Protein 8YG6 (pdb70)

B-factor: mean 137.53, std 31.75, range [101.6, 315.55]

Solvent-accessible surface area: 72181 Å² total; per-residue (Å²): 21,49,23,38,13,101,34,82,15,57,28,61,32,98,84,41,116,22,30,83,8,69,28,49,25,81,116,86,8,57,0,9,7,6,46,17,52,170,67,49,10,2,6,2,0,14,17,7,18,10,27,6,62,7,55,17,20,25,90,144,38,135,78,54,176,66,77,96,61,102,103,66,46,92,7,36,81,130,57,0,53,84,6,36,133,96,105,45,0,21,2,6,91,52,12,95,60,105,122,14,88,136,25,93,26,3,136,195,48,92,107,0,124,58,69,90,22,70,6,24,39,14,36,105,76,106,50,46,81,38,132,55,65,65,7,6,11,7,2,5,55,0,6,16,9,74,21,44,9,33,19,70,2,71,22,90,74,135,90,83,111,26,111,31,63,36,8,26,58,122,17,76,76,65,158,39,101,65,73,45,39,23,48,44,17,9,6,2,0,1,10,74,112,150,32,78,83,68,80,115,82,61,118,5,19,13,20,20,9,53,77,61,81,98,69,79,145,31,103,50,89,38,16,0,36,34,104,56,44,19,71,63,5,37,149,50,62,37,77,50,152,91,22,79,0,8,23,17,83,110,104,48,192,24,168,185,52,20,68,63,9,135,68,151,95,193,14,80,99,102,47,67,83,69,8,43,32,2,10,10,29,6,2,29,68,15,5,57,25,38,16,44,14,10,46,8,10,7,27,0,4,27,19,6,4,58,61,7,2,76,15,2,3,72,2,6,44,6,9,2,28,9,7,6,60,1,12,2,66,18,20,143,46,34,4,10,7,65,21,29,26,89,74,25,1,32,6,52,5,7,15,92,43,23,97,73,99,16,13,24,14,74,68,2,19,19,56,36,14,22,75,15,54,20,92,69,113,94,97,67,93,118,74,86,144,121,110,109,17,14,21,76,28,77,20,26,32,15,24,6,49,126,35,116,65,107,58,148,85,51,104,76,124,15,32,2,6,15,8,12,3,89,16,15,58,52,9,20,57,6,5,93,53,43,148,74,29,69,35,40,28,36,49,102,50,85,63,69,66,41,107,27,62,44,47,44,21,61,81,26,68,115,114,53,163,21,48,22,38,13,100,33,80,16,58,27,61,30,97,85,41,116,22,30,84,9,68,30,48,25,79,113,88,9,58,0,9,7,6,48,18,50,168,67,50,10,2,5,2,0,13,16,7,17,10,27,5,64,7,55,16,20,25,89,145,38,137,78,54,176,68,76,96,61,100,104,68,44,91,6,36,84,131,55,0,53,84,6,35,133,96,105,45,0,20,3,6,90,53,11,94,63,104,121,15,87,138,26,92,26,2,136,194,49,91,111,0,124,58,70,89,22,70,5,24,39,14,37,103,78,106,50,48,83,38,134,55,64,65,6,7,10,6,2,4,54,0,5,17,11,74,21,41,9,34,18,69,2,69,22,90,73,136,92,82,111,25,111,31,63,36,8,26,58,123,17,76,76,68,159,38,98,67,71,46,37,23,48,44,17,8,6,2,0,3,10,74,112,149,32,76,83,70,80,112,83,61,118,5,20,12,20,20,9,54,76,61,82,98,69,78,144,30,104,48,89,38,15,0,36,35,102,56,45,19,72,61,5,36,150,48,62,37,76,51,152,90,22,80,0,9,23,17,81,109,104,49,190,25,166,186,53,20,70,62,9,135,69,152,95,192,13,79,98,100,46,67,83,71,7,42,33,2,10,9,31,6,2,29,69,15,5,60,25,39,16,45,14,11,44,7,10,7,28,0,4,28,19,6,4,58,59,9,2,76,15,2,3,72,2,7,44,6,8,2,28,8,7,5,58,1,11,2,66,17,18,144,45,35,3,10,7,63,21,29,26,88,72,24,1,31,5,52,5,7,15,91,44,23,96,71,98,15,12,24,14,74,67,2,20,19,58,36,13,19,75,16,53,20,93,69,111,94,98,68,92,119,74,86,147,121,109,109,16,15,21,77,28,76,20,26,32,16,22,6,48,127,35,120,65,107,59,146,84,54,104,75,124,16,33,3,7,15,7,12,3,90,17,16,57,52,9,19,58,6,6,96,53,44,145,73,29,69,35,41,29,39,48,102,50,87,65,69,69,43,108,26,62,43,48,44,20,62,80,25,69,115,113,53,162,22,49,23,37,13,100,33,83,15,59,25,62,32,96,85,41,115,23,30,84,8,68,29,50,24,79,115,87,9,55,0,8,6,5,48,19,50,170,66,50,10,2,5,2,0,12,17,8,17,10,27,6,62,7,54,18,19,26,89,145,37,137,79,53,176,66,79,97,61,103,104,69,45,91,7,36,82,131,58,0,52,87,7,35,134,96,104,44,0,21,3,6,92,53,11,96,61,104,122,16,87,136,24,90,28,2,137,191,47,91,109,0,125,59,70,90,21,72,6,24,40,14,36,103,76,107,50,46,82,39,132,55,66,64,7,7,10,7,2,3,54,0,5,17,10,75,20,42,10,32,17,68,2,69,22,91,74,134,90,83,113,26,107,32,64,37,8,25,59,123,17,76,76,65,158,39,99,64,70,44,38,23,48,43,18,9,6,1,0,2,10,75,112,149,33,78,82,69,80,112,82,61,118,5,19,14,20,21,10,52,76,62,82,96,68,79,142,29,104,49,90,37,16,0,36,35,102,56,46,20,72,62,5,37,148,49,61,36,76,50,150,90,22,80,0,8,25,18,80,109,104,47,190,24,168,185,54,19,70,64,9,136,70,150,96,191,12,81,100,103,47,67,81,71,7,42,34,2,9,9,30,6,2,30,69,16,5,59,24,38,17,46,14,10,44,8,10,7,27,1,4,29,19,6,4,58,59,8,2,76,14,3,3,73,2,7,45,6,9,2,30,8,7,5,59,0,11,1,64,18,20,144,47,35,4,11,7,62,22,30,26,88,73,24,2,32,6,52,4,7,16,91,44,24,97,73,98,16,13,25,14,75,68,2,18,20,56,35,14,20,74,15,53,20,91,69,112,94,98,67,91,117,76,85,143,124,110,108,17,14,21,78,28,75,20,25,34,14,22,6,48,126,35,118,66,106,58,148,86,53,103,75,121,16,32,3,6,15,7,12,3,90,17,16,60,51,9,19,58,6,6,95,53,44,143,73,28,69,36,40,28,35,49,103,50,87,64,69,70,41,107,26,62,46,46,44,19,60,82,25,67,115,115,52,163

Sequence (1395 aa):
HCNAQMKTGPYKIKNLDITPPKETLQKDVEITIVETDYNENVIIGYKGYYQAYAYNGGSLDPNTRVEETMKTLNVGKEDLLMWSIRQQCEVGEELIDRWGSDSDDCFRDNEGRGQWVKGKELVKRQNNNHFAHHTCNKSWRCGISTSKMYSRLECQDDTDECQVYILDAEGNPINVTVDTVLHRDGVSMILKQKSTFTTRQIKAACLLIKDDKNNPESVTREHCLIDNDIYDLSKNTWNCKFNRCIKRKVEHRVKKRPPTWRHNVRAKYTEGDTATKGDLMHIQEELMYENDLLKMNIELMHAHINKLNNMLHDLIVSVAKVDERLIGNLMNNSVSSTFLSDDTFLLMPCTNPPAHTSNCYNNSIYKEGRWVANTDSSQCIDFSNYKELAIDDDVEFWIPTIGNTTYHDSWKDASGWSFIAQQKSNLITTMENTKFGGVGTSLSDITSMAEGELAAKLTSFMFGHHCNAQMKTGPYKIKNLDITPPKETLQKDVEITIVETDYNENVIIGYKGYYQAYAYNGGSLDPNTRVEETMKTLNVGKEDLLMWSIRQQCEVGEELIDRWGSDSDDCFRDNEGRGQWVKGKELVKRQNNNHFAHHTCNKSWRCGISTSKMYSRLECQDDTDECQVYILDAEGNPINVTVDTVLHRDGVSMILKQKSTFTTRQIKAACLLIKDDKNNPESVTREHCLIDNDIYDLSKNTWNCKFNRCIKRKVEHRVKKRPPTWRHNVRAKYTEGDTATKGDLMHIQEELMYENDLLKMNIELMHAHINKLNNMLHDLIVSVAKVDERLIGNLMNNSVSSTFLSDDTFLLMPCTNPPAHTSNCYNNSIYKEGRWVANTDSSQCIDFSNYKELAIDDDVEFWIPTIGNTTYHDSWKDASGWSFIAQQKSNLITTMENTKFGGVGTSLSDITSMAEGELAAKLTSFMFGHHCNAQMKTGPYKIKNLDITPPKETLQKDVEITIVETDYNENVIIGYKGYYQAYAYNGGSLDPNTRVEETMKTLNVGKEDLLMWSIRQQCEVGEELIDRWGSDSDDCFRDNEGRGQWVKGKELVKRQNNNHFAHHTCNKSWRCGISTSKMYSRLECQDDTDECQVYILDAEGNPINVTVDTVLHRDGVSMILKQKSTFTTRQIKAACLLIKDDKNNPESVTREHCLIDNDIYDLSKNTWNCKFNRCIKRKVEHRVKKRPPTWRHNVRAKYTEGDTATKGDLMHIQEELMYENDLLKMNIELMHAHINKLNNMLHDLIVSVAKVDERLIGNLMNNSVSSTFLSDDTFLLMPCTNPPAHTSNCYNNSIYKEGRWVANTDSSQCIDFSNYKELAIDDDVEFWIPTIGNTTYHDSWKDASGWSFIAQQKSNLITTMENTKFGGVGTSLSDITSMAEGELAAKLTSFMFGH

Nearest PDB structures (foldseek):
  8yg6-assembly1_A  TM=1.002E+00  e=1.425E-83  Autographa californica nucleopolyhedrovirus
  3duz-assembly1_A  TM=4.116E-01  e=2.169E-55  Autographa californica nucleopolyhedrovirus
  5xeb-assembly1_A  TM=3.892E-01  e=4.398E-26  Dhori virus (strain Indian/1313/61)
  5xea-assembly1_B  TM=3.896E-01  e=1.505E-22  Thogoto virus (isolate SiAr 126)
  5xea-assembly1_C  TM=3.947E-01  e=2.838E-22  Thogoto virus (isolate SiAr 126)

Secondary structure (DSSP, 8-state):
-----S----B-B-PPP-PPPSSPPP--EEEEEEEEPP---EEEE-EEEEEEEE---SSSSTT--EEEEEEEE---HHHHHHHHHHT---B---EEEEEETT--GGGT-SS--SB--S------------TTSEEEEEEE---EEE-PPPEEEEE-TTT--EEEEEB-SSS-B----SS-EEEETTEEEEE-S---EEEEEEEE-EEEEESSTTSSS--EEEEEESSSSEEE-SS-S-EE-SS-EEE--SS---PPPPPPP-TTS--SS-------HHHHHHHHHHHHHHHHHHHHHHHHHHHHHHHHHHHHHHHHHHHTTT-TTHHHHHTTS-EEEEESSSS-EEEEE---PPP-SSSB-SSEEEETTEEEE---SS----------B-TTS-----------------TT---TTHHHHHHHHHHHHHHHHS--SS---TTSS-THHHHHHHHHHHHHHHHH-/-----S----B-B-PPP-PPPSSPPP--EEEEEEEEPP---EEEE-EEEEEEEE---SSSSTT--EEEEEEEE---HHHHHHHHHHT---B---EEEEEETT--GGGT-SS--SB--S------------TTSEEEEEEE---EEE-PPPEEEEE-TTT--EEEEEB-SSS-B----SS-EEEETTEEEEE-S---EEEEEEEE-EEEEESSTTSSS--EEEEEESSSSEEE-SS-S-EE-SS-EEE--SS---PPPPPPP-TTS--SS-------HHHHHHHHHHHHHHHHHHHHHHHHHHHHHHHHHHHHHHHHHHHTTT-TTHHHHHTTS-EEEEESSSS-EEEEE---PPP-SSSB-SSEEEETTEEEE---SS----------B-TTS-----------------TT---TTHHHHHHHHHHHHHHHHS--SS---TTSS-THHHHHHHHHHHHHHHHH-/-----S----B-B-PPP-PPPSSPPP--EEEEEEEEPP---EEEE-EEEEEEEE---SSSSTT--EEEEEEEE---HHHHHHHHHHT---B---EEEEEETT--GGGT-SS--SB--S------------TTSEEEEEEE---EEE-PPPEEEEE-TTT--EEEEEB-SSS-B----SS-EEEETTEEEEE-S---EEEEEEEE-EEEEESSTTSSS--EEEEEESSSSEEE-SS-S-EE-SS-EEE--SS---PPPPPPP-TTS--SS-------HHHHHHHHHHHHHHHHHHHHHHHHHHHHHHHHHHHHHHHHHHHTTT-TTHHHHHTTS-EEEEESSSS-EEEEE---PPP-SSSB-SSEEEETTEEEE---SS----------B-TTS-----------------TT---TTHHHHHHHHHHHHHHHHS--SS---TTSS-THHHHHHHHHHHHHHHHH-

GO terms:
  GO:0039663 membrane fusion involved in viral entry into host cell (P, IDA)
  GO:0019031 viral envelope (C, IDA)
  GO:0020002 host cell plasma membrane (C, IDA)
  GO:0046718 symbiont entry into host cell (P, IDA)
  GO:0046761 viral budding from plasma membrane (P, IDA)
  GO:0055036 virion membrane (C, EXP)
  GO:0020002 host cell plasma membrane (C, EXP)
  GO:0042802 identical protein binding (F, IPI)

Radius of gyration: 39.06 Å; Cα contacts (8 Å, |Δi|>4): 2620; chains: 3; bounding box: 81×79×140 Å

Foldseek 3Di:
DDDDDDDDDDDDDDDDDADDAPDDDDFDFKKKKKFWDDDQQKKKWWKWKKKKKWACLDDPDPRTDIDIDIDTDADDLVQRVVCVVVLWHAFADWDDWDWAPPDPVVPPDDPGHDDIGNWDDWDDDDDHPPHNTITMGMTMGTDIDTGHFQKFKDAFFPPGDIDIFGADQVGDGDDDDAADWAFDQRMIMHGHDDIDMDMDMDTWDKDWDFPDDPDFPGDIFIWTDDPHDIDTQRDQTWDDTGTMIIGGDDVGDDDDDAGDDDPPDDRPDDDDDDDDPVVVVVVVVVVVVVVVSVVVSVVSVVVVVVVVVVVVVVVCLVPCAVPQCSVQVVVVHAWGWADPDSPDIDIGGDDDDDDDQKQDDPQWGQAQNDIDGHDPPDDMDGHDDDDDDDPPNRGDDDDRDHYDNDHDDDLVPDHPPRNCVVCVVVVVVVPVVDVDDDPDDPPPDDPCVVPPVVVVVVVVVVVVD/DDDDDDDDDDDDDDDDDADDAPDDDDFDFKKKKKFWDDDQQKKKWWKWKKKKKWACLDDPDPRTDIDIDIDTDADDLVQRVVCVVVLWHAFADWDDWDWAPPDPVVPPDDPGHDDIGNWDDWDDDDDHPPHNTITMGMTMGTDIDTGHFQKFKDAFFPPGDIDIFGADQVGDGDDDDAADWAFDQRMIMHGHDDIDMDMDMDTWDKDWDFPDDPDFPGDIFIWTDDPHDIDTQRDQTWDDTGTMIIGGDDVGDDDDDAGDDDPPDDRPDDDDDDDDPVVVVVVVVVVVVVVVSVVVSVVSVVVVVVVVVVVVVVVCLVPCAVPQCSVQVVVVHAWGWADPDSPDIDIGGDDDDDDDQKQDDPQWGQAQNDIDGHDPPDDMDGHDDDDDDDPPNRGDDDDRDHYDNDHDDDLVPDHPPRNCVVCVVVVVVVPVVDVDDDPDDPPPDDPCVVPPVVVVVVVVVVVVD/DDDDDDDDDDDDDDDDDADDAPDDDDFDFKKKKKFWDDDQQKKKWWKWKKKKKWACLDDPDPRTDIDIDIDTDADDLVQRVVCVVVLWHAFADWDDWDWAPPDPVVPPDDPGHDDIGNWDDWDDDDDHPPHNTITMGMTMGTDIDTGHFQKFKDAFFPPGDIDIFGADQVGDGDDDDAADWAFDQRMIMHGHDDIDMDMDMDTWDKDWDFPDDPDFPGDIFIWTDDPHDIDTQRDQTWDDTGTMIIGGDDVGDDDDDAGDDDPPDDRPDDDDDDDDPVVVVVVVVVVVVVVVSVVVSVVSVVVVVVVVVVVVVVVCLVPCAVPQCSVQVVVVHAWGWADPDSPDIDIGGDDDDDDDQKQDDPQWGQAQNDIDGHDPPDDMDGHDDDDDDDPPNRGDDDDRDHYDNDHDDDLVPDHPPRNCVVCVVVVVVVPVVDVDDDPDDPPPDDPCVVPPVVVVVVVVVVVVD

Organism: Autographa californica nuclear polyhedrosis virus (NCBI:txid46015)

InterPro domains:
  IPR004955 Baculovirus Gp64, envelope glycoprotein [PF03273] (22-510)

Structure (mmCIF, N/CA/C/O backbone):
data_8YG6
#
_entry.id   8YG6
#
loop_
_entity.id
_entity.type
_entity.pdbx_description
1 polymer 'Major envelope glycoprotein'
2 branched 2-acetamido-2-deoxy-beta-D-glucopyranose-(1-4)-2-acetamido-2-deoxy-beta-D-glucopyranose-(1-4)-2-acetamido-2-deoxy-beta-D-glucopyranose
3 non-polymer 2-acetamido-2-deoxy-beta-D-glucopyranose
#
loop_
_atom_site.group_PDB
_atom_site.id
_atom_site.type_symbol
_atom_site.label_atom_id
_atom_site.label_alt_id
_atom_site.label_comp_id
_atom_site.label_asym_id
_atom_site.label_entity_id
_atom_site.label_seq_id
_atom_site.pdbx_PDB_ins_code
_atom_site.Cartn_x
_atom_site.Cartn_y
_atom_site.Cartn_z
_atom_site.occupancy
_atom_site.B_iso_or_equiv
_atom_site.auth_seq_id
_atom_site.auth_comp_id
_atom_site.auth_asym_id
_atom_site.auth_atom_id
_atom_site.pdbx_PDB_model_num
ATOM 1 N N . HIS A 1 1 ? 156.871 187.147 164.809 1.00 146.59 23 HIS A N 1
ATOM 2 C CA . HIS A 1 1 ? 156.665 185.815 165.362 1.00 146.59 23 HIS A CA 1
ATOM 3 C C . HIS A 1 1 ? 155.526 185.096 164.650 1.00 146.59 23 HIS A C 1
ATOM 4 O O . HIS A 1 1 ? 154.419 185.624 164.544 1.00 146.59 23 HIS A O 1
ATOM 11 N N . CYS A 1 2 ? 155.799 183.901 164.142 1.00 143.92 24 CYS A N 1
ATOM 12 C CA . CYS A 1 2 ? 154.768 183.118 163.487 1.00 143.92 24 CYS A CA 1
ATOM 13 C C . CYS A 1 2 ? 154.028 182.299 164.540 1.00 143.92 24 CYS A C 1
ATOM 14 O O . CYS A 1 2 ? 154.173 182.514 165.747 1.00 143.92 24 CYS A O 1
ATOM 17 N N . ASN A 1 3 ? 153.217 181.350 164.083 1.00 129.67 25 ASN A N 1
ATOM 18 C CA . ASN A 1 3 ? 152.460 180.486 164.972 1.00 129.67 25 ASN A CA 1
ATOM 19 C C . ASN A 1 3 ? 152.588 179.041 164.507 1.00 129.67 25 ASN A C 1
ATOM 20 O O . ASN A 1 3 ? 152.803 178.763 163.325 1.00 129.67 25 ASN A O 1
ATOM 25 N N . ALA A 1 4 ? 152.460 178.125 165.461 1.00 133.05 26 ALA A N 1
ATOM 26 C CA . ALA A 1 4 ? 152.440 176.698 165.185 1.00 133.05 26 ALA A CA 1
ATOM 27 C C . ALA A 1 4 ? 151.065 176.155 165.543 1.00 133.05 26 ALA A C 1
ATOM 28 O O . ALA A 1 4 ? 150.441 176.590 166.514 1.00 133.05 26 ALA A O 1
ATOM 30 N N . GLN A 1 5 ? 150.595 175.194 164.753 1.00 124.46 27 GLN A N 1
ATOM 31 C CA . GLN A 1 5 ? 149.224 174.728 164.881 1.00 124.46 27 GLN A CA 1
ATOM 32 C C . GLN A 1 5 ? 149.179 173.207 164.836 1.00 124.46 27 GLN A C 1
ATOM 33 O O . GLN A 1 5 ? 150.207 172.527 164.797 1.00 124.46 27 GLN A O 1
ATOM 39 N N . MET A 1 6 ? 147.952 172.683 164.851 1.00 124.71 28 MET A N 1
ATOM 40 C CA . MET A 1 6 ? 147.705 171.249 164.857 1.00 124.71 28 MET A CA 1
ATOM 41 C C . MET A 1 6 ? 147.495 170.673 163.463 1.00 124.71 28 MET A C 1
ATOM 42 O O . MET A 1 6 ? 147.331 169.456 163.333 1.00 124.71 28 MET A O 1
ATOM 47 N N . LYS A 1 7 ? 147.499 171.508 162.427 1.00 115.26 29 LYS A N 1
ATOM 48 C CA . LYS A 1 7 ? 147.197 171.038 161.082 1.00 115.26 29 LYS A CA 1
ATOM 49 C C . LYS A 1 7 ? 148.464 170.548 160.391 1.00 115.26 29 LYS A C 1
ATOM 50 O O . LYS A 1 7 ? 149.471 171.261 160.337 1.00 115.26 29 LYS A O 1
ATOM 56 N N . THR A 1 8 ? 148.411 169.327 159.862 1.00 113.65 30 THR A N 1
ATOM 57 C CA . THR A 1 8 ? 149.563 168.691 159.234 1.00 113.65 30 THR A CA 1
ATOM 58 C C . THR A 1 8 ? 149.076 167.886 158.032 1.00 113.65 30 THR A C 1
ATOM 59 O O . THR A 1 8 ? 147.910 167.969 157.632 1.00 113.65 30 THR A O 1
ATOM 63 N N . GLY A 1 9 ? 149.983 167.105 157.447 1.00 111.45 31 GLY A N 1
ATOM 64 C CA . GLY A 1 9 ? 149.653 166.223 156.352 1.00 111.45 31 GLY A CA 1
ATOM 65 C C . GLY A 1 9 ? 150.876 165.505 155.812 1.00 111.45 31 GLY A C 1
ATOM 66 O O . GLY A 1 9 ? 151.927 166.110 155.588 1.00 111.45 31 GLY A O 1
ATOM 67 N N . PRO A 1 10 ? 150.762 164.195 155.595 1.00 109.47 32 PRO A N 1
ATOM 68 C CA . PRO A 1 10 ? 151.906 163.428 155.085 1.00 109.47 32 PRO A CA 1
ATOM 69 C C . PRO A 1 10 ? 152.218 163.781 153.640 1.00 109.47 32 PRO A C 1
ATOM 70 O O . PRO A 1 10 ? 151.322 164.066 152.842 1.00 109.47 32 PRO A O 1
ATOM 74 N N . TYR A 1 11 ? 153.506 163.744 153.303 1.00 105.87 33 TYR A N 1
ATOM 75 C CA . TYR A 1 11 ? 153.961 164.155 151.983 1.00 105.87 33 TYR A CA 1
ATOM 76 C C . TYR A 1 11 ? 155.276 163.468 151.649 1.00 105.87 33 TYR A C 1
ATOM 77 O O . TYR A 1 11 ? 155.955 162.9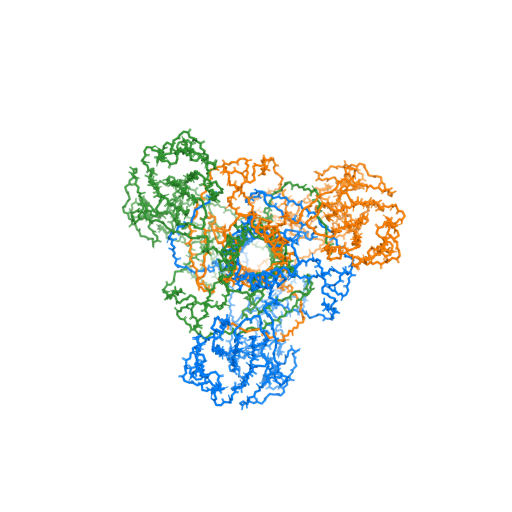18 152.519 1.00 105.87 33 TYR A O 1
ATOM 86 N N . LYS A 1 12 ? 155.625 163.509 150.364 1.00 112.32 34 LYS A N 1
ATOM 87 C CA . LYS A 1 12 ? 156.906 163.020 149.877 1.00 112.32 34 LYS A CA 1
ATOM 88 C C . LYS A 1 12 ? 157.350 163.904 148.722 1.00 112.32 34 LYS A C 1
ATOM 89 O O . LYS A 1 12 ? 156.521 164.455 147.992 1.00 112.32 34 LYS A O 1
ATOM 95 N N . ILE A 1 13 ? 158.662 164.032 148.558 1.00 113.36 35 ILE A N 1
ATOM 96 C CA . ILE A 1 13 ? 159.239 164.932 147.566 1.00 113.36 35 ILE A CA 1
ATOM 97 C C . ILE A 1 13 ? 159.376 164.199 146.240 1.00 113.36 35 ILE A C 1
ATOM 98 O O . ILE A 1 13 ? 159.887 163.073 146.190 1.00 113.36 35 ILE A O 1
ATOM 103 N N . LYS A 1 14 ? 158.921 164.837 145.166 1.00 121.32 36 LYS A N 1
ATOM 104 C CA . LYS A 1 14 ? 159.022 164.299 143.817 1.00 121.32 36 LYS A CA 1
ATOM 105 C C . LYS A 1 14 ? 160.013 165.129 143.009 1.00 121.32 36 LYS A C 1
ATOM 106 O O . LYS A 1 14 ? 160.009 166.361 143.084 1.00 121.32 36 LYS A O 1
ATOM 112 N N . ASN A 1 15 ? 160.861 164.445 142.244 1.00 125.45 37 ASN A N 1
ATOM 113 C CA . ASN A 1 15 ? 161.909 165.109 141.480 1.00 125.45 37 ASN A CA 1
ATOM 114 C C . ASN A 1 15 ? 161.310 165.974 140.379 1.00 125.45 37 ASN A C 1
ATOM 115 O O . ASN A 1 15 ? 160.248 165.656 139.835 1.00 125.45 37 ASN A O 1
ATOM 120 N N . LEU A 1 16 ? 161.994 167.071 140.056 1.00 126.07 38 LEU A N 1
ATOM 121 C CA . LEU A 1 16 ? 161.568 167.947 138.974 1.00 126.07 38 LEU A CA 1
ATOM 122 C C . LEU A 1 16 ? 161.687 167.234 137.633 1.00 126.07 38 LEU A C 1
ATOM 123 O O . LEU A 1 16 ? 162.586 166.414 137.426 1.00 126.07 38 LEU A O 1
ATOM 128 N N . ASP A 1 17 ? 160.774 167.555 136.721 1.00 133.05 39 ASP A N 1
ATOM 129 C CA . ASP A 1 17 ? 160.706 166.911 135.417 1.00 133.05 39 ASP A CA 1
ATOM 130 C C . ASP A 1 17 ? 161.609 167.635 134.427 1.00 133.05 39 ASP A C 1
ATOM 131 O O . ASP A 1 17 ? 161.562 168.864 134.317 1.00 133.05 39 ASP A O 1
ATOM 136 N N . ILE A 1 18 ? 162.427 166.868 133.710 1.00 125.74 40 ILE A N 1
ATOM 137 C CA . ILE A 1 18 ? 163.301 167.388 132.665 1.00 125.74 40 ILE A CA 1
ATOM 138 C C . ILE A 1 18 ? 162.838 166.787 131.346 1.00 125.74 40 ILE A C 1
ATOM 139 O O . ILE A 1 18 ? 162.916 165.568 131.146 1.00 125.74 40 ILE A O 1
ATOM 144 N N . THR A 1 19 ? 162.358 167.634 130.445 1.00 122.77 41 THR A N 1
ATOM 145 C CA . THR A 1 19 ? 161.864 167.153 129.160 1.00 122.77 41 THR A CA 1
ATOM 146 C C . THR A 1 19 ? 163.032 166.889 128.217 1.00 122.77 41 THR A C 1
ATOM 147 O O . THR A 1 19 ? 163.840 167.791 127.973 1.00 122.77 41 THR A O 1
ATOM 151 N N . PRO A 1 20 ? 163.158 165.676 127.674 1.00 121.07 42 PRO A N 1
ATOM 152 C CA . PRO A 1 20 ? 164.255 165.404 126.749 1.00 121.07 42 PRO A CA 1
ATOM 153 C C . PRO A 1 20 ? 164.062 166.158 125.448 1.00 121.07 42 PRO A C 1
ATOM 154 O O . PRO A 1 20 ? 162.925 166.479 125.062 1.00 121.07 42 PRO A O 1
ATOM 158 N N . PRO A 1 21 ? 165.145 166.473 124.739 1.00 121.12 43 PRO A N 1
ATOM 159 C CA . PRO A 1 21 ? 165.007 167.171 123.456 1.00 121.12 43 PRO A CA 1
ATOM 160 C C . PRO A 1 21 ? 164.314 166.304 122.417 1.00 121.12 43 PRO A C 1
ATOM 161 O O . PRO A 1 21 ? 164.424 165.074 122.420 1.00 121.12 43 PRO A O 1
ATOM 165 N N . LYS A 1 22 ? 163.593 166.966 121.518 1.00 123.41 44 LYS A N 1
ATOM 166 C CA . LYS A 1 22 ? 162.858 166.272 120.474 1.00 123.41 44 LYS A CA 1
ATOM 167 C C . LYS A 1 22 ? 163.791 165.854 119.340 1.00 123.41 44 LYS A C 1
ATOM 168 O O . LYS A 1 22 ? 164.901 166.372 119.189 1.00 123.41 44 LYS A O 1
ATOM 174 N N . GLU A 1 23 ? 163.318 164.896 118.541 1.00 128.36 45 GLU A N 1
ATOM 175 C CA . GLU A 1 23 ? 164.036 164.396 117.368 1.00 128.36 45 GLU A CA 1
ATOM 176 C C . GLU A 1 23 ? 165.400 163.820 117.759 1.00 128.36 45 GLU A C 1
ATOM 177 O O . GLU A 1 23 ? 166.455 164.290 117.329 1.00 128.36 45 GLU A O 1
ATOM 183 N N . THR A 1 24 ? 165.355 162.786 118.591 1.00 122.37 46 THR A N 1
ATOM 184 C CA . THR A 1 24 ? 166.565 162.111 119.028 1.00 122.37 46 THR A CA 1
ATOM 185 C C . THR A 1 24 ? 167.149 161.279 117.887 1.00 122.37 46 THR A C 1
ATOM 186 O O . THR A 1 24 ? 166.447 160.870 116.958 1.00 122.37 46 THR A O 1
ATOM 190 N N . LEU A 1 25 ? 168.457 161.040 117.957 1.00 115.70 47 LEU A N 1
ATOM 191 C CA . LEU A 1 25 ? 169.128 160.213 116.969 1.00 115.70 47 LEU A CA 1
ATOM 192 C C . LEU A 1 25 ? 168.609 158.777 117.024 1.00 115.70 47 LEU A C 1
ATOM 193 O O . LEU A 1 25 ? 167.969 158.349 117.988 1.00 115.70 47 LEU A O 1
ATOM 198 N N . GLN A 1 26 ? 168.901 158.027 115.966 1.00 122.29 48 GLN A N 1
ATOM 199 C CA . GLN A 1 26 ? 168.470 156.643 115.843 1.00 122.29 48 GLN A CA 1
ATOM 200 C C . GLN A 1 26 ? 169.561 155.708 116.343 1.00 122.29 48 GLN A C 1
ATOM 201 O O . GLN A 1 26 ? 170.727 155.830 115.954 1.00 122.29 48 GLN A O 1
ATOM 207 N N . LYS A 1 27 ? 169.177 154.775 117.208 1.00 119.24 49 LYS A N 1
ATOM 208 C CA . LYS A 1 27 ? 170.101 153.817 117.803 1.00 119.24 49 LYS A CA 1
ATOM 209 C C . LYS A 1 27 ? 170.052 152.520 117.006 1.00 119.24 49 LYS A C 1
ATOM 210 O O . LYS A 1 27 ? 169.025 151.833 116.995 1.00 119.24 49 LYS A O 1
ATOM 216 N N . ASP A 1 28 ? 171.162 152.187 116.344 1.00 122.11 50 ASP A N 1
ATOM 217 C CA . ASP A 1 28 ? 171.199 151.009 115.486 1.00 122.11 50 ASP A CA 1
ATOM 218 C C . ASP A 1 28 ? 172.494 150.212 115.607 1.00 122.11 50 ASP A C 1
ATOM 219 O O . ASP A 1 28 ? 172.770 149.381 114.733 1.00 122.11 50 ASP A O 1
ATOM 224 N N . VAL A 1 29 ? 173.293 150.431 116.648 1.00 117.64 51 VAL A N 1
ATOM 225 C CA . VAL A 1 29 ? 174.558 149.731 116.838 1.00 117.64 51 VAL A CA 1
ATOM 226 C C . VAL A 1 29 ? 174.473 148.928 118.128 1.00 117.64 51 VAL A C 1
ATOM 227 O O . VAL A 1 29 ? 174.097 149.465 119.175 1.00 117.64 51 VAL A O 1
ATOM 231 N N . GLU A 1 30 ? 174.826 147.648 118.049 1.00 124.28 52 GLU A N 1
ATOM 232 C CA . GLU A 1 30 ? 174.741 146.758 119.199 1.00 124.28 52 GLU A CA 1
ATOM 233 C C . GLU A 1 30 ? 176.020 146.832 120.024 1.00 124.28 52 GLU A C 1
ATOM 234 O O . GLU A 1 30 ? 177.128 146.811 119.476 1.00 124.28 52 GLU A O 1
ATOM 240 N N . ILE A 1 31 ? 175.865 146.920 121.344 1.00 115.72 53 ILE A N 1
ATOM 241 C CA . ILE A 1 31 ? 176.983 147.004 122.274 1.00 115.72 53 ILE A CA 1
ATOM 242 C C . ILE A 1 31 ? 176.813 145.928 123.338 1.00 115.72 53 ILE A C 1
ATOM 243 O O . ILE A 1 31 ? 175.712 145.725 123.857 1.00 115.72 53 ILE A O 1
ATOM 248 N N . THR A 1 32 ? 177.906 145.239 123.657 1.00 117.30 54 THR A N 1
ATOM 249 C CA . THR A 1 32 ? 177.909 144.195 124.674 1.00 117.30 54 THR A CA 1
ATOM 250 C C . THR A 1 32 ? 178.289 144.799 126.020 1.00 117.30 54 THR A C 1
ATOM 251 O O . THR A 1 32 ? 179.303 145.495 126.129 1.00 117.30 54 THR A O 1
ATOM 255 N N . ILE A 1 33 ? 177.473 144.533 127.038 1.00 115.64 55 ILE A N 1
ATOM 256 C CA . ILE A 1 33 ? 177.673 145.077 128.376 1.00 115.64 55 ILE A CA 1
ATOM 257 C C . ILE A 1 33 ? 177.656 143.930 129.376 1.00 115.64 55 ILE A C 1
ATOM 258 O O . ILE A 1 33 ? 176.744 143.097 129.354 1.00 115.64 55 ILE A O 1
ATOM 263 N N . VAL A 1 34 ? 178.662 143.889 130.247 1.00 112.93 56 VAL A N 1
ATOM 264 C CA . VAL A 1 34 ? 178.773 142.879 131.291 1.00 112.93 56 VAL A CA 1
ATOM 265 C C . VAL A 1 34 ? 178.940 143.582 132.630 1.00 112.93 56 VAL A C 1
ATOM 266 O O . VAL A 1 34 ? 179.772 144.486 132.766 1.00 112.93 56 VAL A O 1
ATOM 270 N N . GLU A 1 35 ? 178.153 143.165 133.619 1.00 114.95 57 GLU A N 1
ATOM 271 C CA . GLU A 1 35 ? 178.232 143.749 134.951 1.00 114.95 57 GLU A CA 1
ATOM 272 C C . GLU A 1 35 ? 177.817 142.704 135.975 1.00 114.95 57 GLU A C 1
ATOM 273 O O . GLU A 1 35 ? 177.113 141.741 135.658 1.00 114.95 57 GLU A O 1
ATOM 279 N N . THR A 1 36 ? 178.259 142.912 137.211 1.00 114.01 58 THR A N 1
ATOM 280 C CA . THR A 1 36 ? 177.973 141.992 138.302 1.00 114.01 58 THR A CA 1
ATOM 281 C C . THR A 1 36 ? 176.546 142.172 138.804 1.00 114.01 58 THR A C 1
ATOM 282 O O . THR A 1 36 ? 175.996 143.276 138.798 1.00 114.01 58 THR A O 1
ATOM 286 N N . ASP A 1 37 ? 175.951 141.067 139.242 1.00 118.89 59 ASP A N 1
ATOM 287 C CA . ASP A 1 37 ? 174.594 141.096 139.762 1.00 118.89 59 ASP A CA 1
ATOM 288 C C . ASP A 1 37 ? 174.548 141.774 141.127 1.00 118.89 59 ASP A C 1
ATOM 289 O O . ASP A 1 37 ? 175.513 141.748 141.894 1.00 118.89 59 ASP A O 1
ATOM 294 N N . TYR A 1 38 ? 173.405 142.388 141.422 1.00 124.74 60 TYR A N 1
ATOM 295 C CA . TYR A 1 38 ? 173.192 143.042 142.707 1.00 124.74 60 TYR A CA 1
ATOM 296 C C . TYR A 1 38 ? 172.758 142.002 143.735 1.00 124.74 60 TYR A C 1
ATOM 297 O O . TYR A 1 38 ? 171.720 141.353 143.566 1.00 124.74 60 TYR A O 1
ATOM 306 N N . ASN A 1 39 ? 173.542 141.848 144.798 1.00 121.88 61 ASN A N 1
ATOM 307 C CA . ASN A 1 39 ? 173.248 140.847 145.822 1.00 121.88 61 ASN A CA 1
ATOM 308 C C . ASN A 1 39 ? 173.978 141.225 147.099 1.00 121.88 61 ASN A C 1
ATOM 309 O O . ASN A 1 39 ? 175.204 141.378 147.088 1.00 121.88 61 ASN A O 1
ATOM 314 N N . GLU A 1 40 ? 173.230 141.377 148.192 1.00 119.67 62 GLU A N 1
ATOM 315 C CA . GLU A 1 40 ? 173.809 141.734 149.482 1.00 119.67 62 GLU A CA 1
ATOM 316 C C . GLU A 1 40 ? 174.757 140.650 149.982 1.00 119.67 62 GLU A C 1
ATOM 317 O O . GLU A 1 40 ? 175.951 140.899 150.162 1.00 119.67 62 GLU A O 1
ATOM 323 N N . ASN A 1 41 ? 174.206 139.460 150.234 1.00 117.58 63 ASN A N 1
ATOM 324 C CA . ASN A 1 41 ? 174.889 138.243 150.675 1.00 117.58 63 ASN A CA 1
ATOM 325 C C . ASN A 1 41 ? 176.023 138.481 151.671 1.00 117.58 63 ASN A C 1
ATOM 326 O O . ASN A 1 41 ? 177.054 137.802 151.623 1.00 117.58 63 ASN A O 1
ATOM 331 N N . VAL A 1 42 ? 175.829 139.420 152.595 1.00 112.69 64 VAL A N 1
ATOM 332 C CA . VAL A 1 42 ? 176.713 139.623 153.739 1.00 112.69 64 VAL A CA 1
ATOM 333 C C . VAL A 1 42 ? 175.836 139.853 154.961 1.00 112.69 64 VAL A C 1
ATOM 334 O O . VAL A 1 42 ? 174.876 140.628 154.900 1.00 112.69 64 VAL A O 1
ATOM 338 N N . ILE A 1 43 ? 176.160 139.184 156.065 1.00 109.37 65 ILE A N 1
ATOM 339 C CA . ILE A 1 43 ? 175.345 139.209 157.274 1.00 109.37 65 ILE A CA 1
ATOM 340 C C . ILE A 1 43 ? 176.142 139.871 158.389 1.00 109.37 65 ILE A C 1
ATOM 341 O O . ILE A 1 43 ? 177.325 139.568 158.576 1.00 109.37 65 ILE A O 1
ATOM 346 N N . ILE A 1 44 ? 175.493 140.777 159.121 1.00 114.23 66 ILE A N 1
ATOM 347 C CA . ILE A 1 44 ? 176.108 141.497 160.230 1.00 114.23 66 ILE A CA 1
ATOM 348 C C . ILE A 1 44 ? 175.204 141.387 161.449 1.00 114.23 66 ILE A C 1
ATOM 349 O O . ILE A 1 44 ? 173.987 141.583 161.349 1.00 114.23 66 ILE A O 1
ATOM 354 N N . GLY A 1 45 ? 175.796 141.072 162.598 1.00 121.92 67 GLY A N 1
ATOM 355 C CA . GLY A 1 45 ? 175.038 140.978 163.832 1.00 121.92 67 GLY A CA 1
ATOM 356 C C . GLY A 1 45 ? 175.900 141.298 165.035 1.00 121.92 67 GLY A C 1
ATOM 357 O O . GLY A 1 45 ? 177.128 141.166 165.002 1.00 121.92 67 GLY A O 1
ATOM 358 N N . TYR A 1 46 ? 175.233 141.722 166.108 1.00 126.65 68 TYR A N 1
ATOM 359 C CA . TYR A 1 46 ? 175.912 142.051 167.354 1.00 126.65 68 TYR A CA 1
ATOM 360 C C . TYR A 1 46 ? 174.919 141.945 168.502 1.00 126.65 68 TYR A C 1
ATOM 361 O O . TYR A 1 46 ? 173.703 141.956 168.300 1.00 126.65 68 TYR A O 1
ATOM 370 N N . LYS A 1 47 ? 175.462 141.850 169.715 1.00 131.87 69 LYS A N 1
ATOM 371 C CA . LYS A 1 47 ? 174.652 141.675 170.913 1.00 131.87 69 LYS A CA 1
ATOM 372 C C . LYS A 1 47 ? 175.476 142.071 172.129 1.00 131.87 69 LYS A C 1
ATOM 373 O O . LYS A 1 47 ? 176.674 141.786 172.188 1.00 131.87 69 LYS A O 1
ATOM 379 N N . GLY A 1 48 ? 174.830 142.727 173.087 1.00 133.21 70 GLY A N 1
ATOM 380 C CA . GLY A 1 48 ? 175.500 143.125 174.312 1.00 133.21 70 GLY A CA 1
ATOM 381 C C . GLY A 1 48 ? 174.486 143.410 175.396 1.00 133.21 70 GLY A C 1
ATOM 382 O O . GLY A 1 48 ? 173.273 143.340 175.177 1.00 133.21 70 GLY A O 1
ATOM 383 N N . TYR A 1 49 ? 174.999 143.734 176.581 1.00 134.93 71 TYR A N 1
ATOM 384 C CA . TYR A 1 49 ? 174.142 144.042 177.716 1.00 134.93 71 TYR A CA 1
ATOM 385 C C . TYR A 1 49 ? 174.878 144.982 178.661 1.00 134.93 71 TYR A C 1
ATOM 386 O O . TYR A 1 49 ? 176.099 145.138 178.594 1.00 134.93 71 TYR A O 1
ATOM 395 N N . TYR A 1 50 ? 174.109 145.609 179.549 1.00 138.83 72 TYR A N 1
ATOM 396 C CA . TYR A 1 50 ? 174.639 146.527 180.546 1.00 138.83 72 TYR A CA 1
ATOM 397 C C . TYR A 1 50 ? 174.082 146.142 181.908 1.00 138.83 72 TYR A C 1
ATOM 398 O O . TYR A 1 50 ? 172.883 145.881 182.043 1.00 138.83 72 TYR A O 1
ATOM 407 N N . GLN A 1 51 ? 174.954 146.113 182.913 1.00 148.98 73 GLN A N 1
ATOM 408 C CA . GLN A 1 51 ? 174.577 145.689 184.253 1.00 148.98 73 GLN A CA 1
ATOM 409 C C . GLN A 1 51 ? 175.105 146.686 185.272 1.00 148.98 73 GLN A C 1
ATOM 410 O O . GLN A 1 51 ? 176.204 147.227 185.125 1.00 148.98 73 GLN A O 1
ATOM 416 N N . ALA A 1 52 ? 174.306 146.927 186.311 1.00 160.45 74 ALA A N 1
ATOM 417 C CA . ALA A 1 52 ? 174.691 147.799 187.410 1.00 160.45 74 ALA A CA 1
ATOM 418 C C . ALA A 1 52 ? 174.301 147.149 188.728 1.00 160.45 74 ALA A C 1
ATOM 419 O O . ALA A 1 52 ? 173.185 146.644 188.871 1.00 160.45 74 ALA A O 1
ATOM 421 N N . TYR A 1 53 ? 175.227 147.161 189.685 1.00 170.95 75 TYR A N 1
ATOM 422 C CA . TYR A 1 53 ? 175.002 146.603 191.011 1.00 170.95 75 TYR A CA 1
ATOM 423 C C . TYR A 1 53 ? 175.310 147.676 192.045 1.00 170.95 75 TYR A C 1
ATOM 424 O O . TYR A 1 53 ? 176.352 148.334 191.964 1.00 170.95 75 TYR A O 1
ATOM 433 N N . ALA A 1 54 ? 174.409 147.852 193.011 1.00 178.99 76 ALA A N 1
ATOM 434 C CA . ALA A 1 54 ? 174.525 148.941 193.968 1.00 178.99 76 ALA A CA 1
ATOM 435 C C . ALA A 1 54 ? 174.094 148.478 195.352 1.00 178.99 76 ALA A C 1
ATOM 436 O O . ALA A 1 54 ? 173.296 147.549 195.509 1.00 178.99 76 ALA A O 1
ATOM 438 N N . TYR A 1 55 ? 174.659 149.111 196.382 1.00 187.98 77 TYR A N 1
ATOM 439 C CA . TYR A 1 55 ? 174.247 148.782 197.772 1.00 187.98 77 TYR A CA 1
ATOM 440 C C . TYR A 1 55 ? 174.655 149.923 198.704 1.00 187.98 77 TYR A C 1
ATOM 441 O O . TYR A 1 55 ? 175.743 149.851 199.299 1.00 187.98 77 TYR A O 1
ATOM 450 N N . ASN A 1 56 ? 173.802 150.938 198.819 1.00 189.23 78 ASN A N 1
ATOM 451 C CA . ASN A 1 56 ? 174.084 152.060 199.750 1.00 189.23 78 ASN A CA 1
ATOM 452 C C . ASN A 1 56 ? 174.351 151.484 201.139 1.00 189.23 78 ASN A C 1
ATOM 453 O O . ASN A 1 56 ? 175.235 152.010 201.836 1.00 189.23 78 ASN A O 1
ATOM 458 N N . GLY A 1 57 ? 173.614 150.438 201.521 1.00 191.96 79 GLY A N 1
ATOM 459 C CA . GLY A 1 57 ? 173.769 149.928 202.893 1.00 191.96 79 GLY A CA 1
ATOM 460 C C . GLY A 1 57 ? 173.861 151.101 203.848 1.00 191.96 79 GLY A C 1
ATOM 461 O O . GLY A 1 57 ? 174.807 151.132 204.658 1.00 191.96 79 GLY A O 1
ATOM 462 N N . GLY A 1 58 ? 172.926 152.050 203.735 1.00 195.89 80 GLY A N 1
ATOM 463 C CA . GLY A 1 58 ? 172.942 153.250 204.593 1.00 195.89 80 GLY A CA 1
ATOM 464 C C . GLY A 1 58 ? 173.698 154.385 203.932 1.00 195.89 80 GLY A C 1
ATOM 465 O O . GLY A 1 58 ? 173.944 154.298 202.715 1.00 195.89 80 GLY A O 1
ATOM 466 N N . SER A 1 59 ? 174.049 155.418 204.701 1.00 194.87 81 SER A N 1
ATOM 467 C CA . SER A 1 59 ? 174.828 156.562 204.160 1.00 194.87 81 SER A CA 1
ATOM 468 C C . SER A 1 59 ? 176.065 156.772 205.035 1.00 194.87 81 SER A C 1
ATOM 469 O O . SER A 1 59 ? 176.322 155.910 205.894 1.00 194.87 81 SER A O 1
ATOM 472 N N . LEU A 1 60 ? 176.794 157.871 204.823 1.00 200.01 82 LEU A N 1
ATOM 473 C CA . LEU A 1 60 ? 177.965 158.174 205.686 1.00 200.01 82 LEU A CA 1
ATOM 474 C C . LEU A 1 60 ? 178.723 156.869 205.941 1.00 200.01 82 LEU A C 1
ATOM 475 O O . LEU A 1 60 ? 179.203 156.686 207.075 1.00 200.01 82 LEU A O 1
ATOM 480 N N . ASP A 1 61 ? 178.800 155.984 204.943 1.00 207.41 83 ASP A N 1
ATOM 481 C CA . ASP A 1 61 ? 179.421 154.653 205.176 1.00 207.41 83 ASP A CA 1
ATOM 482 C C . ASP A 1 61 ? 180.243 154.227 203.960 1.00 207.41 83 ASP A C 1
ATOM 483 O O . ASP A 1 61 ? 180.006 154.772 202.870 1.00 207.41 83 ASP A O 1
ATOM 488 N N . PRO A 1 62 ? 181.210 153.295 204.100 1.00 212.24 84 PRO A N 1
ATOM 489 C CA . PRO A 1 62 ? 181.940 152.776 202.947 1.00 212.24 84 PRO A CA 1
ATOM 490 C C . PRO A 1 62 ? 181.115 151.641 202.327 1.00 212.24 84 PRO A C 1
ATOM 491 O O . PRO A 1 62 ? 181.420 151.233 201.222 1.00 212.24 84 PRO A O 1
ATOM 495 N N . ASN A 1 63 ? 180.090 151.172 203.048 1.00 213.44 85 ASN A N 1
ATOM 496 C CA . ASN A 1 63 ? 179.226 150.069 202.549 1.00 213.44 85 ASN A CA 1
ATOM 497 C C . ASN A 1 63 ? 178.319 150.531 201.404 1.00 213.44 85 ASN A C 1
ATOM 498 O O . ASN A 1 63 ? 177.450 149.746 200.995 1.00 213.44 85 ASN A O 1
ATOM 503 N N . THR A 1 64 ? 178.500 151.766 200.929 1.00 204.51 86 THR A N 1
ATOM 504 C CA . THR A 1 64 ? 177.717 152.266 199.766 1.00 204.51 86 THR A CA 1
ATOM 505 C C . THR A 1 64 ? 178.520 152.381 198.468 1.00 204.51 86 THR A C 1
ATOM 506 O O . THR A 1 64 ? 179.652 152.903 198.527 1.00 204.51 86 THR A O 1
ATOM 510 N N . ARG A 1 65 ? 177.961 151.908 197.350 1.00 195.95 87 ARG A N 1
ATOM 511 C CA . ARG A 1 65 ? 178.655 152.051 196.044 1.00 195.95 87 ARG A CA 1
ATOM 512 C C . ARG A 1 65 ? 177.735 151.583 194.915 1.00 195.95 87 ARG A C 1
ATOM 513 O O . ARG A 1 65 ? 176.830 150.772 195.190 1.00 195.95 87 ARG A O 1
ATOM 521 N N . VAL A 1 66 ? 177.961 152.082 193.698 1.00 184.11 88 VAL A N 1
ATOM 522 C CA . VAL A 1 66 ? 177.160 151.634 192.519 1.00 184.11 88 VAL A CA 1
ATOM 523 C C . VAL A 1 66 ? 178.141 151.300 191.394 1.00 184.11 88 VAL A C 1
ATOM 524 O O . VAL A 1 66 ? 178.564 152.225 190.677 1.00 184.11 88 VAL A O 1
ATOM 528 N N . GLU A 1 67 ? 178.513 150.028 191.269 1.00 175.59 89 GLU A N 1
ATOM 529 C CA . GLU A 1 67 ? 179.466 149.608 190.252 1.00 175.59 89 GLU A CA 1
ATOM 530 C C . GLU A 1 67 ? 178.704 149.039 189.066 1.00 175.59 89 GLU A C 1
ATOM 531 O O . GLU A 1 67 ? 177.710 148.327 189.246 1.00 175.59 89 GLU A O 1
ATOM 537 N N . GLU A 1 68 ? 179.161 149.361 187.857 1.00 165.13 90 GLU A N 1
ATOM 538 C CA . GLU A 1 68 ? 178.500 148.932 186.635 1.00 165.13 90 GLU A CA 1
ATOM 539 C C . GLU A 1 68 ? 179.520 148.351 185.668 1.00 165.13 90 GLU A C 1
ATOM 540 O O . GLU A 1 68 ? 180.679 148.775 185.629 1.00 165.13 90 GLU A O 1
ATOM 546 N N . THR A 1 69 ? 179.079 147.361 184.894 1.00 154.68 91 THR A N 1
ATOM 547 C CA . THR A 1 69 ? 179.910 146.715 183.891 1.00 154.68 91 THR A CA 1
ATOM 548 C C . THR A 1 69 ? 179.152 146.636 182.573 1.00 154.68 91 THR A C 1
ATOM 549 O O . THR A 1 69 ? 177.932 146.448 182.549 1.00 154.68 91 THR A O 1
ATOM 553 N N . MET A 1 70 ? 179.890 146.783 181.477 1.00 147.48 92 MET A N 1
ATOM 554 C CA . MET A 1 70 ? 179.349 146.644 180.131 1.00 147.48 92 MET A CA 1
ATOM 555 C C . MET A 1 70 ? 180.112 145.548 179.406 1.00 147.48 92 MET A C 1
ATOM 556 O O . MET A 1 70 ? 181.347 145.557 179.387 1.00 147.48 92 MET A O 1
ATOM 561 N N . LYS A 1 71 ? 179.381 144.609 178.812 1.00 138.82 93 LYS A N 1
ATOM 562 C CA . LYS A 1 71 ? 179.978 143.449 178.170 1.00 138.82 93 LYS A CA 1
ATOM 563 C C . LYS A 1 71 ? 179.462 143.313 176.747 1.00 138.82 93 LYS A C 1
ATOM 564 O O . LYS A 1 71 ? 178.342 143.723 176.431 1.00 138.82 93 LYS A O 1
ATOM 570 N N . THR A 1 72 ? 180.296 142.730 175.890 1.00 134.56 94 THR A N 1
ATOM 571 C CA . THR A 1 72 ? 179.944 142.445 174.508 1.00 134.56 94 THR A CA 1
ATOM 572 C C . THR A 1 72 ? 180.154 140.961 174.245 1.00 134.56 94 THR A C 1
ATOM 573 O O . THR A 1 72 ? 181.166 140.387 174.657 1.00 134.56 94 THR A O 1
ATOM 577 N N . LEU A 1 73 ? 179.199 140.344 173.555 1.00 133.76 95 LEU A N 1
ATOM 578 C CA . LEU A 1 73 ? 179.198 138.907 173.332 1.00 133.76 95 LEU A CA 1
ATOM 579 C C . LEU A 1 73 ? 179.270 138.598 171.843 1.00 133.76 95 LEU A C 1
ATOM 580 O O . LEU A 1 73 ? 178.774 139.359 171.007 1.00 133.76 95 LEU A O 1
ATOM 585 N N . ASN A 1 74 ? 179.898 137.471 171.523 1.00 129.63 96 ASN A N 1
ATOM 586 C CA . ASN A 1 74 ? 179.967 136.993 170.152 1.00 129.63 96 ASN A CA 1
ATOM 587 C C . ASN A 1 74 ? 178.684 136.252 169.783 1.00 129.63 96 ASN A C 1
ATOM 588 O O . ASN A 1 74 ? 177.890 135.854 170.641 1.00 129.63 96 ASN A O 1
ATOM 593 N N . VAL A 1 75 ? 178.485 136.066 168.481 1.00 126.65 97 VAL A N 1
ATOM 594 C CA . VAL A 1 75 ? 177.312 135.383 167.949 1.00 126.65 97 VAL A CA 1
ATOM 595 C C . VAL A 1 75 ? 177.773 134.176 167.146 1.00 126.65 97 VAL A C 1
ATOM 596 O O . VAL A 1 75 ? 178.678 134.282 166.310 1.00 126.65 97 VAL A O 1
ATOM 600 N N . GLY A 1 76 ? 177.150 133.025 167.401 1.00 130.40 98 GLY A N 1
ATOM 601 C CA . GLY A 1 76 ? 177.517 131.805 166.716 1.00 130.40 98 GLY A CA 1
ATOM 602 C C . GLY A 1 76 ? 176.979 131.733 165.299 1.00 130.40 98 GLY A C 1
ATOM 603 O O . GLY A 1 76 ? 176.198 132.572 164.849 1.00 130.40 98 GLY A O 1
ATOM 604 N N . LYS A 1 77 ? 177.420 130.695 164.584 1.00 125.65 99 LYS A N 1
ATOM 605 C CA . LYS A 1 77 ? 176.994 130.508 163.200 1.00 125.65 99 LYS A CA 1
ATOM 606 C C . LYS A 1 77 ? 175.506 130.196 163.118 1.00 125.65 99 LYS A C 1
ATOM 607 O O . LYS A 1 77 ? 174.766 130.838 162.361 1.00 125.65 99 LYS A O 1
ATOM 613 N N . GLU A 1 78 ? 175.049 129.211 163.894 1.00 135.35 100 GLU A N 1
ATOM 614 C CA . GLU A 1 78 ? 173.644 128.825 163.850 1.00 135.35 100 GLU A CA 1
ATOM 615 C C . GLU A 1 78 ? 172.748 129.967 164.305 1.00 135.35 100 GLU A C 1
ATOM 616 O O . GLU A 1 78 ? 171.703 130.224 163.699 1.00 135.35 100 GLU A O 1
ATOM 622 N N . ASP A 1 79 ? 173.145 130.667 165.370 1.00 137.73 101 ASP A N 1
ATOM 623 C CA . ASP A 1 79 ? 172.348 131.786 165.857 1.00 137.73 101 ASP A CA 1
ATOM 624 C C . ASP A 1 79 ? 172.238 132.885 164.810 1.00 137.73 101 ASP A C 1
ATOM 625 O O . ASP A 1 79 ? 171.151 133.421 164.575 1.00 137.73 101 ASP A O 1
ATOM 630 N N . LEU A 1 80 ? 173.352 133.228 164.160 1.00 129.23 102 LEU A N 1
ATOM 631 C CA . LEU A 1 80 ? 173.318 134.305 163.174 1.00 129.23 102 LEU A CA 1
ATOM 632 C C . LEU A 1 80 ? 172.509 133.906 161.945 1.00 129.23 102 LEU A C 1
ATOM 633 O O . LEU A 1 80 ? 171.747 134.718 161.408 1.00 129.23 102 LEU A O 1
ATOM 638 N N . LEU A 1 81 ? 172.655 132.660 161.485 1.00 126.74 103 LEU A N 1
ATOM 639 C CA . LEU A 1 81 ? 171.857 132.204 160.351 1.00 126.74 103 LEU A CA 1
ATOM 640 C C . LEU A 1 81 ? 170.370 132.183 160.692 1.00 126.74 103 LEU A C 1
ATOM 641 O O . LEU A 1 81 ? 169.531 132.567 159.866 1.00 126.74 103 LEU A O 1
ATOM 646 N N . MET A 1 82 ? 170.023 131.738 161.903 1.00 133.66 104 MET A N 1
ATOM 647 C CA . MET A 1 82 ? 168.622 131.706 162.300 1.00 133.66 104 MET A CA 1
ATOM 648 C C . MET A 1 82 ? 168.059 133.117 162.411 1.00 133.66 104 MET A C 1
ATOM 649 O O . MET A 1 82 ? 166.909 133.369 162.035 1.00 133.66 104 MET A O 1
ATOM 654 N N . TRP A 1 83 ? 168.863 134.053 162.927 1.00 131.81 105 TRP A N 1
ATOM 655 C CA . TRP A 1 83 ? 168.458 135.455 162.952 1.00 131.81 105 TRP A CA 1
ATOM 656 C C . TRP A 1 83 ? 168.214 135.979 161.546 1.00 131.81 105 TRP A C 1
ATOM 657 O O . TRP A 1 83 ? 167.206 136.646 161.292 1.00 131.81 105 TRP A O 1
ATOM 668 N N . SER A 1 84 ? 169.127 135.686 160.620 1.00 129.12 106 SER A N 1
ATOM 669 C CA . SER A 1 84 ? 168.967 136.150 159.245 1.00 129.12 106 SER A CA 1
ATOM 670 C C . SER A 1 84 ? 167.698 135.586 158.625 1.00 129.12 106 SER A C 1
ATOM 671 O O . SER A 1 84 ? 166.992 136.286 157.889 1.00 129.12 106 SER A O 1
ATOM 674 N N . ILE A 1 85 ? 167.395 134.318 158.906 1.00 131.89 107 ILE A N 1
ATOM 675 C CA . ILE A 1 85 ? 166.166 133.722 158.396 1.00 131.89 107 ILE A CA 1
ATOM 676 C C . ILE A 1 85 ? 164.943 134.413 158.993 1.00 131.89 107 ILE A C 1
ATOM 677 O O . ILE A 1 85 ? 163.993 134.750 158.276 1.00 131.89 107 ILE A O 1
ATOM 682 N N . ARG A 1 86 ? 164.946 134.643 160.308 1.00 138.62 108 ARG A N 1
ATOM 683 C CA . ARG A 1 86 ? 163.787 135.236 160.969 1.00 138.62 108 ARG A CA 1
ATOM 684 C C . ARG A 1 86 ? 163.818 136.758 161.013 1.00 138.62 108 ARG A C 1
ATOM 685 O O . ARG A 1 86 ? 162.782 137.374 161.290 1.00 138.62 108 ARG A O 1
ATOM 693 N N . GLN A 1 87 ? 164.970 137.379 160.752 1.00 139.07 109 GLN A N 1
ATOM 694 C CA . GLN A 1 87 ? 165.124 138.834 160.835 1.00 139.07 109 GLN A CA 1
ATOM 695 C C . GLN A 1 87 ? 164.738 139.349 162.225 1.00 139.07 109 GLN A C 1
ATOM 696 O O . GLN A 1 87 ? 163.992 140.320 162.377 1.00 139.07 109 GLN A O 1
ATOM 702 N N . GLN A 1 88 ? 165.279 138.684 163.243 1.00 139.72 110 GLN A N 1
ATOM 703 C CA . GLN A 1 88 ? 164.978 139.016 164.628 1.00 139.72 110 GLN A CA 1
ATOM 704 C C . GLN A 1 88 ? 166.155 138.614 165.506 1.00 139.72 110 GLN A C 1
ATOM 705 O O . GLN A 1 88 ? 167.016 137.831 165.100 1.00 139.72 110 GLN A O 1
ATOM 711 N N . CYS A 1 89 ? 166.178 139.165 166.717 1.00 142.80 111 CYS A N 1
ATOM 712 C CA . CYS A 1 89 ? 167.143 138.778 167.732 1.00 142.80 111 CYS A CA 1
ATOM 713 C C . CYS A 1 89 ? 166.538 137.728 168.650 1.00 142.80 111 CYS A C 1
ATOM 714 O O . CYS A 1 89 ? 165.333 137.478 168.641 1.00 142.80 111 CYS A O 1
ATOM 717 N N . GLU A 1 90 ? 167.405 137.122 169.455 1.00 146.94 112 GLU A N 1
ATOM 718 C CA . GLU A 1 90 ? 167.012 136.227 170.542 1.00 146.94 112 GLU A CA 1
ATOM 719 C C . GLU A 1 90 ? 167.729 136.722 171.791 1.00 146.94 112 GLU A C 1
ATOM 720 O O . GLU A 1 90 ? 168.911 136.431 171.997 1.00 146.94 112 GLU A O 1
ATOM 726 N N . VAL A 1 91 ? 167.010 137.467 172.628 1.00 144.67 113 VAL A N 1
ATOM 727 C CA . VAL A 1 91 ? 167.620 138.284 173.664 1.00 144.67 113 VAL A CA 1
ATOM 728 C C . VAL A 1 91 ? 166.942 137.973 174.996 1.00 144.67 113 VAL A C 1
ATOM 729 O O . VAL A 1 91 ? 165.850 137.406 175.048 1.00 144.67 113 VAL A O 1
ATOM 733 N N . GLY A 1 92 ? 167.616 138.351 176.080 1.00 143.83 114 GLY A N 1
ATOM 734 C CA . GLY A 1 92 ? 167.182 138.038 177.426 1.00 143.83 114 GLY A CA 1
ATOM 735 C C . GLY A 1 92 ? 166.114 138.971 177.961 1.00 143.83 114 GLY A C 1
ATOM 736 O O . GLY A 1 92 ? 165.410 139.656 177.216 1.00 143.83 114 GLY A O 1
ATOM 737 N N . GLU A 1 93 ? 165.999 138.986 179.287 1.00 143.54 115 GLU A N 1
ATOM 738 C CA . GLU A 1 93 ? 164.924 139.669 179.992 1.00 143.54 115 GLU A CA 1
ATOM 739 C C . GLU A 1 93 ? 165.400 141.013 180.534 1.00 143.54 115 GLU A C 1
ATOM 740 O O . GLU A 1 93 ? 166.577 141.197 180.849 1.00 143.54 115 GLU A O 1
ATOM 746 N N . GLU A 1 94 ? 164.462 141.953 180.635 1.00 143.47 116 GLU A N 1
ATOM 747 C CA . GLU A 1 94 ? 164.719 143.292 181.146 1.00 143.47 116 GLU A CA 1
ATOM 748 C C . GLU A 1 94 ? 164.376 143.351 182.630 1.00 143.47 116 GLU A C 1
ATOM 749 O O . GLU A 1 94 ? 163.292 142.920 183.037 1.00 143.47 116 GLU A O 1
ATOM 755 N N . LEU A 1 95 ? 165.297 143.883 183.429 1.00 144.96 117 LEU A N 1
ATOM 756 C CA . LEU A 1 95 ? 165.104 144.044 184.865 1.00 144.96 117 LEU A CA 1
ATOM 757 C C . LEU A 1 95 ? 165.133 145.523 185.212 1.00 144.96 117 LEU A C 1
ATOM 758 O O . LEU A 1 95 ? 166.115 146.214 184.915 1.00 144.96 117 LEU A O 1
ATOM 763 N N . ILE A 1 96 ? 164.064 146.007 185.842 1.00 151.40 118 ILE A N 1
ATOM 764 C CA . ILE A 1 96 ? 163.933 147.411 186.217 1.00 151.40 118 ILE A CA 1
ATOM 765 C C . ILE A 1 96 ? 163.571 147.481 187.694 1.00 151.40 118 ILE A C 1
ATOM 766 O O . ILE A 1 96 ? 162.491 147.028 188.094 1.00 151.40 118 ILE A O 1
ATOM 771 N N . ASP A 1 97 ? 164.465 148.057 188.502 1.00 167.42 119 ASP A N 1
ATOM 772 C CA . ASP A 1 97 ? 164.212 148.373 189.908 1.00 167.42 119 ASP A CA 1
ATOM 773 C C . ASP A 1 97 ? 163.752 147.130 190.679 1.00 167.42 119 ASP A C 1
ATOM 774 O O . ASP A 1 97 ? 162.633 147.045 191.189 1.00 167.42 119 ASP A O 1
ATOM 779 N N . ARG A 1 98 ? 164.654 146.156 190.741 1.00 169.51 120 ARG A N 1
ATOM 780 C CA . ARG A 1 98 ? 164.409 144.913 191.460 1.00 169.51 120 ARG A CA 1
ATOM 781 C C . ARG A 1 98 ? 164.991 145.016 192.864 1.00 169.51 120 ARG A C 1
ATOM 782 O O . ARG A 1 98 ? 166.207 145.159 193.029 1.00 169.51 120 ARG A O 1
ATOM 790 N N . TRP A 1 99 ? 164.116 144.956 193.866 1.00 180.70 121 TRP A N 1
ATOM 791 C CA . TRP A 1 99 ? 164.554 144.925 195.254 1.00 180.70 121 TRP A CA 1
ATOM 792 C C . TRP A 1 99 ? 165.457 143.725 195.493 1.00 180.70 121 TRP A C 1
ATOM 793 O O . TRP A 1 99 ? 165.110 142.592 195.150 1.00 180.70 121 TRP A O 1
ATOM 804 N N . GLY A 1 100 ? 166.623 143.967 196.087 1.00 185.69 122 GLY A N 1
ATOM 805 C CA . GLY A 1 100 ? 167.447 142.831 196.439 1.00 185.69 122 GLY A CA 1
ATOM 806 C C . GLY A 1 100 ? 167.246 142.376 197.868 1.00 185.69 122 GLY A C 1
ATOM 807 O O . GLY A 1 100 ? 167.936 142.832 198.783 1.00 185.69 122 GLY A O 1
ATOM 808 N N . SER A 1 101 ? 166.319 141.462 198.058 1.00 192.42 123 SER A N 1
ATOM 809 C CA . SER A 1 101 ? 166.155 140.660 199.264 1.00 192.42 123 SER A CA 1
ATOM 810 C C . SER A 1 101 ? 166.002 139.186 198.935 1.00 192.42 123 SER A C 1
ATOM 811 O O . SER A 1 101 ? 166.531 138.337 199.656 1.00 192.42 123 SER A O 1
ATOM 814 N N . ASP A 1 102 ? 165.288 138.869 197.853 1.00 196.15 124 ASP A N 1
ATOM 815 C CA . ASP A 1 102 ? 165.212 137.520 197.310 1.00 196.15 124 ASP A CA 1
ATOM 816 C C . ASP A 1 102 ? 165.244 137.548 195.785 1.00 196.15 124 ASP A C 1
ATOM 817 O O . ASP A 1 102 ? 164.945 136.532 195.147 1.00 196.15 124 ASP A O 1
ATOM 822 N N . SER A 1 103 ? 165.599 138.689 195.191 1.00 186.30 125 SER A N 1
ATOM 823 C CA . SER A 1 103 ? 165.562 138.878 193.738 1.00 186.30 125 SER A CA 1
ATOM 824 C C . SER A 1 103 ? 166.948 139.336 193.288 1.00 186.30 125 SER A C 1
ATOM 825 O O . SER A 1 103 ? 167.250 140.532 193.282 1.00 186.30 125 SER A O 1
ATOM 828 N N . ASP A 1 104 ? 167.785 138.371 192.914 1.00 187.06 126 ASP A N 1
ATOM 829 C CA . ASP A 1 104 ? 169.096 138.659 192.347 1.00 187.06 126 ASP A CA 1
ATOM 830 C C . ASP A 1 104 ? 169.173 138.078 190.941 1.00 187.06 126 ASP A C 1
ATOM 831 O O . ASP A 1 104 ? 170.153 137.416 190.584 1.00 187.06 126 ASP A O 1
ATOM 836 N N . ASP A 1 105 ? 168.132 138.324 190.142 1.00 181.96 127 ASP A N 1
ATOM 837 C CA . ASP A 1 105 ? 168.031 137.758 188.804 1.00 181.96 127 ASP A CA 1
ATOM 838 C C . ASP A 1 105 ? 169.135 138.235 187.870 1.00 181.96 127 ASP A C 1
ATOM 839 O O . ASP A 1 105 ? 169.354 137.606 186.829 1.00 181.96 127 ASP A O 1
ATOM 844 N N . CYS A 1 106 ? 169.833 139.319 188.210 1.00 177.11 128 CYS A N 1
ATOM 845 C CA . CYS A 1 106 ? 170.933 139.830 187.402 1.00 177.11 128 CYS A CA 1
ATOM 846 C C . CYS A 1 106 ? 172.216 139.026 187.580 1.00 177.11 128 CYS A C 1
ATOM 847 O O . CYS A 1 106 ? 173.284 139.460 187.129 1.00 177.11 128 CYS A O 1
ATOM 850 N N . PHE A 1 107 ? 172.140 137.864 188.231 1.00 177.42 129 PHE A N 1
ATOM 851 C CA . PHE A 1 107 ? 173.297 137.002 188.421 1.00 177.42 129 PHE A CA 1
ATOM 852 C C . PHE A 1 107 ? 173.117 135.598 187.863 1.00 177.42 129 PHE A C 1
ATOM 853 O O . PHE A 1 107 ? 174.062 134.804 187.939 1.00 177.42 129 PHE A O 1
ATOM 861 N N . ARG A 1 108 ? 171.952 135.264 187.310 1.00 178.63 130 ARG A N 1
ATOM 862 C CA . ARG A 1 108 ? 171.683 133.909 186.846 1.00 178.63 130 ARG A CA 1
ATOM 863 C C . ARG A 1 108 ? 171.614 133.784 185.331 1.00 178.63 130 ARG A C 1
ATOM 864 O O . ARG A 1 108 ? 171.706 132.664 184.816 1.00 178.63 130 ARG A O 1
ATOM 872 N N . ASP A 1 109 ? 171.453 134.889 184.608 1.00 163.39 131 ASP A N 1
ATOM 873 C CA . ASP A 1 109 ? 171.360 134.869 183.154 1.00 163.39 131 ASP A CA 1
ATOM 874 C C . ASP A 1 109 ? 172.530 135.642 182.562 1.00 163.39 131 ASP A C 1
ATOM 875 O O . ASP A 1 109 ? 172.762 136.800 182.926 1.00 163.39 131 ASP A O 1
ATOM 880 N N . ASN A 1 110 ? 173.261 135.000 181.650 1.00 155.44 132 ASN A N 1
ATOM 881 C CA . ASN A 1 110 ? 174.380 135.634 180.971 1.00 155.44 132 ASN A CA 1
ATOM 882 C C . ASN A 1 110 ? 174.389 135.417 179.465 1.00 155.44 132 ASN A C 1
ATOM 883 O O . ASN A 1 110 ? 175.215 136.031 178.781 1.00 155.44 132 ASN A O 1
ATOM 888 N N . GLU A 1 111 ? 173.510 134.570 178.930 1.00 154.32 133 GLU A N 1
ATOM 889 C CA . GLU A 1 111 ? 173.450 134.368 177.486 1.00 154.32 133 GLU A CA 1
ATOM 890 C C . GLU A 1 111 ? 172.400 135.269 176.847 1.00 154.32 133 GLU A C 1
ATOM 891 O O . GLU A 1 111 ? 172.681 135.965 175.866 1.00 154.32 133 GLU A O 1
ATOM 897 N N . GLY A 1 112 ? 171.189 135.264 177.392 1.00 148.76 134 GLY A N 1
ATOM 898 C CA . GLY A 1 112 ? 170.099 136.048 176.843 1.00 148.76 134 GLY A CA 1
ATOM 899 C C . GLY A 1 112 ? 169.147 135.195 176.033 1.00 148.76 134 GLY A C 1
ATOM 900 O O . GLY A 1 112 ? 169.418 134.891 174.868 1.00 148.76 134 GLY A O 1
ATOM 901 N N . ARG A 1 113 ? 168.028 134.803 176.637 1.00 148.85 135 ARG A N 1
ATOM 902 C CA . ARG A 1 113 ? 167.077 133.902 176.003 1.00 148.85 135 ARG A CA 1
ATOM 903 C C . ARG A 1 113 ? 165.659 134.314 176.370 1.00 148.85 135 ARG A C 1
ATOM 904 O O . ARG A 1 113 ? 165.426 134.928 177.415 1.00 148.85 135 ARG A O 1
ATOM 912 N N . GLY A 1 114 ? 164.710 133.969 175.497 1.00 146.79 136 GLY A N 1
ATOM 913 C CA . GLY A 1 114 ? 163.289 134.091 175.778 1.00 146.79 136 GLY A CA 1
ATOM 914 C C . GLY A 1 114 ? 162.549 135.046 174.860 1.00 146.79 136 GLY A C 1
ATOM 915 O O . GLY A 1 114 ? 161.418 134.757 174.460 1.00 146.79 136 GLY A O 1
ATOM 916 N N . GLN A 1 115 ? 163.162 136.176 174.521 1.00 147.33 137 GLN A N 1
ATOM 917 C CA . GLN A 1 115 ? 162.481 137.252 173.812 1.00 147.33 137 GLN A CA 1
ATOM 918 C C . GLN A 1 115 ? 163.042 137.408 172.406 1.00 147.33 137 GLN A C 1
ATOM 919 O O . GLN A 1 115 ? 164.262 137.384 172.211 1.00 147.33 137 GLN A O 1
ATOM 925 N N . TRP A 1 116 ? 162.145 137.567 171.435 1.00 141.80 138 TRP A N 1
ATOM 926 C CA . TRP A 1 116 ? 162.498 137.800 170.039 1.00 141.80 138 TRP A CA 1
ATOM 927 C C . TRP A 1 116 ? 162.027 139.196 169.658 1.00 141.80 138 TRP A C 1
ATOM 928 O O . TRP A 1 116 ? 160.843 139.515 169.805 1.00 141.80 138 TRP A O 1
ATOM 939 N N . VAL A 1 117 ? 162.950 140.027 169.169 1.00 137.28 139 VAL A N 1
ATOM 940 C CA . VAL A 1 117 ? 162.650 141.404 168.791 1.00 137.28 139 VAL A CA 1
ATOM 941 C C . VAL A 1 117 ? 163.311 141.714 167.453 1.00 137.28 139 VAL A C 1
ATOM 942 O O . VAL A 1 117 ? 164.239 141.032 167.018 1.00 137.28 139 VAL A O 1
ATOM 946 N N . LYS A 1 118 ? 162.819 142.769 166.807 1.00 132.05 140 LYS A N 1
ATOM 947 C CA . LYS A 1 118 ? 163.361 143.248 165.543 1.00 132.05 140 LYS A CA 1
ATOM 948 C C . LYS A 1 118 ? 164.463 144.282 165.720 1.00 132.05 140 LYS A C 1
ATOM 949 O O . LYS A 1 118 ? 164.988 144.786 164.720 1.00 132.05 140 LYS A O 1
ATOM 955 N N . GLY A 1 119 ? 164.826 144.611 166.956 1.00 134.36 141 GLY A N 1
ATOM 956 C CA . GLY A 1 119 ? 165.826 145.629 167.210 1.00 134.36 141 GLY A CA 1
ATOM 957 C C . GLY A 1 119 ? 165.564 146.377 168.499 1.00 134.36 141 GLY A C 1
ATOM 958 O O . GLY A 1 119 ? 164.449 146.851 168.736 1.00 134.36 141 GLY A O 1
ATOM 959 N N . LYS A 1 120 ? 166.591 146.500 169.336 1.00 128.11 142 LYS A N 1
ATOM 960 C CA . LYS A 1 120 ? 166.447 147.063 170.670 1.00 128.11 142 LYS A CA 1
ATOM 961 C C . LYS A 1 120 ? 167.718 147.804 171.055 1.00 128.11 142 LYS A C 1
ATOM 962 O O . LYS A 1 120 ? 168.822 147.306 170.818 1.00 128.11 142 LYS A O 1
ATOM 968 N N . GLU A 1 121 ? 167.556 148.981 171.649 1.00 134.32 143 GLU A N 1
ATOM 969 C CA . GLU A 1 121 ? 168.679 149.742 172.173 1.00 134.32 143 GLU A CA 1
ATOM 970 C C . GLU A 1 121 ? 168.599 149.801 173.693 1.00 134.32 143 GLU A C 1
ATOM 971 O O . GLU A 1 121 ? 167.529 150.007 174.271 1.00 134.32 143 GLU A O 1
ATOM 977 N N . LEU A 1 122 ? 169.745 149.612 174.339 1.00 130.34 144 LEU A N 1
ATOM 978 C CA . LEU A 1 122 ? 169.816 149.558 175.792 1.00 130.34 144 LEU A CA 1
ATOM 979 C C . LEU A 1 122 ? 169.753 150.960 176.381 1.00 130.34 144 LEU A C 1
ATOM 980 O O . LEU A 1 122 ? 170.301 151.910 175.815 1.00 130.34 144 LEU A O 1
ATOM 985 N N . VAL A 1 123 ? 169.075 151.080 177.518 1.00 125.60 145 VAL A N 1
ATOM 986 C CA . VAL A 1 123 ? 169.020 152.313 178.293 1.00 125.60 145 VAL A CA 1
ATOM 987 C C . VAL A 1 123 ? 169.566 152.016 179.683 1.00 125.60 145 VAL A C 1
ATOM 988 O O . VAL A 1 123 ? 169.226 150.990 180.287 1.00 125.60 145 VAL A O 1
ATOM 992 N N . LYS A 1 124 ? 170.435 152.891 180.174 1.00 126.24 146 LYS A N 1
ATOM 993 C CA . LYS A 1 124 ? 171.112 152.698 181.448 1.00 126.24 146 LYS A CA 1
ATOM 994 C C . LYS A 1 124 ? 170.520 153.635 182.491 1.00 126.24 146 LYS A C 1
ATOM 995 O O . LYS A 1 124 ? 170.381 154.838 182.245 1.00 126.24 146 LYS A O 1
ATOM 1001 N N . ARG A 1 125 ? 170.168 153.077 183.646 1.00 134.06 147 ARG A N 1
ATOM 1002 C CA . ARG A 1 125 ? 169.601 153.854 184.737 1.00 134.06 147 ARG A CA 1
ATOM 1003 C C . ARG A 1 125 ? 170.098 153.283 186.056 1.00 134.06 147 ARG A C 1
ATOM 1004 O O . ARG A 1 125 ? 170.256 152.068 186.204 1.00 134.06 147 ARG A O 1
ATOM 1012 N N . GLN A 1 126 ? 170.360 154.174 187.009 1.00 146.10 148 GLN A N 1
ATOM 1013 C CA . GLN A 1 126 ? 170.835 153.788 188.329 1.00 146.10 148 GLN A CA 1
ATOM 1014 C C . GLN A 1 126 ? 169.961 154.429 189.395 1.00 146.10 148 GLN A C 1
ATOM 1015 O O . GLN A 1 126 ? 169.684 155.631 189.342 1.00 146.10 148 GLN A O 1
ATOM 1021 N N . ASN A 1 127 ? 169.531 153.621 190.363 1.00 159.21 149 ASN A N 1
ATOM 1022 C CA . ASN A 1 127 ? 168.749 154.106 191.501 1.00 159.21 149 ASN A CA 1
ATOM 1023 C C . ASN A 1 127 ? 169.018 153.167 192.676 1.00 159.21 149 ASN A C 1
ATOM 1024 O O . ASN A 1 127 ? 168.749 151.964 192.603 1.00 159.21 149 ASN A O 1
ATOM 1029 N N . ASN A 1 128 ? 169.601 153.715 193.740 1.00 172.87 150 ASN A N 1
ATOM 1030 C CA . ASN A 1 128 ? 169.936 152.926 194.918 1.00 172.87 150 ASN A CA 1
ATOM 1031 C C . ASN A 1 128 ? 169.435 153.593 196.193 1.00 172.87 150 ASN A C 1
ATOM 1032 O O . ASN A 1 128 ? 170.181 153.713 197.168 1.00 172.87 150 ASN A O 1
ATOM 1037 N N . ASN A 1 129 ? 168.178 154.033 196.200 1.00 175.89 151 ASN A N 1
ATOM 1038 C CA . ASN A 1 129 ? 167.639 154.737 197.356 1.00 175.89 151 ASN A CA 1
ATOM 1039 C C . ASN A 1 129 ? 167.196 153.808 198.480 1.00 175.89 151 ASN A C 1
ATOM 1040 O O . ASN A 1 129 ? 166.815 154.297 199.550 1.00 175.89 151 ASN A O 1
ATOM 1045 N N . HIS A 1 130 ? 167.233 152.494 198.270 1.00 178.53 152 HIS A N 1
ATOM 1046 C CA . HIS A 1 130 ? 166.834 151.544 199.304 1.00 178.53 152 HIS A CA 1
ATOM 1047 C C . HIS A 1 130 ? 168.062 151.114 200.099 1.00 178.53 152 HIS A C 1
ATOM 1048 O O . HIS A 1 130 ? 168.862 150.301 199.624 1.00 178.53 152 HIS A O 1
ATOM 1055 N N . PHE A 1 131 ? 168.204 151.649 201.314 1.00 185.68 153 PHE A N 1
ATOM 1056 C CA . PHE A 1 131 ? 169.434 151.452 202.076 1.00 185.68 153 PHE A CA 1
ATOM 1057 C C . PHE A 1 131 ? 169.533 150.048 202.663 1.00 185.68 153 PHE A C 1
ATOM 1058 O O . PHE A 1 131 ? 170.625 149.474 202.716 1.00 185.68 153 PHE A O 1
ATOM 1066 N N . ALA A 1 132 ? 168.412 149.478 203.105 1.00 185.11 154 ALA A N 1
ATOM 1067 C CA . ALA A 1 132 ? 168.455 148.232 203.859 1.00 185.11 154 ALA A CA 1
ATOM 1068 C C . ALA A 1 132 ? 168.782 147.015 203.002 1.00 185.11 154 ALA A C 1
ATOM 1069 O O . ALA A 1 132 ? 169.096 145.957 203.558 1.00 185.11 154 ALA A O 1
ATOM 1071 N N . HIS A 1 133 ? 168.722 147.131 201.678 1.00 182.53 155 HIS A N 1
ATOM 1072 C CA . HIS A 1 133 ? 168.864 145.982 200.796 1.00 182.53 155 HIS A CA 1
ATOM 1073 C C . HIS A 1 133 ? 169.678 146.361 199.563 1.00 182.53 155 HIS A C 1
ATOM 1074 O O . HIS A 1 133 ? 170.162 147.489 199.427 1.00 182.53 155 HIS A O 1
ATOM 1081 N N . HIS A 1 134 ? 169.828 145.392 198.661 1.00 183.96 156 HIS A N 1
ATOM 1082 C CA . HIS A 1 134 ? 170.543 145.567 197.406 1.00 183.96 156 HIS A CA 1
ATOM 1083 C C . HIS A 1 134 ? 169.585 145.967 196.287 1.00 183.96 156 HIS A C 1
ATOM 1084 O O . HIS A 1 134 ? 168.362 145.957 196.440 1.00 183.96 156 HIS A O 1
ATOM 1091 N N . THR A 1 135 ? 170.166 146.322 195.143 1.00 175.92 157 THR A N 1
ATOM 1092 C CA . THR A 1 135 ? 169.396 146.619 193.943 1.00 175.92 157 THR A CA 1
ATOM 1093 C C . THR A 1 135 ? 170.303 146.445 192.733 1.00 175.92 157 THR A C 1
ATOM 1094 O O . THR A 1 135 ? 171.520 146.624 192.825 1.00 175.92 157 THR A O 1
ATOM 1098 N N . CYS A 1 136 ? 169.699 146.085 191.602 1.00 169.41 158 CYS A N 1
ATOM 1099 C CA . CYS A 1 136 ? 170.465 145.907 190.377 1.00 169.41 158 CYS A CA 1
ATOM 1100 C C . CYS A 1 136 ? 169.549 146.068 189.174 1.00 169.41 158 CYS A C 1
ATOM 1101 O O . CYS A 1 136 ? 168.353 145.771 189.242 1.00 169.41 158 CYS A O 1
ATOM 1104 N N . ASN A 1 137 ? 170.131 146.532 188.070 1.00 153.18 159 ASN A N 1
ATOM 1105 C CA . ASN A 1 137 ? 169.419 146.755 186.822 1.00 153.18 159 ASN A CA 1
ATOM 1106 C C . ASN A 1 137 ? 170.166 146.073 185.687 1.00 153.18 159 ASN A C 1
ATOM 1107 O O . ASN A 1 137 ? 171.368 145.808 185.779 1.00 153.18 159 ASN A O 1
ATOM 1112 N N . LYS A 1 138 ? 169.442 145.786 184.605 1.00 140.17 160 LYS A N 1
ATOM 1113 C CA . LYS A 1 138 ? 170.033 145.132 183.447 1.00 140.17 160 LYS A CA 1
ATOM 1114 C C . LYS A 1 138 ? 169.306 145.566 182.184 1.00 140.17 160 LYS A C 1
ATOM 1115 O O . LYS A 1 138 ? 168.088 145.758 182.193 1.00 140.17 160 LYS A O 1
ATOM 1121 N N . SER A 1 139 ? 170.066 145.719 181.102 1.00 133.49 161 SER A N 1
ATOM 1122 C CA . SER A 1 139 ? 169.525 146.068 179.795 1.00 133.49 161 SER A CA 1
ATOM 1123 C C . SER A 1 139 ? 170.191 145.191 178.745 1.00 133.49 161 SER A C 1
ATOM 1124 O O . SER A 1 139 ? 171.108 144.424 179.044 1.00 133.49 161 SER A O 1
ATOM 1127 N N . TRP A 1 140 ? 169.711 145.293 177.506 1.00 131.26 162 TRP A N 1
ATOM 1128 C CA . TRP A 1 140 ? 170.147 144.384 176.457 1.00 131.26 162 TRP A CA 1
ATOM 1129 C C . TRP A 1 140 ? 170.221 145.112 175.121 1.00 131.26 162 TRP A C 1
ATOM 1130 O O . TRP A 1 140 ? 169.749 146.244 174.977 1.00 131.26 162 TRP A O 1
ATOM 1141 N N . ARG A 1 141 ? 170.816 144.437 174.132 1.00 132.44 163 ARG A N 1
ATOM 1142 C CA . ARG A 1 141 ? 171.109 145.026 172.830 1.00 132.44 163 ARG A CA 1
ATOM 1143 C C . ARG A 1 141 ? 170.698 144.064 171.721 1.00 132.44 163 ARG A C 1
ATOM 1144 O O . ARG A 1 141 ? 170.708 142.843 171.910 1.00 132.44 163 ARG A O 1
ATOM 1152 N N . CYS A 1 142 ? 170.329 144.629 170.569 1.00 139.02 164 CYS A N 1
ATOM 1153 C CA . CYS A 1 142 ? 169.963 143.874 169.378 1.00 139.02 164 CYS A CA 1
ATOM 1154 C C . CYS A 1 142 ? 170.577 144.501 168.133 1.00 139.02 164 CYS A C 1
ATOM 1155 O O . CYS A 1 142 ? 170.947 145.678 168.119 1.00 139.02 164 CYS A O 1
ATOM 1158 N N . GLY A 1 143 ? 170.698 143.685 167.086 1.00 130.09 165 GLY A N 1
ATOM 1159 C CA . GLY A 1 143 ? 171.195 144.159 165.810 1.00 130.09 165 GLY A CA 1
ATOM 1160 C C . GLY A 1 143 ? 171.276 143.086 164.745 1.00 130.09 165 GLY A C 1
ATOM 1161 O O . GLY A 1 143 ? 171.793 141.992 164.987 1.00 130.09 165 GLY A O 1
ATOM 1162 N N . ILE A 1 144 ? 170.780 143.401 163.552 1.00 125.08 166 ILE A N 1
ATOM 1163 C CA . ILE A 1 144 ? 170.850 142.494 162.412 1.00 125.08 166 ILE A CA 1
ATOM 1164 C C . ILE A 1 144 ? 170.631 143.311 161.146 1.00 125.08 166 ILE A C 1
ATOM 1165 O O . ILE A 1 144 ? 169.719 144.140 161.078 1.00 125.08 166 ILE A O 1
ATOM 1170 N N . SER A 1 145 ? 171.478 143.079 160.148 1.00 122.74 167 SER A N 1
ATOM 1171 C CA . SER A 1 145 ? 171.404 143.820 158.893 1.00 122.74 167 SER A CA 1
ATOM 1172 C C . SER A 1 145 ? 172.233 143.096 157.841 1.00 122.74 167 SER A C 1
ATOM 1173 O O . SER A 1 145 ? 172.937 142.124 158.134 1.00 122.74 167 SER A O 1
ATOM 1176 N N . THR A 1 146 ? 172.142 143.591 156.606 1.00 120.13 168 THR A N 1
ATOM 1177 C CA . THR A 1 146 ? 172.888 143.061 155.474 1.00 120.13 168 THR A CA 1
ATOM 1178 C C . THR A 1 146 ? 173.505 144.205 154.682 1.00 120.13 168 THR A C 1
ATOM 1179 O O . THR A 1 146 ? 173.030 145.343 154.728 1.00 120.13 168 THR A O 1
ATOM 1183 N N . SER A 1 147 ? 174.568 143.889 153.948 1.00 119.94 169 SER A N 1
ATOM 1184 C CA . SER A 1 147 ? 175.267 144.878 153.140 1.00 119.94 169 SER A CA 1
ATOM 1185 C C . SER A 1 147 ? 175.897 144.186 151.941 1.00 119.94 169 SER A C 1
ATOM 1186 O O . SER A 1 147 ? 176.077 142.967 151.928 1.00 119.94 169 SER A O 1
ATOM 1189 N N . LYS A 1 148 ? 176.224 144.981 150.926 1.00 116.59 170 LYS A N 1
ATOM 1190 C CA . LYS A 1 148 ? 176.861 144.458 149.727 1.00 116.59 170 LYS A CA 1
ATOM 1191 C C . LYS A 1 148 ? 178.378 144.425 149.900 1.00 116.59 170 LYS A C 1
ATOM 1192 O O . LYS A 1 148 ? 178.957 145.177 150.687 1.00 116.59 170 LYS A O 1
ATOM 1198 N N . MET A 1 149 ? 179.022 143.535 149.149 1.00 118.18 171 MET A N 1
ATOM 1199 C CA . MET A 1 149 ? 180.463 143.333 149.226 1.00 118.18 171 MET A CA 1
ATOM 1200 C C . MET A 1 149 ? 181.189 144.216 148.219 1.00 118.18 171 MET A C 1
ATOM 1201 O O . MET A 1 149 ? 180.750 144.354 147.073 1.00 118.18 171 MET A O 1
ATOM 1206 N N . TYR A 1 150 ? 182.299 144.806 148.658 1.00 115.50 172 TYR A N 1
ATOM 1207 C CA . TYR A 1 150 ? 183.172 145.567 147.773 1.00 115.50 172 TYR A CA 1
ATOM 1208 C C . TYR A 1 150 ? 183.807 144.621 146.761 1.00 115.50 172 TYR A C 1
ATOM 1209 O O . TYR A 1 150 ? 184.488 143.663 147.141 1.00 115.50 172 TYR A O 1
ATOM 1218 N N . SER A 1 151 ? 183.586 144.881 145.474 1.00 115.67 173 SER A N 1
ATOM 1219 C CA . SER A 1 151 ? 184.007 143.954 144.432 1.00 115.67 173 SER A CA 1
ATOM 1220 C C . SER A 1 151 ? 184.513 144.735 143.226 1.00 115.67 173 SER A C 1
ATOM 1221 O O . SER A 1 151 ? 184.426 145.964 143.169 1.00 115.67 173 SER A O 1
ATOM 1224 N N . ARG A 1 152 ? 185.045 143.998 142.253 1.00 118.31 174 ARG A N 1
ATOM 1225 C CA . ARG A 1 152 ? 185.555 144.569 141.015 1.00 118.31 174 ARG A CA 1
ATOM 1226 C C . ARG A 1 152 ? 185.482 143.503 139.932 1.00 118.31 174 ARG A C 1
ATOM 1227 O O . ARG A 1 152 ? 185.617 142.308 140.206 1.00 118.31 174 ARG A O 1
ATOM 1235 N N . LEU A 1 153 ? 185.267 143.950 138.696 1.00 119.91 175 LEU A N 1
ATOM 1236 C CA . LEU A 1 153 ? 185.092 143.056 137.560 1.00 119.91 175 LEU A CA 1
ATOM 1237 C C . LEU A 1 153 ? 186.134 143.358 136.495 1.00 119.91 175 LEU A C 1
ATOM 1238 O O . LEU A 1 153 ? 186.357 144.520 136.144 1.00 119.91 175 LEU A O 1
ATOM 1243 N N . GLU A 1 154 ? 186.769 142.304 135.984 1.00 135.65 176 GLU A N 1
ATOM 1244 C CA . GLU A 1 154 ? 187.763 142.426 134.927 1.00 135.65 176 GLU A CA 1
ATOM 1245 C C . GLU A 1 154 ? 187.576 141.296 133.926 1.00 135.65 176 GLU A C 1
ATOM 1246 O O . GLU A 1 154 ? 187.145 140.196 134.282 1.00 135.65 176 GLU A O 1
ATOM 1252 N N . CYS A 1 155 ? 187.907 141.576 132.666 1.00 144.72 177 CYS A N 1
ATOM 1253 C CA . CYS A 1 155 ? 187.762 140.607 131.591 1.00 144.72 177 CYS A CA 1
ATOM 1254 C C . CYS A 1 155 ? 188.990 140.658 130.692 1.00 144.72 177 CYS A C 1
ATOM 1255 O O . CYS A 1 155 ? 189.648 141.695 130.573 1.00 144.72 177 CYS A O 1
ATOM 1258 N N . GLN A 1 156 ? 189.292 139.528 130.061 1.00 149.72 178 GLN A N 1
ATOM 1259 C CA . GLN A 1 156 ? 190.406 139.419 129.132 1.00 149.72 178 GLN A CA 1
ATOM 1260 C C . GLN A 1 156 ? 189.911 139.425 127.690 1.00 149.72 178 GLN A C 1
ATOM 1261 O O . GLN A 1 156 ? 188.747 139.138 127.403 1.00 149.72 178 GLN A O 1
ATOM 1267 N N . ASP A 1 157 ? 190.824 139.757 126.778 1.00 148.67 179 ASP A N 1
ATOM 1268 C CA . ASP A 1 157 ? 190.494 139.931 125.368 1.00 148.67 179 ASP A CA 1
ATOM 1269 C C . ASP A 1 157 ? 190.628 138.636 124.573 1.00 148.67 179 ASP A C 1
ATOM 1270 O O . ASP A 1 157 ? 189.750 138.304 123.771 1.00 148.67 179 ASP A O 1
ATOM 1275 N N . ASP A 1 158 ? 191.716 137.894 124.783 1.00 155.79 180 ASP A N 1
ATOM 1276 C CA . ASP A 1 158 ? 192.023 136.732 123.958 1.00 155.79 180 ASP A CA 1
ATOM 1277 C C . ASP A 1 158 ? 191.111 135.538 124.220 1.00 155.79 180 ASP A C 1
ATOM 1278 O O . ASP A 1 158 ? 191.099 134.607 123.408 1.00 155.79 180 ASP A O 1
ATOM 1283 N N . THR A 1 159 ? 190.355 135.539 125.318 1.00 155.01 181 THR A N 1
ATOM 1284 C CA . THR A 1 159 ? 189.523 134.398 125.684 1.00 155.01 181 THR A CA 1
ATOM 1285 C C . THR A 1 159 ? 188.082 134.774 126.018 1.00 155.01 181 THR A C 1
ATOM 1286 O O . THR A 1 159 ? 187.195 133.922 125.870 1.00 155.01 181 THR A O 1
ATOM 1290 N N . ASP A 1 160 ? 187.812 136.023 126.406 1.00 153.00 182 ASP A N 1
ATOM 1291 C CA . ASP A 1 160 ? 186.463 136.492 126.735 1.00 153.00 182 ASP A CA 1
ATOM 1292 C C . ASP A 1 160 ? 185.891 135.746 127.940 1.00 153.00 182 ASP A C 1
ATOM 1293 O O . ASP A 1 160 ? 184.748 135.285 127.935 1.00 153.00 182 ASP A O 1
ATOM 1298 N N . GLU A 1 161 ? 186.707 135.627 128.983 1.00 152.89 183 GLU A N 1
ATOM 1299 C CA . GLU A 1 161 ? 186.276 135.125 130.281 1.00 152.89 183 GLU A CA 1
ATOM 1300 C C . GLU A 1 161 ? 186.388 136.240 131.310 1.00 152.89 183 GLU A C 1
ATOM 1301 O O . GLU A 1 161 ? 187.374 136.982 131.330 1.00 152.89 183 GLU A O 1
ATOM 1307 N N . CYS A 1 162 ? 185.375 136.358 132.162 1.00 139.74 184 CYS A N 1
ATOM 1308 C CA . CYS A 1 162 ? 185.318 137.416 133.160 1.00 139.74 184 CYS A CA 1
ATOM 1309 C C . CYS A 1 162 ? 185.309 136.813 134.557 1.00 139.74 184 CYS A C 1
ATOM 1310 O O . CYS A 1 162 ? 184.779 135.720 134.777 1.00 139.74 184 CYS A O 1
ATOM 1313 N N . GLN A 1 163 ? 185.905 137.538 135.501 1.00 125.75 185 GLN A N 1
ATOM 1314 C CA . GLN A 1 163 ? 186.008 137.077 136.877 1.00 125.75 185 GLN A CA 1
ATOM 1315 C C . GLN A 1 163 ? 185.739 138.246 137.812 1.00 125.75 185 GLN A C 1
ATOM 1316 O O . GLN A 1 163 ? 185.930 139.408 137.445 1.00 125.75 185 GLN A O 1
ATOM 1322 N N . VAL A 1 164 ? 185.298 137.927 139.026 1.00 115.76 186 VAL A N 1
ATOM 1323 C CA . VAL A 1 164 ? 184.957 138.921 140.036 1.00 115.76 186 VAL A CA 1
ATOM 1324 C C . VAL A 1 164 ? 185.941 138.791 141.190 1.00 115.76 186 VAL A C 1
ATOM 1325 O O . VAL A 1 164 ? 186.188 137.683 141.680 1.00 115.76 186 VAL A O 1
ATOM 1329 N N . TYR A 1 165 ? 186.494 139.919 141.622 1.00 119.94 187 TYR A N 1
ATOM 1330 C CA . TYR A 1 165 ? 187.469 139.960 142.700 1.00 119.94 187 TYR A CA 1
ATOM 1331 C C . TYR A 1 165 ? 186.862 140.618 143.933 1.00 119.94 187 TYR A C 1
ATOM 1332 O O . TYR A 1 165 ? 186.059 141.548 143.829 1.00 119.94 187 TYR A O 1
ATOM 1341 N N . ILE A 1 166 ? 187.254 140.123 145.103 1.00 120.08 188 ILE A N 1
ATOM 1342 C CA . ILE A 1 166 ? 186.830 140.685 146.381 1.00 120.08 188 ILE A CA 1
ATOM 1343 C C . ILE A 1 166 ? 187.938 141.594 146.889 1.00 120.08 188 ILE A C 1
ATOM 1344 O O . ILE A 1 166 ? 189.092 141.167 147.017 1.00 120.08 188 ILE A O 1
ATOM 1349 N N . LEU A 1 167 ? 187.592 142.842 147.185 1.00 121.85 189 LEU A N 1
ATOM 1350 C CA . LEU A 1 167 ? 188.566 143.862 147.537 1.00 121.85 189 LEU A CA 1
ATOM 1351 C C . LEU A 1 167 ? 188.492 144.200 149.020 1.00 121.85 189 LEU A C 1
ATOM 1352 O O . LEU A 1 167 ? 187.433 144.103 149.648 1.00 121.85 189 LEU A O 1
ATOM 1357 N N . ASP A 1 168 ? 189.633 144.601 149.570 1.00 131.80 190 ASP A N 1
ATOM 1358 C CA . ASP A 1 168 ? 189.727 145.047 150.951 1.00 131.80 190 ASP A CA 1
ATOM 1359 C C . ASP A 1 168 ? 189.518 146.561 151.007 1.00 131.80 190 ASP A C 1
ATOM 1360 O O . ASP A 1 168 ? 189.059 147.182 150.045 1.00 131.80 190 ASP A O 1
ATOM 1365 N N . ALA A 1 169 ? 189.846 147.169 152.150 1.00 130.67 191 ALA A N 1
ATOM 1366 C CA . ALA A 1 169 ? 189.651 148.607 152.311 1.00 130.67 191 ALA A CA 1
ATOM 1367 C C . ALA A 1 169 ? 190.497 149.403 151.323 1.00 130.67 191 ALA A C 1
ATOM 1368 O O . ALA A 1 169 ? 190.023 150.390 150.749 1.00 130.67 191 ALA A O 1
ATOM 1370 N N . GLU A 1 170 ? 191.748 148.993 151.112 1.00 138.97 192 GLU A N 1
ATOM 1371 C CA . GLU A 1 170 ? 192.625 149.696 150.184 1.00 138.97 192 GLU A CA 1
ATOM 1372 C C . GLU A 1 170 ? 192.355 149.344 148.727 1.00 138.97 192 GLU A C 1
ATOM 1373 O O . GLU A 1 170 ? 192.871 150.032 147.839 1.00 138.97 192 GLU A O 1
ATOM 1379 N N . GLY A 1 171 ? 191.573 148.303 148.459 1.00 135.15 193 GLY A N 1
ATOM 1380 C CA . GLY A 1 171 ? 191.254 147.934 147.095 1.00 135.15 193 GLY A CA 1
ATOM 1381 C C . GLY A 1 171 ? 192.199 146.907 146.507 1.00 135.15 193 GLY A C 1
ATOM 1382 O O . GLY A 1 171 ? 192.689 147.074 145.387 1.00 135.15 193 GLY A O 1
ATOM 1383 N N . ASN A 1 172 ? 192.468 145.839 147.257 1.00 133.35 194 ASN A N 1
ATOM 1384 C CA . ASN A 1 172 ? 193.343 144.776 146.797 1.00 133.35 194 ASN A CA 1
ATOM 1385 C C . ASN A 1 172 ? 192.643 143.428 146.907 1.00 133.35 194 ASN A C 1
ATOM 1386 O O . ASN A 1 172 ? 191.949 143.170 147.897 1.00 133.35 194 ASN A O 1
ATOM 1391 N N . PRO A 1 173 ? 192.797 142.554 145.914 1.00 134.23 195 PRO A N 1
ATOM 1392 C CA . PRO A 1 173 ? 192.166 141.232 145.990 1.00 134.23 195 PRO A CA 1
ATOM 1393 C C . PRO A 1 173 ? 192.709 140.417 147.153 1.00 134.23 195 PRO A C 1
ATOM 1394 O O . PRO A 1 173 ? 193.893 140.481 147.492 1.00 134.23 195 PRO A O 1
ATOM 1398 N N . ILE A 1 174 ? 191.817 139.632 147.764 1.00 132.70 196 ILE A N 1
ATOM 1399 C CA . ILE A 1 174 ? 192.150 138.823 148.931 1.00 132.70 196 ILE A CA 1
ATOM 1400 C C . ILE A 1 174 ? 191.325 137.545 148.894 1.00 132.70 196 ILE A C 1
ATOM 1401 O O . ILE A 1 174 ? 190.215 137.512 148.359 1.00 132.70 196 ILE A O 1
ATOM 1406 N N . ASN A 1 175 ? 191.880 136.481 149.470 1.00 146.86 197 ASN A N 1
ATOM 1407 C CA . ASN A 1 175 ? 191.129 135.250 149.662 1.00 146.86 197 ASN A CA 1
ATOM 1408 C C . ASN A 1 175 ? 190.130 135.413 150.800 1.00 146.86 197 ASN A C 1
ATOM 1409 O O . ASN A 1 175 ? 190.473 135.896 151.882 1.00 146.86 197 ASN A O 1
ATOM 1414 N N . VAL A 1 176 ? 188.887 135.010 150.549 1.00 135.36 198 VAL A N 1
ATOM 1415 C CA . VAL A 1 176 ? 187.847 134.993 151.573 1.00 135.36 198 VAL A CA 1
ATOM 1416 C C . VAL A 1 176 ? 187.165 133.634 151.536 1.00 135.36 198 VAL A C 1
ATOM 1417 O O . VAL A 1 176 ? 186.762 133.167 150.465 1.00 135.36 198 VAL A O 1
ATOM 1421 N N . THR A 1 177 ? 187.034 133.002 152.698 1.00 135.88 199 THR A N 1
ATOM 1422 C CA . THR A 1 177 ? 186.386 131.701 152.804 1.00 135.88 199 THR A CA 1
ATOM 1423 C C . THR A 1 177 ? 184.880 131.889 152.930 1.00 135.88 199 THR A C 1
ATOM 1424 O O . THR A 1 177 ? 184.411 132.688 153.747 1.00 135.88 199 THR A O 1
ATOM 1428 N N . VAL A 1 178 ? 184.128 131.151 152.122 1.00 133.52 200 VAL A N 1
ATOM 1429 C CA . VAL A 1 178 ? 182.678 131.281 152.088 1.00 133.52 200 VAL A CA 1
ATOM 1430 C C . VAL A 1 178 ? 182.060 130.448 153.203 1.00 133.52 200 VAL A C 1
ATOM 1431 O O . VAL A 1 178 ? 182.546 129.361 153.541 1.00 133.52 200 VAL A O 1
ATOM 1435 N N . ASP A 1 179 ? 180.980 130.970 153.787 1.00 131.79 201 ASP A N 1
ATOM 1436 C CA . ASP A 1 179 ? 180.194 130.273 154.804 1.00 131.79 201 ASP A CA 1
ATOM 1437 C C . ASP A 1 179 ? 181.036 129.962 156.045 1.00 131.79 201 ASP A C 1
ATOM 1438 O O . ASP A 1 179 ? 181.244 128.809 156.423 1.00 131.79 201 ASP A O 1
ATOM 1443 N N . THR A 1 180 ? 181.521 131.029 156.675 1.00 127.75 202 THR A N 1
ATOM 1444 C CA . THR A 1 180 ? 182.277 130.918 157.916 1.00 127.75 202 THR A CA 1
ATOM 1445 C C . THR A 1 180 ? 182.030 132.174 158.739 1.00 127.75 202 THR A C 1
ATOM 1446 O O . THR A 1 180 ? 181.521 133.179 158.236 1.00 127.75 202 THR A O 1
ATOM 1450 N N . VAL A 1 181 ? 182.397 132.103 160.016 1.00 122.68 203 VAL A N 1
ATOM 1451 C CA . VAL A 1 181 ? 182.122 133.160 160.983 1.00 122.68 203 VAL A CA 1
ATOM 1452 C C . VAL A 1 181 ? 183.420 133.885 161.302 1.00 122.68 203 VAL A C 1
ATOM 1453 O O . VAL A 1 181 ? 184.447 133.248 161.567 1.00 122.68 203 VAL A O 1
ATOM 1457 N N . LEU A 1 182 ? 183.372 135.216 161.280 1.00 121.94 204 LEU A N 1
ATOM 1458 C CA . LEU A 1 182 ? 184.517 136.048 161.606 1.00 121.94 204 LEU A CA 1
ATOM 1459 C C . LEU A 1 182 ? 184.101 137.098 162.627 1.00 121.94 204 LEU A C 1
ATOM 1460 O O . LEU A 1 182 ? 183.044 137.721 162.502 1.00 121.94 204 LEU A O 1
ATOM 1465 N N . HIS A 1 183 ? 184.945 137.290 163.639 1.00 123.79 205 HIS A N 1
ATOM 1466 C CA . HIS A 1 183 ? 184.685 138.248 164.704 1.00 123.79 205 HIS A CA 1
ATOM 1467 C C . HIS A 1 183 ? 185.769 139.315 164.714 1.00 123.79 205 HIS A C 1
ATOM 1468 O O . HIS A 1 183 ? 186.961 139.003 164.643 1.00 123.79 205 HIS A O 1
ATOM 1475 N N . ARG A 1 184 ? 185.345 140.573 164.811 1.00 126.69 206 ARG A N 1
ATOM 1476 C CA . ARG A 1 184 ? 186.265 141.696 164.906 1.00 126.69 206 ARG A CA 1
ATOM 1477 C C . ARG A 1 184 ? 185.502 142.918 165.391 1.00 126.69 206 ARG A C 1
ATOM 1478 O O . ARG A 1 184 ? 184.374 143.160 164.955 1.00 126.69 206 ARG A O 1
ATOM 1486 N N . ASP A 1 185 ? 186.116 143.665 166.309 1.00 133.33 207 ASP A N 1
ATOM 1487 C CA . ASP A 1 185 ? 185.565 144.930 166.801 1.00 133.33 207 ASP A CA 1
ATOM 1488 C C . ASP A 1 185 ? 184.156 144.761 167.366 1.00 133.33 207 ASP A C 1
ATOM 1489 O O . ASP A 1 185 ? 183.320 145.661 167.268 1.00 133.33 207 ASP A O 1
ATOM 1494 N N . GLY A 1 186 ? 183.883 143.602 167.959 1.00 127.14 208 GLY A N 1
ATOM 1495 C CA . GLY A 1 186 ? 182.616 143.374 168.621 1.00 127.14 208 GLY A CA 1
ATOM 1496 C C . GLY A 1 186 ? 181.446 143.052 167.720 1.00 127.14 208 GLY A C 1
ATOM 1497 O O . GLY A 1 186 ? 180.299 143.150 168.170 1.00 127.14 208 GLY A O 1
ATOM 1498 N N . VAL A 1 187 ? 181.687 142.678 166.464 1.00 122.55 209 VAL A N 1
ATOM 1499 C CA . VAL A 1 187 ? 180.623 142.276 165.555 1.00 122.55 209 VAL A CA 1
ATOM 1500 C C . VAL A 1 187 ? 181.006 140.956 164.902 1.00 122.55 209 VAL A C 1
ATOM 1501 O O . VAL A 1 187 ? 182.173 140.562 164.875 1.00 122.55 209 VAL A O 1
ATOM 1505 N N . SER A 1 188 ? 179.996 140.269 164.376 1.00 121.43 210 SER A N 1
ATOM 1506 C CA . SER A 1 188 ? 180.172 138.993 163.699 1.00 121.43 210 SER A CA 1
ATOM 1507 C C . SER A 1 188 ? 179.639 139.094 162.278 1.00 121.43 210 SER A C 1
ATOM 1508 O O . SER A 1 188 ? 178.564 139.656 162.048 1.00 121.43 210 SER A O 1
ATOM 1511 N N . MET A 1 189 ? 180.394 138.548 161.328 1.00 117.22 211 MET A N 1
ATOM 1512 C CA . MET A 1 189 ? 180.055 138.641 159.916 1.00 117.22 211 MET A CA 1
ATOM 1513 C C . MET A 1 189 ? 180.214 137.285 159.245 1.00 117.22 211 MET A C 1
ATOM 1514 O O . MET A 1 189 ? 181.093 136.495 159.598 1.00 117.22 211 MET A O 1
ATOM 1519 N N . ILE A 1 190 ? 179.345 137.025 158.270 1.00 112.38 212 ILE A N 1
ATOM 1520 C CA . ILE A 1 190 ? 179.351 135.783 157.502 1.00 112.38 212 ILE A CA 1
ATOM 1521 C C . ILE A 1 190 ? 179.173 136.130 156.031 1.00 112.38 212 ILE A C 1
ATOM 1522 O O . ILE A 1 190 ? 178.317 136.950 155.683 1.00 112.38 212 ILE A O 1
ATOM 1527 N N . LEU A 1 191 ? 179.976 135.512 155.171 1.00 117.18 213 LEU A N 1
ATOM 1528 C CA . LEU A 1 191 ? 179.861 135.676 153.729 1.00 117.18 213 LEU A CA 1
ATOM 1529 C C . LEU A 1 191 ? 179.365 134.386 153.093 1.00 117.18 213 LEU A C 1
ATOM 1530 O O . LEU A 1 191 ? 179.825 133.292 153.438 1.00 117.18 213 LEU A O 1
ATOM 1535 N N . LYS A 1 192 ? 178.422 134.522 152.164 1.00 123.19 214 LYS A N 1
ATOM 1536 C CA . LYS A 1 192 ? 177.842 133.390 151.459 1.00 123.19 214 LYS A CA 1
ATOM 1537 C C . LYS A 1 192 ? 177.462 133.827 150.052 1.00 123.19 214 LYS A C 1
ATOM 1538 O O . LYS A 1 192 ? 177.382 135.021 149.755 1.00 123.19 214 LYS A O 1
ATOM 1544 N N . GLN A 1 193 ? 177.237 132.839 149.183 1.00 130.73 215 GLN A N 1
ATOM 1545 C CA . GLN A 1 193 ? 176.692 133.063 147.843 1.00 130.73 215 GLN A CA 1
ATOM 1546 C C . GLN A 1 193 ? 177.578 134.022 147.041 1.00 130.73 215 GLN A C 1
ATOM 1547 O O . GLN A 1 193 ? 177.215 135.163 146.751 1.00 130.73 215 GLN A O 1
ATOM 1553 N N . LYS A 1 194 ? 178.778 133.525 146.726 1.00 128.47 216 LYS A N 1
ATOM 1554 C CA . LYS A 1 194 ? 179.756 134.291 145.962 1.00 128.47 216 LYS A CA 1
ATOM 1555 C C . LYS A 1 194 ? 179.117 134.933 144.735 1.00 128.47 216 LYS A C 1
ATOM 1556 O O . LYS A 1 194 ? 178.182 134.393 144.135 1.00 128.47 216 LYS A O 1
ATOM 1562 N N . SER A 1 195 ? 179.642 136.096 144.359 1.00 125.61 217 SER A N 1
ATOM 1563 C CA . SER A 1 195 ? 178.985 136.965 143.395 1.00 125.61 217 SER A CA 1
ATOM 1564 C C . SER A 1 195 ? 178.995 136.362 141.992 1.00 125.61 217 SER A C 1
ATOM 1565 O O . SER A 1 195 ? 179.829 135.520 141.647 1.00 125.61 217 SER A O 1
ATOM 1568 N N . THR A 1 196 ? 178.040 136.814 141.180 1.00 118.84 218 THR A N 1
ATOM 1569 C CA . THR A 1 196 ? 177.906 136.393 139.793 1.00 118.84 218 THR A CA 1
ATOM 1570 C C . THR A 1 196 ? 177.612 137.616 138.937 1.00 118.84 218 THR A C 1
ATOM 1571 O O . THR A 1 196 ? 177.333 138.705 139.446 1.00 118.84 218 THR A O 1
ATOM 1575 N N . PHE A 1 197 ? 177.673 137.430 137.621 1.00 115.55 219 PHE A N 1
ATOM 1576 C CA . PHE A 1 197 ? 177.468 138.510 136.666 1.00 115.55 219 PHE A CA 1
ATOM 1577 C C . PHE A 1 197 ? 176.496 138.058 135.582 1.00 115.55 219 PHE A C 1
ATOM 1578 O O . PHE A 1 197 ? 175.939 136.957 135.631 1.00 115.55 219 PHE A O 1
ATOM 1586 N N . THR A 1 198 ? 176.296 138.923 134.590 1.00 114.94 220 THR A N 1
ATOM 1587 C CA . THR A 1 198 ? 175.374 138.652 133.497 1.00 114.94 220 THR A CA 1
ATOM 1588 C C . THR A 1 198 ? 175.817 139.442 132.273 1.00 114.94 220 THR A C 1
ATOM 1589 O O . THR A 1 198 ? 176.616 140.377 132.366 1.00 114.94 220 THR A O 1
ATOM 1593 N N . THR A 1 199 ? 175.283 139.055 131.117 1.00 115.93 221 THR A N 1
ATOM 1594 C CA . THR A 1 199 ? 175.632 139.669 129.845 1.00 115.93 221 THR A CA 1
ATOM 1595 C C . THR A 1 199 ? 174.357 140.032 129.094 1.00 115.93 221 THR A C 1
ATOM 1596 O O . THR A 1 199 ? 173.355 139.315 129.159 1.00 115.93 221 THR A O 1
ATOM 1600 N N . ARG A 1 200 ? 174.403 141.154 128.379 1.00 118.97 222 ARG A N 1
ATOM 1601 C CA . ARG A 1 200 ? 173.247 141.630 127.632 1.00 118.97 222 ARG A CA 1
ATOM 1602 C C . ARG A 1 200 ? 173.731 142.508 126.486 1.00 118.97 222 ARG A C 1
ATOM 1603 O O . ARG A 1 200 ? 174.883 142.948 126.455 1.00 118.97 222 ARG A O 1
ATOM 1611 N N . GLN A 1 201 ? 172.828 142.759 125.540 1.00 121.37 223 GLN A N 1
ATOM 1612 C CA . GLN A 1 201 ? 173.102 143.590 124.377 1.00 121.37 223 GLN A CA 1
ATOM 1613 C C . GLN A 1 201 ? 172.247 144.847 124.438 1.00 121.37 223 GLN A C 1
ATOM 1614 O O . GLN A 1 201 ? 171.074 144.793 124.817 1.00 121.37 223 GLN A O 1
ATOM 1620 N N . ILE A 1 202 ? 172.840 145.979 124.064 1.00 121.12 224 ILE A N 1
ATOM 1621 C CA . ILE A 1 202 ? 172.172 147.274 124.126 1.00 121.12 224 ILE A CA 1
ATOM 1622 C C . ILE A 1 202 ? 172.416 148.019 122.821 1.00 121.12 224 ILE A C 1
ATOM 1623 O O . ILE A 1 202 ? 173.547 148.076 122.328 1.00 121.12 224 ILE A O 1
ATOM 1628 N N . LYS A 1 203 ? 171.350 148.588 122.263 1.00 121.04 225 LYS A N 1
ATOM 1629 C CA . LYS A 1 203 ? 171.466 149.420 121.074 1.00 121.04 225 LYS A CA 1
ATOM 1630 C C . LYS A 1 203 ? 171.945 150.816 121.448 1.00 121.04 225 LYS A C 1
ATOM 1631 O O . LYS A 1 203 ? 171.581 151.353 122.498 1.00 121.04 225 LYS A O 1
ATOM 1637 N N . ALA A 1 204 ? 172.765 151.405 120.580 1.00 115.24 226 ALA A N 1
ATOM 1638 C CA . ALA A 1 204 ? 173.330 152.723 120.822 1.00 115.24 226 ALA A CA 1
ATOM 1639 C C . ALA A 1 204 ? 173.563 153.425 119.492 1.00 115.24 226 ALA A C 1
ATOM 1640 O O . ALA A 1 204 ? 173.556 152.806 118.425 1.00 115.24 226 ALA A O 1
ATOM 1642 N N . ALA A 1 205 ? 173.766 154.737 119.567 1.00 109.75 227 ALA A N 1
ATOM 1643 C CA . ALA A 1 205 ? 174.022 155.572 118.402 1.00 109.75 227 ALA A CA 1
ATOM 1644 C C . ALA A 1 205 ? 175.499 155.936 118.358 1.00 109.75 227 ALA A C 1
ATOM 1645 O O . ALA A 1 205 ? 176.070 156.353 119.372 1.00 109.75 227 ALA A O 1
ATOM 1647 N N . CYS A 1 206 ? 176.115 155.776 117.189 1.00 112.39 228 CYS A N 1
ATOM 1648 C CA . CYS A 1 206 ? 177.541 156.013 117.031 1.00 112.39 228 CYS A CA 1
ATOM 1649 C C . CYS A 1 206 ? 177.788 156.857 115.791 1.00 112.39 228 CYS A C 1
ATOM 1650 O O . CYS A 1 206 ? 176.999 156.855 114.843 1.00 112.39 228 CYS A O 1
ATOM 1653 N N . LEU A 1 207 ? 178.903 157.585 115.810 1.00 106.19 229 LEU A N 1
ATOM 1654 C CA . LEU A 1 207 ? 179.305 158.433 114.697 1.00 106.19 229 LEU A CA 1
ATOM 1655 C C . LEU A 1 207 ? 180.821 158.373 114.561 1.00 106.19 229 LEU A C 1
ATOM 1656 O O . LEU A 1 207 ? 181.509 157.695 115.330 1.00 106.19 229 LEU A O 1
ATOM 1661 N N . LEU A 1 208 ? 181.340 159.091 113.569 1.00 105.88 230 LEU A N 1
ATOM 1662 C CA . LEU A 1 208 ? 182.770 159.180 113.315 1.00 105.88 230 LEU A CA 1
ATOM 1663 C C . LEU A 1 208 ? 183.245 160.598 113.598 1.00 105.88 230 LEU A C 1
ATOM 1664 O O . LEU A 1 208 ? 182.645 161.570 113.131 1.00 105.88 230 LEU A O 1
ATOM 1669 N N . ILE A 1 209 ? 184.328 160.712 114.364 1.00 112.41 231 ILE A N 1
ATOM 1670 C CA . ILE A 1 209 ? 184.864 161.996 114.794 1.00 112.41 231 ILE A CA 1
ATOM 1671 C C . ILE A 1 209 ? 186.232 162.087 114.132 1.00 112.41 231 ILE A C 1
ATOM 1672 O O . ILE A 1 209 ? 186.914 161.073 113.953 1.00 112.41 231 ILE A O 1
ATOM 1677 N N . LYS A 1 210 ? 186.627 163.307 113.773 1.00 124.89 232 LYS A N 1
ATOM 1678 C CA . LYS A 1 210 ? 187.917 163.551 113.147 1.00 124.89 232 LYS A CA 1
ATOM 1679 C C . LYS A 1 210 ? 188.901 163.785 114.286 1.00 124.89 232 LYS A C 1
ATOM 1680 O O . LYS A 1 210 ? 188.578 164.450 115.275 1.00 124.89 232 LYS A O 1
ATOM 1686 N N . ASP A 1 211 ? 190.105 163.230 114.140 1.00 133.82 233 ASP A N 1
ATOM 1687 C CA . ASP A 1 211 ? 191.149 163.457 115.134 1.00 133.82 233 ASP A CA 1
ATOM 1688 C C . ASP A 1 211 ? 191.658 164.892 115.074 1.00 133.82 233 ASP A C 1
ATOM 1689 O O . ASP A 1 211 ? 191.881 165.527 116.112 1.00 133.82 233 ASP A O 1
ATOM 1694 N N . ASP A 1 212 ? 191.847 165.417 113.868 1.00 142.37 234 ASP A N 1
ATOM 1695 C CA . ASP A 1 212 ? 192.332 166.778 113.652 1.00 142.37 234 ASP A CA 1
ATOM 1696 C C . ASP A 1 212 ? 191.164 167.577 113.080 1.00 142.37 234 ASP A C 1
ATOM 1697 O O . ASP A 1 212 ? 190.701 167.309 111.968 1.00 142.37 234 ASP A O 1
ATOM 1702 N N . LYS A 1 213 ? 190.694 168.565 113.845 1.00 132.10 235 LYS A N 1
ATOM 1703 C CA . LYS A 1 213 ? 189.464 169.260 113.477 1.00 132.10 235 LYS A CA 1
ATOM 1704 C C . LYS A 1 213 ? 189.672 170.243 112.330 1.00 132.10 235 LYS A C 1
ATOM 1705 O O . LYS A 1 213 ? 188.790 170.385 111.475 1.00 132.10 235 LYS A O 1
ATOM 1711 N N . ASN A 1 214 ? 190.817 170.924 112.281 1.00 140.50 236 ASN A N 1
ATOM 1712 C CA . ASN A 1 214 ? 191.064 171.929 111.256 1.00 140.50 236 ASN A CA 1
ATOM 1713 C C . ASN A 1 214 ? 191.923 171.407 110.108 1.00 140.50 236 ASN A C 1
ATOM 1714 O O . ASN A 1 214 ? 192.706 172.173 109.534 1.00 140.50 236 ASN A O 1
ATOM 1719 N N . ASN A 1 215 ? 191.796 170.128 109.762 1.00 141.87 237 ASN A N 1
ATOM 1720 C CA . ASN A 1 215 ? 192.519 169.566 108.629 1.00 141.87 237 ASN A CA 1
ATOM 1721 C C . ASN A 1 215 ? 191.638 168.562 107.893 1.00 141.87 237 ASN A C 1
ATOM 1722 O O . ASN A 1 215 ? 191.326 167.495 108.436 1.00 141.87 237 ASN A O 1
ATOM 1727 N N . PRO A 1 216 ? 191.220 168.866 106.669 1.00 141.95 238 PRO A N 1
ATOM 1728 C CA . PRO A 1 216 ? 190.431 167.899 105.898 1.00 141.95 238 PRO A CA 1
ATOM 1729 C C . PRO A 1 216 ? 191.262 166.681 105.528 1.00 141.95 238 PRO A C 1
ATOM 1730 O O . PRO A 1 216 ? 192.496 166.705 105.539 1.00 141.95 238 PRO A O 1
ATOM 1734 N N . GLU A 1 217 ? 190.555 165.598 105.200 1.00 146.04 239 GLU A N 1
ATOM 1735 C CA . GLU A 1 217 ? 191.174 164.316 104.858 1.00 146.04 239 GLU A CA 1
ATOM 1736 C C . GLU A 1 217 ? 192.061 163.817 105.997 1.00 146.04 239 GLU A C 1
ATOM 1737 O O . GLU A 1 217 ? 193.219 163.440 105.801 1.00 146.04 239 GLU A O 1
ATOM 1743 N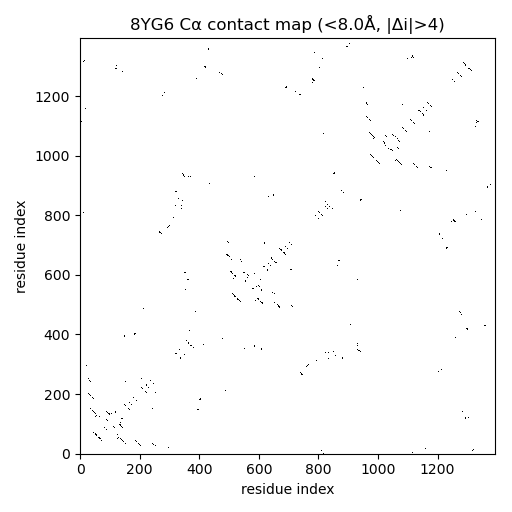 N . SER A 1 218 ? 191.505 163.821 107.204 1.00 141.11 240 SER A N 1
ATOM 1744 C CA . SER A 1 218 ? 192.194 163.380 108.405 1.00 141.11 240 SER A CA 1
ATOM 1745 C C . SER A 1 218 ? 191.645 162.027 108.854 1.00 141.11 240 SER A C 1
ATOM 1746 O O . SER A 1 218 ? 190.731 161.463 108.246 1.00 141.11 240 SER A O 1
ATOM 1749 N N . VAL A 1 219 ? 192.217 161.510 109.933 1.00 135.73 241 VAL A N 1
ATOM 1750 C CA . VAL A 1 219 ? 191.847 160.206 110.473 1.00 135.73 241 VAL A CA 1
ATOM 1751 C C . VAL A 1 219 ? 190.644 160.369 111.390 1.00 135.73 241 VAL A C 1
ATOM 1752 O O . VAL A 1 219 ? 190.575 161.310 112.190 1.00 135.73 241 VAL A O 1
ATOM 1756 N N . THR A 1 220 ? 189.690 159.448 111.277 1.00 123.70 242 THR A N 1
ATOM 1757 C CA . THR A 1 220 ? 188.478 159.461 112.081 1.00 123.70 242 THR A CA 1
ATOM 1758 C C . THR A 1 220 ? 188.336 158.143 112.830 1.00 123.70 242 THR A C 1
ATOM 1759 O O . THR A 1 220 ? 188.811 157.099 112.376 1.00 123.70 242 THR A O 1
ATOM 1763 N N . ARG A 1 221 ? 187.677 158.204 113.985 1.00 115.25 243 ARG A N 1
ATOM 1764 C CA . ARG A 1 221 ? 187.442 157.027 114.808 1.00 115.25 243 ARG A CA 1
ATOM 1765 C C . ARG A 1 221 ? 186.027 157.078 115.364 1.00 115.25 243 ARG A C 1
ATOM 1766 O O . ARG A 1 221 ? 185.427 158.148 115.509 1.00 115.25 243 ARG A O 1
ATOM 1774 N N . GLU A 1 222 ? 185.496 155.901 115.680 1.00 113.06 244 GLU A N 1
ATOM 1775 C CA . GLU A 1 222 ? 184.126 155.762 116.147 1.00 113.06 244 GLU A CA 1
ATOM 1776 C C . GLU A 1 222 ? 183.918 156.149 117.605 1.00 113.06 244 GLU A C 1
ATOM 1777 O O . GLU A 1 222 ? 184.706 155.794 118.484 1.00 113.06 244 GLU A O 1
ATOM 1783 N N . HIS A 1 223 ? 182.836 156.886 117.851 1.00 108.57 245 HIS A N 1
ATOM 1784 C CA . HIS A 1 223 ? 182.436 157.280 119.193 1.00 108.57 245 HIS A CA 1
ATOM 1785 C C . HIS A 1 223 ? 180.955 157.031 119.430 1.00 108.57 245 HIS A C 1
ATOM 1786 O O . HIS A 1 223 ? 180.131 157.266 118.541 1.00 108.57 245 HIS A O 1
ATOM 1793 N N . CYS A 1 224 ? 180.620 156.557 120.628 1.00 110.54 246 CYS A N 1
ATOM 1794 C CA . CYS A 1 224 ? 179.244 156.234 120.974 1.00 110.54 246 CYS A CA 1
ATOM 1795 C C . CYS A 1 224 ? 178.906 156.813 122.339 1.00 110.54 246 CYS A C 1
ATOM 1796 O O . CYS A 1 224 ? 179.773 156.952 123.206 1.00 110.54 246 CYS A O 1
ATOM 1799 N N . LEU A 1 225 ? 177.633 157.151 122.518 1.00 109.52 247 LEU A N 1
ATOM 1800 C CA . LEU A 1 225 ? 177.119 157.686 123.772 1.00 109.52 247 LEU A CA 1
ATOM 1801 C C . LEU A 1 225 ? 176.337 156.590 124.487 1.00 109.52 247 LEU A C 1
ATOM 1802 O O . LEU A 1 225 ? 175.409 156.012 123.912 1.00 109.52 247 LEU A O 1
ATOM 1807 N N . ILE A 1 226 ? 176.704 156.306 125.738 1.00 108.89 248 ILE A N 1
ATOM 1808 C CA . ILE A 1 226 ? 176.069 155.207 126.455 1.00 108.89 248 ILE A CA 1
ATOM 1809 C C . ILE A 1 226 ? 175.093 155.732 127.501 1.00 108.89 248 ILE A C 1
ATOM 1810 O O . ILE A 1 226 ? 173.880 155.527 127.384 1.00 108.89 248 ILE A O 1
ATOM 1815 N N . ASP A 1 227 ? 175.604 156.411 128.529 1.00 117.96 249 ASP A N 1
ATOM 1816 C CA . ASP A 1 227 ? 174.742 157.016 129.541 1.00 117.96 249 ASP A CA 1
ATOM 1817 C C . ASP A 1 227 ? 174.945 158.521 129.648 1.00 117.96 249 ASP A C 1
ATOM 1818 O O . ASP A 1 227 ? 173.985 159.281 129.486 1.00 117.96 249 ASP A O 1
ATOM 1823 N N . ASN A 1 228 ? 176.170 158.973 129.921 1.00 118.57 250 ASN A N 1
ATOM 1824 C CA . ASN A 1 228 ? 176.464 160.399 129.979 1.00 118.57 250 ASN A CA 1
ATOM 1825 C C . ASN A 1 228 ? 177.857 160.720 129.453 1.00 118.57 250 ASN A C 1
ATOM 1826 O O . ASN A 1 228 ? 178.313 161.859 129.610 1.00 118.57 250 ASN A O 1
ATOM 1831 N N . ASP A 1 229 ? 178.547 159.755 128.851 1.00 110.56 251 ASP A N 1
ATOM 1832 C CA . ASP A 1 229 ? 179.916 159.948 128.403 1.00 110.56 251 ASP A CA 1
ATOM 1833 C C . ASP A 1 229 ? 180.052 159.367 127.004 1.00 110.56 251 ASP A C 1
ATOM 1834 O O . ASP A 1 229 ? 179.324 158.450 126.614 1.00 110.56 251 ASP A O 1
ATOM 1839 N N . ILE A 1 230 ? 181.001 159.913 126.252 1.00 104.11 252 ILE A N 1
ATOM 1840 C CA . ILE A 1 230 ? 181.276 159.487 124.886 1.00 104.11 252 ILE A CA 1
ATOM 1841 C C . ILE A 1 230 ? 182.525 158.619 124.917 1.00 104.11 252 ILE A C 1
ATOM 1842 O O . ILE A 1 230 ? 183.607 159.088 125.287 1.00 104.11 252 ILE A O 1
ATOM 1847 N N . TYR A 1 231 ? 182.373 157.355 124.533 1.00 105.22 253 TYR A N 1
ATOM 1848 C CA . TYR A 1 231 ? 183.454 156.382 124.603 1.00 105.22 253 TYR A CA 1
ATOM 1849 C C . TYR A 1 231 ? 184.045 156.143 123.222 1.00 105.22 253 TYR A C 1
ATOM 1850 O O . TYR A 1 231 ? 183.321 156.080 122.225 1.00 105.22 253 TYR A O 1
ATOM 1859 N N . ASP A 1 232 ? 185.367 156.018 123.173 1.00 111.36 254 ASP A N 1
ATOM 1860 C CA . ASP A 1 232 ? 186.055 155.663 121.940 1.00 111.36 254 ASP A CA 1
ATOM 1861 C C . ASP A 1 232 ? 186.023 154.148 121.777 1.00 111.36 254 ASP A C 1
ATOM 1862 O O . ASP A 1 232 ? 186.664 153.421 122.544 1.00 111.36 254 ASP A O 1
ATOM 1867 N N . LEU A 1 233 ? 185.279 153.671 120.780 1.00 111.65 255 LEU A N 1
ATOM 1868 C CA . LEU A 1 233 ? 185.148 152.244 120.514 1.00 111.65 255 LEU A CA 1
ATOM 1869 C C . LEU A 1 233 ? 185.711 151.881 119.143 1.00 111.65 255 LEU A C 1
ATOM 1870 O O . LEU A 1 233 ? 185.180 151.005 118.457 1.00 111.65 255 LEU A O 1
ATOM 1875 N N . SER A 1 234 ? 186.784 152.558 118.732 1.00 113.14 256 SER A N 1
ATOM 1876 C CA . SER A 1 234 ? 187.399 152.256 117.444 1.00 113.14 256 SER A CA 1
ATOM 1877 C C . SER A 1 234 ? 188.042 150.875 117.450 1.00 113.14 256 SER A C 1
ATOM 1878 O O . SER A 1 234 ? 188.046 150.180 116.428 1.00 113.14 256 SER A O 1
ATOM 1881 N N . LYS A 1 235 ? 188.590 150.462 118.588 1.00 122.20 257 LYS A N 1
ATOM 1882 C CA . LYS A 1 235 ? 189.230 149.163 118.721 1.00 122.20 257 LYS A CA 1
ATOM 1883 C C . LYS A 1 235 ? 188.291 148.180 119.407 1.00 122.20 257 LYS A C 1
ATOM 1884 O O . LYS A 1 235 ? 187.495 148.550 120.274 1.00 122.20 257 LYS A O 1
ATOM 1890 N N . ASN A 1 236 ? 188.393 146.918 119.008 1.00 129.08 258 ASN A N 1
ATOM 1891 C CA . ASN A 1 236 ? 187.522 145.861 119.521 1.00 129.08 258 ASN A CA 1
ATOM 1892 C C . ASN A 1 236 ? 188.181 145.145 120.700 1.00 129.08 258 ASN A C 1
ATOM 1893 O O . ASN A 1 236 ? 188.472 143.950 120.661 1.00 129.08 258 ASN A O 1
ATOM 1898 N N . THR A 1 237 ? 188.421 145.908 121.763 1.00 128.96 259 THR A N 1
ATOM 1899 C CA . THR A 1 237 ? 189.027 145.395 122.981 1.00 128.96 259 THR A CA 1
ATOM 1900 C C . THR A 1 237 ? 188.185 145.788 124.188 1.00 128.96 259 THR A C 1
ATOM 1901 O O . THR A 1 237 ? 187.496 146.812 124.186 1.00 128.96 259 THR A O 1
ATOM 1905 N N . TRP A 1 238 ? 188.251 144.958 125.224 1.00 126.86 260 TRP A N 1
ATOM 1906 C CA . TRP A 1 238 ? 187.562 145.262 126.470 1.00 126.86 260 TRP A CA 1
ATOM 1907 C C . TRP A 1 238 ? 188.223 146.441 127.170 1.00 126.86 260 TRP A C 1
ATOM 1908 O O . TRP A 1 238 ? 189.453 146.543 127.230 1.00 126.86 260 TRP A O 1
ATOM 1919 N N . ASN A 1 239 ? 187.398 147.338 127.704 1.00 126.19 261 ASN A N 1
ATOM 1920 C CA . ASN A 1 239 ? 187.884 148.481 128.475 1.00 126.19 261 ASN A CA 1
ATOM 1921 C C . ASN A 1 239 ? 186.817 148.882 129.486 1.00 126.19 261 ASN A C 1
ATOM 1922 O O . ASN A 1 239 ? 185.687 149.204 129.114 1.00 126.19 261 ASN A O 1
ATOM 1927 N N . CYS A 1 240 ? 187.162 148.829 130.770 1.00 127.55 262 CYS A N 1
ATOM 1928 C CA . CYS A 1 240 ? 186.133 149.017 131.782 1.00 127.55 262 CYS A CA 1
ATOM 1929 C C . CYS A 1 240 ? 186.737 149.309 133.148 1.00 127.55 262 CYS A C 1
ATOM 1930 O O . CYS A 1 240 ? 187.919 149.061 133.400 1.00 127.55 262 CYS A O 1
ATOM 1933 N N . LYS A 1 241 ? 185.888 149.846 134.023 1.00 118.79 263 LYS A N 1
ATOM 1934 C CA . LYS A 1 241 ? 186.248 150.246 135.374 1.00 118.79 263 LYS A CA 1
ATOM 1935 C C . LYS A 1 241 ? 185.199 149.721 136.345 1.00 118.79 263 LYS A C 1
ATOM 1936 O O . LYS A 1 241 ? 184.057 149.445 135.964 1.00 118.79 263 LYS A O 1
ATOM 1942 N N . PHE A 1 242 ? 185.599 149.603 137.612 1.00 117.42 264 PHE A N 1
ATOM 1943 C CA . PHE A 1 242 ? 184.747 149.060 138.669 1.00 117.42 264 PHE A CA 1
ATOM 1944 C C . PHE A 1 242 ? 184.155 147.719 138.256 1.00 117.42 264 PHE A C 1
ATOM 1945 O O . PHE A 1 242 ? 184.899 146.778 137.960 1.00 117.42 264 PHE A O 1
ATOM 1953 N N . ASN A 1 243 ? 182.823 147.613 138.227 1.00 114.70 265 ASN A N 1
ATOM 1954 C CA . ASN A 1 243 ? 182.153 146.409 137.730 1.00 114.70 265 ASN A CA 1
ATOM 1955 C C . ASN A 1 243 ? 181.085 146.820 136.718 1.00 114.70 265 ASN A C 1
ATOM 1956 O O . ASN A 1 243 ? 179.892 146.869 137.028 1.00 114.70 265 ASN A O 1
ATOM 1961 N N . ARG A 1 244 ? 181.534 147.104 135.497 1.00 114.71 266 ARG A N 1
ATOM 1962 C CA . ARG A 1 244 ? 180.690 147.251 134.316 1.00 114.71 266 ARG A CA 1
ATOM 1963 C C . ARG A 1 244 ? 181.610 147.325 133.109 1.00 114.71 266 ARG A C 1
ATOM 1964 O O . ARG A 1 244 ? 182.480 148.200 133.066 1.00 114.71 266 ARG A O 1
ATOM 1972 N N . CYS A 1 245 ? 181.439 146.454 132.117 1.00 119.32 267 CYS A N 1
ATOM 1973 C CA . CYS A 1 245 ? 182.399 146.383 131.026 1.00 119.32 267 CYS A CA 1
ATOM 1974 C C . CYS A 1 245 ? 181.714 146.524 129.673 1.00 119.32 267 CYS A C 1
ATOM 1975 O O . CYS A 1 245 ? 180.588 146.060 129.471 1.00 119.32 267 CYS A O 1
ATOM 1978 N N . ILE A 1 246 ? 182.420 147.175 128.748 1.00 120.03 268 ILE A N 1
ATOM 1979 C CA . ILE A 1 246 ? 181.882 147.595 127.459 1.00 120.03 268 ILE A CA 1
ATOM 1980 C C . ILE A 1 246 ? 182.696 146.940 126.350 1.00 120.03 268 ILE A C 1
ATOM 1981 O O . ILE A 1 246 ? 183.925 146.861 126.435 1.00 120.03 268 ILE A O 1
ATOM 1986 N N . LYS A 1 247 ? 182.007 146.476 125.308 1.00 123.57 269 LYS A N 1
ATOM 1987 C CA . LYS A 1 247 ? 182.666 145.830 124.181 1.00 123.57 269 LYS A CA 1
ATOM 1988 C C . LYS A 1 247 ? 181.822 146.011 122.928 1.00 123.57 269 LYS A C 1
ATOM 1989 O O . LYS A 1 247 ? 180.591 145.950 122.988 1.00 123.57 269 LYS A O 1
ATOM 1995 N N . ARG A 1 248 ? 182.492 146.229 121.796 1.00 123.73 270 ARG A N 1
ATOM 1996 C CA . ARG A 1 248 ? 181.843 146.295 120.491 1.00 123.73 270 ARG A CA 1
ATOM 1997 C C . ARG A 1 248 ? 182.516 145.288 119.572 1.00 123.73 270 ARG A C 1
ATOM 1998 O O . ARG A 1 248 ? 183.740 145.319 119.403 1.00 123.73 270 ARG A O 1
ATOM 2006 N N . LYS A 1 249 ? 181.720 144.402 118.977 1.00 132.22 271 LYS A N 1
ATOM 2007 C CA . LYS A 1 249 ? 182.253 143.322 118.164 1.00 132.22 271 LYS A CA 1
ATOM 2008 C C . LYS A 1 249 ? 182.655 143.832 116.780 1.00 132.22 271 LYS A C 1
ATOM 2009 O O . LYS A 1 249 ? 182.276 144.926 116.352 1.00 132.22 271 LYS A O 1
ATOM 2015 N N . VAL A 1 250 ? 183.439 143.018 116.072 1.00 137.67 272 VAL A N 1
ATOM 2016 C CA . VAL A 1 250 ? 183.993 143.428 114.785 1.00 137.67 272 VAL A CA 1
ATOM 2017 C C . VAL A 1 250 ? 182.910 143.515 113.714 1.00 137.67 272 VAL A C 1
ATOM 2018 O O . VAL A 1 250 ? 182.949 144.401 112.854 1.00 137.67 272 VAL A O 1
ATOM 2022 N N . GLU A 1 251 ? 181.936 142.601 113.738 1.00 142.90 273 GLU A N 1
ATOM 2023 C CA . GLU A 1 251 ? 180.953 142.544 112.659 1.00 142.90 273 GLU A CA 1
ATOM 2024 C C . GLU A 1 251 ? 180.052 143.774 112.653 1.00 142.90 273 GLU A C 1
ATOM 2025 O O . GLU A 1 251 ? 179.630 144.233 111.585 1.00 142.90 273 GLU A O 1
ATOM 2031 N N . HIS A 1 252 ? 179.746 144.323 113.826 1.00 137.54 274 HIS A N 1
ATOM 2032 C CA . HIS A 1 252 ? 178.912 145.516 113.898 1.00 137.54 274 HIS A CA 1
ATOM 2033 C C . HIS A 1 252 ? 179.725 146.736 113.483 1.00 137.54 274 HIS A C 1
ATOM 2034 O O . HIS A 1 252 ? 180.687 147.110 114.161 1.00 137.54 274 HIS A O 1
ATOM 2041 N N . ARG A 1 253 ? 179.338 147.355 112.374 1.00 138.20 275 ARG A N 1
ATOM 2042 C CA . ARG A 1 253 ? 180.073 148.463 111.783 1.00 138.20 275 ARG A CA 1
ATOM 2043 C C . ARG A 1 253 ? 179.255 149.749 111.869 1.00 138.20 275 ARG A C 1
ATOM 2044 O O . ARG A 1 253 ? 178.111 149.762 112.330 1.00 138.20 275 ARG A O 1
ATOM 2052 N N . VAL A 1 254 ? 179.864 150.840 111.410 1.00 128.91 276 VAL A N 1
ATOM 2053 C CA . VAL A 1 254 ? 179.277 152.173 111.480 1.00 128.91 276 VAL A CA 1
ATOM 2054 C C . VAL A 1 254 ? 179.255 152.767 110.077 1.00 128.91 276 VAL A C 1
ATOM 2055 O O . VAL A 1 254 ? 180.174 152.538 109.283 1.00 128.91 276 VAL A O 1
ATOM 2059 N N . LYS A 1 255 ? 178.196 153.517 109.772 1.00 128.73 277 LYS A N 1
ATOM 2060 C CA . LYS A 1 255 ? 178.059 154.137 108.459 1.00 128.73 277 LYS A CA 1
ATOM 2061 C C . LYS A 1 255 ? 179.224 155.076 108.177 1.00 128.73 277 LYS A C 1
ATOM 2062 O O . LYS A 1 255 ? 179.704 155.786 109.065 1.00 128.73 277 LYS A O 1
ATOM 2068 N N . LYS A 1 256 ? 179.680 155.076 106.928 1.00 127.18 278 LYS A N 1
ATOM 2069 C CA . LYS A 1 256 ? 180.833 155.872 106.540 1.00 127.18 278 LYS A CA 1
ATOM 2070 C C . LYS A 1 256 ? 180.470 157.353 106.456 1.00 127.18 278 LYS A C 1
ATOM 2071 O O . LYS A 1 256 ? 179.312 157.733 106.266 1.00 127.18 278 LYS A O 1
ATOM 2077 N N . ARG A 1 257 ? 181.497 158.198 106.601 1.00 122.97 279 ARG A N 1
ATOM 2078 C CA . ARG A 1 257 ? 181.362 159.649 106.539 1.00 122.97 279 ARG A CA 1
ATOM 2079 C C . ARG A 1 257 ? 181.724 160.147 105.150 1.00 122.97 279 ARG A C 1
ATOM 2080 O O . ARG A 1 257 ? 182.843 159.892 104.680 1.00 122.97 279 ARG A O 1
ATOM 2088 N N . PRO A 1 258 ? 180.817 160.846 104.464 1.00 127.37 280 PRO A N 1
ATOM 2089 C CA . PRO A 1 258 ? 181.121 161.297 103.107 1.00 127.37 280 PRO A CA 1
ATOM 2090 C C . PRO A 1 258 ? 182.203 162.360 103.116 1.00 127.37 280 PRO A C 1
ATOM 2091 O O . PRO A 1 258 ? 182.304 163.157 104.065 1.00 127.37 280 PRO A O 1
ATOM 2095 N N . PRO A 1 259 ? 183.035 162.416 102.080 1.00 131.57 281 PRO A N 1
ATOM 2096 C CA . PRO A 1 259 ? 184.062 163.458 102.010 1.00 131.57 281 PRO A CA 1
ATOM 2097 C C . PRO A 1 259 ? 183.474 164.793 101.581 1.00 131.57 281 PRO A C 1
ATOM 2098 O O . PRO A 1 259 ? 182.341 164.887 101.103 1.00 131.57 281 PRO A O 1
ATOM 2102 N N . THR A 1 260 ? 184.274 165.842 101.764 1.00 136.83 282 THR A N 1
ATOM 2103 C CA . THR A 1 260 ? 183.857 167.183 101.379 1.00 136.83 282 THR A CA 1
ATOM 2104 C C . THR A 1 260 ? 183.736 167.297 99.863 1.00 136.83 282 THR A C 1
ATOM 2105 O O . THR A 1 260 ? 184.515 166.711 99.105 1.00 136.83 282 THR A O 1
ATOM 2109 N N . TRP A 1 261 ? 182.744 168.068 99.423 1.00 140.31 283 TRP A N 1
ATOM 2110 C CA . TRP A 1 261 ? 182.482 168.264 98.006 1.00 140.31 283 TRP A CA 1
ATOM 2111 C C . TRP A 1 261 ? 183.201 169.505 97.494 1.00 140.31 283 TRP A C 1
ATOM 2112 O O . TRP A 1 261 ? 183.093 170.586 98.078 1.00 140.31 283 TRP A O 1
ATOM 2123 N N . ARG A 1 262 ? 183.932 169.339 96.395 1.00 141.54 284 ARG A N 1
ATOM 2124 C CA . ARG A 1 262 ? 184.667 170.434 95.778 1.00 141.54 284 ARG A CA 1
ATOM 2125 C C . ARG A 1 262 ? 184.628 170.271 94.268 1.00 141.54 284 ARG A C 1
ATOM 2126 O O . ARG A 1 262 ? 184.364 169.184 93.746 1.00 141.54 284 ARG A O 1
ATOM 2134 N N . HIS A 1 263 ? 184.896 171.369 93.567 1.00 146.42 285 HIS A N 1
ATOM 2135 C CA . HIS A 1 263 ? 184.942 171.343 92.116 1.00 146.42 285 HIS A CA 1
ATOM 2136 C C . HIS A 1 263 ? 186.268 170.746 91.641 1.00 146.42 285 HIS A C 1
ATOM 2137 O O . HIS A 1 263 ? 187.214 170.570 92.414 1.00 146.42 285 HIS A O 1
ATOM 2144 N N . ASN A 1 264 ? 186.318 170.416 90.349 1.00 151.45 286 ASN A N 1
ATOM 2145 C CA . ASN A 1 264 ? 187.400 169.690 89.685 1.00 151.45 286 ASN A CA 1
ATOM 2146 C C . ASN A 1 264 ? 187.529 168.252 90.171 1.00 151.45 286 ASN A C 1
ATOM 2147 O O . ASN A 1 264 ? 188.437 167.542 89.719 1.00 151.45 286 ASN A O 1
ATOM 2152 N N . VAL A 1 265 ? 186.665 167.797 91.074 1.00 150.21 287 VAL A N 1
ATOM 2153 C CA . VAL A 1 265 ? 186.745 166.454 91.636 1.00 150.21 287 VAL A CA 1
ATOM 2154 C C . VAL A 1 265 ? 185.412 165.757 91.411 1.00 150.21 287 VAL A C 1
ATOM 2155 O O . VAL A 1 265 ? 184.347 166.347 91.626 1.00 150.21 287 VAL A O 1
ATOM 2159 N N . ARG A 1 266 ? 185.474 164.504 90.965 1.00 156.31 288 ARG A N 1
ATOM 2160 C CA . ARG A 1 266 ? 184.263 163.716 90.779 1.00 156.31 288 ARG A CA 1
ATOM 2161 C C . ARG A 1 266 ? 183.528 163.558 92.105 1.00 156.31 288 ARG A C 1
ATOM 2162 O O . ARG A 1 266 ? 184.131 163.310 93.151 1.00 156.31 288 ARG A O 1
ATOM 2170 N N . ALA A 1 267 ? 182.208 163.707 92.054 1.00 153.00 289 ALA A N 1
ATOM 2171 C CA . ALA A 1 267 ? 181.363 163.714 93.246 1.00 153.00 289 ALA A CA 1
ATOM 2172 C C . ALA A 1 267 ? 180.636 162.376 93.354 1.00 153.00 289 ALA A C 1
ATOM 2173 O O . ALA A 1 267 ? 179.491 162.248 92.915 1.00 153.00 289 ALA A O 1
ATOM 2175 N N . LYS A 1 268 ? 181.304 161.396 93.967 1.00 155.59 290 LYS A N 1
ATOM 2176 C CA . LYS A 1 268 ? 180.732 160.081 94.240 1.00 155.59 290 LYS A CA 1
ATOM 2177 C C . LYS A 1 268 ? 180.031 159.488 93.022 1.00 155.59 290 LYS A C 1
ATOM 2178 O O . LYS A 1 268 ? 180.606 159.435 91.931 1.00 155.59 290 LYS A O 1
ATOM 2184 N N . TYR A 1 269 ? 178.792 159.036 93.207 1.00 161.22 291 TYR A N 1
ATOM 2185 C CA . TYR A 1 269 ? 178.026 158.477 92.102 1.00 161.22 291 TYR A CA 1
ATOM 2186 C C . TYR A 1 269 ? 177.683 159.559 91.087 1.00 161.22 291 TYR A C 1
ATOM 2187 O O . TYR A 1 269 ? 177.467 160.723 91.439 1.00 161.22 291 TYR A O 1
ATOM 2196 N N . THR A 1 270 ? 177.629 159.168 89.817 1.00 163.02 292 THR A N 1
ATOM 2197 C CA . THR A 1 270 ? 177.382 160.083 88.712 1.00 163.02 292 THR A CA 1
ATOM 2198 C C . THR A 1 270 ? 175.930 159.965 88.275 1.00 163.02 292 THR A C 1
ATOM 2199 O O . THR A 1 270 ? 175.460 158.867 87.956 1.00 163.02 292 THR A O 1
ATOM 2203 N N . GLU A 1 271 ? 175.225 161.093 88.260 1.00 157.17 293 GLU A N 1
ATOM 2204 C CA . GLU A 1 271 ? 173.852 161.176 87.775 1.00 157.17 293 GLU A CA 1
ATOM 2205 C C . GLU A 1 271 ? 173.787 162.321 86.775 1.00 157.17 293 GLU A C 1
ATOM 2206 O O . GLU A 1 271 ? 173.683 163.489 87.169 1.00 157.17 293 GLU A O 1
ATOM 2212 N N . GLY A 1 272 ? 173.850 161.994 85.487 1.00 152.82 294 GLY A N 1
ATOM 2213 C CA . GLY A 1 272 ? 173.916 163.024 84.470 1.00 152.82 294 GLY A CA 1
ATOM 2214 C C . GLY A 1 272 ? 172.580 163.671 84.167 1.00 152.82 294 GLY A C 1
ATOM 2215 O O . GLY A 1 272 ? 171.741 163.090 83.473 1.00 152.82 294 GLY A O 1
ATOM 2216 N N . ASP A 1 273 ? 172.398 164.890 84.662 1.00 148.23 295 ASP A N 1
ATOM 2217 C CA . ASP A 1 273 ? 171.196 165.695 84.465 1.00 148.23 295 ASP A CA 1
ATOM 2218 C C . ASP A 1 273 ? 171.606 167.157 84.587 1.00 148.23 295 ASP A C 1
ATOM 2219 O O . ASP A 1 273 ? 172.792 167.481 84.700 1.00 148.23 295 ASP A O 1
ATOM 2224 N N . THR A 1 274 ? 170.613 168.040 84.563 1.00 140.43 296 THR A N 1
ATOM 2225 C CA . THR A 1 274 ? 170.828 169.470 84.736 1.00 140.43 296 THR A CA 1
ATOM 2226 C C . THR A 1 274 ? 170.008 169.958 85.920 1.00 140.43 296 THR A C 1
ATOM 2227 O O . THR A 1 274 ? 168.790 169.757 85.961 1.00 140.43 296 THR A O 1
ATOM 2231 N N . ALA A 1 275 ? 170.675 170.594 86.878 1.00 139.45 297 ALA A N 1
ATOM 2232 C CA . ALA A 1 275 ? 169.993 171.121 88.048 1.00 139.45 297 ALA A CA 1
ATOM 2233 C C . ALA A 1 275 ? 169.314 172.449 87.722 1.00 139.45 297 ALA A C 1
ATOM 2234 O O . ALA A 1 275 ? 169.664 173.141 86.763 1.00 139.45 297 ALA A O 1
ATOM 2236 N N . THR A 1 276 ? 168.325 172.796 88.540 1.00 142.67 298 THR A N 1
ATOM 2237 C CA . THR A 1 276 ? 167.567 174.028 88.386 1.00 142.67 298 THR A CA 1
ATOM 2238 C C . THR A 1 276 ? 167.512 174.759 89.721 1.00 142.67 298 THR A C 1
ATOM 2239 O O . THR A 1 276 ? 167.846 174.208 90.773 1.00 142.67 298 THR A O 1
ATOM 2243 N N . LYS A 1 277 ? 167.082 176.021 89.662 1.00 143.30 299 LYS A N 1
ATOM 2244 C CA . LYS A 1 277 ? 167.054 176.859 90.858 1.00 143.30 299 LYS A CA 1
ATOM 2245 C C . LYS A 1 277 ? 166.066 176.330 91.892 1.00 143.30 299 LYS A C 1
ATOM 2246 O O . LYS A 1 277 ? 166.279 176.488 93.102 1.00 143.30 299 LYS A O 1
ATOM 2252 N N . GLY A 1 278 ? 164.977 175.708 91.432 1.00 149.05 300 GLY A N 1
ATOM 2253 C CA . GLY A 1 278 ? 163.971 175.212 92.358 1.00 149.05 300 GLY A CA 1
ATOM 2254 C C . GLY A 1 278 ? 164.511 174.162 93.308 1.00 149.05 300 GLY A C 1
ATOM 2255 O O . GLY A 1 278 ? 164.193 174.166 94.499 1.00 149.05 300 GLY A O 1
ATOM 2256 N N . ASP A 1 279 ? 165.337 173.246 92.793 1.00 145.72 301 ASP A N 1
ATOM 2257 C CA . ASP A 1 279 ? 165.931 172.224 93.649 1.00 145.72 301 ASP A CA 1
ATOM 2258 C C . ASP A 1 279 ? 166.817 172.851 94.717 1.00 145.72 301 ASP A C 1
ATOM 2259 O O . ASP A 1 279 ? 166.771 172.453 95.890 1.00 145.72 301 ASP A O 1
ATOM 2264 N N . LEU A 1 280 ? 167.625 173.838 94.329 1.00 147.61 302 LEU A N 1
ATOM 2265 C CA . LEU A 1 280 ? 168.513 174.492 95.282 1.00 147.61 302 LEU A CA 1
ATOM 2266 C C . LEU A 1 280 ? 167.717 175.213 96.363 1.00 147.61 302 LEU A C 1
ATOM 2267 O O . LEU A 1 280 ? 168.054 175.143 97.552 1.00 147.61 302 LEU A O 1
ATOM 2272 N N . MET A 1 281 ? 166.647 175.907 95.968 1.00 149.09 303 MET A N 1
ATOM 2273 C CA . MET A 1 281 ? 165.813 176.589 96.955 1.00 149.09 303 MET A CA 1
ATOM 2274 C C . MET A 1 281 ? 165.111 175.600 97.880 1.00 149.09 303 MET A C 1
ATOM 2275 O O . MET A 1 281 ? 164.972 175.868 99.079 1.00 149.09 303 MET A O 1
ATOM 2280 N N . HIS A 1 282 ? 164.666 174.459 97.346 1.00 143.29 304 HIS A N 1
ATOM 2281 C CA . HIS A 1 282 ? 164.061 173.423 98.179 1.00 143.29 304 HIS A CA 1
ATOM 2282 C C . HIS A 1 282 ? 165.049 172.919 99.228 1.00 143.29 304 HIS A C 1
ATOM 2283 O O . HIS A 1 282 ? 164.712 172.798 100.416 1.00 143.29 304 HIS A O 1
ATOM 2290 N N . ILE A 1 283 ? 166.279 172.626 98.800 1.00 141.70 305 ILE A N 1
ATOM 2291 C CA . ILE A 1 283 ? 167.307 172.164 99.731 1.00 141.70 305 ILE A CA 1
ATOM 2292 C C . ILE A 1 283 ? 167.577 173.223 100.792 1.00 141.70 305 ILE A C 1
ATOM 2293 O O . ILE A 1 283 ? 167.688 172.917 101.990 1.00 141.70 305 ILE A O 1
ATOM 2298 N N . GLN A 1 284 ? 167.678 174.486 100.369 1.00 140.39 306 GLN A N 1
ATOM 2299 C CA . GLN A 1 284 ? 167.942 175.573 101.305 1.00 140.39 306 GLN A CA 1
ATOM 2300 C C . GLN A 1 284 ? 166.840 175.676 102.352 1.00 140.39 306 GLN A C 1
ATOM 2301 O O . GLN A 1 284 ? 167.115 175.818 103.549 1.00 140.39 306 GLN A O 1
ATOM 2307 N N . GLU A 1 285 ? 165.580 175.593 101.916 1.00 142.58 307 GLU A N 1
ATOM 2308 C CA . GLU A 1 285 ? 164.462 175.694 102.850 1.00 142.58 307 GLU A CA 1
ATOM 2309 C C . GLU A 1 285 ? 164.463 174.539 103.845 1.00 142.58 307 GLU A C 1
ATOM 2310 O O . GLU A 1 285 ? 164.245 174.743 105.050 1.00 142.58 307 GLU A O 1
ATOM 2316 N N . GLU A 1 286 ? 164.713 173.318 103.363 1.00 137.26 308 GLU A N 1
ATOM 2317 C CA . GLU A 1 286 ? 164.750 172.164 104.259 1.00 137.26 308 GLU A CA 1
ATOM 2318 C C . GLU A 1 286 ? 165.838 172.326 105.318 1.00 137.26 308 GLU A C 1
ATOM 2319 O O . GLU A 1 286 ? 165.611 172.080 106.513 1.00 137.26 308 GLU A O 1
ATOM 2325 N N . LEU A 1 287 ? 167.027 172.758 104.896 1.00 131.54 309 LEU A N 1
ATOM 2326 C CA . LEU A 1 287 ? 168.124 172.918 105.843 1.00 131.54 309 LEU A CA 1
ATOM 2327 C C . LEU A 1 287 ? 167.858 174.043 106.838 1.00 131.54 309 LEU A C 1
ATOM 2328 O O . LEU A 1 287 ? 168.212 173.922 108.020 1.00 131.54 309 LEU A O 1
ATOM 2333 N N . MET A 1 288 ? 167.225 175.131 106.391 1.00 134.29 310 MET A N 1
ATOM 2334 C CA . MET A 1 288 ? 166.847 176.192 107.321 1.00 134.29 310 MET A CA 1
ATOM 2335 C C . MET A 1 288 ? 165.860 175.682 108.366 1.00 134.29 310 MET A C 1
ATOM 2336 O O . MET A 1 288 ? 165.959 176.035 109.548 1.00 134.29 310 MET A O 1
ATOM 2341 N N . TYR A 1 289 ? 164.899 174.856 107.949 1.00 128.78 311 TYR A N 1
ATOM 2342 C CA . TYR A 1 289 ? 163.945 174.307 108.911 1.00 128.78 311 TYR A CA 1
ATOM 2343 C C . TYR A 1 289 ? 164.646 173.417 109.937 1.00 128.78 311 TYR A C 1
ATOM 2344 O O . TYR A 1 289 ? 164.332 173.459 111.138 1.00 128.78 311 TYR A O 1
ATOM 2353 N N . GLU A 1 290 ? 165.608 172.607 109.482 1.00 122.87 312 GLU A N 1
ATOM 2354 C CA . GLU A 1 290 ? 166.379 171.789 110.418 1.00 122.87 312 GLU A CA 1
ATOM 2355 C C . GLU A 1 290 ? 167.134 172.660 111.421 1.00 122.87 312 GLU A C 1
ATOM 2356 O O . GLU A 1 290 ? 167.171 172.361 112.627 1.00 122.87 312 GLU A O 1
ATOM 2362 N N . ASN A 1 291 ? 167.748 173.743 110.935 1.00 125.51 313 ASN A N 1
ATOM 2363 C CA . ASN A 1 291 ? 168.435 174.668 111.830 1.00 125.51 313 ASN A CA 1
ATOM 2364 C C . ASN A 1 291 ? 167.471 175.272 112.845 1.00 125.51 313 ASN A C 1
ATOM 2365 O O . ASN A 1 291 ? 167.832 175.483 114.009 1.00 125.51 313 ASN A O 1
ATOM 2370 N N . ASP A 1 292 ? 166.240 175.562 112.416 1.00 123.75 314 ASP A N 1
ATOM 2371 C CA . ASP A 1 292 ? 165.235 176.085 113.338 1.00 123.75 314 ASP A CA 1
ATOM 2372 C C . ASP A 1 292 ? 164.937 175.088 114.453 1.00 123.75 314 ASP A C 1
ATOM 2373 O O . ASP A 1 292 ? 164.820 175.468 115.629 1.00 123.75 314 ASP A O 1
ATOM 2378 N N . LEU A 1 293 ? 164.801 173.808 114.099 1.00 119.54 315 LEU A N 1
ATOM 2379 C CA . LEU A 1 293 ? 164.571 172.782 115.118 1.00 119.54 315 LEU A CA 1
ATOM 2380 C C . LEU A 1 293 ? 165.716 172.745 116.128 1.00 119.54 315 LEU A C 1
ATOM 2381 O O . LEU A 1 293 ? 165.496 172.692 117.352 1.00 119.54 315 LEU A O 1
ATOM 2386 N N . LEU A 1 294 ? 166.955 172.783 115.627 1.00 118.70 316 LEU A N 1
ATOM 2387 C CA . LEU A 1 294 ? 168.108 172.778 116.525 1.00 118.70 316 LEU A CA 1
ATOM 2388 C C . LEU A 1 294 ? 168.092 173.991 117.451 1.00 118.70 316 LEU A C 1
ATOM 2389 O O . LEU A 1 294 ? 168.362 173.876 118.657 1.00 118.70 316 LEU A O 1
ATOM 2394 N N . LYS A 1 295 ? 167.760 175.162 116.905 1.00 118.54 317 LYS A N 1
ATOM 2395 C CA . LYS A 1 295 ? 167.681 176.363 117.728 1.00 118.54 317 LYS A CA 1
ATOM 2396 C C . LYS A 1 295 ? 166.663 176.195 118.848 1.00 118.54 317 LYS A C 1
ATOM 2397 O O . LYS A 1 295 ? 166.946 176.525 120.007 1.00 118.54 317 LYS A O 1
ATOM 2403 N N . MET A 1 296 ? 165.483 175.653 118.524 1.00 117.84 318 MET A N 1
ATOM 2404 C CA . MET A 1 296 ? 164.454 175.457 119.543 1.00 117.84 318 MET A CA 1
ATOM 2405 C C . MET A 1 296 ? 164.958 174.559 120.667 1.00 117.84 318 MET A C 1
ATOM 2406 O O . MET A 1 296 ? 164.719 174.835 121.856 1.00 117.84 318 MET A O 1
ATOM 2411 N N . ASN A 1 297 ? 165.657 173.479 120.311 1.00 114.93 319 ASN A N 1
ATOM 2412 C CA . ASN A 1 297 ? 166.280 172.650 121.344 1.00 114.93 319 ASN A CA 1
ATOM 2413 C C . ASN A 1 297 ? 167.227 173.476 122.209 1.00 114.93 319 ASN A C 1
ATOM 2414 O O . ASN A 1 297 ? 167.304 173.281 123.435 1.00 114.93 319 ASN A O 1
ATOM 2419 N N . ILE A 1 298 ? 167.949 174.413 121.587 1.00 115.85 320 ILE A N 1
ATOM 2420 C CA . ILE A 1 298 ? 168.880 175.258 122.339 1.00 115.85 320 ILE A CA 1
ATOM 2421 C C . ILE A 1 298 ? 168.140 176.083 123.390 1.00 115.85 320 ILE A C 1
ATOM 2422 O O . ILE A 1 298 ? 168.556 176.147 124.557 1.00 115.85 320 ILE A O 1
ATOM 2427 N N . GLU A 1 299 ? 167.040 176.742 122.996 1.00 118.31 321 GLU A N 1
ATOM 2428 C CA . GLU A 1 299 ? 166.324 177.542 123.998 1.00 118.31 321 GLU A CA 1
ATOM 2429 C C . GLU A 1 299 ? 165.745 176.663 125.102 1.00 118.31 321 GLU A C 1
ATOM 2430 O O . GLU A 1 299 ? 165.684 177.082 126.266 1.00 118.31 321 GLU A O 1
ATOM 2436 N N . LEU A 1 300 ? 165.297 175.449 124.762 1.00 112.50 322 LEU A N 1
ATOM 2437 C CA . LEU A 1 300 ? 164.789 174.566 125.810 1.00 112.50 322 LEU A CA 1
ATOM 2438 C C . LEU A 1 300 ? 165.869 174.261 126.847 1.00 112.50 322 LEU A C 1
ATOM 2439 O O . LEU A 1 300 ? 165.626 174.347 128.066 1.00 112.50 322 LEU A O 1
ATOM 2444 N N . MET A 1 301 ? 167.077 173.933 126.379 1.00 115.25 323 MET A N 1
ATOM 2445 C CA . MET A 1 301 ? 168.173 173.663 127.308 1.00 115.25 323 MET A CA 1
ATOM 2446 C C . MET A 1 301 ? 168.498 174.893 128.152 1.00 115.25 323 MET A C 1
ATOM 2447 O O . MET A 1 301 ? 168.757 174.780 129.360 1.00 115.25 323 MET A O 1
ATOM 2452 N N . HIS A 1 302 ? 168.492 176.078 127.532 1.00 116.33 324 HIS A N 1
ATOM 2453 C CA . HIS A 1 302 ? 168.784 177.299 128.278 1.00 116.33 324 HIS A CA 1
ATOM 2454 C C . HIS A 1 302 ? 167.762 177.534 129.385 1.00 116.33 324 HIS A C 1
ATOM 2455 O O . HIS A 1 302 ? 168.123 177.932 130.502 1.00 116.33 324 HIS A O 1
ATOM 2462 N N . ALA A 1 303 ? 166.480 177.303 129.090 1.00 114.35 325 ALA A N 1
ATOM 2463 C CA . ALA A 1 303 ? 165.447 177.479 130.108 1.00 114.35 325 ALA A CA 1
ATOM 2464 C C . ALA A 1 303 ? 165.648 176.514 131.271 1.00 114.35 325 ALA A C 1
ATOM 2465 O O . ALA A 1 303 ? 165.501 176.897 132.443 1.00 114.35 325 ALA A O 1
ATOM 2467 N N . HIS A 1 304 ? 165.988 175.257 130.968 1.00 115.18 326 HIS A N 1
ATOM 2468 C CA . HIS A 1 304 ? 166.259 174.302 132.041 1.00 115.18 326 HIS A CA 1
ATOM 2469 C C . HIS A 1 304 ? 167.410 174.776 132.924 1.00 115.18 326 HIS A C 1
ATOM 2470 O O . HIS A 1 304 ? 167.335 174.714 134.164 1.00 115.18 326 HIS A O 1
ATOM 2477 N N . ILE A 1 305 ? 168.487 175.261 132.299 1.00 111.58 327 ILE A N 1
ATOM 2478 C CA . ILE A 1 305 ? 169.642 175.726 133.065 1.00 111.58 327 ILE A CA 1
ATOM 2479 C C . ILE A 1 305 ? 169.256 176.898 133.962 1.00 111.58 327 ILE A C 1
ATOM 2480 O O . ILE A 1 305 ? 169.672 176.973 135.126 1.00 111.58 327 ILE A O 1
ATOM 2485 N N . ASN A 1 306 ? 168.463 177.835 133.433 1.00 116.00 328 ASN A N 1
ATOM 2486 C CA . ASN A 1 306 ? 168.048 178.986 134.232 1.00 116.00 328 ASN A CA 1
ATOM 2487 C C . ASN A 1 306 ? 167.223 178.557 135.442 1.00 116.00 328 ASN A C 1
ATOM 2488 O O . ASN A 1 306 ? 167.407 179.080 136.552 1.00 116.00 328 ASN A O 1
ATOM 2493 N N . LYS A 1 307 ? 166.299 177.611 135.244 1.00 113.97 329 LYS A N 1
ATOM 2494 C CA . LYS A 1 307 ? 165.497 177.127 136.365 1.00 113.97 329 LYS A CA 1
ATOM 2495 C C . LYS A 1 307 ? 166.379 176.505 137.442 1.00 113.97 329 LYS A C 1
ATOM 2496 O O . LYS A 1 307 ? 166.204 176.766 138.643 1.00 113.97 329 LYS A O 1
ATOM 2502 N N . LEU A 1 308 ? 167.347 175.681 137.026 1.00 111.34 330 LEU A N 1
ATOM 2503 C CA . LEU A 1 308 ? 168.247 175.068 138.001 1.00 111.34 330 LEU A CA 1
ATOM 2504 C C . LEU A 1 308 ? 169.054 176.121 138.753 1.00 111.34 330 LEU A C 1
ATOM 2505 O O . LEU A 1 308 ? 169.272 175.999 139.966 1.00 111.34 330 LEU A O 1
ATOM 2510 N N . ASN A 1 309 ? 169.513 177.159 138.048 1.00 111.78 331 ASN A N 1
ATOM 2511 C CA . ASN A 1 309 ? 170.287 178.214 138.697 1.00 111.78 331 ASN A CA 1
ATOM 2512 C C . ASN A 1 309 ? 169.461 178.924 139.764 1.00 111.78 331 ASN A C 1
ATOM 2513 O O . ASN A 1 309 ? 169.942 179.177 140.880 1.00 111.78 331 ASN A O 1
ATOM 2518 N N . ASN A 1 310 ? 168.210 179.260 139.434 1.00 110.65 332 ASN A N 1
ATOM 2519 C CA . ASN A 1 310 ? 167.349 179.920 140.413 1.00 110.65 332 ASN A CA 1
ATOM 2520 C C . ASN A 1 310 ? 167.122 179.035 141.633 1.00 110.65 332 ASN A C 1
ATOM 2521 O O . ASN A 1 310 ? 167.179 179.509 142.778 1.00 110.65 332 ASN A O 1
ATOM 2526 N N . MET A 1 311 ? 166.870 177.741 141.408 1.00 115.61 333 MET A N 1
ATOM 2527 C CA . MET A 1 311 ? 166.653 176.838 142.533 1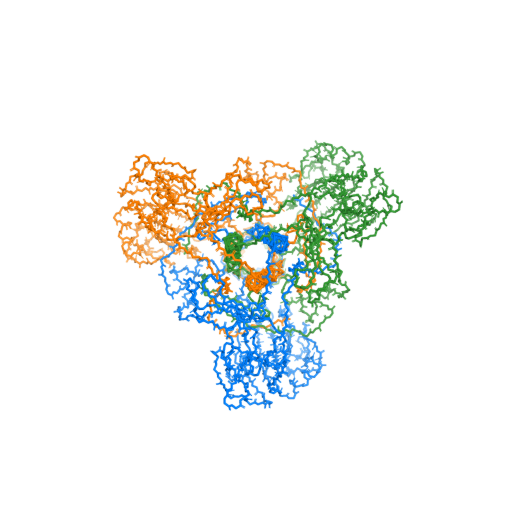.00 115.61 333 MET A CA 1
ATOM 2528 C C . MET A 1 311 ? 167.890 176.750 143.420 1.00 115.61 333 MET A C 1
ATOM 2529 O O . MET A 1 311 ? 167.780 176.756 144.653 1.00 115.61 333 MET A O 1
ATOM 2534 N N . LEU A 1 312 ? 169.078 176.675 142.813 1.00 109.52 334 LEU A N 1
ATOM 2535 C CA . LEU A 1 312 ? 170.303 176.580 143.603 1.00 109.52 334 LEU A CA 1
ATOM 2536 C C . LEU A 1 312 ? 170.534 177.840 144.430 1.00 109.52 334 LEU A C 1
ATOM 2537 O O . LEU A 1 312 ? 170.948 177.757 145.594 1.00 109.52 334 LEU A O 1
ATOM 2542 N N . HIS A 1 313 ? 170.296 179.018 143.845 1.00 110.24 335 HIS A N 1
ATOM 2543 C CA . HIS A 1 313 ? 170.462 180.247 144.619 1.00 110.24 335 HIS A CA 1
ATOM 2544 C C . HIS A 1 313 ? 169.479 180.319 145.780 1.00 110.24 335 HIS A C 1
ATOM 2545 O O . HIS A 1 313 ? 169.852 180.727 146.889 1.00 110.24 335 HIS A O 1
ATOM 2552 N N . ASP A 1 314 ? 168.221 179.929 145.554 1.00 111.98 336 ASP A N 1
ATOM 2553 C CA . ASP A 1 314 ? 167.273 179.901 146.665 1.00 111.98 336 ASP A CA 1
ATOM 2554 C C . ASP A 1 314 ? 167.740 178.944 147.757 1.00 111.98 336 ASP A C 1
ATOM 2555 O O . ASP A 1 314 ? 167.660 179.262 148.953 1.00 111.98 336 ASP A O 1
ATOM 2560 N N . LEU A 1 315 ? 168.247 177.774 147.359 1.00 108.29 337 LEU A N 1
ATOM 2561 C CA . LEU A 1 315 ? 168.752 176.805 148.326 1.00 108.29 337 LEU A CA 1
ATOM 2562 C C . LEU A 1 315 ? 169.871 177.397 149.176 1.00 108.29 337 LEU A C 1
ATOM 2563 O O . LEU A 1 315 ? 169.847 177.297 150.408 1.00 108.29 337 LEU A O 1
ATOM 2568 N N . ILE A 1 316 ? 170.868 178.013 148.533 1.00 111.90 338 ILE A N 1
ATOM 2569 C CA . ILE A 1 316 ? 172.010 178.515 149.293 1.00 111.90 338 ILE A CA 1
ATOM 2570 C C . ILE A 1 316 ? 171.591 179.668 150.198 1.00 111.90 338 ILE A C 1
ATOM 2571 O O . ILE A 1 316 ? 172.053 179.773 151.343 1.00 111.90 338 ILE A O 1
ATOM 2576 N N . VAL A 1 317 ? 170.697 180.539 149.717 1.00 112.74 339 VAL A N 1
ATOM 2577 C CA . VAL A 1 317 ? 170.239 181.649 150.546 1.00 112.74 339 VAL A CA 1
ATOM 2578 C C . VAL A 1 317 ? 169.518 181.129 151.781 1.00 112.74 339 VAL A C 1
ATOM 2579 O O . VAL A 1 317 ? 169.727 181.624 152.896 1.00 112.74 339 VAL A O 1
ATOM 2583 N N . SER A 1 318 ? 168.661 180.118 151.610 1.00 113.51 340 SER A N 1
ATOM 2584 C CA . SER A 1 318 ? 167.948 179.571 152.760 1.00 113.51 340 SER A CA 1
ATOM 2585 C C . SER A 1 318 ? 168.894 178.875 153.732 1.00 113.51 340 SER A C 1
ATOM 2586 O O . SER A 1 318 ? 168.750 179.015 154.952 1.00 113.51 340 SER A O 1
ATOM 2589 N N . VAL A 1 319 ? 169.869 178.120 153.216 1.00 109.33 341 VAL A N 1
ATOM 2590 C CA . VAL A 1 319 ? 170.748 177.344 154.090 1.00 109.33 341 VAL A CA 1
ATOM 2591 C C . VAL A 1 319 ? 171.778 178.211 154.810 1.00 109.33 341 VAL A C 1
ATOM 2592 O O . VAL A 1 319 ? 172.240 177.833 155.895 1.00 109.33 341 VAL A O 1
ATOM 2596 N N . ALA A 1 320 ? 172.118 179.385 154.271 1.00 112.78 342 ALA A N 1
ATOM 2597 C CA . ALA A 1 320 ? 173.200 180.177 154.850 1.00 112.78 342 ALA A CA 1
ATOM 2598 C C . ALA A 1 320 ? 172.923 180.630 156.281 1.00 112.78 342 ALA A C 1
ATOM 2599 O O . ALA A 1 320 ? 173.858 181.048 156.973 1.00 112.78 342 ALA A O 1
ATOM 2601 N N . LYS A 1 321 ? 171.670 180.569 156.741 1.00 112.64 343 LYS A N 1
ATOM 2602 C CA . LYS A 1 321 ? 171.359 181.027 158.095 1.00 112.64 343 LYS A CA 1
ATOM 2603 C C . LYS A 1 321 ? 172.051 180.177 159.154 1.00 112.64 343 LYS A C 1
ATOM 2604 O O . LYS A 1 321 ? 172.583 180.708 160.135 1.00 112.64 343 LYS A O 1
ATOM 2610 N N . VAL A 1 322 ? 172.052 178.855 158.979 1.00 113.51 344 VAL A N 1
ATOM 2611 C CA . VAL A 1 322 ? 172.624 177.974 159.993 1.00 113.51 344 VAL A CA 1
ATOM 2612 C C . VAL A 1 322 ? 174.145 177.986 159.925 1.00 113.51 344 VAL A C 1
ATOM 2613 O O . VAL A 1 322 ? 174.827 178.160 160.942 1.00 113.51 344 VAL A O 1
ATOM 2617 N N . ASP A 1 323 ? 174.703 177.801 158.731 1.00 115.79 345 ASP A N 1
ATOM 2618 C CA . ASP A 1 323 ? 176.152 177.778 158.537 1.00 115.79 345 ASP A CA 1
ATOM 2619 C C . ASP A 1 323 ? 176.597 179.183 158.148 1.00 115.79 345 ASP A C 1
ATOM 2620 O O . ASP A 1 323 ? 176.313 179.655 157.045 1.00 115.79 345 ASP A O 1
ATOM 2625 N N . GLU A 1 324 ? 177.306 179.852 159.058 1.00 115.53 346 GLU A N 1
ATOM 2626 C CA . GLU A 1 324 ? 177.710 181.234 158.831 1.00 115.53 346 GLU A CA 1
ATOM 2627 C C . GLU A 1 324 ? 178.970 181.353 157.984 1.00 115.53 346 GLU A C 1
ATOM 2628 O O . GLU A 1 324 ? 179.347 182.474 157.626 1.00 115.53 346 GLU A O 1
ATOM 2634 N N . ARG A 1 325 ? 179.623 180.241 157.654 1.00 109.87 347 ARG A N 1
ATOM 2635 C CA . ARG A 1 325 ? 180.839 180.258 156.852 1.00 109.87 347 ARG A CA 1
ATOM 2636 C C . ARG A 1 325 ? 180.586 179.862 155.404 1.00 109.87 347 ARG A C 1
ATOM 2637 O O . ARG A 1 325 ? 181.542 179.733 154.631 1.00 109.87 347 ARG A O 1
ATOM 2645 N N . LEU A 1 326 ? 179.324 179.670 155.017 1.00 104.61 348 LEU A N 1
ATOM 2646 C CA . LEU A 1 326 ? 179.018 179.218 153.664 1.00 104.61 348 LEU A CA 1
ATOM 2647 C C . LEU A 1 326 ? 179.295 180.309 152.636 1.00 104.61 348 LEU A C 1
ATOM 2648 O O . LEU A 1 326 ? 179.867 180.042 151.572 1.00 104.61 348 LEU A O 1
ATOM 2653 N N . ILE A 1 327 ? 178.885 181.544 152.933 1.00 101.60 349 ILE A N 1
ATOM 2654 C CA . ILE A 1 327 ? 179.065 182.639 151.983 1.00 101.60 349 ILE A CA 1
ATOM 2655 C C . ILE A 1 327 ? 180.546 182.895 151.737 1.00 101.60 349 ILE A C 1
ATOM 2656 O O . ILE A 1 327 ? 180.976 183.087 150.593 1.00 101.60 349 ILE A O 1
ATOM 2661 N N . GLY A 1 328 ? 181.348 182.900 152.802 1.00 108.26 350 GLY A N 1
ATOM 2662 C CA . GLY A 1 328 ? 182.779 183.084 152.633 1.00 108.26 350 GLY A CA 1
ATOM 2663 C C . GLY A 1 328 ? 183.425 181.961 151.844 1.00 108.26 350 GLY A C 1
ATOM 2664 O O . GLY A 1 328 ? 184.298 182.201 151.006 1.00 108.26 350 GLY A O 1
ATOM 2665 N N . ASN A 1 329 ? 183.005 180.720 152.102 1.00 106.31 351 ASN A N 1
ATOM 2666 C CA . ASN A 1 329 ? 183.562 179.586 151.372 1.00 106.31 351 ASN A CA 1
ATOM 2667 C C . ASN A 1 329 ? 183.218 179.657 149.890 1.00 106.31 351 ASN A C 1
ATOM 2668 O O . ASN A 1 329 ? 184.060 179.364 149.036 1.00 106.31 351 ASN A O 1
ATOM 2673 N N . LEU A 1 330 ? 181.980 180.041 149.565 1.00 106.38 352 LEU A N 1
ATOM 2674 C CA . LEU A 1 330 ? 181.590 180.154 148.166 1.00 106.38 352 LEU A CA 1
ATOM 2675 C C . LEU A 1 330 ? 182.299 181.299 147.456 1.00 106.38 352 LEU A C 1
ATOM 2676 O O . LEU A 1 330 ? 182.412 181.273 146.225 1.00 106.38 352 LEU A O 1
ATOM 2681 N N . MET A 1 331 ? 182.780 182.294 148.197 1.00 109.26 353 MET A N 1
ATOM 2682 C CA . MET A 1 331 ? 183.496 183.427 147.629 1.00 109.26 353 MET A CA 1
ATOM 2683 C C . MET A 1 331 ? 185.004 183.225 147.616 1.00 109.26 353 MET A C 1
ATOM 2684 O O . MET A 1 331 ? 185.732 184.132 147.198 1.00 109.26 353 MET A O 1
ATOM 2689 N N . ASN A 1 332 ? 185.485 182.063 148.059 1.00 110.96 354 ASN A N 1
ATOM 2690 C CA . ASN A 1 332 ? 186.913 181.798 148.238 1.00 110.96 354 ASN A CA 1
ATOM 2691 C C . ASN A 1 332 ? 187.564 182.848 149.134 1.00 110.96 354 ASN A C 1
ATOM 2692 O O . ASN A 1 332 ? 188.704 183.262 148.907 1.00 110.96 354 ASN A O 1
ATOM 2697 N N . ASN A 1 333 ? 186.835 183.290 150.156 1.00 111.97 355 ASN A N 1
ATOM 2698 C CA . ASN A 1 333 ? 187.317 184.263 151.124 1.00 111.97 355 ASN A CA 1
ATOM 2699 C C . ASN A 1 333 ? 187.175 183.672 152.522 1.00 111.97 355 ASN A C 1
ATOM 2700 O O . ASN A 1 333 ? 186.766 182.521 152.694 1.00 111.97 355 ASN A O 1
ATOM 2705 N N . SER A 1 334 ? 187.515 184.471 153.533 1.00 109.08 356 SER A N 1
ATOM 2706 C CA . SER A 1 334 ? 187.452 184.046 154.931 1.00 109.08 356 SER A CA 1
ATOM 2707 C C . SER A 1 334 ? 186.682 185.101 155.717 1.00 109.08 356 SER A C 1
ATOM 2708 O O . SER A 1 334 ? 187.278 186.000 156.315 1.00 109.08 356 SER A O 1
ATOM 2711 N N . VAL A 1 335 ? 185.353 184.987 155.717 1.00 105.95 357 VAL A N 1
ATOM 2712 C CA . VAL A 1 335 ? 184.476 185.891 156.451 1.00 105.95 357 VAL A CA 1
ATOM 2713 C C . VAL A 1 335 ? 183.374 185.075 157.113 1.00 105.95 357 VAL A C 1
ATOM 2714 O O . VAL A 1 335 ? 183.124 183.920 156.763 1.00 105.95 357 VAL A O 1
ATOM 2718 N N . SER A 1 336 ? 182.710 185.700 158.082 1.00 107.46 358 SER A N 1
ATOM 2719 C CA . SER A 1 336 ? 181.544 185.126 158.734 1.00 107.46 358 SER A CA 1
ATOM 2720 C C . SER A 1 336 ? 180.399 186.126 158.654 1.00 107.46 358 SER A C 1
ATOM 2721 O O . SER A 1 336 ? 180.610 187.341 158.628 1.00 107.46 358 SER A O 1
ATOM 2724 N N . SER A 1 337 ? 179.177 185.603 158.618 1.00 108.80 359 SER A N 1
ATOM 2725 C CA . SER A 1 337 ? 178.003 186.417 158.349 1.00 108.80 359 SER A CA 1
ATOM 2726 C C . SER A 1 337 ? 176.973 186.268 159.459 1.00 108.80 359 SER A C 1
ATOM 2727 O O . SER A 1 337 ? 176.795 185.187 160.027 1.00 108.80 359 SER A O 1
ATOM 2730 N N . THR A 1 338 ? 176.297 187.375 159.757 1.00 108.79 360 THR A N 1
ATOM 2731 C CA . THR A 1 338 ? 175.150 187.394 160.650 1.00 108.79 360 THR A CA 1
ATOM 2732 C C . THR A 1 338 ? 174.007 188.117 159.952 1.00 108.79 360 THR A C 1
ATOM 2733 O O . THR A 1 338 ? 174.223 189.065 159.194 1.00 108.79 360 THR A O 1
ATOM 2737 N N . PHE A 1 339 ? 172.786 187.657 160.207 1.00 109.26 361 PHE A N 1
ATOM 2738 C CA . PHE A 1 339 ? 171.611 188.100 159.469 1.00 109.26 361 PHE A CA 1
ATOM 2739 C C . PHE A 1 339 ? 170.787 189.062 160.310 1.00 109.26 361 PHE A C 1
ATOM 2740 O O . PHE A 1 339 ? 170.471 188.770 161.469 1.00 109.26 361 PHE A O 1
ATOM 2748 N N . LEU A 1 340 ? 170.441 190.207 159.722 1.00 110.61 362 LEU A N 1
ATOM 2749 C CA . LEU A 1 340 ? 169.512 191.142 160.343 1.00 110.61 362 LEU A CA 1
ATOM 2750 C C . LEU A 1 340 ? 168.066 190.822 160.005 1.00 110.61 362 LEU A C 1
ATOM 2751 O O . LEU A 1 340 ? 167.165 191.144 160.788 1.00 110.61 362 LEU A O 1
ATOM 2756 N N . SER A 1 341 ? 167.829 190.199 158.857 1.00 118.64 363 SER A N 1
ATOM 2757 C CA . SER A 1 341 ? 166.497 189.788 158.429 1.00 118.64 363 SER A CA 1
ATOM 2758 C C . SER A 1 341 ? 166.663 188.584 157.511 1.00 118.64 363 SER A C 1
ATOM 2759 O O . SER A 1 341 ? 167.739 187.981 157.440 1.00 118.64 363 SER A O 1
ATOM 2762 N N . ASP A 1 342 ? 165.591 188.228 156.803 1.00 126.40 364 ASP A N 1
ATOM 2763 C CA . ASP A 1 342 ? 165.657 187.103 155.880 1.00 126.40 364 ASP A CA 1
ATOM 2764 C C . ASP A 1 342 ? 166.342 187.446 154.563 1.00 126.40 364 ASP A C 1
ATOM 2765 O O . ASP A 1 342 ? 166.575 186.542 153.754 1.00 126.40 364 ASP A O 1
ATOM 2770 N N . ASP A 1 343 ? 166.669 188.717 154.328 1.00 122.55 365 ASP A N 1
ATOM 2771 C CA . ASP A 1 343 ? 167.267 189.126 153.064 1.00 122.55 365 ASP A CA 1
ATOM 2772 C C . ASP A 1 343 ? 168.636 189.766 153.264 1.00 122.55 365 ASP A C 1
ATOM 2773 O O . ASP A 1 343 ? 169.566 189.499 152.498 1.00 122.55 365 ASP A O 1
ATOM 2778 N N . THR A 1 344 ? 168.768 190.607 154.285 1.00 114.80 366 THR A N 1
ATOM 2779 C CA . THR A 1 344 ? 169.984 191.368 154.523 1.00 114.80 366 THR A CA 1
ATOM 2780 C C . THR A 1 344 ? 170.835 190.694 155.591 1.00 114.80 366 THR A C 1
ATOM 2781 O O . THR A 1 344 ? 170.325 189.973 156.454 1.00 114.80 366 THR A O 1
ATOM 2785 N N . PHE A 1 345 ? 172.142 190.938 155.527 1.00 106.91 367 PHE A N 1
ATOM 2786 C CA . PHE A 1 345 ? 173.079 190.339 156.467 1.00 106.91 367 PHE A CA 1
ATOM 2787 C C . PHE A 1 345 ? 174.321 191.215 156.556 1.00 106.91 367 PHE A C 1
ATOM 2788 O O . PHE A 1 345 ? 174.486 192.176 155.801 1.00 106.91 367 PHE A O 1
ATOM 2796 N N . LEU A 1 346 ? 175.196 190.864 157.494 1.00 104.80 368 LEU A N 1
ATOM 2797 C CA . LEU A 1 346 ? 176.459 191.549 157.715 1.00 104.80 368 LEU A CA 1
ATOM 2798 C C . LEU A 1 346 ? 177.608 190.584 157.456 1.00 104.80 368 LEU A C 1
ATOM 2799 O O . LEU A 1 346 ? 177.413 189.378 157.293 1.00 104.80 368 LEU A O 1
ATOM 2804 N N . LEU A 1 347 ? 178.823 191.128 157.413 1.00 106.83 369 LEU A N 1
ATOM 2805 C CA . LEU A 1 347 ? 180.023 190.336 157.188 1.00 106.83 369 LEU A CA 1
ATOM 2806 C C . LEU A 1 347 ? 181.079 190.687 158.226 1.00 106.83 369 LEU A C 1
ATOM 2807 O O . LEU A 1 347 ? 181.145 191.819 158.713 1.00 106.83 369 LEU A O 1
ATOM 2812 N N . MET A 1 348 ? 181.911 189.701 158.560 1.00 112.76 370 MET A N 1
ATOM 2813 C CA . MET A 1 348 ? 182.955 189.871 159.562 1.00 112.76 370 MET A CA 1
ATOM 2814 C C . MET A 1 348 ? 184.137 188.966 159.237 1.00 112.76 370 MET A C 1
ATOM 2815 O O . MET A 1 348 ? 183.966 187.750 159.083 1.00 112.76 370 MET A O 1
ATOM 2820 N N . PRO A 1 349 ? 185.346 189.513 159.129 1.00 108.79 371 PRO A N 1
ATOM 2821 C CA . PRO A 1 349 ? 186.486 188.723 158.660 1.00 108.79 371 PRO A CA 1
ATOM 2822 C C . PRO A 1 349 ? 187.281 188.057 159.772 1.00 108.79 371 PRO A C 1
ATOM 2823 O O . PRO A 1 349 ? 187.374 188.543 160.900 1.00 108.79 371 PRO A O 1
ATOM 2827 N N . CYS A 1 350 ? 187.862 186.910 159.421 1.00 116.96 372 CYS A N 1
ATOM 2828 C CA . CYS A 1 350 ? 188.846 186.222 160.241 1.00 116.96 372 CYS A CA 1
ATOM 2829 C C . CYS A 1 350 ? 190.220 186.252 159.577 1.00 116.96 372 CYS A C 1
ATOM 2830 O O . CYS A 1 350 ? 190.420 186.839 158.511 1.00 116.96 372 CYS A O 1
ATOM 2833 N N . THR A 1 351 ? 191.179 185.602 160.230 1.00 115.72 373 THR A N 1
ATOM 2834 C CA . THR A 1 351 ? 192.529 185.441 159.717 1.00 115.72 373 THR A CA 1
ATOM 2835 C C . THR A 1 351 ? 192.762 183.980 159.337 1.00 115.72 373 THR A C 1
ATOM 2836 O O . THR A 1 351 ? 191.913 183.111 159.541 1.00 115.72 373 THR A O 1
ATOM 2840 N N . ASN A 1 352 ? 193.937 183.711 158.775 1.00 116.70 374 ASN A N 1
ATOM 2841 C CA . ASN A 1 352 ? 194.315 182.365 158.362 1.00 116.70 374 ASN A CA 1
ATOM 2842 C C . ASN A 1 352 ? 195.620 181.971 159.041 1.00 116.70 374 ASN A C 1
ATOM 2843 O O . ASN A 1 352 ? 196.646 182.642 158.834 1.00 116.70 374 ASN A O 1
ATOM 2848 N N . PRO A 1 353 ? 195.639 180.915 159.847 1.00 117.88 375 PRO A N 1
ATOM 2849 C CA . PRO A 1 353 ? 196.881 180.498 160.504 1.00 117.88 375 PRO A CA 1
ATOM 2850 C C . PRO A 1 353 ? 197.879 179.964 159.494 1.00 117.88 375 PRO A C 1
ATOM 2851 O O . PRO A 1 353 ? 197.498 179.564 158.383 1.00 117.88 375 PRO A O 1
ATOM 2855 N N . PRO A 1 354 ? 199.166 179.948 159.837 1.00 122.73 376 PRO A N 1
ATOM 2856 C CA . PRO A 1 354 ? 200.166 179.399 158.915 1.00 122.73 376 PRO A CA 1
ATOM 2857 C C . PRO A 1 354 ? 199.955 177.909 158.689 1.00 122.73 376 PRO A C 1
ATOM 2858 O O . PRO A 1 354 ? 199.328 177.217 159.494 1.00 122.73 376 PRO A O 1
ATOM 2862 N N . ALA A 1 355 ? 200.481 177.424 157.565 1.00 124.69 377 ALA A N 1
ATOM 2863 C CA . ALA A 1 355 ? 200.320 176.023 157.203 1.00 124.69 377 ALA A CA 1
ATOM 2864 C C . ALA A 1 355 ? 200.946 175.116 158.256 1.00 124.69 377 ALA A C 1
ATOM 2865 O O . ALA A 1 355 ? 201.991 175.433 158.832 1.00 124.69 377 ALA A O 1
ATOM 2867 N N . HIS A 1 356 ? 200.297 173.982 158.505 1.00 130.81 378 HIS A N 1
ATOM 2868 C CA . HIS A 1 356 ? 200.741 173.052 159.531 1.00 130.81 378 HIS A CA 1
ATOM 2869 C C . HIS A 1 356 ? 200.389 171.636 159.102 1.00 130.81 378 HIS A C 1
ATOM 2870 O O . HIS A 1 356 ? 199.549 171.422 158.224 1.00 130.81 378 HIS A O 1
ATOM 2877 N N . THR A 1 357 ? 201.046 170.666 159.735 1.00 133.49 379 THR A N 1
ATOM 2878 C CA . THR A 1 357 ? 200.856 169.257 159.422 1.00 133.49 379 THR A CA 1
ATOM 2879 C C . THR A 1 357 ? 199.986 168.536 160.444 1.00 133.49 379 THR A C 1
ATOM 2880 O O . THR A 1 357 ? 199.923 167.303 160.427 1.00 133.49 379 THR A O 1
ATOM 2884 N N . SER A 1 358 ? 199.319 169.268 161.331 1.00 131.44 380 SER A N 1
ATOM 2885 C CA . SER A 1 358 ? 198.446 168.662 162.327 1.00 131.44 380 SER A CA 1
ATOM 2886 C C . SER A 1 358 ? 197.242 169.575 162.528 1.00 131.44 380 SER A C 1
ATOM 2887 O O . SER A 1 358 ? 197.020 170.518 161.764 1.00 131.44 380 SER A O 1
ATOM 2890 N N . ASN A 1 359 ? 196.457 169.288 163.566 1.00 127.44 381 ASN A N 1
ATOM 2891 C CA . ASN A 1 359 ? 195.259 170.053 163.886 1.00 127.44 381 ASN A CA 1
ATOM 2892 C C . ASN A 1 359 ? 195.320 170.644 165.292 1.00 127.44 381 ASN A C 1
ATOM 2893 O O . ASN A 1 359 ? 194.290 170.797 165.953 1.00 127.44 381 ASN A O 1
ATOM 2898 N N . CYS A 1 360 ? 196.519 170.981 165.761 1.00 132.74 382 CYS A N 1
ATOM 2899 C CA . CYS A 1 360 ? 196.703 171.500 167.107 1.00 132.74 382 CYS A CA 1
ATOM 2900 C C . CYS A 1 360 ? 197.611 172.719 167.063 1.00 132.74 382 CYS A C 1
ATOM 2901 O O . CYS A 1 360 ? 198.690 172.675 166.464 1.00 132.74 382 CYS A O 1
ATOM 2904 N N . TYR A 1 361 ? 197.173 173.805 167.700 1.00 125.59 383 TYR A N 1
ATOM 2905 C CA . TYR A 1 361 ? 197.946 175.046 167.787 1.00 125.59 383 TYR A CA 1
ATOM 2906 C C . TYR A 1 361 ? 197.997 175.501 169.242 1.00 125.59 383 TYR A C 1
ATOM 2907 O O . TYR A 1 361 ? 197.231 176.386 169.627 1.00 125.59 383 TYR A O 1
ATOM 2916 N N . ASN A 1 362 ? 198.915 174.929 170.022 1.00 121.16 384 ASN A N 1
ATOM 2917 C CA . ASN A 1 362 ? 199.244 175.413 171.365 1.00 121.16 384 ASN A CA 1
ATOM 2918 C C . ASN A 1 362 ? 197.985 175.733 172.175 1.00 121.16 384 ASN A C 1
ATOM 2919 O O . ASN A 1 362 ? 197.654 176.893 172.423 1.00 121.16 384 ASN A O 1
ATOM 2924 N N . ASN A 1 363 ? 197.265 174.668 172.538 1.00 123.02 385 ASN A N 1
ATOM 2925 C CA . ASN A 1 363 ? 196.004 174.725 173.276 1.00 123.02 385 ASN A CA 1
ATOM 2926 C C . ASN A 1 363 ? 194.859 175.195 172.386 1.00 123.02 385 ASN A C 1
ATOM 2927 O O . ASN A 1 363 ? 193.914 175.831 172.862 1.00 123.02 385 ASN A O 1
ATOM 2932 N N . SER A 1 364 ? 194.939 174.886 171.093 1.00 121.27 386 SER A N 1
ATOM 2933 C CA . SER A 1 364 ? 193.837 175.101 170.166 1.00 121.27 386 SER A CA 1
ATOM 2934 C C . SER A 1 364 ? 193.661 173.847 169.327 1.00 121.27 386 SER A C 1
ATOM 2935 O O . SER A 1 364 ? 194.644 173.227 168.912 1.00 121.27 386 SER A O 1
ATOM 2938 N N . ILE A 1 365 ? 192.406 173.475 169.078 1.00 119.62 387 ILE A N 1
ATOM 2939 C CA . ILE A 1 365 ? 192.087 172.258 168.344 1.00 119.62 387 ILE A CA 1
ATOM 2940 C C . ILE A 1 365 ? 191.041 172.579 167.287 1.00 119.62 387 ILE A C 1
ATOM 2941 O O . ILE A 1 365 ? 190.282 173.544 167.409 1.00 119.62 387 ILE A O 1
ATOM 2946 N N . TYR A 1 366 ? 191.017 171.767 166.233 1.00 113.99 388 TYR A N 1
ATOM 2947 C CA . TYR A 1 366 ? 190.063 171.908 165.140 1.00 113.99 388 TYR A CA 1
ATOM 2948 C C . TYR A 1 366 ? 189.026 170.799 165.260 1.00 113.99 388 TYR A C 1
ATOM 2949 O O . TYR A 1 366 ? 189.344 169.621 165.073 1.00 113.99 388 TYR A O 1
ATOM 2958 N N . LYS A 1 367 ? 187.786 171.174 165.569 1.00 119.82 389 LYS A N 1
ATOM 2959 C CA . LYS A 1 367 ? 186.701 170.213 165.692 1.00 119.82 389 LYS A CA 1
ATOM 2960 C C . LYS A 1 367 ? 185.416 170.825 165.154 1.00 119.82 389 LYS A C 1
ATOM 2961 O O . LYS A 1 367 ? 185.186 172.032 165.275 1.00 119.82 389 LYS A O 1
ATOM 2967 N N . GLU A 1 368 ? 184.586 169.974 164.548 1.00 124.41 390 GLU A N 1
ATOM 2968 C CA . GLU A 1 368 ? 183.295 170.372 163.984 1.00 124.41 390 GLU A CA 1
ATOM 2969 C C . GLU A 1 368 ? 183.441 171.498 162.963 1.00 124.41 390 GLU A C 1
ATOM 2970 O O . GLU A 1 368 ? 182.548 172.335 162.816 1.00 124.41 390 GLU A O 1
ATOM 2976 N N . GLY A 1 369 ? 184.566 171.527 162.255 1.00 121.01 391 GLY A N 1
ATOM 2977 C CA . GLY A 1 369 ? 184.802 172.550 161.259 1.00 121.01 391 GLY A CA 1
ATOM 2978 C C . GLY A 1 369 ? 185.205 173.900 161.805 1.00 121.01 391 GLY A C 1
ATOM 2979 O O . GLY A 1 369 ? 185.274 174.864 161.035 1.00 121.01 391 GLY A O 1
ATOM 2980 N N . ARG A 1 370 ? 185.475 174.005 163.106 1.00 115.71 392 ARG A N 1
ATOM 2981 C CA . ARG A 1 370 ? 185.832 175.268 163.730 1.00 115.71 392 ARG A CA 1
ATOM 2982 C C . ARG A 1 370 ? 187.071 175.089 164.596 1.00 115.71 392 ARG A C 1
ATOM 2983 O O . ARG A 1 370 ? 187.374 173.988 165.061 1.00 115.71 392 ARG A O 1
ATOM 2991 N N . TRP A 1 371 ? 187.782 176.194 164.807 1.00 117.31 393 TRP A N 1
ATOM 2992 C CA . TRP A 1 371 ? 188.931 176.230 165.701 1.00 117.31 393 TRP A CA 1
ATOM 2993 C C . TRP A 1 371 ? 188.477 176.733 167.066 1.00 117.31 393 TRP A C 1
ATOM 2994 O O . TRP A 1 371 ? 187.929 177.836 167.173 1.00 117.31 393 TRP A O 1
ATOM 3005 N N . VAL A 1 372 ? 188.706 175.932 168.106 1.00 116.92 394 VAL A N 1
ATOM 3006 C CA . VAL A 1 372 ? 188.303 176.278 169.460 1.00 116.92 394 VAL A CA 1
ATOM 3007 C C . VAL A 1 372 ? 189.475 176.043 170.402 1.00 116.92 394 VAL A C 1
ATOM 3008 O O . VAL A 1 372 ? 190.432 175.335 170.081 1.00 116.92 394 VAL A O 1
ATOM 3012 N N . ALA A 1 373 ? 189.388 176.657 171.580 1.00 116.08 395 ALA A N 1
ATOM 3013 C CA . ALA A 1 373 ? 190.398 176.455 172.606 1.00 116.08 395 ALA A CA 1
ATOM 3014 C C . ALA A 1 373 ? 190.378 175.011 173.093 1.00 116.08 395 ALA A C 1
ATOM 3015 O O . ALA A 1 373 ? 189.331 174.361 173.140 1.00 116.08 395 ALA A O 1
ATOM 3017 N N . ASN A 1 374 ? 191.556 174.509 173.455 1.00 127.10 396 ASN A N 1
ATOM 3018 C CA . ASN A 1 374 ? 191.688 173.117 173.853 1.00 127.10 396 ASN A CA 1
ATOM 3019 C C . ASN A 1 374 ? 192.547 173.020 175.103 1.00 127.10 396 ASN A C 1
ATOM 3020 O O . ASN A 1 374 ? 193.521 173.761 175.257 1.00 127.10 396 ASN A O 1
ATOM 3025 N N . THR A 1 375 ? 192.174 172.101 175.993 1.00 136.42 397 THR A N 1
ATOM 3026 C CA . THR A 1 375 ? 192.960 171.788 177.175 1.00 136.42 397 THR A CA 1
ATOM 3027 C C . THR A 1 375 ? 193.443 170.347 177.218 1.00 136.42 397 THR A C 1
ATOM 3028 O O . THR A 1 375 ? 194.347 170.043 178.004 1.00 136.42 397 THR A O 1
ATOM 3032 N N . ASP A 1 376 ? 192.870 169.457 176.408 1.00 145.95 398 ASP A N 1
ATOM 3033 C CA . ASP A 1 376 ? 193.322 168.073 176.340 1.00 145.95 398 ASP A CA 1
ATOM 3034 C C . ASP A 1 376 ? 194.738 168.016 175.783 1.00 145.95 398 ASP A C 1
ATOM 3035 O O . ASP A 1 376 ? 194.980 168.423 174.643 1.00 145.95 398 ASP A O 1
ATOM 3040 N N . SER A 1 377 ? 195.679 167.518 176.588 1.00 153.69 399 SER A N 1
ATOM 3041 C CA . SER A 1 377 ? 197.080 167.515 176.177 1.00 153.69 399 SER A CA 1
ATOM 3042 C C . SER A 1 377 ? 197.303 166.635 174.954 1.00 153.69 399 SER A C 1
ATOM 3043 O O . SER A 1 377 ? 198.000 167.033 174.013 1.00 153.69 399 SER A O 1
ATOM 3046 N N . SER A 1 378 ? 196.721 165.438 174.942 1.00 153.23 400 SER A N 1
ATOM 3047 C CA . SER A 1 378 ? 196.952 164.472 173.872 1.00 153.23 400 SER A CA 1
ATOM 3048 C C . SER A 1 378 ? 195.644 164.219 173.128 1.00 153.23 400 SER A C 1
ATOM 3049 O O . SER A 1 378 ? 194.929 163.251 173.390 1.00 153.23 400 SER A O 1
ATOM 3052 N N . GLN A 1 379 ? 195.337 165.107 172.182 1.00 148.11 401 GLN A N 1
ATOM 3053 C CA . GLN A 1 379 ? 194.348 164.846 171.133 1.00 148.11 401 GLN A CA 1
ATOM 3054 C C . GLN A 1 379 ? 194.862 165.557 169.883 1.00 148.11 401 GLN A C 1
ATOM 3055 O O . GLN A 1 379 ? 194.518 166.715 169.629 1.00 148.11 401 GLN A O 1
ATOM 3061 N N . CYS A 1 380 ? 195.663 164.847 169.094 1.00 146.16 402 CYS A N 1
ATOM 3062 C CA . CYS A 1 380 ? 196.288 165.417 167.909 1.00 146.16 402 CYS A CA 1
ATOM 3063 C C . CYS A 1 380 ? 196.556 164.293 166.923 1.00 146.16 402 CYS A C 1
ATOM 3064 O O . CYS A 1 380 ? 196.924 163.185 167.321 1.00 146.16 402 CYS A O 1
ATOM 3067 N N . ILE A 1 381 ? 196.372 164.585 165.639 1.00 136.76 403 ILE A N 1
ATOM 3068 C CA . ILE A 1 381 ? 196.602 163.625 164.566 1.00 136.76 403 ILE A CA 1
ATOM 3069 C C . ILE A 1 381 ? 197.590 164.235 163.584 1.00 136.76 403 ILE A C 1
ATOM 3070 O O . ILE A 1 381 ? 197.422 165.384 163.161 1.00 136.76 403 ILE A O 1
ATOM 3075 N N . ASP A 1 382 ? 198.616 163.469 163.227 1.00 134.91 404 ASP A N 1
ATOM 3076 C CA . ASP A 1 382 ? 199.588 163.916 162.240 1.00 134.91 404 ASP A CA 1
ATOM 3077 C C . ASP A 1 382 ? 199.084 163.587 160.841 1.00 134.91 404 ASP A C 1
ATOM 3078 O O . ASP A 1 382 ? 198.732 162.439 160.551 1.00 134.91 404 ASP A O 1
ATOM 3083 N N . PHE A 1 383 ? 199.045 164.598 159.978 1.00 131.17 405 PHE A N 1
ATOM 3084 C CA . PHE A 1 383 ? 198.499 164.433 158.640 1.00 131.17 405 PHE A CA 1
ATOM 3085 C C . PHE A 1 383 ? 199.389 163.532 157.796 1.00 131.17 405 PHE A C 1
ATOM 3086 O O . PHE A 1 383 ? 200.620 163.639 157.828 1.00 131.17 405 PHE A O 1
ATOM 3094 N N . SER A 1 384 ? 198.759 162.642 157.042 1.00 131.31 406 SER A N 1
ATOM 3095 C CA . SER A 1 384 ? 199.434 161.730 156.131 1.00 131.31 406 SER A CA 1
ATOM 3096 C C . SER A 1 384 ? 198.896 161.937 154.718 1.00 131.31 406 SER A C 1
ATOM 3097 O O . SER A 1 384 ? 198.119 162.858 154.454 1.00 131.31 406 SER A O 1
ATOM 3100 N N . ASN A 1 385 ? 199.323 161.068 153.806 1.00 127.61 407 ASN A N 1
ATOM 3101 C CA . ASN A 1 385 ? 198.840 161.128 152.436 1.00 127.61 407 ASN A CA 1
ATOM 3102 C C . ASN A 1 385 ? 197.346 160.823 152.383 1.00 127.61 407 ASN A C 1
ATOM 3103 O O . ASN A 1 385 ? 196.832 159.987 153.129 1.00 127.61 407 ASN A O 1
ATOM 3108 N N . TYR A 1 386 ? 196.651 161.516 151.487 1.00 126.99 408 TYR A N 1
ATOM 3109 C CA . TYR A 1 386 ? 195.204 161.422 151.379 1.00 126.99 408 TYR A CA 1
ATOM 3110 C C . TYR A 1 386 ? 194.811 160.831 150.034 1.00 126.99 408 TYR A C 1
ATOM 3111 O O . TYR A 1 386 ? 195.469 161.065 149.016 1.00 126.99 408 TYR A O 1
ATOM 3120 N N . LYS A 1 387 ? 193.730 160.058 150.042 1.00 126.95 409 LYS A N 1
ATOM 3121 C CA . LYS A 1 387 ? 193.129 159.594 148.805 1.00 126.95 409 LYS A CA 1
ATOM 3122 C C . LYS A 1 387 ? 192.012 160.543 148.379 1.00 126.95 409 LYS A C 1
ATOM 3123 O O . LYS A 1 387 ? 191.531 161.371 149.155 1.00 126.95 409 LYS A O 1
ATOM 3129 N N . GLU A 1 388 ? 191.598 160.415 147.121 1.00 128.74 410 GLU A N 1
ATOM 3130 C CA . GLU A 1 388 ? 190.525 161.241 146.592 1.00 128.74 410 GLU A CA 1
ATOM 3131 C C . GLU A 1 388 ? 189.499 160.343 145.921 1.00 128.74 410 GLU A C 1
ATOM 3132 O O . GLU A 1 388 ? 189.857 159.394 145.220 1.00 128.74 410 GLU A O 1
ATOM 3138 N N . LEU A 1 389 ? 188.224 160.638 146.155 1.00 121.19 411 LEU A N 1
ATOM 3139 C CA . LEU A 1 389 ? 187.142 159.833 145.612 1.00 121.19 411 LEU A CA 1
ATOM 3140 C C . LEU A 1 389 ? 186.026 160.743 145.128 1.00 121.19 411 LEU A C 1
ATOM 3141 O O . LEU A 1 389 ? 185.868 161.869 145.606 1.00 121.19 411 LEU A O 1
ATOM 3146 N N . ALA A 1 390 ? 185.256 160.243 144.171 1.00 123.93 412 ALA A N 1
ATOM 3147 C CA . ALA A 1 390 ? 184.074 160.929 143.677 1.00 123.93 412 ALA A CA 1
ATOM 3148 C C . ALA A 1 390 ? 182.822 160.346 144.320 1.00 123.93 412 ALA A C 1
ATOM 3149 O O . ALA A 1 390 ? 182.868 159.354 145.050 1.00 123.93 412 ALA A O 1
ATOM 3151 N N . ILE A 1 391 ? 181.687 160.987 144.040 1.00 121.03 413 ILE A N 1
ATOM 3152 C CA . ILE A 1 391 ? 180.422 160.542 144.613 1.00 121.03 413 ILE A CA 1
ATOM 3153 C C . ILE A 1 391 ? 180.011 159.188 144.046 1.00 121.03 413 ILE A C 1
ATOM 3154 O O . ILE A 1 391 ? 179.360 158.390 144.731 1.00 121.03 413 ILE A O 1
ATOM 3159 N N . ASP A 1 392 ? 180.396 158.892 142.807 1.00 128.10 414 ASP A N 1
ATOM 3160 C CA . ASP A 1 392 ? 179.940 157.703 142.095 1.00 128.10 414 ASP A CA 1
ATOM 3161 C C . ASP A 1 392 ? 181.052 156.671 141.927 1.00 128.10 414 ASP A C 1
ATOM 3162 O O . ASP A 1 392 ? 181.196 156.063 140.865 1.00 128.10 414 ASP A O 1
ATOM 3167 N N . ASP A 1 393 ? 181.853 156.460 142.968 1.00 130.58 415 ASP A N 1
ATOM 3168 C CA . ASP A 1 393 ? 182.995 155.558 142.881 1.00 130.58 415 ASP A CA 1
ATOM 3169 C C . ASP A 1 393 ? 182.678 154.123 143.290 1.00 130.58 415 ASP A C 1
ATOM 3170 O O . ASP A 1 393 ? 183.541 153.253 143.128 1.00 130.58 415 ASP A O 1
ATOM 3175 N N . ASP A 1 394 ? 181.480 153.853 143.813 1.00 128.40 416 ASP A N 1
ATOM 3176 C CA . ASP A 1 394 ? 181.023 152.494 144.116 1.00 128.40 416 ASP A CA 1
ATOM 3177 C C . ASP A 1 394 ? 181.985 151.794 145.084 1.00 128.40 416 ASP A C 1
ATOM 3178 O O . ASP A 1 394 ? 182.645 150.805 144.758 1.00 128.40 416 ASP A O 1
ATOM 3183 N N . VAL A 1 395 ? 182.047 152.344 146.294 1.00 123.48 417 VAL A N 1
ATOM 3184 C CA . VAL A 1 395 ? 182.913 151.826 147.345 1.00 123.48 417 VAL A CA 1
ATOM 3185 C C . VAL A 1 395 ? 182.055 151.372 148.517 1.00 123.48 417 VAL A C 1
ATOM 3186 O O . VAL A 1 395 ? 181.083 152.035 148.896 1.00 123.48 417 VAL A O 1
ATOM 3190 N N . GLU A 1 396 ? 182.421 150.230 149.093 1.00 125.60 418 GLU A N 1
ATOM 3191 C CA . GLU A 1 396 ? 181.739 149.669 150.249 1.00 125.60 418 GLU A CA 1
ATOM 3192 C C . GLU A 1 396 ? 182.643 149.759 151.472 1.00 125.60 418 GLU A C 1
ATOM 3193 O O . GLU A 1 396 ? 183.830 150.081 151.374 1.00 125.60 418 GLU A O 1
ATOM 3199 N N . PHE A 1 397 ? 182.068 149.469 152.643 1.00 117.68 419 PHE A N 1
ATOM 3200 C CA . PHE A 1 397 ? 182.754 149.725 153.904 1.00 117.68 419 PHE A CA 1
ATOM 3201 C C . PHE A 1 397 ? 182.607 148.603 154.926 1.00 117.68 419 PHE A C 1
ATOM 3202 O O . PHE A 1 397 ? 182.925 148.812 156.102 1.00 117.68 419 PHE A O 1
ATOM 3210 N N . TRP A 1 398 ? 182.139 147.425 154.522 1.00 115.43 420 TRP A N 1
ATOM 3211 C CA . TRP A 1 398 ? 182.066 146.265 155.404 1.00 115.43 420 TRP A CA 1
ATOM 3212 C C . TRP A 1 398 ? 182.975 145.178 154.850 1.00 115.43 420 TRP A C 1
ATOM 3213 O O . TRP A 1 398 ? 182.812 144.757 153.701 1.00 115.43 420 TRP A O 1
ATOM 3224 N N . ILE A 1 399 ? 183.926 144.725 155.669 1.00 113.29 421 ILE A N 1
ATOM 3225 C CA . ILE A 1 399 ? 184.938 143.768 155.245 1.00 113.29 421 ILE A CA 1
ATOM 3226 C C . ILE A 1 399 ? 185.043 142.661 156.286 1.00 113.29 421 ILE A C 1
ATOM 3227 O O . ILE A 1 399 ? 185.389 142.932 157.440 1.00 113.29 421 ILE A O 1
ATOM 3232 N N . PRO A 1 400 ? 184.765 141.405 155.936 1.00 116.84 422 PRO A N 1
ATOM 3233 C CA . PRO A 1 400 ? 184.843 140.318 156.923 1.00 116.84 422 PRO A CA 1
ATOM 3234 C C . PRO A 1 400 ? 186.256 139.801 157.142 1.00 116.84 422 PRO A C 1
ATOM 3235 O O . PRO A 1 400 ? 186.673 138.838 156.491 1.00 116.84 422 PRO A O 1
ATOM 3239 N N . THR A 1 401 ? 187.011 140.438 158.030 1.00 123.57 423 THR A N 1
ATOM 3240 C CA . THR A 1 401 ? 188.357 139.999 158.379 1.00 123.57 423 THR A CA 1
ATOM 3241 C C . THR A 1 401 ? 188.425 139.651 159.865 1.00 123.57 423 THR A C 1
ATOM 3242 O O . THR A 1 401 ? 187.422 139.678 160.584 1.00 123.57 423 THR A O 1
ATOM 3246 N N . ILE A 1 402 ? 189.629 139.323 160.317 1.00 131.07 424 ILE A N 1
ATOM 3247 C CA . ILE A 1 402 ? 189.874 138.964 161.700 1.00 131.07 424 ILE A CA 1
ATOM 3248 C C . ILE A 1 402 ? 190.594 140.118 162.388 1.00 131.07 424 ILE A C 1
ATOM 3249 O O . ILE A 1 402 ? 191.326 140.884 161.765 1.00 131.07 424 ILE A O 1
ATOM 3254 N N . GLY A 1 403 ? 190.384 140.251 163.693 1.00 145.77 425 GLY A N 1
ATOM 3255 C CA . GLY A 1 403 ? 191.022 141.313 164.443 1.00 145.77 425 GLY A CA 1
ATOM 3256 C C . GLY A 1 403 ? 190.591 141.276 165.896 1.00 145.77 425 GLY A C 1
ATOM 3257 O O . GLY A 1 403 ? 189.937 140.332 166.340 1.00 145.77 425 GLY A O 1
ATOM 3258 N N . ASN A 1 404 ? 190.976 142.322 166.624 1.00 161.93 426 ASN A N 1
ATOM 3259 C CA . ASN A 1 404 ? 190.680 142.404 168.047 1.00 161.93 426 ASN A CA 1
ATOM 3260 C C . ASN A 1 404 ? 189.175 142.442 168.283 1.00 161.93 426 ASN A C 1
ATOM 3261 O O . ASN A 1 404 ? 188.437 143.146 167.589 1.00 161.93 426 ASN A O 1
ATOM 3266 N N . THR A 1 405 ? 188.724 141.672 169.275 1.00 151.50 427 THR A N 1
ATOM 3267 C CA . THR A 1 405 ? 187.311 141.600 169.613 1.00 151.50 427 THR A CA 1
ATOM 3268 C C . THR A 1 405 ? 186.879 142.619 170.657 1.00 151.50 427 THR A C 1
ATOM 3269 O O . THR A 1 405 ? 185.678 142.737 170.916 1.00 151.50 427 THR A O 1
ATOM 3273 N N . THR A 1 406 ? 187.814 143.348 171.254 1.00 150.54 428 THR A N 1
ATOM 3274 C CA . THR A 1 406 ? 187.457 144.361 172.235 1.00 150.54 428 THR A CA 1
ATOM 3275 C C . THR A 1 406 ? 186.959 145.624 171.544 1.00 150.54 428 THR A C 1
ATOM 3276 O O . THR A 1 406 ? 187.495 146.055 170.519 1.00 150.54 428 THR A O 1
ATOM 3280 N N . TYR A 1 407 ? 185.918 146.221 172.118 1.00 137.50 429 TYR A N 1
ATOM 3281 C CA . TYR A 1 407 ? 185.328 147.439 171.584 1.00 137.50 429 TYR A CA 1
ATOM 3282 C C . TYR A 1 407 ? 185.064 148.413 172.721 1.00 137.50 429 TYR A C 1
ATOM 3283 O O . TYR A 1 407 ? 184.736 148.003 173.837 1.00 137.50 429 TYR A O 1
ATOM 3292 N N . HIS A 1 408 ? 185.204 149.703 172.428 1.00 137.00 430 HIS A N 1
ATOM 3293 C CA . HIS A 1 408 ? 184.960 150.742 173.417 1.00 137.00 430 HIS A CA 1
ATOM 3294 C C . HIS A 1 408 ? 184.661 152.049 172.698 1.00 137.00 430 HIS A C 1
ATOM 3295 O O . HIS A 1 408 ? 185.291 152.367 171.687 1.00 137.00 430 HIS A O 1
ATOM 3302 N N . ASP A 1 409 ? 183.701 152.800 173.231 1.00 136.98 431 ASP A N 1
ATOM 3303 C CA . ASP A 1 409 ? 183.333 154.096 172.682 1.00 136.98 431 ASP A CA 1
ATOM 3304 C C . ASP A 1 409 ? 182.725 154.941 173.794 1.00 136.98 431 ASP A C 1
ATOM 3305 O O . ASP A 1 409 ? 182.448 154.453 174.893 1.00 136.98 431 ASP A O 1
ATOM 3310 N N . SER A 1 410 ? 182.518 156.221 173.499 1.00 125.35 432 SER A N 1
ATOM 3311 C CA . SER A 1 410 ? 181.951 157.143 174.470 1.00 125.35 432 SER A CA 1
ATOM 3312 C C . SER A 1 410 ? 180.920 158.025 173.782 1.00 125.35 432 SER A C 1
ATOM 3313 O O . SER A 1 410 ? 181.035 158.326 172.591 1.00 125.35 432 SER A O 1
ATOM 3316 N N . TRP A 1 411 ? 179.910 158.436 174.548 1.00 117.31 433 TRP A N 1
ATOM 3317 C CA . TRP A 1 411 ? 178.876 159.322 174.033 1.00 117.31 433 TRP A CA 1
ATOM 3318 C C . TRP A 1 411 ? 179.368 160.746 173.821 1.00 117.31 433 TRP A C 1
ATOM 3319 O O . TRP A 1 411 ? 178.669 161.536 173.179 1.00 117.31 433 TRP A O 1
ATOM 3330 N N . LYS A 1 412 ? 180.544 161.092 174.345 1.00 119.77 434 LYS A N 1
ATOM 3331 C CA . LYS A 1 412 ? 181.080 162.437 174.183 1.00 119.77 434 LYS A CA 1
ATOM 3332 C C . LYS A 1 412 ? 181.660 162.677 172.797 1.00 119.77 434 LYS A C 1
ATOM 3333 O O . LYS A 1 412 ? 181.782 163.835 172.384 1.00 119.77 434 LYS A O 1
ATOM 3339 N N . ASP A 1 413 ? 182.019 161.621 172.075 1.00 126.73 435 ASP A N 1
ATOM 3340 C CA . ASP A 1 413 ? 182.617 161.748 170.747 1.00 126.73 435 ASP A CA 1
ATOM 3341 C C . ASP A 1 413 ? 181.555 161.602 169.660 1.00 126.73 435 ASP A C 1
ATOM 3342 O O . ASP A 1 413 ? 181.543 160.651 168.878 1.00 126.73 435 ASP A O 1
ATOM 3347 N N . ALA A 1 414 ? 180.650 162.575 169.619 1.00 122.91 436 ALA A N 1
ATOM 3348 C CA . ALA A 1 414 ? 179.568 162.611 168.645 1.00 122.91 436 ALA A CA 1
ATOM 3349 C C . ALA A 1 414 ? 179.829 163.724 167.641 1.00 122.91 436 ALA A C 1
ATOM 3350 O O . ALA A 1 414 ? 180.302 164.803 168.013 1.00 122.91 436 ALA A O 1
ATOM 3352 N N . SER A 1 415 ? 179.521 163.459 166.375 1.00 123.50 437 SER A N 1
ATOM 3353 C CA . SER A 1 415 ? 179.761 164.420 165.306 1.00 123.50 437 SER A CA 1
ATOM 3354 C C . SER A 1 415 ? 178.654 165.475 165.298 1.00 123.50 437 SER A C 1
ATOM 3355 O O . SER A 1 415 ? 177.815 165.541 166.200 1.00 123.50 437 SER A O 1
ATOM 3358 N N . GLY A 1 416 ? 178.649 166.319 164.269 1.00 121.52 438 GLY A N 1
ATOM 3359 C CA . GLY A 1 416 ? 177.687 167.398 164.160 1.00 121.52 438 GLY A CA 1
ATOM 3360 C C . GLY A 1 416 ? 176.242 166.950 164.090 1.00 121.52 438 GLY A C 1
ATOM 3361 O O . GLY A 1 416 ? 175.895 166.058 163.310 1.00 121.52 438 GLY A O 1
ATOM 3362 N N . TRP A 1 417 ? 175.402 167.550 164.937 1.00 116.83 439 TRP A N 1
ATOM 3363 C CA . TRP A 1 417 ? 173.957 167.338 164.966 1.00 116.83 439 TRP A CA 1
ATOM 3364 C C . TRP A 1 417 ? 173.588 165.929 165.422 1.00 116.83 439 TRP A C 1
ATOM 3365 O O . TRP A 1 417 ? 172.404 165.611 165.572 1.00 116.83 439 TRP A O 1
ATOM 3376 N N . SER A 1 418 ? 174.588 165.078 165.650 1.00 116.32 440 SER A N 1
ATOM 3377 C CA . SER A 1 418 ? 174.326 163.811 166.321 1.00 116.32 440 SER A CA 1
ATOM 3378 C C . SER A 1 418 ? 174.358 163.989 167.832 1.00 116.32 440 SER A C 1
ATOM 3379 O O . SER A 1 418 ? 173.539 163.404 168.550 1.00 116.32 440 SER A O 1
ATOM 3382 N N . PHE A 1 419 ? 175.290 164.811 168.320 1.00 117.70 441 PHE A N 1
ATOM 3383 C CA . PHE A 1 419 ? 175.324 165.140 169.740 1.00 117.70 441 PHE A CA 1
ATOM 3384 C C . PHE A 1 419 ? 174.037 165.824 170.177 1.00 117.70 441 PHE A C 1
ATOM 3385 O O . PHE A 1 419 ? 173.450 165.463 171.203 1.00 117.70 441 PHE A O 1
ATOM 3393 N N . ILE A 1 420 ? 173.577 166.810 169.405 1.00 116.57 442 ILE A N 1
ATOM 3394 C CA . ILE A 1 420 ? 172.357 167.529 169.759 1.00 116.57 442 ILE A CA 1
ATOM 3395 C C . ILE A 1 420 ? 171.163 166.585 169.751 1.00 116.57 442 ILE A C 1
ATOM 3396 O O . ILE A 1 420 ? 170.345 166.582 170.677 1.00 116.57 442 ILE A O 1
ATOM 3401 N N . ALA A 1 421 ? 171.054 165.755 168.711 1.00 113.81 443 ALA A N 1
ATOM 3402 C CA . ALA A 1 421 ? 169.923 164.838 168.615 1.00 113.81 443 ALA A CA 1
ATOM 3403 C C . ALA A 1 421 ? 169.923 163.836 169.762 1.00 113.81 443 ALA A C 1
ATOM 3404 O O . ALA A 1 421 ? 168.864 163.513 170.312 1.00 113.81 443 ALA A O 1
ATOM 3406 N N . GLN A 1 422 ? 171.100 163.335 170.142 1.00 110.98 444 GLN A N 1
ATOM 3407 C CA . GLN A 1 422 ? 171.157 162.318 171.186 1.00 110.98 444 GLN A CA 1
ATOM 3408 C C . GLN A 1 422 ? 170.944 162.915 172.572 1.00 110.98 444 GLN A C 1
ATOM 3409 O O . GLN A 1 422 ? 170.364 162.262 173.448 1.00 110.98 444 GLN A O 1
ATOM 3415 N N . GLN A 1 423 ? 171.398 164.149 172.799 1.00 119.57 445 GLN A N 1
ATOM 3416 C CA . GLN A 1 423 ? 171.345 164.753 174.123 1.00 119.57 445 GLN A CA 1
ATOM 3417 C C . GLN A 1 423 ? 170.245 165.801 174.262 1.00 119.57 445 GLN A C 1
ATOM 3418 O O . GLN A 1 423 ? 170.241 166.546 175.245 1.00 119.57 445 GLN A O 1
ATOM 3424 N N . LYS A 1 424 ? 169.325 165.884 173.298 1.00 122.81 446 LYS A N 1
ATOM 3425 C CA . LYS A 1 424 ? 168.218 166.831 173.417 1.00 122.81 446 LYS A CA 1
ATOM 3426 C C . LYS A 1 424 ? 167.386 166.572 174.668 1.00 122.81 446 LYS A C 1
ATOM 3427 O O . LYS A 1 424 ? 167.061 167.505 175.413 1.00 122.81 446 LYS A O 1
ATOM 3433 N N . SER A 1 425 ? 167.028 165.310 174.917 1.00 123.03 447 SER A N 1
ATOM 3434 C CA . SER A 1 425 ? 166.198 164.993 176.075 1.00 123.03 447 SER A CA 1
ATOM 3435 C C . SER A 1 425 ? 166.924 165.298 177.380 1.00 123.03 447 SER A C 1
ATOM 3436 O O . SER A 1 425 ? 166.333 165.852 178.315 1.00 123.03 447 SER A O 1
ATOM 3439 N N . ASN A 1 426 ? 168.207 164.940 177.463 1.00 129.34 448 ASN A N 1
ATOM 3440 C CA . ASN A 1 426 ? 168.969 165.210 178.677 1.00 129.34 448 ASN A CA 1
ATOM 3441 C C . ASN A 1 426 ? 169.141 166.707 178.902 1.00 129.34 448 ASN A C 1
ATOM 3442 O O . ASN A 1 426 ? 169.076 167.180 180.041 1.00 129.34 448 ASN A O 1
ATOM 3447 N N . LEU A 1 427 ? 169.361 167.468 177.827 1.00 127.75 449 LEU A N 1
ATOM 3448 C CA . LEU A 1 427 ? 169.448 168.917 177.953 1.00 127.75 449 LEU A CA 1
ATOM 3449 C C . LEU A 1 427 ? 168.131 169.505 178.437 1.00 127.75 449 LEU A C 1
ATOM 3450 O O . LEU A 1 427 ? 168.121 170.399 179.293 1.00 127.75 449 LEU A O 1
ATOM 3455 N N . ILE A 1 428 ? 167.010 169.016 177.904 1.00 125.17 450 ILE A N 1
ATOM 3456 C CA . ILE A 1 428 ? 165.700 169.492 178.347 1.00 125.17 450 ILE A CA 1
ATOM 3457 C C . ILE A 1 428 ? 165.504 169.192 179.828 1.00 125.17 450 ILE A C 1
ATOM 3458 O O . ILE A 1 428 ? 165.028 170.038 180.594 1.00 125.17 450 ILE A O 1
ATOM 3463 N N . THR A 1 429 ? 165.868 167.979 180.249 1.00 130.56 451 THR A N 1
ATOM 3464 C CA . THR A 1 429 ? 165.722 167.606 181.654 1.00 130.56 451 THR A CA 1
ATOM 3465 C C . THR A 1 429 ? 166.586 168.482 182.551 1.00 130.56 451 THR A C 1
ATOM 3466 O O . THR A 1 429 ? 166.132 168.944 183.605 1.00 130.56 451 THR A O 1
ATOM 3470 N N . THR A 1 430 ? 167.835 168.729 182.148 1.00 136.19 452 THR A N 1
ATOM 3471 C CA . THR A 1 430 ? 168.718 169.572 182.948 1.00 136.19 452 THR A CA 1
ATOM 3472 C C . THR A 1 430 ? 168.187 170.996 183.044 1.00 136.19 452 THR A C 1
ATOM 3473 O O . THR A 1 430 ? 168.210 171.604 184.121 1.00 136.19 452 THR A O 1
ATOM 3477 N N . MET A 1 431 ? 167.708 171.546 181.927 1.00 136.15 453 MET A N 1
ATOM 3478 C CA . MET A 1 431 ? 167.191 172.910 181.933 1.00 136.15 453 MET A CA 1
ATOM 3479 C C . MET A 1 431 ? 165.935 173.030 182.785 1.00 136.15 453 MET A C 1
ATOM 3480 O O . MET A 1 431 ? 165.780 173.999 183.537 1.00 136.15 453 MET A O 1
ATOM 3485 N N . GLU A 1 432 ? 165.022 172.063 182.680 1.00 140.21 454 GLU A N 1
ATOM 3486 C CA . GLU A 1 432 ? 163.762 172.157 183.412 1.00 140.21 454 GLU A CA 1
ATOM 3487 C C . GLU A 1 432 ? 163.964 171.909 184.902 1.00 140.21 454 GLU A C 1
ATOM 3488 O O . GLU A 1 432 ? 163.430 172.645 185.740 1.00 140.21 454 GLU A O 1
ATOM 3494 N N . ASN A 1 433 ? 164.727 170.869 185.251 1.00 143.93 455 ASN A N 1
ATOM 3495 C CA . ASN A 1 433 ? 164.908 170.524 186.658 1.00 143.93 455 ASN A CA 1
ATOM 3496 C C . ASN A 1 433 ? 165.608 171.643 187.417 1.00 143.93 455 ASN A C 1
ATOM 3497 O O . ASN A 1 433 ? 165.224 171.972 188.546 1.00 143.93 455 ASN A O 1
ATOM 3502 N N . THR A 1 434 ? 166.633 172.237 186.817 1.00 146.90 456 THR A N 1
ATOM 3503 C CA . THR A 1 434 ? 167.341 173.356 187.433 1.00 146.90 456 THR A CA 1
ATOM 3504 C C . THR A 1 434 ? 166.644 174.650 187.036 1.00 146.90 456 THR A C 1
ATOM 3505 O O . THR A 1 434 ? 166.776 175.124 185.906 1.00 146.90 456 THR A O 1
ATOM 3509 N N . LYS A 1 435 ? 165.897 175.233 187.973 1.00 157.45 457 LYS A N 1
ATOM 3510 C CA . LYS A 1 435 ? 165.212 176.502 187.743 1.00 157.45 457 LYS A CA 1
ATOM 3511 C C . LYS A 1 435 ? 166.232 177.643 187.750 1.00 157.45 457 LYS A C 1
ATOM 3512 O O . LYS A 1 435 ? 166.487 178.292 188.764 1.00 157.45 457 LYS A O 1
ATOM 3518 N N . PHE A 1 436 ? 166.835 177.854 186.580 1.00 156.33 458 PHE A N 1
ATOM 3519 C CA . PHE A 1 436 ? 167.883 178.853 186.425 1.00 156.33 458 PHE A CA 1
ATOM 3520 C C . PHE A 1 436 ? 167.408 180.220 186.904 1.00 156.33 458 PHE A C 1
ATOM 3521 O O . PHE A 1 436 ? 166.320 180.687 186.556 1.00 156.33 458 PHE A O 1
ATOM 3529 N N . GLY A 1 437 ? 168.240 180.854 187.724 1.00 162.55 459 GLY A N 1
ATOM 3530 C CA . GLY A 1 437 ? 167.880 182.128 188.317 1.00 162.55 459 GLY A CA 1
ATOM 3531 C C . GLY A 1 437 ? 168.800 182.446 189.479 1.00 162.55 459 GLY A C 1
ATOM 3532 O O . GLY A 1 437 ? 169.835 181.802 189.662 1.00 162.55 459 GLY A O 1
ATOM 3533 N N . GLY A 1 438 ? 168.403 183.447 190.260 1.00 171.98 460 GLY A N 1
ATOM 3534 C CA . GLY A 1 438 ? 169.207 183.881 191.387 1.00 171.98 460 GLY A CA 1
ATOM 3535 C C . GLY A 1 438 ? 168.847 183.217 192.701 1.00 171.98 460 GLY A C 1
ATOM 3536 O O . GLY A 1 438 ? 168.678 183.895 193.718 1.00 171.98 460 GLY A O 1
ATOM 3537 N N . VAL A 1 439 ? 168.726 181.887 192.696 1.00 174.87 461 VAL A N 1
ATOM 3538 C CA . VAL A 1 439 ? 168.397 181.124 193.889 1.00 174.87 461 VAL A CA 1
ATOM 3539 C C . VAL A 1 439 ? 169.498 180.139 194.263 1.00 174.87 461 VAL A C 1
ATOM 3540 O O . VAL A 1 439 ? 169.807 179.970 195.448 1.00 174.87 461 VAL A O 1
ATOM 3544 N N . GLY A 1 440 ? 170.095 179.471 193.279 1.00 170.01 462 GLY A N 1
ATOM 3545 C CA . GLY A 1 440 ? 171.176 178.541 193.566 1.00 170.01 462 GLY A CA 1
ATOM 3546 C C . GLY A 1 440 ? 172.388 179.271 194.117 1.00 170.01 462 GLY A C 1
ATOM 3547 O O . GLY A 1 440 ? 172.954 180.152 193.460 1.00 170.01 462 GLY A O 1
ATOM 3548 N N . THR A 1 441 ? 172.797 178.901 195.334 1.00 168.06 463 THR A N 1
ATOM 3549 C CA . THR A 1 441 ? 173.889 179.599 196.003 1.00 168.06 463 THR A CA 1
ATOM 3550 C C . THR A 1 441 ? 174.846 178.649 196.717 1.00 168.06 463 THR A C 1
ATOM 3551 O O . THR A 1 441 ? 175.758 179.113 197.413 1.00 168.06 463 THR A O 1
ATOM 3555 N N . SER A 1 442 ? 174.668 177.336 196.566 1.00 158.20 464 SER A N 1
ATOM 3556 C CA . SER A 1 442 ? 175.576 176.373 197.181 1.00 158.20 464 SER A CA 1
ATOM 3557 C C . SER A 1 442 ? 176.893 176.240 196.429 1.00 158.20 464 SER A C 1
ATOM 3558 O O . SER A 1 442 ? 177.696 175.366 196.772 1.00 158.20 464 SER A O 1
ATOM 3561 N N . LEU A 1 443 ? 177.127 177.078 195.421 1.00 159.15 465 LEU A N 1
ATOM 3562 C CA . LEU A 1 443 ? 178.339 177.034 194.618 1.00 159.15 465 LEU A CA 1
ATOM 3563 C C . LEU A 1 443 ? 179.420 177.995 195.095 1.00 159.15 465 LEU A C 1
ATOM 3564 O O . LEU A 1 443 ? 180.511 178.005 194.517 1.00 159.15 465 LEU A O 1
ATOM 3569 N N . SER A 1 444 ? 179.148 178.794 196.123 1.00 159.85 466 SER A N 1
ATOM 3570 C CA . SER A 1 444 ? 180.096 179.790 196.606 1.00 159.85 466 SER A CA 1
ATOM 3571 C C . SER A 1 444 ? 181.108 179.223 197.592 1.00 159.85 466 SER A C 1
ATOM 3572 O O . SER A 1 444 ? 181.933 179.981 198.113 1.00 159.85 466 SER A O 1
ATOM 3575 N N . ASP A 1 445 ? 181.070 177.919 197.860 1.00 168.60 467 ASP A N 1
ATOM 3576 C CA . ASP A 1 445 ? 182.012 177.309 198.791 1.00 168.60 467 ASP A CA 1
ATOM 3577 C C . ASP A 1 445 ? 182.642 176.058 198.193 1.00 168.60 467 ASP A C 1
ATOM 3578 O O . ASP A 1 445 ? 182.479 175.783 197.000 1.00 168.60 467 ASP A O 1
ATOM 3583 N N . ILE A 1 446 ? 183.364 175.297 199.012 1.00 180.75 468 ILE A N 1
ATOM 3584 C CA . ILE A 1 446 ? 184.099 174.129 198.542 1.00 180.75 468 ILE A CA 1
ATOM 3585 C C . ILE A 1 446 ? 183.391 172.893 199.088 1.00 180.75 468 ILE A C 1
ATOM 3586 O O . ILE A 1 446 ? 182.468 173.009 199.901 1.00 180.75 468 ILE A O 1
ATOM 3591 N N . THR A 1 447 ? 183.807 171.703 198.644 1.00 188.01 469 THR A N 1
ATOM 3592 C CA . THR A 1 447 ? 183.130 170.460 198.999 1.00 188.01 469 THR A CA 1
ATOM 3593 C C . THR A 1 447 ? 183.186 170.140 200.488 1.00 188.01 469 THR A C 1
ATOM 3594 O O . THR A 1 447 ? 182.625 169.119 200.901 1.00 188.01 469 THR A O 1
ATOM 3598 N N . SER A 1 448 ? 183.846 170.971 201.299 1.00 194.58 470 SER A N 1
ATOM 3599 C CA . SER A 1 448 ? 183.920 170.709 202.733 1.00 194.58 470 SER A CA 1
ATOM 3600 C C . SER A 1 448 ? 182.537 170.740 203.374 1.00 194.58 470 SER A C 1
ATOM 3601 O O . SER A 1 448 ? 182.192 169.866 204.177 1.00 194.58 470 SER A O 1
ATOM 3604 N N . MET A 1 449 ? 181.717 171.723 202.992 1.00 192.77 471 MET A N 1
ATOM 3605 C CA . MET A 1 449 ? 180.439 171.952 203.661 1.00 192.77 471 MET A CA 1
ATOM 3606 C C . MET A 1 449 ? 179.494 170.765 203.544 1.00 192.77 471 MET A C 1
ATOM 3607 O O . MET A 1 449 ? 178.529 170.681 204.311 1.00 192.77 471 MET A O 1
ATOM 3612 N N . ALA A 1 450 ? 179.740 169.850 202.604 1.00 200.62 472 ALA A N 1
ATOM 3613 C CA . ALA A 1 450 ? 178.902 168.660 202.497 1.00 200.62 472 ALA A CA 1
ATOM 3614 C C . ALA A 1 450 ? 178.971 167.822 203.765 1.00 200.62 472 ALA A C 1
ATOM 3615 O O . ALA A 1 450 ? 177.943 167.336 204.254 1.00 200.62 472 ALA A O 1
ATOM 3617 N N . GLU A 1 451 ? 180.169 167.643 204.317 1.00 213.64 473 GLU A N 1
ATOM 3618 C CA . GLU A 1 451 ? 180.350 166.798 205.487 1.00 213.64 473 GLU A CA 1
ATOM 3619 C C . GLU A 1 451 ? 180.643 167.570 206.768 1.00 213.64 473 GLU A C 1
ATOM 3620 O O . GLU A 1 451 ? 180.188 167.147 207.835 1.00 213.64 473 GLU A O 1
ATOM 3626 N N . GLY A 1 452 ? 181.377 168.679 206.692 1.00 216.17 474 GLY A N 1
ATOM 3627 C CA . GLY A 1 452 ? 181.827 169.377 207.879 1.00 216.17 474 GLY A CA 1
ATOM 3628 C C . GLY A 1 452 ? 180.719 169.842 208.799 1.00 216.17 474 GLY A C 1
ATOM 3629 O O . GLY A 1 452 ? 180.600 169.363 209.932 1.00 216.17 474 GLY A O 1
ATOM 3630 N N . GLU A 1 453 ? 179.902 170.780 208.315 1.00 210.92 475 GLU A N 1
ATOM 3631 C CA . GLU A 1 453 ? 178.834 171.327 209.143 1.00 210.92 475 GLU A CA 1
ATOM 3632 C C . GLU A 1 453 ? 177.796 170.267 209.488 1.00 210.92 475 GLU A C 1
ATOM 3633 O O . GLU A 1 453 ? 177.216 170.295 210.577 1.00 210.92 475 GLU A O 1
ATOM 3639 N N . LEU A 1 454 ? 177.560 169.314 208.584 1.00 225.11 476 LEU A N 1
ATOM 3640 C CA . LEU A 1 454 ? 176.600 168.252 208.861 1.00 225.11 476 LEU A CA 1
ATOM 3641 C C . LEU A 1 454 ? 177.043 167.403 210.049 1.00 225.11 476 LEU A C 1
ATOM 3642 O O . LEU A 1 454 ? 176.282 167.190 211.002 1.00 225.11 476 LEU A O 1
ATOM 3647 N N . ALA A 1 455 ? 178.288 166.919 210.014 1.00 240.21 477 ALA A N 1
ATOM 3648 C CA . ALA A 1 455 ? 178.804 166.125 211.123 1.00 240.21 477 ALA A CA 1
ATOM 3649 C C . ALA A 1 455 ? 178.911 166.944 212.401 1.00 240.21 477 ALA A C 1
ATOM 3650 O O . ALA A 1 455 ? 178.643 166.423 213.491 1.00 240.21 477 ALA A O 1
ATOM 3652 N N . ALA A 1 456 ? 179.311 168.213 212.294 1.00 245.74 478 ALA A N 1
ATOM 3653 C CA . ALA A 1 456 ? 179.421 169.047 213.485 1.00 245.74 478 ALA A CA 1
ATOM 3654 C C . ALA A 1 456 ? 178.059 169.263 214.131 1.00 245.74 478 ALA A C 1
ATOM 3655 O O . ALA A 1 456 ? 177.928 169.211 215.358 1.00 245.74 478 ALA A O 1
ATOM 3657 N N . LYS A 1 457 ? 177.026 169.500 213.317 1.00 246.13 479 LYS A N 1
ATOM 3658 C CA . LYS A 1 457 ? 175.670 169.599 213.845 1.00 246.13 479 LYS A CA 1
ATOM 3659 C C . LYS A 1 457 ? 175.217 168.291 214.476 1.00 246.13 479 LYS A C 1
ATOM 3660 O O . LYS A 1 457 ? 174.572 168.304 215.532 1.00 246.13 479 LYS A O 1
ATOM 3666 N N . LEU A 1 458 ? 175.538 167.158 213.846 1.00 268.06 480 LEU A N 1
ATOM 3667 C CA . LEU A 1 458 ? 175.177 165.867 214.422 1.00 268.06 480 LEU A CA 1
ATOM 3668 C C . LEU A 1 458 ? 175.791 165.700 215.807 1.00 268.06 480 LEU A C 1
ATOM 3669 O O . LEU A 1 458 ? 175.096 165.359 216.772 1.00 268.06 480 LEU A O 1
ATOM 3674 N N . THR A 1 459 ? 177.095 165.961 215.924 1.00 281.50 481 THR A N 1
ATOM 3675 C CA . THR A 1 459 ? 177.765 165.845 217.216 1.00 281.50 481 THR A CA 1
ATOM 3676 C C . THR A 1 459 ? 177.205 166.831 218.236 1.00 281.50 481 THR A C 1
ATOM 3677 O O . THR A 1 459 ? 177.003 166.466 219.402 1.00 281.50 481 THR A O 1
ATOM 3681 N N . SER A 1 460 ? 176.957 168.077 217.819 1.00 284.59 482 SER A N 1
ATOM 3682 C CA . SER A 1 460 ? 176.405 169.078 218.726 1.00 284.59 482 SER A CA 1
ATOM 3683 C C . SER A 1 460 ? 175.066 168.626 219.284 1.00 284.59 482 SER A C 1
ATOM 3684 O O . SER A 1 460 ? 174.825 168.702 220.493 1.00 284.59 482 SER A O 1
ATOM 3687 N N . PHE A 1 461 ? 174.185 168.130 218.413 1.00 290.66 483 PHE A N 1
ATOM 3688 C CA . PHE A 1 461 ? 172.903 167.615 218.871 1.00 290.66 483 PHE A CA 1
ATOM 3689 C C . PHE A 1 461 ? 173.079 166.424 219.804 1.00 290.66 483 PHE A C 1
ATOM 3690 O O . PHE A 1 461 ? 172.369 166.319 220.812 1.00 290.66 483 PHE A O 1
ATOM 3698 N N . MET A 1 462 ? 174.019 165.525 219.495 1.00 299.65 484 MET A N 1
ATOM 3699 C CA . MET A 1 462 ? 174.199 164.340 220.330 1.00 299.65 484 MET A CA 1
ATOM 3700 C C . MET A 1 462 ? 174.657 164.703 221.738 1.00 299.65 484 MET A C 1
ATOM 3701 O O . MET A 1 462 ? 174.147 164.150 222.720 1.00 299.65 484 MET A O 1
ATOM 3706 N N . PHE A 1 463 ? 175.615 165.627 221.876 1.00 304.85 485 PHE A N 1
ATOM 3707 C CA . PHE A 1 463 ? 175.991 165.915 223.260 1.00 304.85 485 PHE A CA 1
ATOM 3708 C C . PHE A 1 463 ? 175.138 167.013 223.890 1.00 304.85 485 PHE A C 1
ATOM 3709 O O . PHE A 1 463 ? 175.279 167.263 225.091 1.00 304.85 485 PHE A O 1
ATOM 3717 N N . GLY A 1 464 ? 174.260 167.666 223.124 1.00 307.33 486 GLY A N 1
ATOM 3718 C CA . GLY A 1 464 ? 173.331 168.601 223.735 1.00 307.33 486 GLY A CA 1
ATOM 3719 C C . GLY A 1 464 ? 172.040 167.940 224.177 1.00 307.33 486 GLY A C 1
ATOM 3720 O O . GLY A 1 464 ? 171.310 168.480 225.012 1.00 307.33 486 GLY A O 1
ATOM 3721 N N . HIS A 1 465 ? 171.740 166.766 223.629 1.00 315.55 487 HIS A N 1
ATOM 3722 C CA . HIS A 1 465 ? 170.523 166.049 223.994 1.00 315.55 487 HIS A CA 1
ATOM 3723 C C . HIS A 1 465 ? 170.598 165.559 225.436 1.00 315.55 487 HIS A C 1
ATOM 3724 O O . HIS A 1 465 ? 169.661 165.741 226.213 1.00 315.55 487 HIS A O 1
ATOM 3731 N N . HIS B 1 1 ? 168.312 151.859 164.805 1.00 146.59 23 HIS B N 1
ATOM 3732 C CA . HIS B 1 1 ? 169.568 152.346 165.359 1.00 146.59 23 HIS B CA 1
ATOM 3733 C C . HIS B 1 1 ? 170.761 151.718 164.647 1.00 146.59 23 HIS B C 1
ATOM 3734 O O . HIS B 1 1 ? 170.856 150.495 164.541 1.00 146.59 23 HIS B O 1
ATOM 3741 N N . CYS B 1 2 ? 171.660 152.552 164.139 1.00 143.92 24 CYS B N 1
ATOM 3742 C CA . CYS B 1 2 ? 172.853 152.050 163.485 1.00 143.92 24 CYS B CA 1
ATOM 3743 C C . CYS B 1 2 ? 173.932 151.818 164.538 1.00 143.92 24 CYS B C 1
ATOM 3744 O O . CYS B 1 2 ? 173.673 151.836 165.745 1.00 143.92 24 CYS B O 1
ATOM 3747 N N . ASN B 1 3 ? 175.159 151.589 164.081 1.00 129.67 25 ASN B N 1
ATOM 3748 C CA . ASN B 1 3 ? 176.286 151.365 164.971 1.00 129.67 25 ASN B CA 1
ATOM 3749 C C . ASN B 1 3 ? 177.474 152.198 164.506 1.00 129.67 25 ASN B C 1
ATOM 3750 O O . ASN B 1 3 ? 177.607 152.523 163.324 1.00 129.67 25 ASN B O 1
ATOM 3755 N N . ALA B 1 4 ? 178.331 152.545 165.460 1.00 133.05 26 ALA B N 1
ATOM 3756 C CA . ALA B 1 4 ? 179.577 153.240 165.185 1.00 133.05 26 ALA B CA 1
ATOM 3757 C C . ALA B 1 4 ? 180.734 152.320 165.543 1.00 133.05 26 ALA B C 1
ATOM 3758 O O . ALA B 1 4 ? 180.669 151.562 166.514 1.00 133.05 26 ALA B O 1
ATOM 3760 N N . GLN B 1 5 ? 181.802 152.393 164.753 1.00 124.46 27 GLN B N 1
ATOM 3761 C CA . GLN B 1 5 ? 182.890 151.439 164.882 1.00 124.46 27 GLN B CA 1
ATOM 3762 C C . GLN B 1 5 ? 184.230 152.159 164.837 1.00 124.46 27 GLN B C 1
ATOM 3763 O O . GLN B 1 5 ? 184.306 153.390 164.798 1.00 124.46 27 GLN B O 1
ATOM 3769 N N . MET B 1 6 ? 185.297 151.358 164.852 1.00 124.71 28 MET B N 1
ATOM 3770 C CA . MET B 1 6 ? 186.663 151.861 164.859 1.00 124.71 28 MET B CA 1
ATOM 3771 C C . MET B 1 6 ? 187.267 151.967 163.465 1.00 124.71 28 MET B C 1
ATOM 3772 O O . MET B 1 6 ? 188.403 152.433 163.335 1.00 124.71 28 MET B O 1
ATOM 3777 N N . LYS B 1 7 ? 186.542 151.553 162.429 1.00 115.26 29 LYS B N 1
ATOM 3778 C CA . LYS B 1 7 ? 187.101 151.526 161.084 1.00 115.26 29 LYS B CA 1
ATOM 3779 C C . LYS B 1 7 ? 186.892 152.869 160.393 1.00 115.26 29 LYS B C 1
ATOM 3780 O O . LYS B 1 7 ? 185.772 153.385 160.339 1.00 115.26 29 LYS B O 1
ATOM 3786 N N . THR B 1 8 ? 187.977 153.433 159.864 1.00 113.65 30 THR B N 1
ATOM 3787 C CA . THR B 1 8 ? 187.952 154.749 159.236 1.00 113.65 30 THR B CA 1
ATOM 3788 C C . THR B 1 8 ? 188.893 154.729 158.035 1.00 113.65 30 THR B C 1
ATOM 3789 O O . THR B 1 8 ? 189.404 153.678 157.635 1.00 113.65 30 THR B O 1
ATOM 3793 N N . GLY B 1 9 ? 189.117 155.905 157.450 1.00 111.45 31 GLY B N 1
ATOM 3794 C CA . GLY B 1 9 ? 190.046 156.060 156.355 1.00 111.45 31 GLY B CA 1
ATOM 3795 C C . GLY B 1 9 ? 190.057 157.478 155.815 1.00 111.45 31 GLY B C 1
ATOM 3796 O O . GLY B 1 9 ? 189.008 158.086 155.591 1.00 111.45 31 GLY B O 1
ATOM 3797 N N . PRO B 1 10 ? 191.249 158.034 155.599 1.00 109.47 32 PRO B N 1
ATOM 3798 C CA . PRO B 1 10 ? 191.342 159.408 155.089 1.00 109.47 32 PRO B CA 1
ATOM 3799 C C . PRO B 1 10 ? 190.881 159.502 153.644 1.00 109.47 32 PRO B C 1
ATOM 3800 O O . PRO B 1 10 ? 191.082 158.584 152.846 1.00 109.47 32 PRO B O 1
ATOM 3804 N N . TYR B 1 11 ? 190.270 160.636 153.307 1.00 105.87 33 TYR B N 1
ATOM 3805 C CA . TYR B 1 11 ? 189.687 160.825 151.987 1.00 105.87 33 TYR B CA 1
ATOM 3806 C C . TYR B 1 11 ? 189.625 162.308 151.653 1.00 105.87 33 TYR B C 1
ATOM 3807 O O . TYR B 1 11 ? 189.762 163.171 152.523 1.00 105.87 33 TYR B O 1
ATOM 3816 N N . LYS B 1 12 ? 189.416 162.590 150.368 1.00 112.32 34 LYS B N 1
ATOM 3817 C CA . LYS B 1 12 ? 189.199 163.944 149.881 1.00 112.32 34 LYS B CA 1
ATOM 3818 C C . LYS B 1 12 ? 188.212 163.887 148.725 1.00 112.32 34 LYS B C 1
ATOM 3819 O O . LYS B 1 12 ? 188.149 162.894 147.995 1.00 112.32 34 LYS B O 1
ATOM 3825 N N . ILE B 1 13 ? 187.446 164.960 148.561 1.00 113.36 35 ILE B N 1
ATOM 3826 C CA . ILE B 1 13 ? 186.378 165.010 147.569 1.00 113.36 35 ILE B CA 1
ATOM 3827 C C . ILE B 1 13 ? 186.945 165.495 146.243 1.00 113.36 35 ILE B C 1
ATOM 3828 O O . ILE B 1 13 ? 187.665 166.500 146.194 1.00 113.36 35 ILE B O 1
ATOM 3833 N N . LYS B 1 14 ? 186.620 164.782 145.169 1.00 121.32 36 LYS B N 1
ATOM 3834 C CA . LYS B 1 14 ? 187.036 165.138 143.820 1.00 121.32 36 LYS B CA 1
ATOM 3835 C C . LYS B 1 14 ? 185.822 165.582 143.012 1.00 121.32 36 LYS B C 1
ATOM 3836 O O . LYS B 1 14 ? 184.757 164.963 143.086 1.00 121.32 36 LYS B O 1
ATOM 3842 N N . ASN B 1 15 ? 185.991 166.659 142.247 1.00 125.45 37 ASN B N 1
ATOM 3843 C CA . ASN B 1 15 ? 184.893 167.235 141.483 1.00 125.45 37 ASN B CA 1
ATOM 3844 C C . ASN B 1 15 ? 184.443 166.284 140.382 1.00 125.45 37 ASN B C 1
ATOM 3845 O O . ASN B 1 15 ? 185.249 165.523 139.838 1.00 125.45 37 ASN B O 1
ATOM 3850 N N . LEU B 1 16 ? 183.151 166.329 140.058 1.00 126.07 38 LEU B N 1
ATOM 3851 C CA . LEU B 1 16 ? 182.605 165.522 138.976 1.00 126.07 38 LEU B CA 1
ATOM 3852 C C . LEU B 1 16 ? 183.164 165.981 137.635 1.00 126.07 38 LEU B C 1
ATOM 3853 O O . LEU B 1 16 ? 183.425 167.170 137.428 1.00 126.07 38 LEU B O 1
ATOM 3858 N N . ASP B 1 17 ? 183.342 165.030 136.723 1.00 133.05 39 ASP B N 1
ATOM 3859 C CA . ASP B 1 17 ? 183.935 165.293 135.419 1.00 133.05 39 ASP B CA 1
ATOM 3860 C C . ASP B 1 17 ? 182.857 165.714 134.429 1.00 133.05 39 ASP B C 1
ATOM 3861 O O . ASP B 1 17 ? 181.816 165.059 134.319 1.00 133.05 39 ASP B O 1
ATOM 3866 N N . ILE B 1 18 ? 183.113 166.806 133.712 1.00 125.74 40 ILE B N 1
ATOM 3867 C CA . ILE B 1 18 ? 182.226 167.303 132.667 1.00 125.74 40 ILE B CA 1
ATOM 3868 C C . ILE B 1 18 ? 182.978 167.202 131.348 1.00 125.74 40 ILE B C 1
ATOM 3869 O O . ILE B 1 18 ? 183.995 167.879 131.149 1.00 125.74 40 ILE B O 1
ATOM 3874 N N . THR B 1 19 ? 182.485 166.364 130.447 1.00 122.77 41 THR B N 1
ATOM 3875 C CA . THR B 1 19 ? 183.148 166.176 129.162 1.00 122.77 41 THR B CA 1
ATOM 3876 C C . THR B 1 19 ? 182.794 167.320 128.219 1.00 122.77 41 THR B C 1
ATOM 3877 O O . THR B 1 19 ? 181.609 167.569 127.975 1.00 122.77 41 THR B O 1
ATOM 3881 N N . PRO B 1 20 ? 183.782 168.035 127.676 1.00 121.07 42 PRO B N 1
ATOM 3882 C CA . PRO B 1 20 ? 183.470 169.121 126.752 1.00 121.07 42 PRO B CA 1
ATOM 3883 C C . PRO B 1 20 ? 182.913 168.578 125.450 1.00 121.07 42 PRO B C 1
ATOM 3884 O O . PRO B 1 20 ? 183.203 167.432 125.064 1.00 121.07 42 PRO B O 1
ATOM 3888 N N . PRO B 1 21 ? 182.100 169.359 124.741 1.00 121.12 43 PRO B N 1
ATOM 3889 C CA . PRO B 1 21 ? 181.564 168.890 123.458 1.00 121.12 43 PRO B CA 1
ATOM 3890 C C . PRO B 1 21 ? 182.662 168.723 122.419 1.00 121.12 43 PRO B C 1
ATOM 3891 O O . PRO B 1 21 ? 183.672 169.433 122.423 1.00 121.12 43 PRO B O 1
ATOM 3895 N N . LYS B 1 22 ? 182.449 167.768 121.520 1.00 123.41 44 LYS B N 1
ATOM 3896 C CA . LYS B 1 22 ? 183.418 167.478 120.476 1.00 123.41 44 LYS B CA 1
ATOM 3897 C C . LYS B 1 22 ? 183.314 168.495 119.342 1.00 123.41 44 LYS B C 1
ATOM 3898 O O . LYS B 1 22 ? 182.311 169.198 119.191 1.00 123.41 44 LYS B O 1
ATOM 3904 N N . GLU B 1 23 ? 184.380 168.564 118.544 1.00 128.36 45 GLU B N 1
ATOM 3905 C CA . GLU B 1 23 ? 184.455 169.436 117.371 1.00 128.36 45 GLU B CA 1
ATOM 3906 C C . GLU B 1 23 ? 184.273 170.906 117.762 1.00 128.36 45 GLU B C 1
ATOM 3907 O O . GLU B 1 23 ? 183.338 171.585 117.332 1.00 128.36 45 GLU B O 1
ATOM 3913 N N . THR B 1 24 ? 185.191 171.383 118.594 1.00 122.37 46 THR B N 1
ATOM 3914 C CA . THR B 1 24 ? 185.171 172.768 119.031 1.00 122.37 46 THR B CA 1
ATOM 3915 C C . THR B 1 24 ? 185.600 173.690 117.891 1.00 122.37 46 THR B C 1
ATOM 3916 O O . THR B 1 24 ? 186.305 173.286 116.962 1.00 122.37 46 THR B O 1
ATOM 3920 N N . LEU B 1 25 ? 185.154 174.943 117.961 1.00 115.70 47 LEU B N 1
ATOM 3921 C CA . LEU B 1 25 ? 185.535 175.937 116.973 1.00 115.70 47 LEU B CA 1
ATOM 3922 C C . LEU B 1 25 ? 187.038 176.205 117.028 1.00 115.70 47 LEU B C 1
ATOM 3923 O O . LEU B 1 25 ? 187.728 175.864 117.992 1.00 115.70 47 LEU B O 1
ATOM 3928 N N . GLN B 1 26 ? 187.542 176.833 115.971 1.00 122.29 48 GLN B N 1
ATOM 3929 C CA . GLN B 1 26 ? 188.957 177.151 115.848 1.00 122.29 48 GLN B CA 1
ATOM 3930 C C . GLN B 1 26 ? 189.221 178.563 116.348 1.00 122.29 48 GLN B C 1
ATOM 3931 O O . GLN B 1 26 ? 188.533 179.512 115.959 1.00 122.29 48 GLN B O 1
ATOM 3937 N N . LYS B 1 27 ? 190.221 178.696 117.214 1.00 119.24 49 LYS B N 1
ATOM 3938 C CA . LYS B 1 27 ? 190.589 179.975 117.809 1.00 119.24 49 LYS B CA 1
ATOM 3939 C C . LYS B 1 27 ? 191.738 180.581 117.012 1.00 119.24 49 LYS B C 1
ATOM 3940 O O . LYS B 1 27 ? 192.846 180.034 117.001 1.00 119.24 49 LYS B O 1
ATOM 3946 N N . ASP B 1 28 ? 191.472 181.709 116.350 1.00 122.11 50 ASP B N 1
ATOM 3947 C CA . ASP B 1 28 ? 192.474 182.329 115.493 1.00 122.11 50 ASP B CA 1
ATOM 3948 C C . ASP B 1 28 ? 192.517 183.849 115.614 1.00 122.11 50 ASP B C 1
ATOM 3949 O O . ASP B 1 28 ? 193.100 184.504 114.740 1.00 122.11 50 ASP B O 1
ATOM 3954 N N . VAL B 1 29 ? 191.928 184.432 116.655 1.00 117.64 51 VAL B N 1
ATOM 3955 C CA . VAL B 1 29 ? 191.903 185.877 116.845 1.00 117.64 51 VAL B CA 1
ATOM 3956 C C . VAL B 1 29 ? 192.640 186.205 118.135 1.00 117.64 51 VAL B C 1
ATOM 3957 O O . VAL B 1 29 ? 192.363 185.611 119.182 1.00 117.64 51 VAL B O 1
ATOM 3961 N N . GLU B 1 30 ? 193.573 187.150 118.056 1.00 124.28 52 GLU B N 1
ATOM 3962 C CA . GLU B 1 30 ? 194.386 187.521 119.207 1.00 124.28 52 GLU B CA 1
ATOM 3963 C C . GLU B 1 30 ? 193.683 188.592 120.032 1.00 124.28 52 GLU B C 1
ATOM 3964 O O . GLU B 1 30 ? 193.147 189.562 119.484 1.00 124.28 52 GLU B O 1
ATOM 3970 N N . ILE B 1 31 ? 193.683 188.414 121.352 1.00 115.72 53 ILE B N 1
ATOM 3971 C CA . ILE B 1 31 ? 193.052 189.340 122.281 1.00 115.72 53 ILE B CA 1
ATOM 3972 C C . ILE B 1 31 ? 194.069 189.730 123.346 1.00 115.72 53 ILE B C 1
ATOM 3973 O O . ILE B 1 31 ? 194.794 188.878 123.865 1.00 115.72 53 ILE B O 1
ATOM 3978 N N . THR B 1 32 ? 194.119 191.021 123.665 1.00 117.30 54 THR B N 1
ATOM 3979 C CA . THR B 1 32 ? 195.022 191.545 124.682 1.00 117.30 54 THR B CA 1
ATOM 3980 C C . THR B 1 32 ? 194.308 191.572 126.028 1.00 117.30 54 THR B C 1
ATOM 3981 O O . THR B 1 32 ? 193.199 192.103 126.137 1.00 117.30 54 THR B O 1
ATOM 3985 N N . ILE B 1 33 ? 194.946 190.998 127.046 1.00 115.64 55 ILE B N 1
ATOM 3986 C CA . ILE B 1 33 ? 194.375 190.900 128.384 1.00 115.64 55 ILE B CA 1
ATOM 3987 C C . ILE B 1 33 ? 195.376 191.458 129.384 1.00 115.64 55 ILE B C 1
ATOM 3988 O O . ILE B 1 33 ? 196.554 191.084 129.363 1.00 115.64 55 ILE B O 1
ATOM 3993 N N . VAL B 1 34 ? 194.909 192.350 130.255 1.00 112.93 56 VAL B N 1
ATOM 3994 C CA . VAL B 1 34 ? 195.728 192.950 131.300 1.00 112.93 56 VAL B CA 1
ATOM 3995 C C . VAL B 1 34 ? 195.035 192.744 132.638 1.00 112.93 56 VAL B C 1
ATOM 3996 O O . VAL B 1 34 ? 193.837 193.013 132.774 1.00 112.93 56 VAL B O 1
ATOM 4000 N N . GLU B 1 35 ? 195.790 192.270 133.628 1.00 114.95 57 GLU B N 1
ATOM 4001 C CA . GLU B 1 35 ? 195.244 192.047 134.959 1.00 114.95 57 GLU B CA 1
ATOM 4002 C C . GLU B 1 35 ? 196.356 192.209 135.984 1.00 114.95 57 GLU B C 1
ATOM 4003 O O . GLU B 1 35 ? 197.542 192.080 135.667 1.00 114.95 57 GLU B O 1
ATOM 4009 N N . THR B 1 36 ? 195.955 192.488 137.220 1.00 114.01 58 THR B N 1
ATOM 4010 C CA . THR B 1 36 ? 196.894 192.700 138.311 1.00 114.01 58 THR B CA 1
ATOM 4011 C C . THR B 1 36 ? 197.451 191.374 138.813 1.00 114.01 58 THR B C 1
ATOM 4012 O O . THR B 1 36 ? 196.769 190.346 138.807 1.00 114.01 58 THR B O 1
ATOM 4016 N N . ASP B 1 37 ? 198.705 191.410 139.251 1.00 118.89 59 ASP B N 1
ATOM 4017 C CA . ASP B 1 37 ? 199.358 190.220 139.771 1.00 118.89 59 ASP B CA 1
ATOM 4018 C C . ASP B 1 37 ? 198.793 189.841 141.136 1.00 118.89 59 ASP B C 1
ATOM 4019 O O . ASP B 1 37 ? 198.333 190.690 141.903 1.00 118.89 59 ASP B O 1
ATOM 4024 N N . TYR B 1 38 ? 198.832 188.544 141.431 1.00 124.74 60 TYR B N 1
ATOM 4025 C CA . TYR B 1 38 ? 198.372 188.033 142.716 1.00 124.74 60 TYR B CA 1
ATOM 4026 C C . TYR B 1 38 ? 199.489 188.177 143.744 1.00 124.74 60 TYR B C 1
ATOM 4027 O O . TYR B 1 38 ? 200.570 187.602 143.576 1.00 124.74 60 TYR B O 1
ATOM 4036 N N . ASN B 1 39 ? 199.231 188.933 144.807 1.00 121.88 61 ASN B N 1
ATOM 4037 C CA . ASN B 1 39 ? 200.244 189.178 145.832 1.00 121.88 61 ASN B CA 1
ATOM 4038 C C . ASN B 1 39 ? 199.552 189.621 147.108 1.00 121.88 61 ASN B C 1
ATOM 4039 O O . ASN B 1 39 ? 198.807 190.607 147.097 1.00 121.88 61 ASN B O 1
ATOM 4044 N N . GLU B 1 40 ? 199.793 188.897 148.201 1.00 119.67 62 GLU B N 1
ATOM 4045 C CA . GLU B 1 40 ? 199.195 189.220 149.491 1.00 119.67 62 GLU B CA 1
ATOM 4046 C C . GLU B 1 40 ? 199.660 190.583 149.992 1.00 119.67 62 GLU B C 1
ATOM 4047 O O . GLU B 1 40 ? 198.848 191.493 150.171 1.00 119.67 62 GLU B O 1
ATOM 4053 N N . ASN B 1 41 ? 200.966 190.700 150.244 1.00 117.58 63 ASN B N 1
ATOM 4054 C CA . ASN B 1 41 ? 201.679 191.900 150.685 1.00 117.58 63 ASN B CA 1
ATOM 4055 C C . ASN B 1 41 ? 200.906 192.763 151.681 1.00 117.58 63 ASN B C 1
ATOM 4056 O O . ASN B 1 41 ? 200.979 193.996 151.633 1.00 117.58 63 ASN B O 1
ATOM 4061 N N . VAL B 1 42 ? 200.189 192.126 152.605 1.00 112.69 64 VAL B N 1
ATOM 4062 C CA . VAL B 1 42 ? 199.571 192.790 153.749 1.00 112.69 64 VAL B CA 1
ATOM 4063 C C . VAL B 1 42 ? 199.810 191.915 154.971 1.00 112.69 64 VAL B C 1
ATOM 4064 O O . VAL B 1 42 ? 199.618 190.697 154.910 1.00 112.69 64 VAL B O 1
ATOM 4068 N N . ILE B 1 43 ? 200.227 192.530 156.075 1.00 109.37 65 ILE B N 1
ATOM 4069 C CA . ILE B 1 43 ? 200.612 191.812 157.284 1.00 109.37 65 ILE B CA 1
ATOM 4070 C C . ILE B 1 43 ? 199.640 192.171 158.399 1.00 109.37 65 ILE B C 1
ATOM 4071 O O . ILE B 1 43 ? 199.312 193.347 158.586 1.00 109.37 65 ILE B O 1
ATOM 4076 N N . ILE B 1 44 ? 199.179 191.156 159.130 1.00 114.23 66 ILE B N 1
ATOM 4077 C CA . ILE B 1 44 ? 198.248 191.329 160.239 1.00 114.23 66 ILE B CA 1
ATOM 4078 C C . ILE B 1 44 ? 198.795 190.601 161.458 1.00 114.23 66 ILE B C 1
ATOM 4079 O O . ILE B 1 44 ? 199.233 189.449 161.358 1.00 114.23 66 ILE B O 1
ATOM 4084 N N . GLY B 1 45 ? 198.771 191.271 162.607 1.00 121.92 67 GLY B N 1
ATOM 4085 C CA . GLY B 1 45 ? 199.231 190.661 163.841 1.00 121.92 67 GLY B CA 1
ATOM 4086 C C . GLY B 1 45 ? 198.523 191.248 165.044 1.00 121.92 67 GLY B C 1
ATOM 4087 O O . GLY B 1 45 ? 198.024 192.378 165.011 1.00 121.92 67 GLY B O 1
ATOM 4088 N N . TYR B 1 46 ? 198.489 190.458 166.117 1.00 126.65 68 TYR B N 1
ATOM 4089 C CA . TYR B 1 46 ? 197.864 190.882 167.363 1.00 126.65 68 TYR B CA 1
ATOM 4090 C C . TYR B 1 46 ? 198.452 190.075 168.511 1.00 126.65 68 TYR B C 1
ATOM 4091 O O . TYR B 1 46 ? 199.050 189.016 168.309 1.00 126.65 68 TYR B O 1
ATOM 4100 N N . LYS B 1 47 ? 198.262 190.592 169.724 1.00 131.87 69 LYS B N 1
ATOM 4101 C CA . LYS B 1 47 ? 198.818 189.978 170.922 1.00 131.87 69 LYS B CA 1
ATOM 4102 C C . LYS B 1 47 ? 198.063 190.494 172.138 1.00 131.87 69 LYS B C 1
ATOM 4103 O O . LYS B 1 47 ? 197.711 191.674 172.197 1.00 131.87 69 LYS B O 1
ATOM 4109 N N . GLY B 1 48 ? 197.817 189.606 173.096 1.00 133.21 70 GLY B N 1
ATOM 4110 C CA . GLY B 1 48 ? 197.137 189.988 174.321 1.00 133.21 70 GLY B CA 1
ATOM 4111 C C . GLY B 1 48 ? 197.397 188.967 175.405 1.00 133.21 70 GLY B C 1
ATOM 4112 O O . GLY B 1 48 ? 198.063 187.951 175.186 1.00 133.21 70 GLY B O 1
ATOM 4113 N N . TYR B 1 49 ? 196.859 189.249 176.590 1.00 134.93 71 TYR B N 1
ATOM 4114 C CA . TYR B 1 49 ? 197.020 188.353 177.725 1.00 134.93 71 TYR B CA 1
ATOM 4115 C C . TYR B 1 49 ? 195.838 188.521 178.669 1.00 134.93 71 TYR B C 1
ATOM 4116 O O . TYR B 1 49 ? 195.093 189.501 178.602 1.00 134.93 71 TYR B O 1
ATOM 4125 N N . TYR B 1 50 ? 195.679 187.541 179.557 1.00 138.83 72 TYR B N 1
ATOM 4126 C CA . TYR B 1 50 ? 194.619 187.542 180.554 1.00 138.83 72 TYR B CA 1
ATOM 4127 C C . TYR B 1 50 ? 195.230 187.251 181.916 1.00 138.83 72 TYR B C 1
ATOM 4128 O O . TYR B 1 50 ? 196.055 186.343 182.051 1.00 138.83 72 TYR B O 1
ATOM 4137 N N . GLN B 1 51 ? 194.819 188.021 182.921 1.00 148.98 73 GLN B N 1
ATOM 4138 C CA . GLN B 1 51 ? 195.374 187.906 184.261 1.00 148.98 73 GLN B CA 1
ATOM 4139 C C . GLN B 1 51 ? 194.247 187.865 185.280 1.00 148.98 73 GLN B C 1
ATOM 4140 O O . GLN B 1 51 ? 193.229 188.547 185.132 1.00 148.98 73 GLN B O 1
ATOM 4146 N N . ALA B 1 52 ? 194.437 187.053 186.319 1.00 160.45 74 ALA B N 1
ATOM 4147 C CA . ALA B 1 52 ? 193.489 186.951 187.417 1.00 160.45 74 ALA B CA 1
ATOM 4148 C C . ALA B 1 52 ? 194.246 186.937 188.736 1.00 160.45 74 ALA B C 1
ATOM 4149 O O . ALA B 1 52 ? 195.241 186.223 188.879 1.00 160.45 74 ALA B O 1
ATOM 4151 N N . TYR B 1 53 ? 193.773 187.733 189.693 1.00 170.95 75 TYR B N 1
ATOM 4152 C CA . TYR B 1 53 ? 194.368 187.817 191.019 1.00 170.95 75 TYR B CA 1
ATOM 4153 C C . TYR B 1 53 ? 193.285 187.548 192.052 1.00 170.95 75 TYR B C 1
ATOM 4154 O O . TYR B 1 53 ? 192.194 188.122 191.971 1.00 170.95 75 TYR B O 1
ATOM 4163 N N . ALA B 1 54 ? 193.582 186.679 193.018 1.00 178.99 76 ALA B N 1
ATOM 4164 C CA . ALA B 1 54 ? 192.580 186.236 193.975 1.00 178.99 76 ALA B CA 1
ATOM 4165 C C . ALA B 1 54 ? 193.196 186.093 195.359 1.00 178.99 76 ALA B C 1
ATOM 4166 O O . ALA B 1 54 ? 194.400 185.866 195.517 1.00 178.99 76 ALA B O 1
ATOM 4168 N N . TYR B 1 55 ? 192.365 186.266 196.389 1.00 187.98 77 TYR B N 1
ATOM 4169 C CA . TYR B 1 55 ? 192.856 186.074 197.779 1.00 187.98 77 TYR B CA 1
ATOM 4170 C C . TYR B 1 55 ? 191.663 185.857 198.711 1.00 187.98 77 TYR B C 1
ATOM 4171 O O . TYR B 1 55 ? 191.182 186.836 199.306 1.00 187.98 77 TYR B O 1
ATOM 4180 N N . ASN B 1 56 ? 191.210 184.611 198.825 1.00 189.23 78 ASN B N 1
ATOM 4181 C CA . ASN B 1 56 ? 190.097 184.295 199.756 1.00 189.23 78 ASN B CA 1
ATOM 4182 C C . ASN B 1 56 ? 190.462 184.814 201.145 1.00 189.23 78 ASN B C 1
ATOM 4183 O O . ASN B 1 56 ? 189.565 185.317 201.842 1.00 189.23 78 ASN B O 1
ATOM 4188 N N . GLY B 1 57 ? 191.736 184.698 201.528 1.00 191.96 79 GLY B N 1
ATOM 4189 C CA . GLY B 1 57 ? 192.100 185.087 202.900 1.00 191.96 79 GLY B CA 1
ATOM 4190 C C . GLY B 1 57 ? 191.038 184.580 203.854 1.00 191.96 79 GLY B C 1
ATOM 4191 O O . GLY B 1 57 ? 190.538 185.384 204.664 1.00 191.96 79 GLY B O 1
ATOM 4192 N N . GLY B 1 58 ? 190.683 183.296 203.741 1.00 195.89 80 GLY B N 1
ATOM 4193 C CA . GLY B 1 58 ? 189.635 182.711 204.599 1.00 195.89 80 GLY B CA 1
ATOM 4194 C C . GLY B 1 58 ? 188.274 182.798 203.937 1.00 195.89 80 GLY B C 1
ATOM 4195 O O . GLY B 1 58 ? 188.227 183.055 202.720 1.00 195.89 80 GLY B O 1
ATOM 4196 N N . SER B 1 59 ? 187.204 182.586 204.706 1.00 194.87 81 SER B N 1
ATOM 4197 C CA . SER B 1 59 ? 185.824 182.690 204.165 1.00 194.87 81 SER B CA 1
ATOM 4198 C C . SER B 1 59 ? 185.024 183.656 205.039 1.00 194.87 81 SER B C 1
ATOM 4199 O O . SER B 1 59 ? 185.642 184.310 205.899 1.00 194.87 81 SER B O 1
ATOM 4202 N N . LEU B 1 60 ? 183.708 183.739 204.827 1.00 200.01 82 LEU B N 1
ATOM 4203 C CA . LEU B 1 60 ? 182.860 184.602 205.690 1.00 200.01 82 LEU B CA 1
ATOM 4204 C C . LEU B 1 60 ? 183.612 185.910 205.945 1.00 200.01 82 LEU B C 1
ATOM 4205 O O . LEU B 1 60 ? 183.530 186.417 207.079 1.00 200.01 82 LEU B O 1
ATOM 4210 N N . ASP B 1 61 ? 184.340 186.419 204.948 1.00 207.41 83 ASP B N 1
ATOM 4211 C CA . ASP B 1 61 ? 185.183 187.622 205.181 1.00 207.41 83 ASP B CA 1
ATOM 4212 C C . ASP B 1 61 ? 185.142 188.547 203.965 1.00 207.41 83 ASP B C 1
ATOM 4213 O O . ASP B 1 61 ? 184.788 188.070 202.875 1.00 207.41 83 ASP B O 1
ATOM 4218 N N . PRO B 1 62 ? 185.466 189.850 204.105 1.00 212.24 84 PRO B N 1
ATOM 4219 C CA . PRO B 1 62 ? 185.551 190.742 202.952 1.00 212.24 84 PRO B CA 1
ATOM 4220 C C . PRO B 1 62 ? 186.947 190.595 202.333 1.00 212.24 84 PRO B C 1
ATOM 4221 O O . PRO B 1 62 ? 187.148 191.063 201.228 1.00 212.24 84 PRO B O 1
ATOM 4225 N N . ASN B 1 63 ? 187.865 189.941 203.054 1.00 213.44 85 ASN B N 1
ATOM 4226 C CA . ASN B 1 63 ? 189.252 189.744 202.555 1.00 213.44 85 ASN B CA 1
ATOM 4227 C C . ASN B 1 63 ? 189.305 188.727 201.410 1.00 213.44 85 ASN B C 1
ATOM 4228 O O . ASN B 1 63 ? 190.420 188.367 201.002 1.00 213.44 85 ASN B O 1
ATOM 4233 N N . THR B 1 64 ? 188.145 188.267 200.935 1.00 204.51 86 THR B N 1
ATOM 4234 C CA . THR B 1 64 ? 188.104 187.339 199.772 1.00 204.51 86 THR B CA 1
ATOM 4235 C C . THR B 1 64 ? 187.603 187.977 198.474 1.00 204.51 86 THR B C 1
ATOM 4236 O O . THR B 1 64 ? 186.585 188.697 198.532 1.00 204.51 86 THR B O 1
ATOM 4240 N N . ARG B 1 65 ? 188.293 187.730 197.356 1.00 195.95 87 ARG B N 1
ATOM 4241 C CA . ARG B 1 65 ? 187.822 188.259 196.050 1.00 195.95 87 ARG B CA 1
ATOM 4242 C C . ARG B 1 65 ? 188.688 187.696 194.921 1.00 195.95 87 ARG B C 1
ATOM 4243 O O . ARG B 1 65 ? 189.842 187.317 195.196 1.00 195.95 87 ARG B O 1
ATOM 4251 N N . VAL B 1 66 ? 188.143 187.643 193.704 1.00 184.11 88 VAL B N 1
ATOM 4252 C CA . VAL B 1 66 ? 188.931 187.173 192.525 1.00 184.11 88 VAL B CA 1
ATOM 4253 C C . VAL B 1 66 ? 188.731 188.190 191.400 1.00 184.11 88 VAL B C 1
ATOM 4254 O O . VAL B 1 66 ? 187.719 188.094 190.683 1.00 184.11 88 VAL B O 1
ATOM 4258 N N . GLU B 1 67 ? 189.647 189.148 191.275 1.00 175.59 89 GLU B N 1
ATOM 4259 C CA . GLU B 1 67 ? 189.535 190.183 190.259 1.00 175.59 89 GLU B CA 1
ATOM 4260 C C . GLU B 1 67 ? 190.409 189.807 189.073 1.00 175.59 89 GLU B C 1
ATOM 4261 O O . GLU B 1 67 ? 191.522 189.302 189.253 1.00 175.59 89 GLU B O 1
ATOM 4267 N N . GLU B 1 68 ? 189.902 190.042 187.864 1.00 165.13 90 GLU B N 1
ATOM 4268 C CA . GLU B 1 68 ? 190.604 189.684 186.642 1.00 165.13 90 GLU B CA 1
ATOM 4269 C C . GLU B 1 68 ? 190.598 190.858 185.675 1.00 165.13 90 GLU B C 1
ATOM 4270 O O . GLU B 1 68 ? 189.652 191.650 185.636 1.00 165.13 90 GLU B O 1
ATOM 4276 N N . THR B 1 69 ? 191.677 190.971 184.901 1.00 154.68 91 THR B N 1
ATOM 4277 C CA . THR B 1 69 ? 191.821 192.014 183.898 1.00 154.68 91 THR B CA 1
ATOM 4278 C C . THR B 1 69 ? 192.269 191.397 182.580 1.00 154.68 91 THR B C 1
ATOM 4279 O O . THR B 1 69 ? 193.041 190.434 182.557 1.00 154.68 91 THR B O 1
ATOM 4283 N N . MET B 1 70 ? 191.773 191.963 181.484 1.00 147.48 92 MET B N 1
ATOM 4284 C CA . MET B 1 70 ? 192.164 191.563 180.138 1.00 147.48 92 MET B CA 1
ATOM 4285 C C . MET B 1 70 ? 192.733 192.772 179.414 1.00 147.48 92 MET B C 1
ATOM 4286 O O . MET B 1 70 ? 192.108 193.837 179.395 1.00 147.48 92 MET B O 1
ATOM 4291 N N . LYS B 1 71 ? 193.912 192.608 178.820 1.00 138.82 93 LYS B N 1
ATOM 4292 C CA . LYS B 1 71 ? 194.618 193.705 178.178 1.00 138.82 93 LYS B CA 1
ATOM 4293 C C . LYS B 1 71 ? 194.994 193.326 176.755 1.00 138.82 93 LYS B C 1
ATOM 4294 O O . LYS B 1 71 ? 195.199 192.151 176.439 1.00 138.82 93 LYS B O 1
ATOM 4300 N N . THR B 1 72 ? 195.083 194.340 175.899 1.00 134.56 94 THR B N 1
ATOM 4301 C CA . THR B 1 72 ? 195.506 194.177 174.517 1.00 134.56 94 THR B CA 1
ATOM 4302 C C . THR B 1 72 ? 196.687 195.100 174.254 1.00 134.56 94 THR B C 1
ATOM 4303 O O . THR B 1 72 ? 196.678 196.264 174.666 1.00 134.56 94 THR B O 1
ATOM 4307 N N . LEU B 1 73 ? 197.699 194.581 173.564 1.00 133.76 95 LEU B N 1
ATOM 4308 C CA . LEU B 1 73 ? 198.944 195.299 173.342 1.00 133.76 95 LEU B CA 1
ATOM 4309 C C . LEU B 1 73 ? 199.176 195.515 171.853 1.00 133.76 95 LEU B C 1
ATOM 4310 O O . LEU B 1 73 ? 198.765 194.706 171.017 1.00 133.76 95 LEU B O 1
ATOM 4315 N N . ASN B 1 74 ? 199.839 196.623 171.533 1.00 129.63 96 ASN B N 1
ATOM 4316 C CA . ASN B 1 74 ? 200.219 196.921 170.162 1.00 129.63 96 ASN B CA 1
ATOM 4317 C C . ASN B 1 74 ? 201.502 196.180 169.794 1.00 129.63 96 ASN B C 1
ATOM 4318 O O . ASN B 1 74 ? 202.243 195.691 170.652 1.00 129.63 96 ASN B O 1
ATOM 4323 N N . VAL B 1 75 ? 201.763 196.101 168.492 1.00 126.65 97 VAL B N 1
ATOM 4324 C CA . VAL B 1 75 ? 202.941 195.426 167.960 1.00 126.65 97 VAL B CA 1
ATOM 4325 C C . VAL B 1 75 ? 203.756 196.428 167.157 1.00 126.65 97 VAL B C 1
ATOM 4326 O O . VAL B 1 75 ? 203.212 197.159 166.321 1.00 126.65 97 VAL B O 1
ATOM 4330 N N . GLY B 1 76 ? 205.064 196.464 167.413 1.00 130.40 98 GLY B N 1
ATOM 4331 C CA . GLY B 1 76 ? 205.938 197.391 166.728 1.00 130.40 98 GLY B CA 1
ATOM 4332 C C . GLY B 1 76 ? 206.270 196.961 165.311 1.00 130.40 98 GLY B C 1
ATOM 4333 O O . GLY B 1 76 ? 205.933 195.865 164.861 1.00 130.40 98 GLY B O 1
ATOM 4334 N N . LYS B 1 77 ? 206.949 197.862 164.597 1.00 125.65 99 LYS B N 1
ATOM 4335 C CA . LYS B 1 77 ? 207.324 197.586 163.213 1.00 125.65 99 LYS B CA 1
ATOM 4336 C C . LYS B 1 77 ? 208.338 196.453 163.131 1.00 125.65 99 LYS B C 1
ATOM 4337 O O . LYS B 1 77 ? 208.151 195.491 162.374 1.00 125.65 99 LYS B O 1
ATOM 4343 N N . GLU B 1 78 ? 209.419 196.549 163.907 1.00 135.35 100 GLU B N 1
ATOM 4344 C CA . GLU B 1 78 ? 210.455 195.525 163.863 1.00 135.35 100 GLU B CA 1
ATOM 4345 C C . GLU B 1 78 ? 209.914 194.178 164.318 1.00 135.35 100 GLU B C 1
ATOM 4346 O O . GLU B 1 78 ? 210.213 193.145 163.712 1.00 135.35 100 GLU B O 1
ATOM 4352 N N . ASP B 1 79 ? 209.108 194.172 165.383 1.00 137.73 101 ASP B N 1
ATOM 4353 C CA . ASP B 1 79 ? 208.537 192.923 165.869 1.00 137.73 101 ASP B CA 1
ATOM 4354 C C . ASP B 1 79 ? 207.640 192.279 164.822 1.00 137.73 101 ASP B C 1
ATOM 4355 O O . ASP B 1 79 ? 207.719 191.069 164.587 1.00 137.73 101 ASP B O 1
ATOM 4360 N N . LEU B 1 80 ? 206.787 193.072 164.172 1.00 129.23 102 LEU B N 1
ATOM 4361 C CA . LEU B 1 80 ? 205.871 192.505 163.186 1.00 129.23 102 LEU B CA 1
ATOM 4362 C C . LEU B 1 80 ? 206.621 192.004 161.957 1.00 129.23 102 LEU B C 1
ATOM 4363 O O . LEU B 1 80 ? 206.299 190.938 161.420 1.00 129.23 102 LEU B O 1
ATOM 4368 N N . LEU B 1 81 ? 207.628 192.753 161.497 1.00 126.74 103 LEU B N 1
ATOM 4369 C CA . LEU B 1 81 ? 208.422 192.289 160.363 1.00 126.74 103 LEU B CA 1
ATOM 4370 C C . LEU B 1 81 ? 209.183 191.012 160.704 1.00 126.74 103 LEU B C 1
ATOM 4371 O O . LEU B 1 81 ? 209.270 190.093 159.878 1.00 126.74 103 LEU B O 1
ATOM 4376 N N . MET B 1 82 ? 209.741 190.933 161.916 1.00 133.66 104 MET B N 1
ATOM 4377 C CA . MET B 1 82 ? 210.469 189.735 162.313 1.00 133.66 104 MET B CA 1
ATOM 4378 C C . MET B 1 82 ? 209.528 188.543 162.423 1.00 133.66 104 MET B C 1
ATOM 4379 O O . MET B 1 82 ? 209.884 187.421 162.047 1.00 133.66 104 MET B O 1
ATOM 4384 N N . TRP B 1 83 ? 208.315 188.772 162.939 1.00 131.81 105 TRP B N 1
ATOM 4385 C CA . TRP B 1 83 ? 207.303 187.720 162.964 1.00 131.81 105 TRP B CA 1
ATOM 4386 C C . TRP B 1 83 ? 206.971 187.247 161.557 1.00 131.81 105 TRP B C 1
ATOM 4387 O O . TRP B 1 83 ? 206.897 186.041 161.303 1.00 131.81 105 TRP B O 1
ATOM 4398 N N . SER B 1 84 ? 206.769 188.185 160.631 1.00 129.12 106 SER B N 1
ATOM 4399 C CA . SER B 1 84 ? 206.448 187.815 159.256 1.00 129.12 106 SER B CA 1
ATOM 4400 C C . SER B 1 84 ? 207.571 186.997 158.637 1.00 129.12 106 SER B C 1
ATOM 4401 O O . SER B 1 84 ? 207.317 186.036 157.900 1.00 129.12 106 SER B O 1
ATOM 4404 N N . ILE B 1 85 ? 208.820 187.368 158.918 1.00 131.89 107 ILE B N 1
ATOM 4405 C CA . ILE B 1 85 ? 209.951 186.601 158.408 1.00 131.89 107 ILE B CA 1
ATOM 4406 C C . ILE B 1 85 ? 209.963 185.196 159.005 1.00 131.89 107 ILE B C 1
ATOM 4407 O O . ILE B 1 85 ? 210.146 184.205 158.288 1.00 131.89 107 ILE B O 1
ATOM 4412 N N . ARG B 1 86 ? 209.762 185.084 160.320 1.00 138.62 108 ARG B N 1
ATOM 4413 C CA . ARG B 1 86 ? 209.827 183.784 160.981 1.00 138.62 108 ARG B CA 1
ATOM 4414 C C . ARG B 1 86 ? 208.493 183.050 161.024 1.00 138.62 108 ARG B C 1
ATOM 4415 O O . ARG B 1 86 ? 208.477 181.845 161.301 1.00 138.62 108 ARG B O 1
ATOM 4423 N N . GLN B 1 87 ? 207.380 183.738 160.763 1.00 139.07 109 GLN B N 1
ATOM 4424 C CA . GLN B 1 87 ? 206.042 183.144 160.846 1.00 139.07 109 GLN B CA 1
ATOM 4425 C C . GLN B 1 87 ? 205.788 182.553 162.236 1.00 139.07 109 GLN B C 1
ATOM 4426 O O . GLN B 1 87 ? 205.320 181.421 162.387 1.00 139.07 109 GLN B O 1
ATOM 4432 N N . GLN B 1 88 ? 206.094 183.353 163.254 1.00 139.72 110 GLN B N 1
ATOM 4433 C CA . GLN B 1 88 ? 205.956 182.927 164.639 1.00 139.72 110 GLN B CA 1
ATOM 4434 C C . GLN B 1 88 ? 205.716 184.147 165.517 1.00 139.72 110 GLN B C 1
ATOM 4435 O O . GLN B 1 88 ? 205.965 185.284 165.111 1.00 139.72 110 GLN B O 1
ATOM 4441 N N . CYS B 1 89 ? 205.227 183.891 166.728 1.00 142.80 111 CYS B N 1
ATOM 4442 C CA . CYS B 1 89 ? 205.080 184.921 167.743 1.00 142.80 111 CYS B CA 1
ATOM 4443 C C . CYS B 1 89 ? 206.291 184.921 168.661 1.00 142.80 111 CYS B C 1
ATOM 4444 O O . CYS B 1 89 ? 207.110 184.002 168.652 1.00 142.80 111 CYS B O 1
ATOM 4447 N N . GLU B 1 90 ? 206.383 185.975 169.466 1.00 146.94 112 GLU B N 1
ATOM 4448 C CA . GLU B 1 90 ? 207.354 186.081 170.553 1.00 146.94 112 GLU B CA 1
ATOM 4449 C C . GLU B 1 90 ? 206.567 186.455 171.802 1.00 146.94 112 GLU B C 1
ATOM 4450 O O . GLU B 1 90 ? 206.229 187.624 172.008 1.00 146.94 112 GLU B O 1
ATOM 4456 N N . VAL B 1 91 ? 206.281 185.460 172.639 1.00 144.67 113 VAL B N 1
ATOM 4457 C CA . VAL B 1 91 ? 205.268 185.580 173.675 1.00 144.67 113 VAL B CA 1
ATOM 4458 C C . VAL B 1 91 ? 205.876 185.148 175.007 1.00 144.67 113 VAL B C 1
ATOM 4459 O O . VAL B 1 91 ? 206.912 184.485 175.059 1.00 144.67 113 VAL B O 1
ATOM 4463 N N . GLY B 1 92 ? 205.211 185.543 176.091 1.00 143.83 114 GLY B N 1
ATOM 4464 C CA . GLY B 1 92 ? 205.699 185.323 177.437 1.00 143.83 114 GLY B CA 1
ATOM 4465 C C . GLY B 1 92 ? 205.424 183.932 177.972 1.00 143.83 114 GLY B C 1
ATOM 4466 O O . GLY B 1 92 ? 205.182 182.980 177.226 1.00 143.83 114 GLY B O 1
ATOM 4467 N N . GLU B 1 93 ? 205.468 183.825 179.298 1.00 143.54 115 GLU B N 1
ATOM 4468 C CA . GLU B 1 93 ? 205.413 182.552 180.002 1.00 143.54 115 GLU B CA 1
ATOM 4469 C C . GLU B 1 93 ? 204.011 182.293 180.544 1.00 143.54 115 GLU B C 1
ATOM 4470 O O . GLU B 1 93 ? 203.263 183.221 180.859 1.00 143.54 115 GLU B O 1
ATOM 4476 N N . GLU B 1 94 ? 203.665 181.011 180.645 1.00 143.47 116 GLU B N 1
ATOM 4477 C CA . GLU B 1 94 ? 202.377 180.564 181.155 1.00 143.47 116 GLU B CA 1
ATOM 4478 C C . GLU B 1 94 ? 202.496 180.238 182.639 1.00 143.47 116 GLU B C 1
ATOM 4479 O O . GLU B 1 94 ? 203.411 179.514 183.047 1.00 143.47 116 GLU B O 1
ATOM 4485 N N . LEU B 1 95 ? 201.575 180.770 183.438 1.00 144.96 117 LEU B N 1
ATOM 4486 C CA . LEU B 1 95 ? 201.532 180.522 184.874 1.00 144.96 117 LEU B CA 1
ATOM 4487 C C . LEU B 1 95 ? 200.236 179.808 185.221 1.00 144.96 117 LEU B C 1
ATOM 4488 O O . LEU B 1 95 ? 199.147 180.314 184.923 1.00 144.96 117 LEU B O 1
ATOM 4493 N N . ILE B 1 96 ? 200.350 178.640 185.851 1.00 151.40 118 ILE B N 1
ATOM 4494 C CA . ILE B 1 96 ? 199.200 177.825 186.225 1.00 151.40 118 ILE B CA 1
ATOM 4495 C C . ILE B 1 96 ? 199.319 177.476 187.702 1.00 151.40 118 ILE B C 1
ATOM 4496 O O . ILE B 1 96 ? 200.251 176.767 188.102 1.00 151.40 118 ILE B O 1
ATOM 4501 N N . ASP B 1 97 ? 198.373 177.963 188.510 1.00 167.42 119 ASP B N 1
ATOM 4502 C CA . ASP B 1 97 ? 198.226 177.586 189.916 1.00 167.42 119 ASP B CA 1
ATOM 4503 C C . ASP B 1 97 ? 199.532 177.808 190.687 1.00 167.42 119 ASP B C 1
ATOM 4504 O O . ASP B 1 97 ? 200.165 176.881 191.197 1.00 167.42 119 ASP B O 1
ATOM 4509 N N . ARG B 1 98 ? 199.925 179.076 190.749 1.00 169.51 120 ARG B N 1
ATOM 4510 C CA . ARG B 1 98 ? 201.124 179.485 191.469 1.00 169.51 120 ARG B CA 1
ATOM 4511 C C . ARG B 1 98 ? 200.744 179.938 192.873 1.00 169.51 120 ARG B C 1
ATOM 4512 O O . ARG B 1 98 ? 200.012 180.919 193.038 1.00 169.51 120 ARG B O 1
ATOM 4520 N N . TRP B 1 99 ? 201.232 179.209 193.875 1.00 180.70 121 TRP B N 1
ATOM 4521 C CA . TRP B 1 99 ? 201.040 179.604 195.263 1.00 180.70 121 TRP B CA 1
ATOM 4522 C C . TRP B 1 99 ? 201.628 180.986 195.502 1.00 180.70 121 TRP B C 1
ATOM 4523 O O . TRP B 1 99 ? 202.783 181.251 195.160 1.00 180.70 121 TRP B O 1
ATOM 4534 N N . GLY B 1 100 ? 200.836 181.875 196.096 1.00 185.69 122 GLY B N 1
ATOM 4535 C CA . GLY B 1 100 ? 201.408 183.156 196.448 1.00 185.69 122 GLY B CA 1
ATOM 4536 C C . GLY B 1 100 ? 201.903 183.209 197.877 1.00 185.69 122 GLY B C 1
ATOM 4537 O O . GLY B 1 100 ? 201.163 183.579 198.792 1.00 185.69 122 GLY B O 1
ATOM 4538 N N . SER B 1 101 ? 203.157 182.863 198.068 1.00 192.42 123 SER B N 1
ATOM 4539 C CA . SER B 1 101 ? 203.934 183.121 199.274 1.00 192.42 123 SER B CA 1
ATOM 4540 C C . SER B 1 101 ? 205.287 183.725 198.946 1.00 192.42 123 SER B C 1
ATOM 4541 O O . SER B 1 101 ? 205.758 184.608 199.667 1.00 192.42 123 SER B O 1
ATOM 4544 N N . ASP B 1 102 ? 205.919 183.265 197.864 1.00 196.15 124 ASP B N 1
ATOM 4545 C CA . ASP B 1 102 ? 207.126 183.873 197.321 1.00 196.15 124 ASP B CA 1
ATOM 4546 C C . ASP B 1 102 ? 207.086 183.887 195.796 1.00 196.15 124 ASP B C 1
ATOM 4547 O O . ASP B 1 102 ? 208.115 184.136 195.158 1.00 196.15 124 ASP B O 1
ATOM 4552 N N . SER B 1 103 ? 205.920 183.625 195.202 1.00 186.30 125 SER B N 1
ATOM 4553 C CA . SER B 1 103 ? 205.775 183.498 193.749 1.00 186.30 125 SER B CA 1
ATOM 4554 C C . SER B 1 103 ? 204.686 184.470 193.298 1.00 186.30 125 SER B C 1
ATOM 4555 O O . SER B 1 103 ? 203.499 184.134 193.292 1.00 186.30 125 SER B O 1
ATOM 4558 N N . ASP B 1 104 ? 205.104 185.678 192.925 1.00 187.06 126 ASP B N 1
ATOM 4559 C CA . ASP B 1 104 ? 204.200 186.669 192.358 1.00 187.06 126 ASP B CA 1
ATOM 4560 C C . ASP B 1 104 ? 204.665 187.027 190.952 1.00 187.06 126 ASP B C 1
ATOM 4561 O O . ASP B 1 104 ? 204.749 188.206 190.595 1.00 187.06 126 ASP B O 1
ATOM 4566 N N . ASP B 1 105 ? 204.972 186.002 190.153 1.00 181.96 127 ASP B N 1
ATOM 4567 C CA . ASP B 1 105 ? 205.514 186.197 188.815 1.00 181.96 127 ASP B CA 1
ATOM 4568 C C . ASP B 1 105 ? 204.549 186.915 187.881 1.00 181.96 127 ASP B C 1
ATOM 4569 O O . ASP B 1 105 ? 204.985 187.420 186.840 1.00 181.96 127 ASP B O 1
ATOM 4574 N N . CYS B 1 106 ? 203.261 186.979 188.220 1.00 177.11 128 CYS B N 1
ATOM 4575 C CA . CYS B 1 106 ? 202.269 187.676 187.412 1.00 177.11 128 CYS B CA 1
ATOM 4576 C C . CYS B 1 106 ? 202.325 189.189 187.590 1.00 177.11 128 CYS B C 1
ATOM 4577 O O . CYS B 1 106 ? 201.415 189.898 187.139 1.00 177.11 128 CYS B O 1
ATOM 4580 N N . PHE B 1 107 ? 203.369 189.704 188.242 1.00 177.42 129 PHE B N 1
ATOM 4581 C CA . PHE B 1 107 ? 203.538 191.137 188.432 1.00 177.42 129 PHE B CA 1
ATOM 4582 C C . PHE B 1 107 ? 204.844 191.682 187.874 1.00 177.42 129 PHE B C 1
ATOM 4583 O O . PHE B 1 107 ? 205.060 192.898 187.950 1.00 177.42 129 PHE B O 1
ATOM 4591 N N . ARG B 1 108 ? 205.716 190.840 187.321 1.00 178.63 130 ARG B N 1
ATOM 4592 C CA . ARG B 1 108 ? 207.024 191.284 186.858 1.00 178.63 130 ARG B CA 1
ATOM 4593 C C . ARG B 1 108 ? 207.167 191.287 185.343 1.00 178.63 130 ARG B C 1
ATOM 4594 O O . ARG B 1 108 ? 208.092 191.926 184.828 1.00 178.63 130 ARG B O 1
ATOM 4602 N N . ASP B 1 109 ? 206.291 190.595 184.620 1.00 163.39 131 ASP B N 1
ATOM 4603 C CA . ASP B 1 109 ? 206.355 190.525 183.166 1.00 163.39 131 ASP B CA 1
ATOM 4604 C C . ASP B 1 109 ? 205.101 191.152 182.573 1.00 163.39 131 ASP B C 1
ATOM 4605 O O . ASP B 1 109 ? 203.982 190.775 182.937 1.00 163.39 131 ASP B O 1
ATOM 4610 N N . ASN B 1 110 ? 205.292 192.106 181.661 1.00 155.44 132 ASN B N 1
ATOM 4611 C CA . ASN B 1 110 ? 204.184 192.759 180.982 1.00 155.44 132 ASN B CA 1
ATOM 4612 C C . ASN B 1 110 ? 204.368 192.876 179.476 1.00 155.44 132 ASN B C 1
ATOM 4613 O O . ASN B 1 110 ? 203.424 193.284 178.792 1.00 155.44 132 ASN B O 1
ATOM 4618 N N . GLU B 1 111 ? 205.541 192.537 178.942 1.00 154.32 133 GLU B N 1
ATOM 4619 C CA . GLU B 1 111 ? 205.746 192.586 177.498 1.00 154.32 133 GLU B CA 1
ATOM 4620 C C . GLU B 1 111 ? 205.491 191.227 176.858 1.00 154.32 133 GLU B C 1
ATOM 4621 O O . GLU B 1 111 ? 204.748 191.123 175.877 1.00 154.32 133 GLU B O 1
ATOM 4627 N N . GLY B 1 112 ? 206.100 190.180 177.403 1.00 148.76 134 GLY B N 1
ATOM 4628 C CA . GLY B 1 112 ? 205.965 188.844 176.854 1.00 148.76 134 GLY B CA 1
ATOM 4629 C C . GLY B 1 112 ? 207.180 188.446 176.045 1.00 148.76 134 GLY B C 1
ATOM 4630 O O . GLY B 1 112 ? 207.308 188.833 174.880 1.00 148.76 134 GLY B O 1
ATOM 4631 N N . ARG B 1 113 ? 208.079 187.672 176.649 1.00 148.85 135 ARG B N 1
ATOM 4632 C CA . ARG B 1 113 ? 209.334 187.299 176.015 1.00 148.85 135 ARG B CA 1
ATOM 4633 C C . ARG B 1 113 ? 209.686 185.864 176.382 1.00 148.85 135 ARG B C 1
ATOM 4634 O O . ARG B 1 113 ? 209.270 185.356 177.427 1.00 148.85 135 ARG B O 1
ATOM 4642 N N . GLY B 1 114 ? 210.459 185.215 175.509 1.00 146.79 136 GLY B N 1
ATOM 4643 C CA . GLY B 1 114 ? 211.063 183.923 175.790 1.00 146.79 136 GLY B CA 1
ATOM 4644 C C . GLY B 1 114 ? 210.606 182.805 174.872 1.00 146.79 136 GLY B C 1
ATOM 4645 O O . GLY B 1 114 ? 211.421 181.969 174.472 1.00 146.79 136 GLY B O 1
ATOM 4646 N N . GLN B 1 115 ? 209.321 182.771 174.533 1.00 147.33 137 GLN B N 1
ATOM 4647 C CA . GLN B 1 115 ? 208.729 181.644 173.823 1.00 147.33 137 GLN B CA 1
ATOM 4648 C C . GLN B 1 115 ? 208.314 182.052 172.417 1.00 147.33 137 GLN B C 1
ATOM 4649 O O . GLN B 1 115 ? 207.725 183.121 172.222 1.00 147.33 137 GLN B O 1
ATOM 4655 N N . TRP B 1 116 ? 208.625 181.196 171.446 1.00 141.80 138 TRP B N 1
ATOM 4656 C CA . TRP B 1 116 ? 208.247 181.385 170.050 1.00 141.80 138 TRP B CA 1
ATOM 4657 C C . TRP B 1 116 ? 207.273 180.280 169.669 1.00 141.80 138 TRP B C 1
ATOM 4658 O O . TRP B 1 116 ? 207.588 179.095 169.816 1.00 141.80 138 TRP B O 1
ATOM 4669 N N . VAL B 1 117 ? 206.092 180.664 169.179 1.00 137.28 139 VAL B N 1
ATOM 4670 C CA . VAL B 1 117 ? 205.049 179.717 168.801 1.00 137.28 139 VAL B CA 1
ATOM 4671 C C . VAL B 1 117 ? 204.451 180.134 167.463 1.00 137.28 139 VAL B C 1
ATOM 4672 O O . VAL B 1 117 ? 204.578 181.279 167.028 1.00 137.28 139 VAL B O 1
ATOM 4676 N N . LYS B 1 118 ? 203.783 179.181 166.817 1.00 132.05 140 LYS B N 1
ATOM 4677 C CA . LYS B 1 118 ? 203.098 179.412 165.552 1.00 132.05 140 LYS B CA 1
ATOM 4678 C C . LYS B 1 118 ? 201.651 179.850 165.729 1.00 132.05 140 LYS B C 1
ATOM 4679 O O . LYS B 1 118 ? 200.953 180.053 164.729 1.00 132.05 140 LYS B O 1
ATOM 4685 N N . GLY B 1 119 ? 201.185 180.000 166.965 1.00 134.36 141 GLY B N 1
ATOM 4686 C CA . GLY B 1 119 ? 199.803 180.357 167.219 1.00 134.36 141 GLY B CA 1
ATOM 4687 C C . GLY B 1 119 ? 199.286 179.756 168.507 1.00 134.36 141 GLY B C 1
ATOM 4688 O O . GLY B 1 119 ? 199.432 178.554 168.744 1.00 134.36 141 GLY B O 1
ATOM 4689 N N . LYS B 1 120 ? 198.666 180.585 169.344 1.00 128.11 142 LYS B N 1
ATOM 4690 C CA . LYS B 1 120 ? 198.250 180.178 170.678 1.00 128.11 142 LYS B CA 1
ATOM 4691 C C . LYS B 1 120 ? 196.973 180.909 171.063 1.00 128.11 142 LYS B C 1
ATOM 4692 O O . LYS B 1 120 ? 196.853 182.114 170.826 1.00 128.11 142 LYS B O 1
ATOM 4698 N N . GLU B 1 121 ? 196.034 180.181 171.656 1.00 134.32 143 GLU B N 1
ATOM 4699 C CA . GLU B 1 121 ? 194.813 180.773 172.180 1.00 134.32 143 GLU B CA 1
ATOM 4700 C C . GLU B 1 121 ? 194.802 180.675 173.700 1.00 134.32 143 GLU B C 1
ATOM 4701 O O . GLU B 1 121 ? 195.158 179.645 174.278 1.00 134.32 143 GLU B O 1
ATOM 4707 N N . LEU B 1 122 ? 194.393 181.762 174.346 1.00 130.34 144 LEU B N 1
ATOM 4708 C CA . LEU B 1 122 ? 194.404 181.850 175.799 1.00 130.34 144 LEU B CA 1
ATOM 4709 C C . LEU B 1 122 ? 193.221 181.095 176.388 1.00 130.34 144 LEU B C 1
ATOM 4710 O O . LEU B 1 122 ? 192.124 181.095 175.821 1.00 130.34 144 LEU B O 1
ATOM 4715 N N . VAL B 1 123 ? 193.455 180.448 177.525 1.00 125.60 145 VAL B N 1
ATOM 4716 C CA . VAL B 1 123 ? 192.414 179.784 178.299 1.00 125.60 145 VAL B CA 1
ATOM 4717 C C . VAL B 1 123 ? 192.398 180.405 179.689 1.00 125.60 145 VAL B C 1
ATOM 4718 O O . VAL B 1 123 ? 193.457 180.623 180.294 1.00 125.60 145 VAL B O 1
ATOM 4722 N N . LYS B 1 124 ? 191.206 180.721 180.180 1.00 126.24 146 LYS B N 1
ATOM 4723 C CA . LYS B 1 124 ? 191.035 181.403 181.454 1.00 126.24 146 LYS B CA 1
ATOM 4724 C C . LYS B 1 124 ? 190.518 180.422 182.497 1.00 126.24 146 LYS B C 1
ATOM 4725 O O . LYS B 1 124 ? 189.546 179.701 182.250 1.00 126.24 146 LYS B O 1
ATOM 4731 N N . ARG B 1 125 ? 191.177 180.396 183.652 1.00 134.06 147 ARG B N 1
ATOM 4732 C CA . ARG B 1 125 ? 190.787 179.517 184.743 1.00 134.06 147 ARG B CA 1
ATOM 4733 C C . ARG B 1 125 ? 191.033 180.232 186.062 1.00 134.06 147 ARG B C 1
ATOM 4734 O O . ARG B 1 125 ? 192.006 180.976 186.210 1.00 134.06 147 ARG B O 1
ATOM 4742 N N . GLN B 1 126 ? 190.130 180.014 187.015 1.00 146.10 148 GLN B N 1
ATOM 4743 C CA . GLN B 1 126 ? 190.227 180.618 188.335 1.00 146.10 148 GLN B CA 1
ATOM 4744 C C . GLN B 1 126 ? 190.108 179.541 189.401 1.00 146.10 148 GLN B C 1
ATOM 4745 O O . GLN B 1 126 ? 189.205 178.700 189.347 1.00 146.10 148 GLN B O 1
ATOM 4751 N N . ASN B 1 127 ? 191.022 179.572 190.369 1.00 159.21 149 ASN B N 1
ATOM 4752 C CA . ASN B 1 127 ? 190.992 178.652 191.507 1.00 159.21 149 ASN B CA 1
ATOM 4753 C C . ASN B 1 127 ? 191.671 179.354 192.682 1.00 159.21 149 ASN B C 1
ATOM 4754 O O . ASN B 1 127 ? 192.848 179.722 192.609 1.00 159.21 149 ASN B O 1
ATOM 4759 N N . ASN B 1 128 ? 190.905 179.585 193.746 1.00 172.87 150 ASN B N 1
ATOM 4760 C CA . ASN B 1 128 ? 191.420 180.269 194.924 1.00 172.87 150 ASN B CA 1
ATOM 4761 C C . ASN B 1 128 ? 191.093 179.502 196.199 1.00 172.87 150 ASN B C 1
ATOM 4762 O O . ASN B 1 128 ? 190.616 180.088 197.174 1.00 172.87 150 ASN B O 1
ATOM 4767 N N . ASN B 1 129 ? 191.339 178.193 196.206 1.00 175.89 151 ASN B N 1
ATOM 4768 C CA . ASN B 1 129 ? 190.998 177.375 197.362 1.00 175.89 151 ASN B CA 1
ATOM 4769 C C . ASN B 1 129 ? 192.024 177.455 198.486 1.00 175.89 151 ASN B C 1
ATOM 4770 O O . ASN B 1 129 ? 191.791 176.880 199.556 1.00 175.89 151 ASN B O 1
ATOM 4775 N N . HIS B 1 130 ? 193.144 178.143 198.276 1.00 178.53 152 HIS B N 1
ATOM 4776 C CA . HIS B 1 130 ? 194.166 178.272 199.311 1.00 178.53 152 HIS B CA 1
ATOM 4777 C C . HIS B 1 130 ? 193.925 179.551 200.106 1.00 178.53 152 HIS B C 1
ATOM 4778 O O . HIS B 1 130 ? 194.230 180.650 199.631 1.00 178.53 152 HIS B O 1
ATOM 4785 N N . PHE B 1 131 ? 193.390 179.406 201.321 1.00 185.68 153 PHE B N 1
ATOM 4786 C CA . PHE B 1 131 ? 192.946 180.570 202.083 1.00 185.68 153 PHE B CA 1
ATOM 4787 C C . PHE B 1 131 ? 194.113 181.357 202.670 1.00 185.68 153 PHE B C 1
ATOM 4788 O O . PHE B 1 131 ? 194.064 182.590 202.723 1.00 185.68 153 PHE B O 1
ATOM 4796 N N . ALA B 1 132 ? 195.166 180.671 203.112 1.00 185.11 154 ALA B N 1
ATOM 4797 C CA . ALA B 1 132 ? 196.224 181.331 203.867 1.00 185.11 154 ALA B CA 1
ATOM 4798 C C . ALA B 1 132 ? 197.115 182.222 203.010 1.00 185.11 154 ALA B C 1
ATOM 4799 O O . ALA B 1 132 ? 197.875 183.022 203.566 1.00 185.11 154 ALA B O 1
ATOM 4801 N N . HIS B 1 133 ? 197.045 182.112 201.686 1.00 182.53 155 HIS B N 1
ATOM 4802 C CA . HIS B 1 133 ? 197.970 182.809 200.804 1.00 182.53 155 HIS B CA 1
ATOM 4803 C C . HIS B 1 133 ? 197.235 183.325 199.571 1.00 182.53 155 HIS B C 1
ATOM 4804 O O . HIS B 1 133 ? 196.016 183.181 199.435 1.00 182.53 155 HIS B O 1
ATOM 4811 N N . HIS B 1 134 ? 198.000 183.939 198.669 1.00 183.96 156 HIS B N 1
ATOM 4812 C CA . HIS B 1 134 ? 197.491 184.471 197.414 1.00 183.96 156 HIS B CA 1
ATOM 4813 C C . HIS B 1 134 ? 197.624 183.442 196.295 1.00 183.96 156 HIS B C 1
ATOM 4814 O O . HIS B 1 134 ? 198.243 182.387 196.448 1.00 183.96 156 HIS B O 1
ATOM 4821 N N . THR B 1 135 ? 197.026 183.768 195.151 1.00 175.92 157 THR B N 1
ATOM 4822 C CA . THR B 1 135 ? 197.154 182.953 193.951 1.00 175.92 157 THR B CA 1
ATOM 4823 C C . THR B 1 135 ? 196.852 183.825 192.741 1.00 175.92 157 THR B C 1
ATOM 4824 O O . THR B 1 135 ? 196.089 184.790 192.833 1.00 175.92 157 THR B O 1
ATOM 4828 N N . CYS B 1 136 ? 197.466 183.482 191.610 1.00 169.41 158 CYS B N 1
ATOM 4829 C CA . CYS B 1 136 ? 197.238 184.235 190.385 1.00 169.41 158 CYS B CA 1
ATOM 4830 C C . CYS B 1 136 ? 197.556 183.361 189.182 1.00 169.41 158 CYS B C 1
ATOM 4831 O O . CYS B 1 136 ? 198.411 182.473 189.250 1.00 169.41 158 CYS B O 1
ATOM 4834 N N . ASN B 1 137 ? 196.864 183.633 188.078 1.00 153.18 159 ASN B N 1
ATOM 4835 C CA . ASN B 1 137 ? 197.027 182.905 186.830 1.00 153.18 159 ASN B CA 1
ATOM 4836 C C . ASN B 1 137 ? 197.245 183.893 185.695 1.00 153.18 159 ASN B C 1
ATOM 4837 O O . ASN B 1 137 ? 196.874 185.067 185.787 1.00 153.18 159 ASN B O 1
ATOM 4842 N N . LYS B 1 138 ? 197.856 183.409 184.613 1.00 140.17 160 LYS B N 1
ATOM 4843 C CA . LYS B 1 138 ? 198.127 184.248 183.455 1.00 140.17 160 LYS B CA 1
ATOM 4844 C C . LYS B 1 138 ? 198.115 183.402 182.192 1.00 140.17 160 LYS B C 1
ATOM 4845 O O . LYS B 1 138 ? 198.557 182.251 182.201 1.00 140.17 160 LYS B O 1
ATOM 4851 N N . SER B 1 139 ? 197.603 183.984 181.110 1.00 133.49 161 SER B N 1
ATOM 4852 C CA . SER B 1 139 ? 197.571 183.341 179.803 1.00 133.49 161 SER B CA 1
ATOM 4853 C C . SER B 1 139 ? 197.999 184.356 178.753 1.00 133.49 161 SER B C 1
ATOM 4854 O O . SER B 1 139 ? 198.205 185.534 179.053 1.00 133.49 161 SER B O 1
ATOM 4857 N N . TRP B 1 140 ? 198.150 183.890 177.514 1.00 131.26 162 TRP B N 1
ATOM 4858 C CA . TRP B 1 140 ? 198.720 184.721 176.466 1.00 131.26 162 TRP B CA 1
ATOM 4859 C C . TRP B 1 140 ? 198.053 184.422 175.129 1.00 131.26 162 TRP B C 1
ATOM 4860 O O . TRP B 1 140 ? 197.308 183.448 174.985 1.00 131.26 162 TRP B O 1
ATOM 4871 N N . ARG B 1 141 ? 198.341 185.275 174.141 1.00 132.44 163 ARG B N 1
ATOM 4872 C CA . ARG B 1 141 ? 197.685 185.234 172.838 1.00 132.44 163 ARG B CA 1
ATOM 4873 C C . ARG B 1 141 ? 198.724 185.359 171.730 1.00 132.44 163 ARG B C 1
ATOM 4874 O O . ARG B 1 141 ? 199.776 185.978 171.919 1.00 132.44 163 ARG B O 1
ATOM 4882 N N . CYS B 1 142 ? 198.419 184.757 170.578 1.00 139.02 164 CYS B N 1
ATOM 4883 C CA . CYS B 1 142 ? 199.256 184.818 169.387 1.00 139.02 164 CYS B CA 1
ATOM 4884 C C . CYS B 1 142 ? 198.407 185.036 168.142 1.00 139.02 164 CYS B C 1
ATOM 4885 O O . CYS B 1 142 ? 197.202 184.769 168.127 1.00 139.02 164 CYS B O 1
ATOM 4888 N N . GLY B 1 143 ? 199.053 185.549 167.095 1.00 130.09 165 GLY B N 1
ATOM 4889 C CA . GLY B 1 143 ? 198.395 185.743 165.819 1.00 130.09 165 GLY B CA 1
ATOM 4890 C C . GLY B 1 143 ? 199.284 186.349 164.754 1.00 130.09 165 GLY B C 1
ATOM 4891 O O . GLY B 1 143 ? 199.974 187.343 164.996 1.00 130.09 165 GLY B O 1
ATOM 4892 N N . ILE B 1 144 ? 199.259 185.762 163.561 1.00 125.08 166 ILE B N 1
ATOM 4893 C CA . ILE B 1 144 ? 200.011 186.276 162.421 1.00 125.08 166 ILE B CA 1
ATOM 4894 C C . ILE B 1 144 ? 199.413 185.678 161.155 1.00 125.08 166 ILE B C 1
ATOM 4895 O O . ILE B 1 144 ? 199.150 184.474 161.087 1.00 125.08 166 ILE B O 1
ATOM 4900 N N . SER B 1 145 ? 199.191 186.528 160.157 1.00 122.74 167 SER B N 1
ATOM 4901 C CA . SER B 1 145 ? 198.586 186.094 158.902 1.00 122.74 167 SER B CA 1
ATOM 4902 C C . SER B 1 145 ? 198.800 187.174 157.850 1.00 122.74 167 SER B C 1
ATOM 4903 O O . SER B 1 145 ? 199.290 188.269 158.143 1.00 122.74 167 SER B O 1
ATOM 4906 N N . THR B 1 146 ? 198.417 186.848 156.615 1.00 120.13 168 THR B N 1
ATOM 4907 C CA . THR B 1 146 ? 198.503 187.759 155.483 1.00 120.13 168 THR B CA 1
ATOM 4908 C C . THR B 1 146 ? 197.204 187.722 154.691 1.00 120.13 168 THR B C 1
ATOM 4909 O O . THR B 1 146 ? 196.456 186.742 154.736 1.00 120.13 168 THR B O 1
ATOM 4913 N N . SER B 1 147 ? 196.947 188.801 153.957 1.00 119.94 169 SER B N 1
ATOM 4914 C CA . SER B 1 147 ? 195.742 188.912 153.148 1.00 119.94 169 SER B CA 1
ATOM 4915 C C . SER B 1 147 ? 196.027 189.804 151.949 1.00 119.94 169 SER B C 1
ATOM 4916 O O . SER B 1 147 ? 196.993 190.569 151.937 1.00 119.94 169 SER B O 1
ATOM 4919 N N . LYS B 1 148 ? 195.175 189.690 150.934 1.00 116.59 170 LYS B N 1
ATOM 4920 C CA . LYS B 1 148 ? 195.310 190.503 149.735 1.00 116.59 170 LYS B CA 1
ATOM 4921 C C . LYS B 1 148 ? 194.581 191.834 149.908 1.00 116.59 170 LYS B C 1
ATOM 4922 O O . LYS B 1 148 ? 193.640 191.960 150.695 1.00 116.59 170 LYS B O 1
ATOM 4928 N N . MET B 1 149 ? 195.030 192.837 149.157 1.00 118.18 171 MET B N 1
ATOM 4929 C CA . MET B 1 149 ? 194.485 194.186 149.234 1.00 118.18 171 MET B CA 1
ATOM 4930 C C . MET B 1 149 ? 193.358 194.374 148.227 1.00 118.18 171 MET B C 1
ATOM 4931 O O . MET B 1 149 ? 193.458 193.924 147.081 1.00 118.18 171 MET B O 1
ATOM 4936 N N . TYR B 1 150 ? 192.292 195.040 148.666 1.00 115.50 172 TYR B N 1
ATOM 4937 C CA . TYR B 1 150 ? 191.197 195.417 147.781 1.00 115.50 172 TYR B CA 1
ATOM 4938 C C . TYR B 1 150 ? 191.700 196.439 146.769 1.00 115.50 172 TYR B C 1
ATOM 4939 O O . TYR B 1 150 ? 192.189 197.508 147.149 1.00 115.50 172 TYR B O 1
ATOM 4948 N N . SER B 1 151 ? 191.585 196.118 145.482 1.00 115.67 173 SER B N 1
ATOM 4949 C CA . SER B 1 151 ? 192.178 196.946 144.440 1.00 115.67 173 SER B CA 1
ATOM 4950 C C . SER B 1 151 ? 191.249 196.994 143.234 1.00 115.67 173 SER B C 1
ATOM 4951 O O . SER B 1 151 ? 190.228 196.305 143.176 1.00 115.67 173 SER B O 1
ATOM 4954 N N . ARG B 1 152 ? 191.622 197.823 142.261 1.00 118.31 174 ARG B N 1
ATOM 4955 C CA . ARG B 1 152 ? 190.873 197.980 141.023 1.00 118.31 174 ARG B CA 1
ATOM 4956 C C . ARG B 1 152 ? 191.833 198.450 139.940 1.00 118.31 174 ARG B C 1
ATOM 4957 O O . ARG B 1 152 ? 192.801 199.163 140.214 1.00 118.31 174 ARG B O 1
ATOM 4965 N N . LEU B 1 153 ? 191.554 198.040 138.704 1.00 119.91 175 LEU B N 1
ATOM 4966 C CA . LEU B 1 153 ? 192.416 198.335 137.568 1.00 119.91 175 LEU B CA 1
ATOM 4967 C C . LEU B 1 153 ? 191.634 199.087 136.503 1.00 119.91 175 LEU B C 1
ATOM 4968 O O . LEU B 1 153 ? 190.516 198.700 136.152 1.00 119.91 175 LEU B O 1
ATOM 4973 N N . GLU B 1 154 ? 192.230 200.164 135.992 1.00 135.65 176 GLU B N 1
ATOM 4974 C CA . GLU B 1 154 ? 191.628 200.964 134.935 1.00 135.65 176 GLU B CA 1
ATOM 4975 C C . GLU B 1 154 ? 192.701 201.367 133.935 1.00 135.65 176 GLU B C 1
ATOM 4976 O O . GLU B 1 154 ? 193.869 201.543 134.291 1.00 135.65 176 GLU B O 1
ATOM 4982 N N . CYS B 1 155 ? 192.293 201.514 132.674 1.00 144.72 177 CYS B N 1
ATOM 4983 C CA . CYS B 1 155 ? 193.206 201.872 131.600 1.00 144.72 177 CYS B CA 1
ATOM 4984 C C . CYS B 1 155 ? 192.548 202.911 130.701 1.00 144.72 177 CYS B C 1
ATOM 4985 O O . CYS B 1 155 ? 191.321 202.963 130.581 1.00 144.72 177 CYS B O 1
ATOM 4988 N N . GLN B 1 156 ? 193.376 203.737 130.070 1.00 149.72 178 GLN B N 1
ATOM 4989 C CA . GLN B 1 156 ? 192.915 204.756 129.141 1.00 149.72 178 GLN B CA 1
ATOM 4990 C C . GLN B 1 156 ? 193.157 204.325 127.699 1.00 149.72 178 GLN B C 1
ATOM 4991 O O . GLN B 1 156 ? 193.987 203.460 127.412 1.00 149.72 178 GLN B O 1
ATOM 4997 N N . ASP B 1 157 ? 192.414 204.950 126.787 1.00 148.67 179 ASP B N 1
ATOM 4998 C CA . ASP B 1 157 ? 192.428 204.577 125.377 1.00 148.67 179 ASP B CA 1
ATOM 4999 C C . ASP B 1 157 ? 193.483 205.340 124.582 1.00 148.67 179 ASP B C 1
ATOM 5000 O O . ASP B 1 157 ? 194.210 204.746 123.780 1.00 148.67 179 ASP B O 1
ATOM 5005 N N . ASP B 1 158 ? 193.583 206.654 124.792 1.00 155.79 180 ASP B N 1
ATOM 5006 C CA . ASP B 1 158 ? 194.436 207.500 123.968 1.00 155.79 180 ASP B CA 1
ATOM 5007 C C . ASP B 1 158 ? 195.926 207.307 124.230 1.00 155.79 180 ASP B C 1
ATOM 5008 O O . ASP B 1 158 ? 196.739 207.761 123.418 1.00 155.79 180 ASP B O 1
ATOM 5013 N N . THR B 1 159 ? 196.302 206.651 125.328 1.00 155.01 181 THR B N 1
ATOM 5014 C CA . THR B 1 159 ? 197.706 206.500 125.695 1.00 155.01 181 THR B CA 1
ATOM 5015 C C . THR B 1 159 ? 198.100 205.064 126.029 1.00 155.01 181 THR B C 1
ATOM 5016 O O . THR B 1 159 ? 199.282 204.721 125.881 1.00 155.01 181 THR B O 1
ATOM 5020 N N . ASP B 1 160 ? 197.153 204.206 126.416 1.00 153.00 182 ASP B N 1
ATOM 5021 C CA . ASP B 1 160 ? 197.421 202.803 126.745 1.00 153.00 182 ASP B CA 1
ATOM 5022 C C . ASP B 1 160 ? 198.352 202.680 127.950 1.00 153.00 182 ASP B C 1
ATOM 5023 O O . ASP B 1 160 ? 199.323 201.920 127.946 1.00 153.00 182 ASP B O 1
ATOM 5028 N N . GLU B 1 161 ? 198.047 203.447 128.993 1.00 152.89 183 GLU B N 1
ATOM 5029 C CA . GLU B 1 161 ? 198.697 203.324 130.292 1.00 152.89 183 GLU B CA 1
ATOM 5030 C C . GLU B 1 161 ? 197.675 202.864 131.320 1.00 152.89 183 GLU B C 1
ATOM 5031 O O . GLU B 1 161 ? 196.540 203.347 131.340 1.00 152.89 183 GLU B O 1
ATOM 5037 N N . CYS B 1 162 ? 198.079 201.927 132.172 1.00 139.74 184 CYS B N 1
ATOM 5038 C CA . CYS B 1 162 ? 197.190 201.349 133.170 1.00 139.74 184 CYS B CA 1
ATOM 5039 C C . CYS B 1 162 ? 197.717 201.642 134.567 1.00 139.74 184 CYS B C 1
ATOM 5040 O O . CYS B 1 162 ? 198.928 201.729 134.788 1.00 139.74 184 CYS B O 1
ATOM 5043 N N . GLN B 1 163 ? 196.791 201.796 135.511 1.00 125.75 185 GLN B N 1
ATOM 5044 C CA . GLN B 1 163 ? 197.138 202.116 136.887 1.00 125.75 185 GLN B CA 1
ATOM 5045 C C . GLN B 1 163 ? 196.260 201.299 137.822 1.00 125.75 185 GLN B C 1
ATOM 5046 O O . GLN B 1 163 ? 195.158 200.884 137.454 1.00 125.75 185 GLN B O 1
ATOM 5052 N N . VAL B 1 164 ? 196.756 201.076 139.036 1.00 115.76 186 VAL B N 1
ATOM 5053 C CA . VAL B 1 164 ? 196.065 200.284 140.045 1.00 115.76 186 VAL B CA 1
ATOM 5054 C C . VAL B 1 164 ? 195.686 201.201 141.199 1.00 115.76 186 VAL B C 1
ATOM 5055 O O . VAL B 1 164 ? 196.522 201.969 141.690 1.00 115.76 186 VAL B O 1
ATOM 5059 N N . TYR B 1 165 ? 194.432 201.117 141.631 1.00 119.94 187 TYR B N 1
ATOM 5060 C CA . TYR B 1 165 ? 193.909 201.941 142.709 1.00 119.94 187 TYR B CA 1
ATOM 5061 C C . TYR B 1 165 ? 193.642 201.086 143.942 1.00 119.94 187 TYR B C 1
ATOM 5062 O O . TYR B 1 165 ? 193.238 199.926 143.838 1.00 119.94 187 TYR B O 1
ATOM 5071 N N . ILE B 1 166 ? 193.875 201.673 145.112 1.00 120.08 188 ILE B N 1
ATOM 5072 C CA . ILE B 1 166 ? 193.599 201.024 146.390 1.00 120.08 188 ILE B CA 1
ATOM 5073 C C . ILE B 1 166 ? 192.258 201.530 146.897 1.00 120.08 188 ILE B C 1
ATOM 5074 O O . ILE B 1 166 ? 192.051 202.743 147.026 1.00 120.08 188 ILE B O 1
ATOM 5079 N N . LEU B 1 167 ? 191.350 200.607 147.193 1.00 121.85 189 LEU B N 1
ATOM 5080 C CA . LEU B 1 167 ? 189.979 200.941 147.545 1.00 121.85 189 LEU B CA 1
ATOM 5081 C C . LEU B 1 167 ? 189.723 200.708 149.028 1.00 121.85 189 LEU B C 1
ATOM 5082 O O . LEU B 1 167 ? 190.336 199.839 149.656 1.00 121.85 189 LEU B O 1
ATOM 5087 N N . ASP B 1 168 ? 188.806 201.496 149.577 1.00 131.80 190 ASP B N 1
ATOM 5088 C CA . ASP B 1 168 ? 188.372 201.354 150.958 1.00 131.80 190 ASP B CA 1
ATOM 5089 C C . ASP B 1 168 ? 187.165 200.417 151.014 1.00 131.80 190 ASP B C 1
ATOM 5090 O O . ASP B 1 168 ? 186.856 199.709 150.052 1.00 131.80 190 ASP B O 1
ATOM 5095 N N . ALA B 1 169 ? 186.474 200.397 152.157 1.00 130.67 191 ALA B N 1
ATOM 5096 C CA . ALA B 1 169 ? 185.326 199.510 152.317 1.00 130.67 191 ALA B CA 1
ATOM 5097 C C . ALA B 1 169 ? 184.214 199.845 151.329 1.00 130.67 191 ALA B C 1
ATOM 5098 O O . ALA B 1 169 ? 183.596 198.942 150.755 1.00 130.67 191 ALA B O 1
ATOM 5100 N N . GLU B 1 170 ? 183.944 201.134 151.118 1.00 138.97 192 GLU B N 1
ATOM 5101 C CA . GLU B 1 170 ? 182.897 201.542 150.190 1.00 138.97 192 GLU B CA 1
ATOM 5102 C C . GLU B 1 170 ? 183.337 201.485 148.733 1.00 138.97 192 GLU B C 1
ATOM 5103 O O . GLU B 1 170 ? 182.484 201.588 147.845 1.00 138.97 192 GLU B O 1
ATOM 5109 N N . GLY B 1 171 ? 184.630 201.327 148.465 1.00 135.15 193 GLY B N 1
ATOM 5110 C CA . GLY B 1 171 ? 185.109 201.235 147.101 1.00 135.15 193 GLY B CA 1
ATOM 5111 C C . GLY B 1 171 ? 185.527 202.567 146.514 1.00 135.15 193 GLY B C 1
ATOM 5112 O O . GLY B 1 171 ? 185.138 202.908 145.393 1.00 135.15 193 GLY B O 1
ATOM 5113 N N . ASN B 1 172 ? 186.318 203.334 147.264 1.00 133.35 194 ASN B N 1
ATOM 5114 C CA . ASN B 1 172 ? 186.801 204.623 146.804 1.00 133.35 194 ASN B CA 1
ATOM 5115 C C . ASN B 1 172 ? 188.319 204.690 146.915 1.00 133.35 194 ASN B C 1
ATOM 5116 O O . ASN B 1 172 ? 188.889 204.217 147.905 1.00 133.35 194 ASN B O 1
ATOM 5121 N N . PRO B 1 173 ? 188.999 205.260 145.922 1.00 134.23 195 PRO B N 1
ATOM 5122 C CA . PRO B 1 173 ? 190.460 205.374 145.998 1.00 134.23 195 PRO B CA 1
ATOM 5123 C C . PRO B 1 173 ? 190.894 206.251 147.162 1.00 134.23 195 PRO B C 1
ATOM 5124 O O . PRO B 1 173 ? 190.247 207.245 147.500 1.00 134.23 195 PRO B O 1
ATOM 5128 N N . ILE B 1 174 ? 192.020 205.870 147.773 1.00 132.70 196 ILE B N 1
ATOM 5129 C CA . ILE B 1 174 ? 192.554 206.563 148.940 1.00 132.70 196 ILE B CA 1
ATOM 5130 C C . ILE B 1 174 ? 194.073 206.487 148.904 1.00 132.70 196 ILE B C 1
ATOM 5131 O O . ILE B 1 174 ? 194.656 205.542 148.369 1.00 132.70 196 ILE B O 1
ATOM 5136 N N . ASN B 1 175 ? 194.717 207.499 149.480 1.00 146.86 197 ASN B N 1
ATOM 5137 C CA . ASN B 1 175 ? 196.159 207.463 149.672 1.00 146.86 197 ASN B CA 1
ATOM 5138 C C . ASN B 1 175 ? 196.516 206.516 150.810 1.00 146.86 197 ASN B C 1
ATOM 5139 O O . ASN B 1 175 ? 195.926 206.572 151.892 1.00 146.86 197 ASN B O 1
ATOM 5144 N N . VAL B 1 176 ? 197.486 205.641 150.559 1.00 135.36 198 VAL B N 1
ATOM 5145 C CA . VAL B 1 176 ? 198.020 204.748 151.584 1.00 135.36 198 VAL B CA 1
ATOM 5146 C C . VAL B 1 176 ? 199.538 204.837 151.547 1.00 135.36 198 VAL B C 1
ATOM 5147 O O . VAL B 1 176 ? 200.145 204.721 150.476 1.00 135.36 198 VAL B O 1
ATOM 5151 N N . THR B 1 177 ? 200.151 205.039 152.709 1.00 135.88 199 THR B N 1
ATOM 5152 C CA . THR B 1 177 ? 201.602 205.127 152.816 1.00 135.88 199 THR B CA 1
ATOM 5153 C C . THR B 1 177 ? 202.191 203.729 152.942 1.00 135.88 199 THR B C 1
ATOM 5154 O O . THR B 1 177 ? 201.733 202.923 153.758 1.00 135.88 199 THR B O 1
ATOM 5158 N N . VAL B 1 178 ? 203.206 203.446 152.134 1.00 133.52 200 VAL B N 1
ATOM 5159 C CA . VAL B 1 178 ? 203.818 202.125 152.100 1.00 133.52 200 VAL B CA 1
ATOM 5160 C C . VAL B 1 178 ? 204.848 202.006 153.215 1.00 133.52 200 VAL B C 1
ATOM 5161 O O . VAL B 1 178 ? 205.547 202.970 153.554 1.00 133.52 200 VAL B O 1
ATOM 5165 N N . ASP B 1 179 ? 204.935 200.809 153.799 1.00 131.79 201 ASP B N 1
ATOM 5166 C CA . ASP B 1 179 ? 205.931 200.477 154.816 1.00 131.79 201 ASP B CA 1
ATOM 5167 C C . ASP B 1 179 ? 205.780 201.361 156.058 1.00 131.79 201 ASP B C 1
ATOM 5168 O O . ASP B 1 179 ? 206.675 202.117 156.436 1.00 131.79 201 ASP B O 1
ATOM 5173 N N . THR B 1 180 ? 204.613 201.248 156.687 1.00 127.75 202 THR B N 1
ATOM 5174 C CA . THR B 1 180 ? 204.331 201.958 157.928 1.00 127.75 202 THR B CA 1
ATOM 5175 C C . THR B 1 180 ? 203.366 201.117 158.751 1.00 127.75 202 THR B C 1
ATOM 5176 O O . THR B 1 180 ? 202.750 200.174 158.247 1.00 127.75 202 THR B O 1
ATOM 5180 N N . VAL B 1 181 ? 203.244 201.470 160.028 1.00 122.68 203 VAL B N 1
ATOM 5181 C CA . VAL B 1 181 ? 202.466 200.704 160.994 1.00 122.68 203 VAL B CA 1
ATOM 5182 C C . VAL B 1 181 ? 201.189 201.466 161.313 1.00 122.68 203 VAL B C 1
ATOM 5183 O O . VAL B 1 181 ? 201.228 202.674 161.578 1.00 122.68 203 VAL B O 1
ATOM 5187 N N . LEU B 1 182 ? 200.060 200.760 161.291 1.00 121.94 204 LEU B N 1
ATOM 5188 C CA . LEU B 1 182 ? 198.767 201.336 161.616 1.00 121.94 204 LEU B CA 1
ATOM 5189 C C . LEU B 1 182 ? 198.065 200.451 162.637 1.00 121.94 204 LEU B C 1
ATOM 5190 O O . LEU B 1 182 ? 198.053 199.224 162.512 1.00 121.94 204 LEU B O 1
ATOM 5195 N N . HIS B 1 183 ? 197.477 201.086 163.649 1.00 123.79 205 HIS B N 1
ATOM 5196 C CA . HIS B 1 183 ? 196.776 200.382 164.714 1.00 123.79 205 HIS B CA 1
ATOM 5197 C C . HIS B 1 183 ? 195.311 200.788 164.723 1.00 123.79 205 HIS B C 1
ATOM 5198 O O . HIS B 1 183 ? 194.985 201.976 164.652 1.00 123.79 205 HIS B O 1
ATOM 5205 N N . ARG B 1 184 ? 194.433 199.792 164.820 1.00 126.69 206 ARG B N 1
ATOM 5206 C CA . ARG B 1 184 ? 193.000 200.028 164.915 1.00 126.69 206 ARG B CA 1
ATOM 5207 C C . ARG B 1 184 ? 192.323 198.757 165.399 1.00 126.69 206 ARG B C 1
ATOM 5208 O O . ARG B 1 184 ? 192.677 197.659 164.963 1.00 126.69 206 ARG B O 1
ATOM 5216 N N . ASP B 1 185 ? 191.368 198.915 166.317 1.00 133.33 207 ASP B N 1
ATOM 5217 C CA . ASP B 1 185 ? 190.548 197.806 166.809 1.00 133.33 207 ASP B CA 1
ATOM 5218 C C . ASP B 1 185 ? 191.398 196.670 167.374 1.00 133.33 207 ASP B C 1
ATOM 5219 O O . ASP B 1 185 ? 191.036 195.496 167.275 1.00 133.33 207 ASP B O 1
ATOM 5224 N N . GLY B 1 186 ? 192.538 197.012 167.967 1.00 127.14 208 GLY B N 1
ATOM 5225 C CA . GLY B 1 186 ? 193.368 196.028 168.629 1.00 127.14 208 GLY B CA 1
ATOM 5226 C C . GLY B 1 186 ? 194.232 195.176 167.728 1.00 127.14 208 GLY B C 1
ATOM 5227 O O . GLY B 1 186 ? 194.720 194.133 168.178 1.00 127.14 208 GLY B O 1
ATOM 5228 N N . VAL B 1 187 ? 194.436 195.571 166.473 1.00 122.55 209 VAL B N 1
ATOM 5229 C CA . VAL B 1 187 ? 195.316 194.851 165.564 1.00 122.55 209 VAL B CA 1
ATOM 5230 C C . VAL B 1 187 ? 196.268 195.842 164.911 1.00 122.55 209 VAL B C 1
ATOM 5231 O O . VAL B 1 187 ? 196.027 197.050 164.884 1.00 122.55 209 VAL B O 1
ATOM 5235 N N . SER B 1 188 ? 197.368 195.310 164.385 1.00 121.43 210 SER B N 1
ATOM 5236 C CA . SER B 1 188 ? 198.386 196.100 163.709 1.00 121.43 210 SER B CA 1
ATOM 5237 C C . SER B 1 188 ? 198.565 195.588 162.288 1.00 121.43 210 SER B C 1
ATOM 5238 O O . SER B 1 188 ? 198.615 194.376 162.058 1.00 121.43 210 SER B O 1
ATOM 5241 N N . MET B 1 189 ? 198.661 196.515 161.338 1.00 117.22 211 MET B N 1
ATOM 5242 C CA . MET B 1 189 ? 198.750 196.175 159.926 1.00 117.22 211 MET B CA 1
ATOM 5243 C C . MET B 1 189 ? 199.846 196.990 159.255 1.00 117.22 211 MET B C 1
ATOM 5244 O O . MET B 1 189 ? 200.091 198.147 159.608 1.00 117.22 211 MET B O 1
ATOM 5249 N N . ILE B 1 190 ? 200.506 196.368 158.280 1.00 112.38 212 ILE B N 1
ATOM 5250 C CA . ILE B 1 190 ? 201.579 196.993 157.513 1.00 112.38 212 ILE B CA 1
ATOM 5251 C C . ILE B 1 190 ? 201.367 196.666 156.042 1.00 112.38 212 ILE B C 1
ATOM 5252 O O . ILE B 1 190 ? 201.085 195.515 155.694 1.00 112.38 212 ILE B O 1
ATOM 5257 N N . LEU B 1 191 ? 201.502 197.670 155.182 1.00 117.18 213 LEU B N 1
ATOM 5258 C CA . LEU B 1 191 ? 201.418 197.489 153.740 1.00 117.18 213 LEU B CA 1
ATOM 5259 C C . LEU B 1 191 ? 202.783 197.704 153.104 1.00 117.18 213 LEU B C 1
ATOM 5260 O O . LEU B 1 191 ? 203.501 198.649 153.450 1.00 117.18 213 LEU B O 1
ATOM 5265 N N . LYS B 1 192 ? 203.137 196.819 152.175 1.00 123.19 214 LYS B N 1
ATOM 5266 C CA . LYS B 1 192 ? 204.407 196.882 151.471 1.00 123.19 214 LYS B CA 1
ATOM 5267 C C . LYS B 1 192 ? 204.219 196.335 150.064 1.00 123.19 214 LYS B C 1
ATOM 5268 O O . LYS B 1 192 ? 203.225 195.669 149.766 1.00 123.19 214 LYS B O 1
ATOM 5274 N N . GLN B 1 193 ? 205.188 196.634 149.195 1.00 130.73 215 GLN B N 1
ATOM 5275 C CA . GLN B 1 193 ? 205.266 196.050 147.855 1.00 130.73 215 GLN B CA 1
ATOM 5276 C C . GLN B 1 193 ? 203.993 196.338 147.052 1.00 130.73 215 GLN B C 1
ATOM 5277 O O . GLN B 1 193 ? 203.186 195.454 146.762 1.00 130.73 215 GLN B O 1
ATOM 5283 N N . LYS B 1 194 ? 203.824 197.626 146.738 1.00 128.47 216 LYS B N 1
ATOM 5284 C CA . LYS B 1 194 ? 202.672 198.091 145.973 1.00 128.47 216 LYS B CA 1
ATOM 5285 C C . LYS B 1 194 ? 202.436 197.217 144.746 1.00 128.47 216 LYS B C 1
ATOM 5286 O O . LYS B 1 194 ? 203.371 196.677 144.146 1.00 128.47 216 LYS B O 1
ATOM 5292 N N . SER B 1 195 ? 201.166 197.090 144.370 1.00 125.61 217 SER B N 1
ATOM 5293 C CA . SER B 1 195 ? 200.742 196.087 143.405 1.00 125.61 217 SER B CA 1
ATOM 5294 C C . SER B 1 195 ? 201.260 196.397 142.003 1.00 125.61 217 SER B C 1
ATOM 5295 O O . SER B 1 195 ? 201.572 197.540 141.658 1.00 125.61 217 SER B O 1
ATOM 5298 N N . THR B 1 196 ? 201.345 195.344 141.191 1.00 118.84 218 THR B N 1
ATOM 5299 C CA . THR B 1 196 ? 201.777 195.439 139.804 1.00 118.84 218 THR B CA 1
ATOM 5300 C C . THR B 1 196 ? 200.865 194.573 138.947 1.00 118.84 218 THR B C 1
ATOM 5301 O O . THR B 1 196 ? 200.061 193.787 139.456 1.00 118.84 218 THR B O 1
ATOM 5305 N N . PHE B 1 197 ? 200.996 194.719 137.631 1.00 115.55 219 PHE B N 1
ATOM 5306 C CA . PHE B 1 197 ? 200.163 194.002 136.676 1.00 115.55 219 PHE B CA 1
ATOM 5307 C C . PHE B 1 197 ? 201.041 193.386 135.592 1.00 115.55 219 PHE B C 1
ATOM 5308 O O . PHE B 1 197 ? 202.273 193.453 135.642 1.00 115.55 219 PHE B O 1
ATOM 5316 N N . THR B 1 198 ? 200.392 192.781 134.600 1.00 114.94 220 THR B N 1
ATOM 5317 C CA . THR B 1 198 ? 201.087 192.117 133.507 1.00 114.94 220 THR B CA 1
ATOM 5318 C C . THR B 1 198 ? 200.182 192.107 132.283 1.00 114.94 220 THR B C 1
ATOM 5319 O O . THR B 1 198 ? 198.973 192.332 132.376 1.00 114.94 220 THR B O 1
ATOM 5323 N N . THR B 1 199 ? 200.784 191.837 131.127 1.00 115.93 221 THR B N 1
ATOM 5324 C CA . THR B 1 199 ? 200.079 191.833 129.855 1.00 115.93 221 THR B CA 1
ATOM 5325 C C . THR B 1 199 ? 200.401 190.547 129.104 1.00 115.93 221 THR B C 1
ATOM 5326 O O . THR B 1 199 ? 201.523 190.038 129.169 1.00 115.93 221 THR B O 1
ATOM 5330 N N . ARG B 1 200 ? 199.407 190.027 128.388 1.00 118.97 222 ARG B N 1
ATOM 5331 C CA . ARG B 1 200 ? 199.572 188.788 127.641 1.00 118.97 222 ARG B CA 1
ATOM 5332 C C . ARG B 1 200 ? 198.570 188.768 126.495 1.00 118.97 222 ARG B C 1
ATOM 5333 O O . ARG B 1 200 ? 197.613 189.547 126.464 1.00 118.97 222 ARG B O 1
ATOM 5341 N N . GLN B 1 201 ? 198.804 187.861 125.549 1.00 121.37 223 GLN B N 1
ATOM 5342 C CA . GLN B 1 201 ? 197.947 187.683 124.386 1.00 121.37 223 GLN B CA 1
ATOM 5343 C C . GLN B 1 201 ? 197.286 186.315 124.446 1.00 121.37 223 GLN B C 1
ATOM 5344 O O . GLN B 1 201 ? 197.918 185.325 124.826 1.00 121.37 223 GLN B O 1
ATOM 5350 N N . ILE B 1 202 ? 196.009 186.263 124.072 1.00 121.12 224 ILE B N 1
ATOM 5351 C CA . ILE B 1 202 ? 195.221 185.037 124.134 1.00 121.12 224 ILE B CA 1
ATOM 5352 C C . ILE B 1 202 ? 194.454 184.877 122.828 1.00 121.12 224 ILE B C 1
ATOM 5353 O O . ILE B 1 202 ? 193.840 185.828 122.335 1.00 121.12 224 ILE B O 1
ATOM 5358 N N . LYS B 1 203 ? 194.494 183.669 122.270 1.00 121.04 225 LYS B N 1
ATOM 5359 C CA . LYS B 1 203 ? 193.715 183.354 121.081 1.00 121.04 225 LYS B CA 1
ATOM 5360 C C . LYS B 1 203 ? 192.267 183.071 121.455 1.00 121.04 225 LYS B C 1
ATOM 5361 O O . LYS B 1 203 ? 191.983 182.488 122.504 1.00 121.04 225 LYS B O 1
ATOM 5367 N N . ALA B 1 204 ? 191.347 183.488 120.586 1.00 115.24 226 ALA B N 1
ATOM 5368 C CA . ALA B 1 204 ? 189.923 183.319 120.828 1.00 115.24 226 ALA B CA 1
ATOM 5369 C C . ALA B 1 204 ? 189.199 183.170 119.498 1.00 115.24 226 ALA B C 1
ATOM 5370 O O . ALA B 1 204 ? 189.739 183.473 118.431 1.00 115.24 226 ALA B O 1
ATOM 5372 N N . ALA B 1 205 ? 187.961 182.690 119.572 1.00 109.75 227 ALA B N 1
ATOM 5373 C CA . ALA B 1 205 ? 187.110 182.495 118.407 1.00 109.75 227 ALA B CA 1
ATOM 5374 C C . ALA B 1 205 ? 186.057 183.593 118.363 1.00 109.75 227 ALA B C 1
ATOM 5375 O O . ALA B 1 205 ? 185.410 183.879 119.377 1.00 109.75 227 ALA B O 1
ATOM 5377 N N . CYS B 1 206 ? 185.888 184.206 117.194 1.00 112.39 228 CYS B N 1
ATOM 5378 C CA . CYS B 1 206 ? 184.970 185.323 117.036 1.00 112.39 228 CYS B CA 1
ATOM 5379 C C . CYS B 1 206 ? 184.116 185.116 115.795 1.00 112.39 228 CYS B C 1
ATOM 5380 O O . CYS B 1 206 ? 184.512 184.433 114.847 1.00 112.39 228 CYS B O 1
ATOM 5383 N N . LEU B 1 207 ? 182.929 185.718 115.814 1.00 106.19 229 LEU B N 1
ATOM 5384 C CA . LEU B 1 207 ? 181.993 185.643 114.701 1.00 106.19 229 LEU B CA 1
ATOM 5385 C C . LEU B 1 207 ? 181.288 186.986 114.565 1.00 106.19 229 LEU B C 1
ATOM 5386 O O . LEU B 1 207 ? 181.532 187.920 115.334 1.00 106.19 229 LEU B O 1
ATOM 5391 N N . LEU B 1 208 ? 180.407 187.077 113.572 1.00 105.88 230 LEU B N 1
ATOM 5392 C CA . LEU B 1 208 ? 179.616 188.271 113.318 1.00 105.88 230 LEU B CA 1
ATOM 5393 C C . LEU B 1 208 ? 178.150 187.974 113.601 1.00 105.88 230 LEU B C 1
ATOM 5394 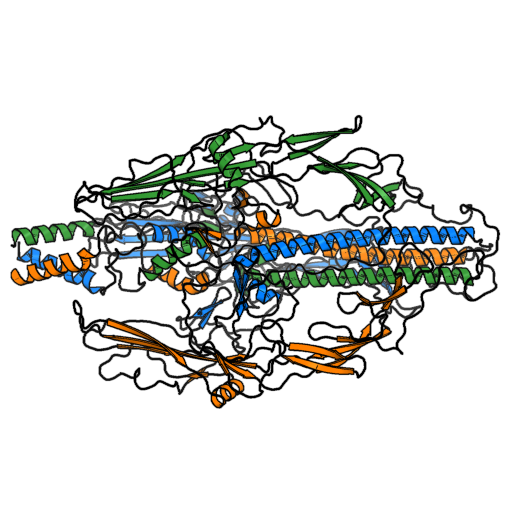O O . LEU B 1 208 ? 177.608 186.969 113.134 1.00 105.88 230 LEU B O 1
ATOM 5399 N N . ILE B 1 209 ? 177.510 188.855 114.367 1.00 112.41 231 ILE B N 1
ATOM 5400 C CA . ILE B 1 209 ? 176.130 188.678 114.796 1.00 112.41 231 ILE B CA 1
ATOM 5401 C C . ILE B 1 209 ? 175.368 189.818 114.134 1.00 112.41 231 ILE B C 1
ATOM 5402 O O . ILE B 1 209 ? 175.905 190.915 113.955 1.00 112.41 231 ILE B O 1
ATOM 5407 N N . LYS B 1 210 ? 174.114 189.551 113.775 1.00 124.89 232 LYS B N 1
ATOM 5408 C CA . LYS B 1 210 ? 173.258 190.546 113.149 1.00 124.89 232 LYS B CA 1
ATOM 5409 C C . LYS B 1 210 ? 172.563 191.282 114.288 1.00 124.89 232 LYS B C 1
ATOM 5410 O O . LYS B 1 210 ? 172.148 190.669 115.276 1.00 124.89 232 LYS B O 1
ATOM 5416 N N . ASP B 1 211 ? 172.443 192.602 114.142 1.00 133.82 233 ASP B N 1
ATOM 5417 C CA . ASP B 1 211 ? 171.724 193.393 115.135 1.00 133.82 233 ASP B CA 1
ATOM 5418 C C . ASP B 1 211 ? 170.227 193.117 115.075 1.00 133.82 233 ASP B C 1
ATOM 5419 O O . ASP B 1 211 ? 169.565 192.993 116.113 1.00 133.82 233 ASP B O 1
ATOM 5424 N N . ASP B 1 212 ? 169.678 193.018 113.869 1.00 142.37 234 ASP B N 1
ATOM 5425 C CA . ASP B 1 212 ? 168.257 192.759 113.652 1.00 142.37 234 ASP B CA 1
ATOM 5426 C C . ASP B 1 212 ? 168.148 191.348 113.080 1.00 142.37 234 ASP B C 1
ATOM 5427 O O . ASP B 1 212 ? 168.612 191.081 111.968 1.00 142.37 234 ASP B O 1
ATOM 5432 N N . LYS B 1 213 ? 167.527 190.447 113.845 1.00 132.10 235 LYS B N 1
ATOM 5433 C CA . LYS B 1 213 ? 167.540 189.034 113.477 1.00 132.10 235 LYS B CA 1
ATOM 5434 C C . LYS B 1 213 ? 166.584 188.723 112.329 1.00 132.10 235 LYS B C 1
ATOM 5435 O O . LYS B 1 213 ? 166.902 187.888 111.474 1.00 132.10 235 LYS B O 1
ATOM 5441 N N . ASN B 1 214 ? 165.422 189.375 112.280 1.00 140.50 236 ASN B N 1
ATOM 5442 C CA . ASN B 1 214 ? 164.429 189.087 111.255 1.00 140.50 236 ASN B CA 1
ATOM 5443 C C . ASN B 1 214 ? 164.452 190.092 110.107 1.00 140.50 236 ASN B C 1
ATOM 5444 O O . ASN B 1 214 ? 163.398 190.388 109.533 1.00 140.50 236 ASN B O 1
ATOM 5449 N N . ASN B 1 215 ? 165.624 190.621 109.761 1.00 141.87 237 ASN B N 1
ATOM 5450 C CA . ASN B 1 215 ? 165.750 191.528 108.629 1.00 141.87 237 ASN B CA 1
ATOM 5451 C C . ASN B 1 215 ? 167.060 191.267 107.893 1.00 141.87 237 ASN B C 1
ATOM 5452 O O . ASN B 1 215 ? 168.140 191.529 108.436 1.00 141.87 237 ASN B O 1
ATOM 5457 N N . PRO B 1 216 ? 167.006 190.753 106.669 1.00 141.95 238 PRO B N 1
ATOM 5458 C CA . PRO B 1 216 ? 168.238 190.553 105.898 1.00 141.95 238 PRO B CA 1
ATOM 5459 C C . PRO B 1 216 ? 168.878 191.881 105.528 1.00 141.95 238 PRO B C 1
ATOM 5460 O O . PRO B 1 216 ? 168.241 192.938 105.539 1.00 141.95 238 PRO B O 1
ATOM 5464 N N . GLU B 1 217 ? 170.169 191.810 105.201 1.00 146.04 239 GLU B N 1
ATOM 5465 C CA . GLU B 1 217 ? 170.971 192.986 104.859 1.00 146.04 239 GLU B CA 1
ATOM 5466 C C . GLU B 1 217 ? 170.959 194.004 105.998 1.00 146.04 239 GLU B C 1
ATOM 5467 O O . GLU B 1 217 ? 170.708 195.195 105.802 1.00 146.04 239 GLU B O 1
ATOM 5473 N N . SER B 1 218 ? 171.233 193.520 107.205 1.00 141.11 240 SER B N 1
ATOM 5474 C CA . SER B 1 218 ? 171.271 194.337 108.406 1.00 141.11 240 SER B CA 1
ATOM 5475 C C . SER B 1 218 ? 172.717 194.537 108.856 1.00 141.11 240 SER B C 1
ATOM 5476 O O . SER B 1 218 ? 173.662 194.027 108.248 1.00 141.11 240 SER B O 1
ATOM 5479 N N . VAL B 1 219 ? 172.879 195.291 109.935 1.00 135.73 241 VAL B N 1
ATOM 5480 C CA . VAL B 1 219 ? 174.193 195.622 110.475 1.00 135.73 241 VAL B CA 1
ATOM 5481 C C . VAL B 1 219 ? 174.653 194.498 111.392 1.00 135.73 241 VAL B C 1
ATOM 5482 O O . VAL B 1 219 ? 173.872 193.968 112.192 1.00 135.73 241 VAL B O 1
ATOM 5486 N N . THR B 1 220 ? 175.927 194.132 111.280 1.00 123.70 242 THR B N 1
ATOM 5487 C CA . THR B 1 220 ? 176.521 193.076 112.084 1.00 123.70 242 THR B CA 1
ATOM 5488 C C . THR B 1 220 ? 177.734 193.611 112.833 1.00 123.70 242 THR B C 1
ATOM 5489 O O . THR B 1 220 ? 178.401 194.544 112.380 1.00 123.70 242 THR B O 1
ATOM 5493 N N . ARG B 1 221 ? 178.010 193.009 113.988 1.00 115.25 243 ARG B N 1
ATOM 5494 C CA . ARG B 1 221 ? 179.146 193.394 114.812 1.00 115.25 243 ARG B CA 1
ATOM 5495 C C . ARG B 1 221 ? 179.809 192.142 115.368 1.00 115.25 243 ARG B C 1
ATOM 5496 O O . ARG B 1 221 ? 179.182 191.088 115.512 1.00 115.25 243 ARG B O 1
ATOM 5504 N N . GLU B 1 222 ? 181.094 192.270 115.684 1.00 113.06 244 GLU B N 1
ATOM 5505 C CA . GLU B 1 222 ? 181.898 191.153 116.151 1.00 113.06 244 GLU B CA 1
ATOM 5506 C C . GLU B 1 222 ? 181.667 190.779 117.609 1.00 113.06 244 GLU B C 1
ATOM 5507 O O . GLU B 1 222 ? 181.580 191.639 118.488 1.00 113.06 244 GLU B O 1
ATOM 5513 N N . HIS B 1 223 ? 181.569 189.474 117.855 1.00 108.57 245 HIS B N 1
ATOM 5514 C CA . HIS B 1 223 ? 181.427 188.930 119.197 1.00 108.57 245 HIS B CA 1
ATOM 5515 C C . HIS B 1 223 ? 182.382 187.772 119.434 1.00 108.57 245 HIS B C 1
ATOM 5516 O O . HIS B 1 223 ? 182.591 186.941 118.545 1.00 108.57 245 HIS B O 1
ATOM 5523 N N . CYS B 1 224 ? 182.960 187.718 120.632 1.00 110.54 246 CYS B N 1
ATOM 5524 C CA . CYS B 1 224 ? 183.927 186.688 120.978 1.00 110.54 246 CYS B CA 1
ATOM 5525 C C . CYS B 1 224 ? 183.594 186.105 122.343 1.00 110.54 246 CYS B C 1
ATOM 5526 O O . CYS B 1 224 ? 183.040 186.787 123.210 1.00 110.54 246 CYS B O 1
ATOM 5529 N N . LEU B 1 225 ? 183.937 184.834 122.522 1.00 109.52 247 LEU B N 1
ATOM 5530 C CA . LEU B 1 225 ? 183.730 184.121 123.776 1.00 109.52 247 LEU B CA 1
ATOM 5531 C C . LEU B 1 225 ? 185.070 183.991 124.492 1.00 109.52 247 LEU B C 1
ATOM 5532 O O . LEU B 1 225 ? 186.034 183.476 123.917 1.00 109.52 247 LEU B O 1
ATOM 5537 N N . ILE B 1 226 ? 185.132 184.451 125.743 1.00 108.89 248 ILE B N 1
ATOM 5538 C CA . ILE B 1 226 ? 186.401 184.450 126.460 1.00 108.89 248 ILE B CA 1
ATOM 5539 C C . ILE B 1 226 ? 186.434 183.342 127.506 1.00 108.89 248 ILE B C 1
ATOM 5540 O O . ILE B 1 226 ? 187.217 182.393 127.389 1.00 108.89 248 ILE B O 1
ATOM 5545 N N . ASP B 1 227 ? 185.590 183.445 128.534 1.00 117.96 249 ASP B N 1
ATOM 5546 C CA . ASP B 1 227 ? 185.496 182.396 129.545 1.00 117.96 249 ASP B CA 1
ATOM 5547 C C . ASP B 1 227 ? 184.091 181.820 129.652 1.00 117.96 249 ASP B C 1
ATOM 5548 O O . ASP B 1 227 ? 183.912 180.609 129.490 1.00 117.96 249 ASP B O 1
ATOM 5553 N N . ASN B 1 228 ? 183.087 182.655 129.925 1.00 118.57 250 ASN B N 1
ATOM 5554 C CA . ASN B 1 228 ? 181.705 182.198 129.982 1.00 118.57 250 ASN B CA 1
ATOM 5555 C C . ASN B 1 228 ? 180.731 183.244 129.456 1.00 118.57 250 ASN B C 1
ATOM 5556 O O . ASN B 1 228 ? 179.517 183.070 129.613 1.00 118.57 250 ASN B O 1
ATOM 5561 N N . ASP B 1 229 ? 181.223 184.324 128.854 1.00 110.56 251 ASP B N 1
ATOM 5562 C CA . ASP B 1 229 ? 180.372 185.414 128.406 1.00 110.56 251 ASP B CA 1
ATOM 5563 C C . ASP B 1 229 ? 180.807 185.822 127.007 1.00 110.56 251 ASP B C 1
ATOM 5564 O O . ASP B 1 229 ? 181.966 185.649 126.618 1.00 110.56 251 ASP B O 1
ATOM 5569 N N . ILE B 1 230 ? 179.861 186.371 126.255 1.00 104.11 252 ILE B N 1
ATOM 5570 C CA . ILE B 1 230 ? 180.093 186.822 124.889 1.00 104.11 252 ILE B CA 1
ATOM 5571 C C . ILE B 1 230 ? 180.221 188.338 124.921 1.00 104.11 252 ILE B C 1
ATOM 5572 O O . ILE B 1 230 ? 179.274 189.041 125.290 1.00 104.11 252 ILE B O 1
ATOM 5577 N N . TYR B 1 231 ? 181.392 188.838 124.537 1.00 105.22 253 TYR B N 1
ATOM 5578 C CA . TYR B 1 231 ? 181.694 190.260 124.607 1.00 105.22 253 TYR B CA 1
ATOM 5579 C C . TYR B 1 231 ? 181.607 190.892 123.226 1.00 105.22 253 TYR B C 1
ATOM 5580 O O . TYR B 1 231 ? 182.023 190.296 122.229 1.00 105.22 253 TYR B O 1
ATOM 5589 N N . ASP B 1 232 ? 181.055 192.099 123.177 1.00 111.36 254 ASP B N 1
ATOM 5590 C CA . ASP B 1 232 ? 181.019 192.873 121.944 1.00 111.36 254 ASP B CA 1
ATOM 5591 C C . ASP B 1 232 ? 182.347 193.602 121.782 1.00 111.36 254 ASP B C 1
ATOM 5592 O O . ASP B 1 232 ? 182.656 194.520 122.549 1.00 111.36 254 ASP B O 1
ATOM 5597 N N . LEU B 1 233 ? 183.132 193.196 120.785 1.00 111.65 255 LEU B N 1
ATOM 5598 C CA . LEU B 1 233 ? 184.434 193.795 120.519 1.00 111.65 255 LEU B CA 1
ATOM 5599 C C . LEU B 1 233 ? 184.468 194.465 119.148 1.00 111.65 255 LEU B C 1
ATOM 5600 O O . LEU B 1 233 ? 185.492 194.442 118.463 1.00 111.65 255 LEU B O 1
ATOM 5605 N N . SER B 1 234 ? 183.345 195.056 118.737 1.00 113.14 256 SER B N 1
ATOM 5606 C CA . SER B 1 234 ? 183.300 195.740 117.449 1.00 113.14 256 SER B CA 1
ATOM 5607 C C . SER B 1 234 ? 184.175 196.987 117.456 1.00 113.14 256 SER B C 1
ATOM 5608 O O . SER B 1 234 ? 184.775 197.337 116.434 1.00 113.14 256 SER B O 1
ATOM 5611 N N . LYS B 1 235 ? 184.259 197.668 118.594 1.00 122.20 257 LYS B N 1
ATOM 5612 C CA . LYS B 1 235 ? 185.064 198.871 118.727 1.00 122.20 257 LYS B CA 1
ATOM 5613 C C . LYS B 1 235 ? 186.385 198.549 119.413 1.00 122.20 257 LYS B C 1
ATOM 5614 O O . LYS B 1 235 ? 186.462 197.674 120.280 1.00 122.20 257 LYS B O 1
ATOM 5620 N N . ASN B 1 236 ? 187.427 199.267 119.015 1.00 129.08 258 ASN B N 1
ATOM 5621 C CA . ASN B 1 236 ? 188.778 199.041 119.528 1.00 129.08 258 ASN B CA 1
ATOM 5622 C C . ASN B 1 236 ? 189.068 199.969 120.707 1.00 129.08 258 ASN B C 1
ATOM 5623 O O . ASN B 1 236 ? 189.958 200.818 120.669 1.00 129.08 258 ASN B O 1
ATOM 5628 N N . THR B 1 237 ? 188.287 199.796 121.770 1.00 128.96 259 THR B N 1
ATOM 5629 C CA . THR B 1 237 ? 188.429 200.577 122.988 1.00 128.96 259 THR B CA 1
ATOM 5630 C C . THR B 1 237 ? 188.508 199.651 124.195 1.00 128.96 259 THR B C 1
ATOM 5631 O O . THR B 1 237 ? 187.966 198.543 124.193 1.00 128.96 259 THR B O 1
ATOM 5635 N N . TRP B 1 238 ? 189.194 200.123 125.231 1.00 126.86 260 TRP B N 1
ATOM 5636 C CA . TRP B 1 238 ? 189.275 199.374 126.477 1.00 126.86 260 TRP B CA 1
ATOM 5637 C C . TRP B 1 238 ? 187.923 199.358 127.177 1.00 126.86 260 TRP B C 1
ATOM 5638 O O . TRP B 1 238 ? 187.220 200.372 127.237 1.00 126.86 260 TRP B O 1
ATOM 5649 N N . ASN B 1 239 ? 187.558 198.195 127.711 1.00 126.19 261 ASN B N 1
ATOM 5650 C CA . ASN B 1 239 ? 186.325 198.045 128.481 1.00 126.19 261 ASN B CA 1
ATOM 5651 C C . ASN B 1 239 ? 186.510 196.920 129.492 1.00 126.19 261 ASN B C 1
ATOM 5652 O O . ASN B 1 239 ? 186.796 195.780 129.120 1.00 126.19 261 ASN B O 1
ATOM 5657 N N . CYS B 1 240 ? 186.383 197.245 130.776 1.00 127.55 262 CYS B N 1
ATOM 5658 C CA . CYS B 1 240 ? 186.734 196.260 131.788 1.00 127.55 262 CYS B CA 1
ATOM 5659 C C . CYS B 1 240 ? 186.179 196.637 133.154 1.00 127.55 262 CYS B C 1
ATOM 5660 O O . CYS B 1 240 ? 185.803 197.785 133.406 1.00 127.55 262 CYS B O 1
ATOM 5663 N N . LYS B 1 241 ? 186.138 195.633 134.029 1.00 118.79 263 LYS B N 1
ATOM 5664 C CA . LYS B 1 241 ? 185.611 195.745 135.380 1.00 118.79 263 LYS B CA 1
ATOM 5665 C C . LYS B 1 241 ? 186.589 195.098 136.351 1.00 118.79 263 LYS B C 1
ATOM 5666 O O . LYS B 1 241 ? 187.399 194.247 135.970 1.00 118.79 263 LYS B O 1
ATOM 5672 N N . PHE B 1 242 ? 186.491 195.504 137.618 1.00 117.42 264 PHE B N 1
ATOM 5673 C CA . PHE B 1 242 ? 187.387 195.037 138.675 1.00 117.42 264 PHE B CA 1
ATOM 5674 C C . PHE B 1 242 ? 188.845 195.194 138.263 1.00 117.42 264 PHE B C 1
ATOM 5675 O O . PHE B 1 242 ? 189.288 196.309 137.967 1.00 117.42 264 PHE B O 1
ATOM 5683 N N . ASN B 1 243 ? 189.602 194.093 138.234 1.00 114.70 265 ASN B N 1
ATOM 5684 C CA . ASN B 1 243 ? 190.980 194.114 137.737 1.00 114.70 265 ASN B CA 1
ATOM 5685 C C . ASN B 1 243 ? 191.158 192.984 136.725 1.00 114.70 265 ASN B C 1
ATOM 5686 O O . ASN B 1 243 ? 191.711 191.926 137.035 1.00 114.70 265 ASN B O 1
ATOM 5691 N N . ARG B 1 244 ? 190.688 193.231 135.504 1.00 114.71 266 ARG B N 1
ATOM 5692 C CA . ARG B 1 244 ? 190.982 192.427 134.323 1.00 114.71 266 ARG B CA 1
ATOM 5693 C C . ARG B 1 244 ? 190.459 193.187 133.116 1.00 114.71 266 ARG B C 1
ATOM 5694 O O . ARG B 1 244 ? 189.266 193.503 133.073 1.00 114.71 266 ARG B O 1
ATOM 5702 N N . CYS B 1 245 ? 191.299 193.474 132.124 1.00 119.32 267 CYS B N 1
ATOM 5703 C CA . CYS B 1 245 ? 190.881 194.341 131.033 1.00 119.32 267 CYS B CA 1
ATOM 5704 C C . CYS B 1 245 ? 191.102 193.677 129.680 1.00 119.32 267 CYS B C 1
ATOM 5705 O O . CYS B 1 245 ? 192.066 192.934 129.479 1.00 119.32 267 CYS B O 1
ATOM 5708 N N . ILE B 1 246 ? 190.186 193.964 128.755 1.00 120.03 268 ILE B N 1
ATOM 5709 C CA . ILE B 1 246 ? 190.091 193.288 127.466 1.00 120.03 268 ILE B CA 1
ATOM 5710 C C . ILE B 1 246 ? 190.252 194.320 126.357 1.00 120.03 268 ILE B C 1
ATOM 5711 O O . ILE B 1 246 ? 189.706 195.425 126.442 1.00 120.03 268 ILE B O 1
ATOM 5716 N N . LYS B 1 247 ? 190.998 193.956 125.315 1.00 123.57 269 LYS B N 1
ATOM 5717 C CA . LYS B 1 247 ? 191.229 194.849 124.188 1.00 123.57 269 LYS B CA 1
ATOM 5718 C C . LYS B 1 247 ? 191.494 194.028 122.935 1.00 123.57 269 LYS B C 1
ATOM 5719 O O . LYS B 1 247 ? 192.162 192.992 122.996 1.00 123.57 269 LYS B O 1
ATOM 5725 N N . ARG B 1 248 ? 190.971 194.499 121.803 1.00 123.73 270 ARG B N 1
ATOM 5726 C CA . ARG B 1 248 ? 191.239 193.904 120.498 1.00 123.73 270 ARG B CA 1
ATOM 5727 C C . ARG B 1 248 ? 191.775 194.991 119.580 1.00 123.73 270 ARG B C 1
ATOM 5728 O O . ARG B 1 248 ? 191.137 196.035 119.411 1.00 123.73 270 ARG B O 1
ATOM 5736 N N . LYS B 1 249 ? 192.940 194.744 118.985 1.00 132.22 271 LYS B N 1
ATOM 5737 C CA . LYS B 1 249 ? 193.610 195.745 118.172 1.00 132.22 271 LYS B CA 1
ATOM 5738 C C . LYS B 1 249 ? 192.968 195.839 116.788 1.00 132.22 271 LYS B C 1
ATOM 5739 O O . LYS B 1 249 ? 192.209 194.964 116.360 1.00 132.22 271 LYS B O 1
ATOM 5745 N N . VAL B 1 250 ? 193.281 196.925 116.080 1.00 137.67 272 VAL B N 1
ATOM 5746 C CA . VAL B 1 250 ? 192.650 197.200 114.793 1.00 137.67 272 VAL B CA 1
ATOM 5747 C C . VAL B 1 250 ? 193.116 196.218 113.722 1.00 137.67 272 VAL B C 1
ATOM 5748 O O . VAL B 1 250 ? 192.329 195.809 112.862 1.00 137.67 272 VAL B O 1
ATOM 5752 N N . GLU B 1 251 ? 194.394 195.831 113.747 1.00 142.90 273 GLU B N 1
ATOM 5753 C CA . GLU B 1 251 ? 194.935 195.008 112.668 1.00 142.90 273 GLU B CA 1
ATOM 5754 C C . GLU B 1 251 ? 194.320 193.613 112.661 1.00 142.90 273 GLU B C 1
ATOM 5755 O O . GLU B 1 251 ? 194.133 193.018 111.593 1.00 142.90 273 GLU B O 1
ATOM 5761 N N . HIS B 1 252 ? 193.996 193.074 113.834 1.00 137.54 274 HIS B N 1
ATOM 5762 C CA . HIS B 1 252 ? 193.380 191.755 113.906 1.00 137.54 274 HIS B CA 1
ATOM 5763 C C . HIS B 1 252 ? 191.917 191.850 113.490 1.00 137.54 274 HIS B C 1
ATOM 5764 O O . HIS B 1 252 ? 191.112 192.496 114.168 1.00 137.54 274 HIS B O 1
ATOM 5771 N N . ARG B 1 253 ? 191.574 191.206 112.381 1.00 138.20 275 ARG B N 1
ATOM 5772 C CA . ARG B 1 253 ? 190.247 191.289 111.790 1.00 138.20 275 ARG B CA 1
ATOM 5773 C C . ARG B 1 253 ? 189.542 189.938 111.875 1.00 138.20 275 ARG B C 1
ATOM 5774 O O . ARG B 1 253 ? 190.102 188.940 112.337 1.00 138.20 275 ARG B O 1
ATOM 5782 N N . VAL B 1 254 ? 188.293 189.920 111.416 1.00 128.91 276 VAL B N 1
ATOM 5783 C CA . VAL B 1 254 ? 187.431 188.746 111.486 1.00 128.91 276 VAL B CA 1
ATOM 5784 C C . VAL B 1 254 ? 186.928 188.430 110.083 1.00 128.91 276 VAL B C 1
ATOM 5785 O O . VAL B 1 254 ? 186.668 189.341 109.289 1.00 128.91 276 VAL B O 1
ATOM 5789 N N . LYS B 1 255 ? 186.808 187.138 109.777 1.00 128.73 277 LYS B N 1
ATOM 5790 C CA . LYS B 1 255 ? 186.339 186.710 108.464 1.00 128.73 277 LYS B CA 1
ATOM 5791 C C . LYS B 1 255 ? 184.944 187.250 108.182 1.00 128.73 277 LYS B C 1
ATOM 5792 O O . LYS B 1 255 ? 184.089 187.311 109.070 1.00 128.73 277 LYS B O 1
ATOM 5798 N N . LYS B 1 256 ? 184.717 187.645 106.933 1.00 127.18 278 LYS B N 1
ATOM 5799 C CA . LYS B 1 256 ? 183.451 188.246 106.544 1.00 127.18 278 LYS B CA 1
ATOM 5800 C C . LYS B 1 256 ? 182.350 187.192 106.460 1.00 127.18 278 LYS B C 1
ATOM 5801 O O . LYS B 1 256 ? 182.599 185.999 106.270 1.00 127.18 278 LYS B O 1
ATOM 5807 N N . ARG B 1 257 ? 181.104 187.660 106.605 1.00 122.97 279 ARG B N 1
ATOM 5808 C CA . ARG B 1 257 ? 179.915 186.818 106.542 1.00 122.97 279 ARG B CA 1
ATOM 5809 C C . ARG B 1 257 ? 179.303 186.883 105.153 1.00 122.97 279 ARG B C 1
ATOM 5810 O O . ARG B 1 257 ? 178.965 187.980 104.683 1.00 122.97 279 ARG B O 1
ATOM 5818 N N . PRO B 1 258 ? 179.151 185.748 104.467 1.00 127.37 280 PRO B N 1
ATOM 5819 C CA . PRO B 1 258 ? 178.609 185.786 103.110 1.00 127.37 280 PRO B CA 1
ATOM 5820 C C . PRO B 1 258 ? 177.147 186.192 103.118 1.00 127.37 280 PRO B C 1
ATOM 5821 O O . PRO B 1 258 ? 176.406 185.882 104.067 1.00 127.37 280 PRO B O 1
ATOM 5825 N N . PRO B 1 259 ? 176.683 186.885 102.082 1.00 131.57 281 PRO B N 1
ATOM 5826 C CA . PRO B 1 259 ? 175.268 187.254 102.012 1.00 131.57 281 PRO B CA 1
ATOM 5827 C C . PRO B 1 259 ? 174.405 186.078 101.583 1.00 131.57 281 PRO B C 1
ATOM 5828 O O . PRO B 1 259 ? 174.890 185.050 101.105 1.00 131.57 281 PRO B O 1
ATOM 5832 N N . THR B 1 260 ? 173.097 186.247 101.765 1.00 136.83 282 THR B N 1
ATOM 5833 C CA . THR B 1 260 ? 172.144 185.216 101.380 1.00 136.83 282 THR B CA 1
ATOM 5834 C C . THR B 1 260 ? 172.106 185.054 99.864 1.00 136.83 282 THR B C 1
ATOM 5835 O O . THR B 1 260 ? 172.224 186.022 99.106 1.00 136.83 282 THR B O 1
ATOM 5839 N N . TRP B 1 261 ? 171.933 183.810 99.424 1.00 140.31 283 TRP B N 1
ATOM 5840 C CA . TRP B 1 261 ? 171.895 183.485 98.007 1.00 140.31 283 TRP B CA 1
ATOM 5841 C C . TRP B 1 261 ? 170.461 183.488 97.494 1.00 140.31 283 TRP B C 1
ATOM 5842 O O . TRP B 1 261 ? 169.578 182.854 98.078 1.00 140.31 283 TRP B O 1
ATOM 5853 N N . ARG B 1 262 ? 170.240 184.204 96.395 1.00 141.54 284 ARG B N 1
ATOM 5854 C CA . ARG B 1 262 ? 168.924 184.294 95.778 1.00 141.54 284 ARG B CA 1
ATOM 5855 C C . ARG B 1 262 ? 169.085 184.342 94.268 1.00 141.54 284 ARG B C 1
ATOM 5856 O O . ARG B 1 262 ? 170.159 184.656 93.746 1.00 141.54 284 ARG B O 1
ATOM 5864 N N . HIS B 1 263 ? 168.001 184.025 93.566 1.00 146.42 285 HIS B N 1
ATOM 5865 C CA . HIS B 1 263 ? 168.001 184.078 92.115 1.00 146.42 285 HIS B CA 1
ATOM 5866 C C . HIS B 1 263 ? 167.855 185.525 91.641 1.00 146.42 285 HIS B C 1
ATOM 5867 O O . HIS B 1 263 ? 167.535 186.433 92.414 1.00 146.42 285 HIS B O 1
ATOM 5874 N N . ASN B 1 264 ? 168.117 185.734 90.349 1.00 151.45 286 ASN B N 1
ATOM 5875 C CA . ASN B 1 264 ? 168.205 187.034 89.685 1.00 151.45 286 ASN B CA 1
ATOM 5876 C C . ASN B 1 264 ? 169.386 187.864 90.171 1.00 151.45 286 ASN B C 1
ATOM 5877 O O . ASN B 1 264 ? 169.548 189.005 89.719 1.00 151.45 286 ASN B O 1
ATOM 5882 N N . VAL B 1 265 ? 170.212 187.343 91.074 1.00 150.21 287 VAL B N 1
ATOM 5883 C CA . VAL B 1 265 ? 171.335 188.083 91.637 1.00 150.21 287 VAL B CA 1
ATOM 5884 C C . VAL B 1 265 ? 172.605 187.276 91.412 1.00 150.21 287 VAL B C 1
ATOM 5885 O O . VAL B 1 265 ? 172.626 186.059 91.627 1.00 150.21 287 VAL B O 1
ATOM 5889 N N . ARG B 1 266 ? 173.660 187.956 90.967 1.00 156.31 288 ARG B N 1
ATOM 5890 C CA . ARG B 1 266 ? 174.947 187.301 90.781 1.00 156.31 288 ARG B CA 1
ATOM 5891 C C . ARG B 1 266 ? 175.451 186.743 92.107 1.00 156.31 288 ARG B C 1
ATOM 5892 O O . ARG B 1 266 ? 175.364 187.389 93.153 1.00 156.31 288 ARG B O 1
ATOM 5900 N N . ALA B 1 267 ? 175.981 185.525 92.056 1.00 153.00 289 ALA B N 1
ATOM 5901 C CA . ALA B 1 267 ? 176.397 184.789 93.248 1.00 153.00 289 ALA B CA 1
ATOM 5902 C C . ALA B 1 267 ? 177.919 184.828 93.356 1.00 153.00 289 ALA B C 1
ATOM 5903 O O . ALA B 1 267 ? 178.602 183.900 92.918 1.00 153.00 289 ALA B O 1
ATOM 5905 N N . LYS B 1 268 ? 178.434 185.896 93.970 1.00 155.59 290 LYS B N 1
ATOM 5906 C CA . LYS B 1 268 ? 179.859 186.057 94.243 1.00 155.59 290 LYS B CA 1
ATOM 5907 C C . LYS B 1 268 ? 180.723 185.747 93.025 1.00 155.59 290 LYS B C 1
ATOM 5908 O O . LYS B 1 268 ? 180.482 186.271 91.934 1.00 155.59 290 LYS B O 1
ATOM 5914 N N . TYR B 1 269 ? 181.734 184.899 93.211 1.00 161.22 291 TYR B N 1
ATOM 5915 C CA . TYR B 1 269 ? 182.601 184.515 92.106 1.00 161.22 291 TYR B CA 1
ATOM 5916 C C . TYR B 1 269 ? 181.835 183.677 91.091 1.00 161.22 291 TYR B C 1
ATOM 5917 O O . TYR B 1 269 ? 180.935 182.909 91.442 1.00 161.22 291 TYR B O 1
ATOM 5926 N N . THR B 1 270 ? 182.202 183.826 89.821 1.00 163.02 292 THR B N 1
ATOM 5927 C CA . THR B 1 270 ? 181.533 183.155 88.715 1.00 163.02 292 THR B CA 1
ATOM 5928 C C . THR B 1 270 ? 182.360 181.956 88.279 1.00 163.02 292 THR B C 1
ATOM 5929 O O . THR B 1 270 ? 183.546 182.098 87.960 1.00 163.02 292 THR B O 1
ATOM 5933 N N . GLU B 1 271 ? 181.735 180.782 88.263 1.00 157.17 293 GLU B N 1
ATOM 5934 C CA . GLU B 1 271 ? 182.350 179.551 87.778 1.00 157.17 293 GLU B CA 1
ATOM 5935 C C . GLU B 1 271 ? 181.390 178.923 86.778 1.00 157.17 293 GLU B C 1
ATOM 5936 O O . GLU B 1 271 ? 180.430 178.249 87.172 1.00 157.17 293 GLU B O 1
ATOM 5942 N N . GLY B 1 272 ? 181.643 179.141 85.490 1.00 152.82 294 GLY B N 1
ATOM 5943 C CA . GLY B 1 272 ? 180.718 178.684 84.473 1.00 152.82 294 GLY B CA 1
ATOM 5944 C C . GLY B 1 272 ? 180.825 177.203 84.170 1.00 152.82 294 GLY B C 1
ATOM 5945 O O . GLY B 1 272 ? 181.747 176.767 83.476 1.00 152.82 294 GLY B O 1
ATOM 5946 N N . ASP B 1 273 ? 179.860 176.437 84.664 1.00 148.23 295 ASP B N 1
ATOM 5947 C CA . ASP B 1 273 ? 179.763 174.993 84.467 1.00 148.23 295 ASP B CA 1
ATOM 5948 C C . ASP B 1 273 ? 178.291 174.618 84.589 1.00 148.23 295 ASP B C 1
ATOM 5949 O O . ASP B 1 273 ? 177.418 175.483 84.701 1.00 148.23 295 ASP B O 1
ATOM 5954 N N . THR B 1 274 ? 178.023 173.317 84.564 1.00 140.43 296 THR B N 1
ATOM 5955 C CA . THR B 1 274 ? 176.676 172.788 84.737 1.00 140.43 296 THR B CA 1
ATOM 5956 C C . THR B 1 274 ? 176.663 171.834 85.921 1.00 140.43 296 THR B C 1
ATOM 5957 O O . THR B 1 274 ? 177.445 170.879 85.962 1.00 140.43 296 THR B O 1
ATOM 5961 N N . ALA B 1 275 ? 175.778 172.094 86.879 1.00 139.45 297 ALA B N 1
ATOM 5962 C CA . ALA B 1 275 ? 175.662 171.240 88.048 1.00 139.45 297 ALA B CA 1
ATOM 5963 C C . ALA B 1 275 ? 174.851 169.988 87.722 1.00 139.45 297 ALA B C 1
ATOM 5964 O O . ALA B 1 275 ? 174.077 169.946 86.763 1.00 139.45 297 ALA B O 1
ATOM 5966 N N . THR B 1 276 ? 175.044 168.958 88.540 1.00 142.67 298 THR B N 1
ATOM 5967 C CA . THR B 1 276 ? 174.356 167.686 88.386 1.00 142.67 298 THR B CA 1
ATOM 5968 C C . THR B 1 276 ? 173.750 167.273 89.720 1.00 142.67 298 THR B C 1
ATOM 5969 O O . THR B 1 276 ? 174.060 167.838 90.773 1.00 142.67 298 THR B O 1
ATOM 5973 N N . LYS B 1 277 ? 172.871 166.270 89.661 1.00 143.30 299 LYS B N 1
ATOM 5974 C CA . LYS B 1 277 ? 172.159 165.827 90.857 1.00 143.30 299 LYS B CA 1
ATOM 5975 C C . LYS B 1 277 ? 173.111 165.235 91.891 1.00 143.30 299 LYS B C 1
ATOM 5976 O O . LYS B 1 277 ? 172.867 165.341 93.101 1.00 143.30 299 LYS B O 1
ATOM 5982 N N . GLY B 1 278 ? 174.194 164.603 91.431 1.00 149.05 300 GLY B N 1
ATOM 5983 C CA . GLY B 1 278 ? 175.126 163.979 92.357 1.00 149.05 300 GLY B CA 1
ATOM 5984 C C . GLY B 1 278 ? 175.765 164.971 93.308 1.00 149.05 300 GLY B C 1
ATOM 5985 O O . GLY B 1 278 ? 175.920 164.694 94.499 1.00 149.05 300 GLY B O 1
ATOM 5986 N N . ASP B 1 279 ? 176.146 166.144 92.793 1.00 145.72 301 ASP B N 1
ATOM 5987 C CA . ASP B 1 279 ? 176.734 167.170 93.649 1.00 145.72 301 ASP B CA 1
ATOM 5988 C C . ASP B 1 279 ? 175.748 167.624 94.717 1.00 145.72 301 ASP B C 1
ATOM 5989 O O . ASP B 1 279 ? 176.116 167.783 95.890 1.00 145.72 301 ASP B O 1
ATOM 5994 N N . LEU B 1 280 ? 174.490 167.831 94.329 1.00 147.61 302 LEU B N 1
ATOM 5995 C CA . LEU B 1 280 ? 173.479 168.273 95.281 1.00 147.61 302 LEU B CA 1
ATOM 5996 C C . LEU B 1 280 ? 173.252 167.223 96.362 1.00 147.61 302 LEU B C 1
ATOM 5997 O O . LEU B 1 280 ? 173.144 167.550 97.551 1.00 147.61 302 LEU B O 1
ATOM 6002 N N . MET B 1 281 ? 173.186 165.950 95.967 1.00 149.09 303 MET B N 1
ATOM 6003 C CA . MET B 1 281 ? 173.011 164.886 96.954 1.00 149.09 303 MET B CA 1
ATOM 6004 C C . MET B 1 281 ? 174.218 164.772 97.879 1.00 149.09 303 MET B C 1
ATOM 6005 O O . MET B 1 281 ? 174.055 164.518 99.078 1.00 149.09 303 MET B O 1
ATOM 6010 N N . HIS B 1 282 ? 175.429 164.957 97.346 1.00 143.29 304 HIS B N 1
ATOM 6011 C CA . HIS B 1 282 ? 176.629 164.950 98.179 1.00 143.29 304 HIS B CA 1
ATOM 6012 C C . HIS B 1 282 ? 176.571 166.058 99.228 1.00 143.29 304 HIS B C 1
ATOM 6013 O O . HIS B 1 282 ? 176.844 165.826 100.416 1.00 143.29 304 HIS B O 1
ATOM 6020 N N . ILE B 1 283 ? 176.211 167.270 98.800 1.00 141.70 305 ILE B N 1
ATOM 6021 C CA . ILE B 1 283 ? 176.097 168.391 99.731 1.00 141.70 305 ILE B CA 1
ATOM 6022 C C . ILE B 1 283 ? 175.045 168.096 100.792 1.00 141.70 305 ILE B C 1
ATOM 6023 O O . ILE B 1 283 ? 175.254 168.345 101.990 1.00 141.70 305 ILE B O 1
ATOM 6028 N N . GLN B 1 284 ? 173.900 167.552 100.368 1.00 140.39 306 GLN B N 1
ATOM 6029 C CA . GLN B 1 284 ? 172.826 167.238 101.304 1.00 140.39 306 GLN B CA 1
ATOM 6030 C C . GLN B 1 284 ? 173.287 166.232 102.351 1.00 140.39 306 GLN B C 1
ATOM 6031 O O . GLN B 1 284 ? 173.027 166.399 103.548 1.00 140.39 306 GLN B O 1
ATOM 6037 N N . GLU B 1 285 ? 173.989 165.182 101.915 1.00 142.58 307 GLU B N 1
ATOM 6038 C CA . GLU B 1 285 ? 174.460 164.163 102.849 1.00 142.58 307 GLU B CA 1
ATOM 6039 C C . GLU B 1 285 ? 175.459 164.740 103.845 1.00 142.58 307 GLU B C 1
ATOM 6040 O O . GLU B 1 285 ? 175.391 164.449 105.050 1.00 142.58 307 GLU B O 1
ATOM 6046 N N . GLU B 1 286 ? 176.392 165.567 103.363 1.00 137.26 308 GLU B N 1
ATOM 6047 C CA . GLU B 1 286 ? 177.373 166.175 104.259 1.00 137.26 308 GLU B CA 1
ATOM 6048 C C . GLU B 1 286 ? 176.689 167.037 105.318 1.00 137.26 308 GLU B C 1
ATOM 6049 O O . GLU B 1 286 ? 177.015 166.963 106.513 1.00 137.26 308 GLU B O 1
ATOM 6055 N N . LEU B 1 287 ? 175.721 167.851 104.896 1.00 131.54 309 LEU B N 1
ATOM 6056 C CA . LEU B 1 287 ? 175.034 168.721 105.843 1.00 131.54 309 LEU B CA 1
ATOM 6057 C C . LEU B 1 287 ? 174.192 167.929 106.838 1.00 131.54 309 LEU B C 1
ATOM 6058 O O . LEU B 1 287 ? 174.120 168.296 108.020 1.00 131.54 309 LEU B O 1
ATOM 6063 N N . MET B 1 288 ? 173.566 166.837 106.390 1.00 134.29 310 MET B N 1
ATOM 6064 C CA . MET B 1 288 ? 172.835 165.979 107.320 1.00 134.29 310 MET B CA 1
ATOM 6065 C C . MET B 1 288 ? 173.770 165.379 108.365 1.00 134.29 310 MET B C 1
ATOM 6066 O O . MET B 1 288 ? 173.414 165.288 109.547 1.00 134.29 310 MET B O 1
ATOM 6071 N N . TYR B 1 289 ? 174.966 164.959 107.949 1.00 128.78 311 TYR B N 1
ATOM 6072 C CA . TYR B 1 289 ? 175.918 164.407 108.911 1.00 128.78 311 TYR B CA 1
ATOM 6073 C C . TYR B 1 289 ? 176.338 165.459 109.937 1.00 128.78 311 TYR B C 1
ATOM 6074 O O . TYR B 1 289 ? 176.458 165.166 111.138 1.00 128.78 311 TYR B O 1
ATOM 6083 N N . GLU B 1 290 ? 176.559 166.697 109.482 1.00 122.87 312 GLU B N 1
ATOM 6084 C CA . GLU B 1 290 ? 176.882 167.773 110.418 1.00 122.87 312 GLU B CA 1
ATOM 6085 C C . GLU B 1 290 ? 175.750 167.992 111.421 1.00 122.87 312 GLU B C 1
ATOM 6086 O O . GLU B 1 290 ? 175.991 168.173 112.627 1.00 122.87 312 GLU B O 1
ATOM 6092 N N . ASN B 1 291 ? 174.506 167.983 110.935 1.00 125.51 313 ASN B N 1
ATOM 6093 C CA . ASN B 1 291 ? 173.361 168.116 111.829 1.00 125.51 313 ASN B CA 1
ATOM 6094 C C . ASN B 1 291 ? 173.319 166.979 112.844 1.00 125.51 313 ASN B C 1
ATOM 6095 O O . ASN B 1 291 ? 172.955 167.186 114.008 1.00 125.51 313 ASN B O 1
ATOM 6100 N N . ASP B 1 292 ? 173.683 165.768 112.415 1.00 123.75 314 ASP B N 1
ATOM 6101 C CA . ASP B 1 292 ? 173.732 164.636 113.337 1.00 123.75 314 ASP B CA 1
ATOM 6102 C C . ASP B 1 292 ? 174.744 164.876 114.452 1.00 123.75 314 ASP B C 1
ATOM 6103 O O . ASP B 1 292 ? 174.473 164.584 115.628 1.00 123.75 314 ASP B O 1
ATOM 6108 N N . LEU B 1 293 ? 175.921 165.397 114.099 1.00 119.54 315 LEU B N 1
ATOM 6109 C CA . LEU B 1 293 ? 176.924 165.710 115.118 1.00 119.54 315 LEU B CA 1
ATOM 6110 C C . LEU B 1 293 ? 176.384 166.721 116.128 1.00 119.54 315 LEU B C 1
ATOM 6111 O O . LEU B 1 293 ? 176.539 166.556 117.352 1.00 119.54 315 LEU B O 1
ATOM 6116 N N . LEU B 1 294 ? 175.732 167.775 115.627 1.00 118.70 316 LEU B N 1
ATOM 6117 C CA . LEU B 1 294 ? 175.160 168.776 116.525 1.00 118.70 316 LEU B CA 1
ATOM 6118 C C . LEU B 1 294 ? 174.117 168.156 117.451 1.00 118.70 316 LEU B C 1
ATOM 6119 O O . LEU B 1 294 ? 174.081 168.448 118.657 1.00 118.70 316 LEU B O 1
ATOM 6124 N N . LYS B 1 295 ? 173.269 167.284 116.904 1.00 118.54 317 LYS B N 1
ATOM 6125 C CA . LYS B 1 295 ? 172.267 166.615 117.727 1.00 118.54 317 LYS B CA 1
ATOM 6126 C C . LYS B 1 295 ? 172.921 165.817 118.847 1.00 118.54 317 LYS B C 1
ATOM 6127 O O . LYS B 1 295 ? 172.494 165.897 120.006 1.00 118.54 317 LYS B O 1
ATOM 6133 N N . MET B 1 296 ? 173.980 165.066 118.523 1.00 117.84 318 MET B N 1
ATOM 6134 C CA . MET B 1 296 ? 174.664 164.272 119.542 1.00 117.84 318 MET B CA 1
ATOM 6135 C C . MET B 1 296 ? 175.190 165.157 120.667 1.00 117.84 318 MET B C 1
ATOM 6136 O O . MET B 1 296 ? 175.070 164.812 121.856 1.00 117.84 318 MET B O 1
ATOM 6141 N N . ASN B 1 297 ? 175.776 166.302 120.311 1.00 114.93 319 ASN B N 1
ATOM 6142 C CA . ASN B 1 297 ? 176.183 167.256 121.344 1.00 114.93 319 ASN B CA 1
ATOM 6143 C C . ASN B 1 297 ? 174.994 167.664 122.209 1.00 114.93 319 ASN B C 1
ATOM 6144 O O . ASN B 1 297 ? 175.124 167.828 123.435 1.00 114.93 319 ASN B O 1
ATOM 6149 N N . ILE B 1 298 ? 173.822 167.821 121.586 1.00 115.85 320 ILE B N 1
ATOM 6150 C CA . ILE B 1 298 ? 172.624 168.206 122.338 1.00 115.85 320 ILE B CA 1
ATOM 6151 C C . ILE B 1 298 ? 172.279 167.152 123.389 1.00 115.85 320 ILE B C 1
ATOM 6152 O O . ILE B 1 298 ? 172.015 167.480 124.556 1.00 115.85 320 ILE B O 1
ATOM 6157 N N . GLU B 1 299 ? 172.258 165.870 122.995 1.00 118.31 321 GLU B N 1
ATOM 6158 C CA . GLU B 1 299 ? 171.922 164.850 123.997 1.00 118.31 321 GLU B CA 1
ATOM 6159 C C . GLU B 1 299 ? 172.973 164.788 125.101 1.00 118.31 321 GLU B C 1
ATOM 6160 O O . GLU B 1 299 ? 172.640 164.525 126.265 1.00 118.31 321 GLU B O 1
ATOM 6166 N N . LEU B 1 300 ? 174.248 165.006 124.761 1.00 112.50 322 LEU B N 1
ATOM 6167 C CA . LEU B 1 300 ? 175.266 165.007 125.810 1.00 112.50 322 LEU B CA 1
ATOM 6168 C C . LEU B 1 300 ? 174.991 166.095 126.847 1.00 112.50 322 LEU B C 1
ATOM 6169 O O . LEU B 1 300 ? 175.037 165.841 128.066 1.00 112.50 322 LEU B O 1
ATOM 6174 N N . MET B 1 301 ? 174.672 167.305 126.379 1.00 115.25 323 MET B N 1
ATOM 6175 C CA . MET B 1 301 ? 174.358 168.389 127.308 1.00 115.25 323 MET B CA 1
ATOM 6176 C C . MET B 1 301 ? 173.130 168.056 128.151 1.00 115.25 323 MET B C 1
ATOM 6177 O O . MET B 1 301 ? 173.098 168.337 129.359 1.00 115.25 323 MET B O 1
ATOM 6182 N N . HIS B 1 302 ? 172.106 167.459 127.531 1.00 116.33 324 HIS B N 1
ATOM 6183 C CA . HIS B 1 302 ? 170.902 167.102 128.277 1.00 116.33 324 HIS B CA 1
ATOM 6184 C C . HIS B 1 302 ? 171.209 166.099 129.384 1.00 116.33 324 HIS B C 1
ATOM 6185 O O . HIS B 1 302 ? 170.684 166.213 130.500 1.00 116.33 324 HIS B O 1
ATOM 6192 N N . ALA B 1 303 ? 172.050 165.104 129.089 1.00 114.35 325 ALA B N 1
ATOM 6193 C CA . ALA B 1 303 ? 172.413 164.121 130.107 1.00 114.35 325 ALA B CA 1
ATOM 6194 C C . ALA B 1 303 ? 173.148 164.777 131.270 1.00 114.35 325 ALA B C 1
ATOM 6195 O O . ALA B 1 303 ? 172.889 164.459 132.442 1.00 114.35 325 ALA B O 1
ATOM 6197 N N . HIS B 1 304 ? 174.067 165.700 130.967 1.00 115.18 326 HIS B N 1
ATOM 6198 C CA . HIS B 1 304 ? 174.759 166.412 132.041 1.00 115.18 326 HIS B CA 1
ATOM 6199 C C . HIS B 1 304 ? 173.773 167.172 132.923 1.00 115.18 326 HIS B C 1
ATOM 6200 O O . HIS B 1 304 ? 173.864 167.138 134.163 1.00 115.18 326 HIS B O 1
ATOM 6207 N N . ILE B 1 305 ? 172.815 167.863 132.298 1.00 111.58 327 ILE B N 1
ATOM 6208 C CA . ILE B 1 305 ? 171.835 168.631 133.064 1.00 111.58 327 ILE B CA 1
ATOM 6209 C C . ILE B 1 305 ? 171.012 167.711 133.961 1.00 111.58 327 ILE B C 1
ATOM 6210 O O . ILE B 1 305 ? 170.739 168.034 135.125 1.00 111.58 327 ILE B O 1
ATOM 6215 N N . ASN B 1 306 ? 170.597 166.556 133.431 1.00 116.00 328 ASN B N 1
ATOM 6216 C CA . ASN B 1 306 ? 169.807 165.621 134.230 1.00 116.00 328 ASN B CA 1
ATOM 6217 C C . ASN B 1 306 ? 170.590 165.121 135.440 1.00 116.00 328 ASN B C 1
ATOM 6218 O O . ASN B 1 306 ? 170.045 165.019 136.550 1.00 116.00 328 ASN B O 1
ATOM 6223 N N . LYS B 1 307 ? 171.871 164.793 135.243 1.00 113.97 329 LYS B N 1
ATOM 6224 C CA . LYS B 1 307 ? 172.691 164.340 136.364 1.00 113.97 329 LYS B CA 1
ATOM 6225 C C . LYS B 1 307 ? 172.789 165.414 137.441 1.00 113.97 329 LYS B C 1
ATOM 6226 O O . LYS B 1 307 ? 172.650 165.132 138.642 1.00 113.97 329 LYS B O 1
ATOM 6232 N N . LEU B 1 308 ? 173.019 166.665 137.025 1.00 111.34 330 LEU B N 1
ATOM 6233 C CA . LEU B 1 308 ? 173.100 167.750 138.000 1.00 111.34 330 LEU B CA 1
ATOM 6234 C C . LEU B 1 308 ? 171.785 167.923 138.752 1.00 111.34 330 LEU B C 1
ATOM 6235 O O . LEU B 1 308 ? 171.781 168.173 139.965 1.00 111.34 330 LEU B O 1
ATOM 6240 N N . ASN B 1 309 ? 170.657 167.803 138.047 1.00 111.78 331 ASN B N 1
ATOM 6241 C CA . ASN B 1 309 ? 169.356 167.946 138.695 1.00 111.78 331 ASN B CA 1
ATOM 6242 C C . ASN B 1 309 ? 169.153 166.876 139.762 1.00 111.78 331 ASN B C 1
ATOM 6243 O O . ASN B 1 309 ? 168.693 167.166 140.878 1.00 111.78 331 ASN B O 1
ATOM 6248 N N . ASN B 1 310 ? 169.487 165.624 139.432 1.00 110.65 332 ASN B N 1
ATOM 6249 C CA . ASN B 1 310 ? 169.345 164.548 140.411 1.00 110.65 332 ASN B CA 1
ATOM 6250 C C . ASN B 1 310 ? 170.225 164.794 141.631 1.00 110.65 332 ASN B C 1
ATOM 6251 O O . ASN B 1 310 ? 169.785 164.606 142.776 1.00 110.65 332 ASN B O 1
ATOM 6256 N N . MET B 1 311 ? 171.472 165.222 141.407 1.00 115.61 333 MET B N 1
ATOM 6257 C CA . MET B 1 311 ? 172.362 165.485 142.532 1.00 115.61 333 MET B CA 1
ATOM 6258 C C . MET B 1 311 ? 171.820 166.600 143.419 1.00 115.61 333 MET B C 1
ATOM 6259 O O . MET B 1 311 ? 171.869 166.502 144.652 1.00 115.61 333 MET B O 1
ATOM 6264 N N . LEU B 1 312 ? 171.292 167.667 142.812 1.00 109.52 334 LEU B N 1
ATOM 6265 C CA . LEU B 1 312 ? 170.762 168.776 143.602 1.00 109.52 334 LEU B CA 1
ATOM 6266 C C . LEU B 1 312 ? 169.555 168.346 144.428 1.00 109.52 334 LEU B C 1
ATOM 6267 O O . LEU B 1 312 ? 169.419 168.746 145.592 1.00 109.52 334 LEU B O 1
ATOM 6272 N N . HIS B 1 313 ? 168.653 167.552 143.843 1.00 110.24 335 HIS B N 1
ATOM 6273 C CA . HIS B 1 313 ? 167.505 167.081 144.617 1.00 110.24 335 HIS B CA 1
ATOM 6274 C C . HIS B 1 313 ? 167.934 166.194 145.778 1.00 110.24 335 HIS B C 1
ATOM 6275 O O . HIS B 1 313 ? 167.394 166.313 146.886 1.00 110.24 335 HIS B O 1
ATOM 6282 N N . ASP B 1 314 ? 168.900 165.299 145.552 1.00 111.98 336 ASP B N 1
ATOM 6283 C CA . ASP B 1 314 ? 169.398 164.491 146.663 1.00 111.98 336 ASP B CA 1
ATOM 6284 C C . ASP B 1 314 ? 169.993 165.374 147.755 1.00 111.98 336 ASP B C 1
ATOM 6285 O O . ASP B 1 314 ? 169.757 165.146 148.951 1.00 111.98 336 ASP B O 1
ATOM 6290 N N . LEU B 1 315 ? 170.753 166.398 147.357 1.00 108.29 337 LEU B N 1
ATOM 6291 C CA . LEU B 1 315 ? 171.340 167.319 148.325 1.00 108.29 337 LEU B CA 1
ATOM 6292 C C . LEU B 1 315 ? 170.268 167.993 149.174 1.00 108.29 337 LEU B C 1
ATOM 6293 O O . LEU B 1 315 ? 170.366 168.022 150.406 1.00 108.29 337 LEU B O 1
ATOM 6298 N N . ILE B 1 316 ? 169.237 168.549 148.531 1.00 111.90 338 ILE B N 1
ATOM 6299 C CA . ILE B 1 316 ? 168.231 169.287 149.291 1.00 111.90 338 ILE B CA 1
ATOM 6300 C C . ILE B 1 316 ? 167.441 168.348 150.196 1.00 111.90 338 ILE B C 1
ATOM 6301 O O . ILE B 1 316 ? 167.119 168.696 151.341 1.00 111.90 338 ILE B O 1
ATOM 6306 N N . VAL B 1 317 ? 167.134 167.138 149.714 1.00 112.74 339 VAL B N 1
ATOM 6307 C CA . VAL B 1 317 ? 166.401 166.187 150.543 1.00 112.74 339 VAL B CA 1
ATOM 6308 C C . VAL B 1 317 ? 167.211 165.822 151.778 1.00 112.74 339 VAL B C 1
ATOM 6309 O O . VAL B 1 317 ? 166.677 165.756 152.893 1.00 112.74 339 VAL B O 1
ATOM 6313 N N . SER B 1 318 ? 168.515 165.585 151.608 1.00 113.51 340 SER B N 1
ATOM 6314 C CA . SER B 1 318 ? 169.345 165.240 152.758 1.00 113.51 340 SER B CA 1
ATOM 6315 C C . SER B 1 318 ? 169.475 166.407 153.730 1.00 113.51 340 SER B C 1
ATOM 6316 O O . SER B 1 318 ? 169.425 166.213 154.950 1.00 113.51 340 SER B O 1
ATOM 6319 N N . VAL B 1 319 ? 169.642 167.629 153.214 1.00 109.33 341 VAL B N 1
ATOM 6320 C CA . VAL B 1 319 ? 169.874 168.778 154.088 1.00 109.33 341 VAL B CA 1
ATOM 6321 C C . VAL B 1 319 ? 168.609 169.237 154.808 1.00 109.33 341 VAL B C 1
ATOM 6322 O O . VAL B 1 319 ? 168.705 169.826 155.893 1.00 109.33 341 VAL B O 1
ATOM 6326 N N . ALA B 1 320 ? 167.422 168.945 154.269 1.00 112.78 342 ALA B N 1
ATOM 6327 C CA . ALA B 1 320 ? 166.195 169.487 154.847 1.00 112.78 342 ALA B CA 1
ATOM 6328 C C . ALA B 1 320 ? 165.941 169.021 156.278 1.00 112.78 342 ALA B C 1
ATOM 6329 O O . ALA B 1 320 ? 165.111 169.622 156.970 1.00 112.78 342 ALA B O 1
ATOM 6331 N N . LYS B 1 321 ? 166.619 167.966 156.738 1.00 112.64 343 LYS B N 1
ATOM 6332 C CA . LYS B 1 321 ? 166.378 167.467 158.092 1.00 112.64 343 LYS B CA 1
ATOM 6333 C C . LYS B 1 321 ? 166.768 168.491 159.151 1.00 112.64 343 LYS B C 1
ATOM 6334 O O . LYS B 1 321 ? 166.042 168.687 160.132 1.00 112.64 343 LYS B O 1
ATOM 6340 N N . VAL B 1 322 ? 167.913 169.153 158.977 1.00 113.51 344 VAL B N 1
ATOM 6341 C CA . VAL B 1 322 ? 168.390 170.088 159.991 1.00 113.51 344 VAL B CA 1
ATOM 6342 C C . VAL B 1 322 ? 167.620 171.400 159.923 1.00 113.51 344 VAL B C 1
ATOM 6343 O O . VAL B 1 322 ? 167.128 171.903 160.940 1.00 113.51 344 VAL B O 1
ATOM 6347 N N . ASP B 1 323 ? 167.501 171.976 158.729 1.00 115.79 345 ASP B N 1
ATOM 6348 C CA . ASP B 1 323 ? 166.797 173.242 158.535 1.00 115.79 345 ASP B CA 1
ATOM 6349 C C . ASP B 1 323 ? 165.358 172.926 158.145 1.00 115.79 345 ASP B C 1
ATOM 6350 O O . ASP B 1 323 ? 165.092 172.444 157.042 1.00 115.79 345 ASP B O 1
ATOM 6355 N N . GLU B 1 324 ? 164.424 173.206 159.055 1.00 115.53 346 GLU B N 1
ATOM 6356 C CA . GLU B 1 324 ? 163.025 172.865 158.828 1.00 115.53 346 GLU B CA 1
ATOM 6357 C C . GLU B 1 324 ? 162.293 173.898 157.981 1.00 115.53 346 GLU B C 1
ATOM 6358 O O . GLU B 1 324 ? 161.134 173.664 157.622 1.00 115.53 346 GLU B O 1
ATOM 6364 N N . ARG B 1 325 ? 162.930 175.019 157.651 1.00 109.87 347 ARG B N 1
ATOM 6365 C CA . ARG B 1 325 ? 162.308 176.064 156.849 1.00 109.87 347 ARG B CA 1
ATOM 6366 C C . ARG B 1 325 ? 162.778 176.043 155.401 1.00 109.87 347 ARG B C 1
ATOM 6367 O O . ARG B 1 325 ? 162.412 176.935 154.628 1.00 109.87 347 ARG B O 1
ATOM 6375 N N . LEU B 1 326 ? 163.575 175.045 155.014 1.00 104.61 348 LEU B N 1
ATOM 6376 C CA . LEU B 1 326 ? 164.120 175.006 153.661 1.00 104.61 348 LEU B CA 1
ATOM 6377 C C . LEU B 1 326 ? 163.037 174.701 152.633 1.00 104.61 348 LEU B C 1
ATOM 6378 O O . LEU B 1 326 ? 162.982 175.330 151.569 1.00 104.61 348 LEU B O 1
ATOM 6383 N N . ILE B 1 327 ? 162.171 173.729 152.930 1.00 101.60 349 ILE B N 1
ATOM 6384 C CA . ILE B 1 327 ? 161.133 173.338 151.979 1.00 101.60 349 ILE B CA 1
ATOM 6385 C C . ILE B 1 327 ? 160.172 174.493 151.733 1.00 101.60 349 ILE B C 1
ATOM 6386 O O . ILE B 1 327 ? 159.791 174.770 150.589 1.00 101.60 349 ILE B O 1
ATOM 6391 N N . GLY B 1 328 ? 159.766 175.185 152.798 1.00 108.26 350 GLY B N 1
ATOM 6392 C CA . GLY B 1 328 ? 158.892 176.333 152.629 1.00 108.26 350 GLY B CA 1
ATOM 6393 C C . GLY B 1 328 ? 159.542 177.454 151.840 1.00 108.26 350 GLY B C 1
ATOM 6394 O O . GLY B 1 328 ? 158.899 178.090 151.002 1.00 108.26 350 GLY B O 1
ATOM 6395 N N . ASN B 1 329 ? 160.827 177.710 152.099 1.00 106.31 351 ASN B N 1
ATOM 6396 C CA . ASN B 1 329 ? 161.532 178.759 151.369 1.00 106.31 351 ASN B CA 1
ATOM 6397 C C . ASN B 1 329 ? 161.642 178.426 149.887 1.00 106.31 351 ASN B C 1
ATOM 6398 O O . ASN B 1 329 ? 161.476 179.301 149.033 1.00 106.31 351 ASN B O 1
ATOM 6403 N N . LEU B 1 330 ? 161.928 177.161 149.562 1.00 106.38 352 LEU B N 1
ATOM 6404 C CA . LEU B 1 330 ? 162.026 176.767 148.163 1.00 106.38 352 LEU B CA 1
ATOM 6405 C C . LEU B 1 330 ? 160.680 176.809 147.452 1.00 106.38 352 LEU B C 1
ATOM 6406 O O . LEU B 1 330 ? 160.646 176.920 146.221 1.00 106.38 352 LEU B O 1
ATOM 6411 N N . MET B 1 331 ? 159.577 176.729 148.193 1.00 109.26 353 MET B N 1
ATOM 6412 C CA . MET B 1 331 ? 158.238 176.783 147.625 1.00 109.26 353 MET B CA 1
ATOM 6413 C C . MET B 1 331 ? 157.660 178.191 147.612 1.00 109.26 353 MET B C 1
ATOM 6414 O O . MET B 1 331 ? 156.511 178.368 147.193 1.00 109.26 353 MET B O 1
ATOM 6419 N N . ASN B 1 332 ? 158.426 179.188 148.055 1.00 110.96 354 ASN B N 1
ATOM 6420 C CA . ASN B 1 332 ? 157.942 180.557 148.234 1.00 110.96 354 ASN B CA 1
ATOM 6421 C C . ASN B 1 332 ? 156.707 180.596 149.130 1.00 110.96 354 ASN B C 1
ATOM 6422 O O . ASN B 1 332 ? 155.779 181.377 148.902 1.00 110.96 354 ASN B O 1
ATOM 6427 N N . ASN B 1 333 ? 156.688 179.744 150.152 1.00 111.97 355 ASN B N 1
ATOM 6428 C CA . ASN B 1 333 ? 155.604 179.675 151.119 1.00 111.97 355 ASN B CA 1
ATOM 6429 C C . ASN B 1 333 ? 156.187 179.847 152.517 1.00 111.97 355 ASN B C 1
ATOM 6430 O O . ASN B 1 333 ? 157.388 180.068 152.690 1.00 111.97 355 ASN B O 1
ATOM 6435 N N . SER B 1 334 ? 155.324 179.743 153.528 1.00 109.08 356 SER B N 1
ATOM 6436 C CA . SER B 1 334 ? 155.724 179.900 154.926 1.00 109.08 356 SER B CA 1
ATOM 6437 C C . SER B 1 334 ? 155.194 178.706 155.712 1.00 109.08 356 SER B C 1
ATOM 6438 O O . SER B 1 334 ? 154.117 178.773 156.310 1.00 109.08 356 SER B O 1
ATOM 6441 N N . VAL B 1 335 ? 155.957 177.612 155.712 1.00 105.95 357 VAL B N 1
ATOM 6442 C CA . VAL B 1 335 ? 155.612 176.400 156.446 1.00 105.95 357 VAL B CA 1
ATOM 6443 C C . VAL B 1 335 ? 156.869 175.853 157.108 1.00 105.95 357 VAL B C 1
ATOM 6444 O O . VAL B 1 335 ? 157.994 176.214 156.759 1.00 105.95 357 VAL B O 1
ATOM 6448 N N . SER B 1 336 ? 156.659 174.966 158.077 1.00 107.46 358 SER B N 1
ATOM 6449 C CA . SER B 1 336 ? 157.738 174.242 158.729 1.00 107.46 358 SER B CA 1
ATOM 6450 C C . SER B 1 336 ? 157.444 172.751 158.649 1.00 107.46 358 SER B C 1
ATOM 6451 O O . SER B 1 336 ? 156.286 172.327 158.623 1.00 107.46 358 SER B O 1
ATOM 6454 N N . SER B 1 337 ? 158.508 171.954 158.613 1.00 108.80 359 SER B N 1
ATOM 6455 C CA . SER B 1 337 ? 158.389 170.530 158.344 1.00 108.80 359 SER B CA 1
ATOM 6456 C C . SER B 1 337 ? 159.032 169.712 159.454 1.00 108.80 359 SER B C 1
ATOM 6457 O O . SER B 1 337 ? 160.058 170.098 160.023 1.00 108.80 359 SER B O 1
ATOM 6460 N N . THR B 1 338 ? 158.411 168.573 159.752 1.00 108.79 360 THR B N 1
ATOM 6461 C CA . THR B 1 338 ? 158.967 167.570 160.645 1.00 108.79 360 THR B CA 1
ATOM 6462 C C . THR B 1 338 ? 158.912 166.219 159.947 1.00 108.79 360 THR B C 1
ATOM 6463 O O . THR B 1 338 ? 157.983 165.933 159.189 1.00 108.79 360 THR B O 1
ATOM 6467 N N . PHE B 1 339 ? 159.921 165.391 160.202 1.00 109.26 361 PHE B N 1
ATOM 6468 C CA . PHE B 1 339 ? 160.124 164.152 159.464 1.00 109.26 361 PHE B CA 1
ATOM 6469 C C . PHE B 1 339 ? 159.702 162.957 160.305 1.00 109.26 361 PHE B C 1
ATOM 6470 O O . PHE B 1 339 ? 160.113 162.829 161.464 1.00 109.26 361 PHE B O 1
ATOM 6478 N N . LEU B 1 340 ? 158.883 162.086 159.716 1.00 110.61 362 LEU B N 1
ATOM 6479 C CA . LEU B 1 340 ? 158.537 160.814 160.337 1.00 110.61 362 LEU B CA 1
ATOM 6480 C C . LEU B 1 340 ? 159.537 159.721 159.999 1.00 110.61 362 LEU B C 1
ATOM 6481 O O . LEU B 1 340 ? 159.708 158.780 160.782 1.00 110.61 362 LEU B O 1
ATOM 6486 N N . SER B 1 341 ? 160.195 159.827 158.852 1.00 118.64 363 SER B N 1
ATOM 6487 C CA . SER B 1 341 ? 161.217 158.879 158.424 1.00 118.64 363 SER B CA 1
ATOM 6488 C C . SER B 1 341 ? 162.177 159.624 157.506 1.00 118.64 363 SER B C 1
ATOM 6489 O O . SER B 1 341 ? 162.162 160.857 157.435 1.00 118.64 363 SER B O 1
ATOM 6492 N N . ASP B 1 342 ? 163.022 158.873 156.798 1.00 126.40 364 ASP B N 1
ATOM 6493 C CA . ASP B 1 342 ? 163.963 159.493 155.876 1.00 126.40 364 ASP B CA 1
ATOM 6494 C C . ASP B 1 342 ? 163.324 159.915 154.559 1.00 126.40 364 ASP B C 1
ATOM 6495 O O . ASP B 1 342 ? 163.991 160.568 153.750 1.00 126.40 364 ASP B O 1
ATOM 6500 N N . ASP B 1 343 ? 162.060 159.563 154.323 1.00 122.55 365 ASP B N 1
ATOM 6501 C CA . ASP B 1 343 ? 161.407 159.877 153.059 1.00 122.55 365 ASP B CA 1
ATOM 6502 C C . ASP B 1 343 ? 160.169 160.743 153.259 1.00 122.55 365 ASP B C 1
ATOM 6503 O O . ASP B 1 343 ? 159.936 161.682 152.493 1.00 122.55 365 ASP B O 1
ATOM 6508 N N . THR B 1 344 ? 159.374 160.437 154.279 1.00 114.80 366 THR B N 1
ATOM 6509 C CA . THR B 1 344 ? 158.107 161.110 154.517 1.00 114.80 366 THR B CA 1
ATOM 6510 C C . THR B 1 344 ? 158.266 162.184 155.585 1.00 114.80 366 THR B C 1
ATOM 6511 O O . THR B 1 344 ? 159.145 162.102 156.448 1.00 114.80 366 THR B O 1
ATOM 6515 N N . PHE B 1 345 ? 157.402 163.195 155.521 1.00 106.91 367 PHE B N 1
ATOM 6516 C CA . PHE B 1 345 ? 157.452 164.305 156.461 1.00 106.91 367 PHE B CA 1
ATOM 6517 C C . PHE B 1 345 ? 156.073 164.944 156.550 1.00 106.91 367 PHE B C 1
ATOM 6518 O O . PHE B 1 345 ? 155.158 164.607 155.795 1.00 106.91 367 PHE B O 1
ATOM 6526 N N . LEU B 1 346 ? 155.939 165.877 157.488 1.00 104.80 368 LEU B N 1
ATOM 6527 C CA . LEU B 1 346 ? 154.715 166.629 157.709 1.00 104.80 368 LEU B CA 1
ATOM 6528 C C . LEU B 1 346 ? 154.977 168.106 157.450 1.00 104.80 368 LEU B C 1
ATOM 6529 O O . LEU B 1 346 ? 156.119 168.540 157.287 1.00 104.80 368 LEU B O 1
ATOM 6534 N N . LEU B 1 347 ? 153.899 168.887 157.407 1.00 106.83 369 LEU B N 1
ATOM 6535 C CA . LEU B 1 347 ? 153.985 170.322 157.182 1.00 106.83 369 LEU B CA 1
ATOM 6536 C C . LEU B 1 347 ? 153.153 171.061 158.220 1.00 106.83 369 LEU B C 1
ATOM 6537 O O . LEU B 1 347 ? 152.140 170.553 158.706 1.00 106.83 369 LEU B O 1
ATOM 6542 N N . MET B 1 348 ? 153.592 172.275 158.554 1.00 112.76 370 MET B N 1
ATOM 6543 C CA . MET B 1 348 ? 152.923 173.094 159.556 1.00 112.76 370 MET B CA 1
ATOM 6544 C C . MET B 1 348 ? 153.116 174.570 159.231 1.00 112.76 370 MET B C 1
ATOM 6545 O O . MET B 1 348 ? 154.255 175.030 159.077 1.00 112.76 370 MET B O 1
ATOM 6550 N N . PRO B 1 349 ? 152.039 175.344 159.123 1.00 108.79 371 PRO B N 1
ATOM 6551 C CA . PRO B 1 349 ? 152.154 176.727 158.654 1.00 108.79 371 PRO B CA 1
ATOM 6552 C C . PRO B 1 349 ? 152.333 177.748 159.766 1.00 108.79 371 PRO B C 1
ATOM 6553 O O . PRO B 1 349 ? 151.865 177.585 160.894 1.00 108.79 371 PRO B O 1
ATOM 6557 N N . CYS B 1 350 ? 153.036 178.824 159.415 1.00 116.96 372 CYS B N 1
ATOM 6558 C CA . CYS B 1 350 ? 153.141 180.020 160.236 1.00 116.96 372 CYS B CA 1
ATOM 6559 C C . CYS B 1 350 ? 152.428 181.196 159.571 1.00 116.96 372 CYS B C 1
ATOM 6560 O O . CYS B 1 350 ? 151.820 181.076 158.505 1.00 116.96 372 CYS B O 1
ATOM 6563 N N . THR B 1 351 ? 152.512 182.351 160.225 1.00 115.72 373 THR B N 1
ATOM 6564 C CA . THR B 1 351 ? 151.977 183.601 159.712 1.00 115.72 373 THR B CA 1
ATOM 6565 C C . THR B 1 351 ? 153.127 184.533 159.332 1.00 115.72 373 THR B C 1
ATOM 6566 O O . THR B 1 351 ? 154.304 184.231 159.536 1.00 115.72 373 THR B O 1
ATOM 6570 N N . ASN B 1 352 ? 152.773 185.685 158.770 1.00 116.70 374 ASN B N 1
ATOM 6571 C CA . ASN B 1 352 ? 153.750 186.685 158.357 1.00 116.70 374 ASN B CA 1
ATOM 6572 C C . ASN B 1 352 ? 153.439 188.012 159.036 1.00 116.70 374 ASN B C 1
ATOM 6573 O O . ASN B 1 352 ? 152.346 188.566 158.829 1.00 116.70 374 ASN B O 1
ATOM 6578 N N . PRO B 1 353 ? 154.344 188.556 159.843 1.00 117.88 375 PRO B N 1
ATOM 6579 C CA . PRO B 1 353 ? 154.085 189.840 160.500 1.00 117.88 375 PRO B CA 1
ATOM 6580 C C . PRO B 1 353 ? 154.049 190.972 159.490 1.00 117.88 375 PRO B C 1
ATOM 6581 O O . PRO B 1 353 ? 154.586 190.842 158.379 1.00 117.88 375 PRO B O 1
ATOM 6585 N N . PRO B 1 354 ? 153.420 192.094 159.833 1.00 122.73 376 PRO B N 1
ATOM 6586 C CA . PRO B 1 354 ? 153.396 193.235 158.911 1.00 122.73 376 PRO B CA 1
ATOM 6587 C C . PRO B 1 354 ? 154.793 193.797 158.685 1.00 122.73 376 PRO B C 1
ATOM 6588 O O . PRO B 1 354 ? 155.705 193.599 159.491 1.00 122.73 376 PRO B O 1
ATOM 6592 N N . ALA B 1 355 ? 154.950 194.495 157.562 1.00 124.69 377 ALA B N 1
ATOM 6593 C CA . ALA B 1 355 ? 156.244 195.055 157.200 1.00 124.69 377 ALA B CA 1
ATOM 6594 C C . ALA B 1 355 ? 156.717 196.051 158.253 1.00 124.69 377 ALA B C 1
ATOM 6595 O O . ALA B 1 355 ? 155.920 196.797 158.829 1.00 124.69 377 ALA B O 1
ATOM 6597 N N . HIS B 1 356 ? 158.024 196.055 158.503 1.00 130.81 378 HIS B N 1
ATOM 6598 C CA . HIS B 1 356 ? 158.607 196.904 159.529 1.00 130.81 378 HIS B CA 1
ATOM 6599 C C . HIS B 1 356 ? 160.010 197.306 159.100 1.00 130.81 378 HIS B C 1
ATOM 6600 O O . HIS B 1 356 ? 160.615 196.686 158.222 1.00 130.81 378 HIS B O 1
ATOM 6607 N N . THR B 1 357 ? 160.522 198.360 159.734 1.00 133.49 379 THR B N 1
ATOM 6608 C CA . THR B 1 357 ? 161.837 198.899 159.421 1.00 133.49 379 THR B CA 1
ATOM 6609 C C . THR B 1 357 ? 162.896 198.506 160.443 1.00 133.49 379 THR B C 1
ATOM 6610 O O . THR B 1 357 ? 163.996 199.067 160.427 1.00 133.49 379 THR B O 1
ATOM 6614 N N . SER B 1 358 ? 162.595 197.562 161.330 1.00 131.44 380 SER B N 1
ATOM 6615 C CA . SER B 1 358 ? 163.556 197.109 162.326 1.00 131.44 380 SER B CA 1
ATOM 6616 C C . SER B 1 358 ? 163.366 195.610 162.527 1.00 131.44 380 SER B C 1
ATOM 6617 O O . SER B 1 358 ? 162.660 194.946 161.763 1.00 131.44 380 SER B O 1
ATOM 6620 N N . ASN B 1 359 ? 164.007 195.073 163.565 1.00 127.44 381 ASN B N 1
ATOM 6621 C CA . ASN B 1 359 ? 163.942 193.653 163.885 1.00 127.44 381 ASN B CA 1
ATOM 6622 C C . ASN B 1 359 ? 163.400 193.410 165.291 1.00 127.44 381 ASN B C 1
ATOM 6623 O O . ASN B 1 359 ? 163.781 192.442 165.952 1.00 127.44 381 ASN B O 1
ATOM 6628 N N . CYS B 1 360 ? 162.508 194.281 165.760 1.00 132.74 382 CYS B N 1
ATOM 6629 C CA . CYS B 1 360 ? 161.967 194.181 167.106 1.00 132.74 382 CYS B CA 1
ATOM 6630 C C . CYS B 1 360 ? 160.457 194.358 167.061 1.00 132.74 382 CYS B C 1
ATOM 6631 O O . CYS B 1 360 ? 159.956 195.315 166.462 1.00 132.74 382 CYS B O 1
ATOM 6634 N N . TYR B 1 361 ? 159.735 193.436 167.698 1.00 125.59 383 TYR B N 1
ATOM 6635 C CA . TYR B 1 361 ? 158.274 193.486 167.784 1.00 125.59 383 TYR B CA 1
ATOM 6636 C C . TYR B 1 361 ? 157.854 193.302 169.239 1.00 125.59 383 TYR B C 1
ATOM 6637 O O . TYR B 1 361 ? 157.469 192.197 169.624 1.00 125.59 383 TYR B O 1
ATOM 6646 N N . ASN B 1 362 ? 157.890 194.383 170.019 1.00 121.16 384 ASN B N 1
ATOM 6647 C CA . ASN B 1 362 ? 157.306 194.426 171.362 1.00 121.16 384 ASN B CA 1
ATOM 6648 C C . ASN B 1 362 ? 157.658 193.176 172.172 1.00 121.16 384 ASN B C 1
ATOM 6649 O O . ASN B 1 362 ? 156.818 192.310 172.420 1.00 121.16 384 ASN B O 1
ATOM 6654 N N . ASN B 1 363 ? 158.940 193.084 172.536 1.00 123.02 385 ASN B N 1
ATOM 6655 C CA . ASN B 1 363 ? 159.520 191.963 173.274 1.00 123.02 385 ASN B CA 1
ATOM 6656 C C . ASN B 1 363 ? 159.685 190.737 172.384 1.00 123.02 385 ASN B C 1
ATOM 6657 O O . ASN B 1 363 ? 159.606 189.600 172.859 1.00 123.02 385 ASN B O 1
ATOM 6662 N N . SER B 1 364 ? 159.913 190.960 171.091 1.00 121.27 386 SER B N 1
ATOM 6663 C CA . SER B 1 364 ? 160.278 189.899 170.164 1.00 121.27 386 SER B CA 1
ATOM 6664 C C . SER B 1 364 ? 161.452 190.373 169.325 1.00 121.27 386 SER B C 1
ATOM 6665 O O . SER B 1 364 ? 161.499 191.534 168.910 1.00 121.27 386 SER B O 1
ATOM 6668 N N . ILE B 1 365 ? 162.402 189.471 169.076 1.00 119.62 387 ILE B N 1
ATOM 6669 C CA . ILE B 1 365 ? 163.616 189.803 168.343 1.00 119.62 387 ILE B CA 1
ATOM 6670 C C . ILE B 1 365 ? 163.860 188.737 167.286 1.00 119.62 387 ILE B C 1
ATOM 6671 O O . ILE B 1 365 ? 163.404 187.597 167.407 1.00 119.62 387 ILE B O 1
ATOM 6676 N N . TYR B 1 366 ? 164.576 189.122 166.232 1.00 113.99 388 TYR B N 1
ATOM 6677 C CA . TYR B 1 366 ? 164.931 188.225 165.139 1.00 113.99 388 TYR B CA 1
ATOM 6678 C C . TYR B 1 366 ? 166.410 187.881 165.259 1.00 113.99 388 TYR B C 1
ATOM 6679 O O . TYR B 1 366 ? 167.271 188.745 165.073 1.00 113.99 388 TYR B O 1
ATOM 6688 N N . LYS B 1 367 ? 166.704 186.619 165.568 1.00 119.82 389 LYS B N 1
ATOM 6689 C CA . LYS B 1 367 ? 168.079 186.159 165.692 1.00 119.82 389 LYS B CA 1
ATOM 6690 C C . LYS B 1 367 ? 168.191 184.740 165.154 1.00 119.82 389 LYS B C 1
ATOM 6691 O O . LYS B 1 367 ? 167.260 183.938 165.274 1.00 119.82 389 LYS B O 1
ATOM 6697 N N . GLU B 1 368 ? 169.343 184.447 164.548 1.00 124.41 390 GLU B N 1
ATOM 6698 C CA . GLU B 1 368 ? 169.643 183.129 163.984 1.00 124.41 390 GLU B CA 1
ATOM 6699 C C . GLU B 1 368 ? 168.595 182.693 162.962 1.00 124.41 390 GLU B C 1
ATOM 6700 O O . GLU B 1 368 ? 168.316 181.502 162.815 1.00 124.41 390 GLU B O 1
ATOM 6706 N N . GLY B 1 369 ? 168.008 183.654 162.254 1.00 121.01 391 GLY B N 1
ATOM 6707 C CA . GLY B 1 369 ? 167.004 183.347 161.258 1.00 121.01 391 GLY B CA 1
ATOM 6708 C C . GLY B 1 369 ? 165.633 183.022 161.804 1.00 121.01 391 GLY B C 1
ATOM 6709 O O . GLY B 1 369 ? 164.764 182.600 161.033 1.00 121.01 391 GLY B O 1
ATOM 6710 N N . ARG B 1 370 ? 165.407 183.203 163.105 1.00 115.71 392 ARG B N 1
ATOM 6711 C CA . ARG B 1 370 ? 164.134 182.881 163.728 1.00 115.71 392 ARG B CA 1
ATOM 6712 C C . ARG B 1 370 ? 163.670 184.044 164.594 1.00 115.71 392 ARG B C 1
ATOM 6713 O O . ARG B 1 370 ? 164.472 184.856 165.059 1.00 115.71 392 ARG B O 1
ATOM 6721 N N . TRP B 1 371 ? 162.358 184.108 164.805 1.00 117.31 393 TRP B N 1
ATOM 6722 C CA . TRP B 1 371 ? 161.752 185.085 165.699 1.00 117.31 393 TRP B CA 1
ATOM 6723 C C . TRP B 1 371 ? 161.543 184.440 167.064 1.00 117.31 393 TRP B C 1
ATOM 6724 O O . TRP B 1 371 ? 160.861 183.415 167.170 1.00 117.31 393 TRP B O 1
ATOM 6735 N N . VAL B 1 372 ? 162.122 185.039 168.104 1.00 116.92 394 VAL B N 1
ATOM 6736 C CA . VAL B 1 372 ? 162.023 184.517 169.458 1.00 116.92 394 VAL B CA 1
ATOM 6737 C C . VAL B 1 372 ? 161.641 185.649 170.400 1.00 116.92 394 VAL B C 1
ATOM 6738 O O . VAL B 1 372 ? 161.776 186.832 170.079 1.00 116.92 394 VAL B O 1
ATOM 6742 N N . ALA B 1 373 ? 161.152 185.267 171.577 1.00 116.08 395 ALA B N 1
ATOM 6743 C CA . ALA B 1 373 ? 160.822 186.243 172.603 1.00 116.08 395 ALA B CA 1
ATOM 6744 C C . ALA B 1 373 ? 162.083 186.947 173.091 1.00 116.08 395 ALA B C 1
ATOM 6745 O O . ALA B 1 373 ? 163.169 186.364 173.138 1.00 116.08 395 ALA B O 1
ATOM 6747 N N . ASN B 1 374 ? 161.929 188.218 173.453 1.00 127.10 396 ASN B N 1
ATOM 6748 C CA . ASN B 1 374 ? 163.069 189.028 173.851 1.00 127.10 396 ASN B CA 1
ATOM 6749 C C . ASN B 1 374 ? 162.724 189.820 175.101 1.00 127.10 396 ASN B C 1
ATOM 6750 O O . ASN B 1 374 ? 161.595 190.294 175.255 1.00 127.10 396 ASN B O 1
ATOM 6755 N N . THR B 1 375 ? 163.706 189.956 175.992 1.00 136.42 397 THR B N 1
ATOM 6756 C CA . THR B 1 375 ? 163.584 190.793 177.174 1.00 136.42 397 THR B CA 1
ATOM 6757 C C . THR B 1 375 ? 164.591 191.931 177.217 1.00 136.42 397 THR B C 1
ATOM 6758 O O . THR B 1 375 ? 164.402 192.866 178.003 1.00 136.42 397 THR B O 1
ATOM 6762 N N . ASP B 1 376 ? 165.648 191.880 176.408 1.00 145.95 398 ASP B N 1
ATOM 6763 C CA . ASP B 1 376 ? 166.622 192.963 176.340 1.00 145.95 398 ASP B CA 1
ATOM 6764 C C . ASP B 1 376 ? 165.964 194.218 175.783 1.00 145.95 398 ASP B C 1
ATOM 6765 O O . ASP B 1 376 ? 165.491 194.224 174.643 1.00 145.95 398 ASP B O 1
ATOM 6770 N N . SER B 1 377 ? 165.925 195.282 176.588 1.00 153.69 399 SER B N 1
ATOM 6771 C CA . SER B 1 377 ? 165.228 196.497 176.177 1.00 153.69 399 SER B CA 1
ATOM 6772 C C . SER B 1 377 ? 165.879 197.130 174.954 1.00 153.69 399 SER B C 1
ATOM 6773 O O . SER B 1 377 ? 165.186 197.535 174.013 1.00 153.69 399 SER B O 1
ATOM 6776 N N . SER B 1 378 ? 167.207 197.224 174.943 1.00 153.23 400 SER B N 1
ATOM 6777 C CA . SER B 1 378 ? 167.928 197.907 173.873 1.00 153.23 400 SER B CA 1
ATOM 6778 C C . SER B 1 378 ? 168.801 196.900 173.129 1.00 153.23 400 SER B C 1
ATOM 6779 O O . SER B 1 378 ? 169.997 196.764 173.391 1.00 153.23 400 SER B O 1
ATOM 6782 N N . GLN B 1 379 ? 168.186 196.190 172.183 1.00 148.11 401 GLN B N 1
ATOM 6783 C CA . GLN B 1 379 ? 168.906 195.464 171.134 1.00 148.11 401 GLN B CA 1
ATOM 6784 C C . GLN B 1 379 ? 168.034 195.554 169.884 1.00 148.11 401 GLN B C 1
ATOM 6785 O O . GLN B 1 379 ? 167.202 194.678 169.629 1.00 148.11 401 GLN B O 1
ATOM 6791 N N . CYS B 1 380 ? 168.249 196.603 169.095 1.00 146.16 402 CYS B N 1
ATOM 6792 C CA . CYS B 1 380 ? 167.443 196.860 167.910 1.00 146.16 402 CYS B CA 1
ATOM 6793 C C . CYS B 1 380 ? 168.283 197.654 166.924 1.00 146.16 402 CYS B C 1
ATOM 6794 O O . CYS B 1 380 ? 169.059 198.526 167.322 1.00 146.16 402 CYS B O 1
ATOM 6797 N N . ILE B 1 381 ? 168.123 197.349 165.640 1.00 136.76 403 ILE B N 1
ATOM 6798 C CA . ILE B 1 381 ? 168.840 198.027 164.567 1.00 136.76 403 ILE B CA 1
ATOM 6799 C C . ILE B 1 381 ? 167.818 198.579 163.585 1.00 136.76 403 ILE B C 1
ATOM 6800 O O . ILE B 1 381 ? 166.907 197.859 163.162 1.00 136.76 403 ILE B O 1
ATOM 6805 N N . ASP B 1 382 ? 167.969 199.850 163.228 1.00 134.91 404 ASP B N 1
ATOM 6806 C CA . ASP B 1 382 ? 167.097 200.469 162.241 1.00 134.91 404 ASP B CA 1
ATOM 6807 C C . ASP B 1 382 ? 167.634 200.197 160.842 1.00 134.91 404 ASP B C 1
ATOM 6808 O O . ASP B 1 382 ? 168.804 200.466 160.552 1.00 134.91 404 ASP B O 1
ATOM 6813 N N . PHE B 1 383 ? 166.778 199.658 159.979 1.00 131.17 405 PHE B N 1
ATOM 6814 C CA . PHE B 1 383 ? 167.194 199.268 158.641 1.00 131.17 405 PHE B CA 1
ATOM 6815 C C . PHE B 1 383 ? 167.530 200.489 157.797 1.00 131.17 405 PHE B C 1
ATOM 6816 O O . PHE B 1 383 ? 166.822 201.502 157.829 1.00 131.17 405 PHE B O 1
ATOM 6824 N N . SER B 1 384 ? 168.616 200.388 157.043 1.00 131.31 406 SER B N 1
ATOM 6825 C CA . SER B 1 384 ? 169.069 201.428 156.133 1.00 131.31 406 SER B CA 1
ATOM 6826 C C . SER B 1 384 ? 169.159 200.859 154.719 1.00 131.31 406 SER B C 1
ATOM 6827 O O . SER B 1 384 ? 168.749 199.726 154.455 1.00 131.31 406 SER B O 1
ATOM 6830 N N . ASN B 1 385 ? 169.699 201.663 153.808 1.00 127.61 407 ASN B N 1
ATOM 6831 C CA . ASN B 1 385 ? 169.888 201.215 152.438 1.00 127.61 407 ASN B CA 1
ATOM 6832 C C . ASN B 1 385 ? 170.899 200.073 152.385 1.00 127.61 407 ASN B C 1
ATOM 6833 O O . ASN B 1 385 ? 171.880 200.045 153.131 1.00 127.61 407 ASN B O 1
ATOM 6838 N N . TYR B 1 386 ? 170.646 199.125 151.489 1.00 126.99 408 TYR B N 1
ATOM 6839 C CA . TYR B 1 386 ? 171.450 197.918 151.381 1.00 126.99 408 TYR B CA 1
ATOM 6840 C C . TYR B 1 386 ? 172.159 197.873 150.036 1.00 126.99 408 TYR B C 1
ATOM 6841 O O . TYR B 1 386 ? 171.628 198.327 149.018 1.00 126.99 408 TYR B O 1
ATOM 6850 N N . LYS B 1 387 ? 173.369 197.323 150.044 1.00 126.95 409 LYS B N 1
ATOM 6851 C CA . LYS B 1 387 ? 174.071 197.034 148.808 1.00 126.95 409 LYS B CA 1
ATOM 6852 C C . LYS B 1 387 ? 173.807 195.593 148.381 1.00 126.95 409 LYS B C 1
ATOM 6853 O O . LYS B 1 387 ? 173.330 194.762 149.157 1.00 126.95 409 LYS B O 1
ATOM 6859 N N . GLU B 1 388 ? 174.125 195.298 147.123 1.00 128.74 410 GLU B N 1
ATOM 6860 C CA . GLU B 1 388 ? 173.946 193.956 146.594 1.00 128.74 410 GLU B CA 1
ATOM 6861 C C . GLU B 1 388 ? 175.237 193.516 145.924 1.00 128.74 410 GLU B C 1
ATOM 6862 O O . GLU B 1 388 ? 175.880 194.300 145.223 1.00 128.74 410 GLU B O 1
ATOM 6868 N N . LEU B 1 389 ? 175.618 192.264 146.158 1.00 121.19 411 LEU B N 1
ATOM 6869 C CA . LEU B 1 389 ? 176.856 191.729 145.615 1.00 121.19 411 LEU B CA 1
ATOM 6870 C C . LEU B 1 389 ? 176.626 190.308 145.131 1.00 121.19 411 LEU B C 1
ATOM 6871 O O . LEU B 1 389 ? 175.729 189.608 145.608 1.00 121.19 411 LEU B O 1
ATOM 6876 N N . ALA B 1 390 ? 177.444 189.890 144.174 1.00 123.93 412 ALA B N 1
ATOM 6877 C CA . ALA B 1 390 ? 177.440 188.524 143.680 1.00 123.93 412 ALA B CA 1
ATOM 6878 C C . ALA B 1 390 ? 178.570 187.730 144.323 1.00 123.93 412 ALA B C 1
ATOM 6879 O O . ALA B 1 390 ? 179.407 188.266 145.053 1.00 123.93 412 ALA B O 1
ATOM 6881 N N . ILE B 1 391 ? 178.582 186.427 144.043 1.00 121.03 413 ILE B N 1
ATOM 6882 C CA . ILE B 1 391 ? 179.599 185.553 144.616 1.00 121.03 413 ILE B CA 1
ATOM 6883 C C . ILE B 1 391 ? 180.978 185.874 144.049 1.00 121.03 413 ILE B C 1
ATOM 6884 O O . ILE B 1 391 ? 181.994 185.709 144.735 1.00 121.03 413 ILE B O 1
ATOM 6889 N N . ASP B 1 392 ? 181.042 186.355 142.811 1.00 128.10 414 ASP B N 1
ATOM 6890 C CA . ASP B 1 392 ? 182.300 186.554 142.099 1.00 128.10 414 ASP B CA 1
ATOM 6891 C C . ASP B 1 392 ? 182.639 188.033 141.931 1.00 128.10 414 ASP B C 1
ATOM 6892 O O . ASP B 1 392 ? 183.094 188.462 140.869 1.00 128.10 414 ASP B O 1
ATOM 6897 N N . ASP B 1 393 ? 182.421 188.833 142.972 1.00 130.58 415 ASP B N 1
ATOM 6898 C CA . ASP B 1 393 ? 182.632 190.272 142.885 1.00 130.58 415 ASP B CA 1
ATOM 6899 C C . ASP B 1 393 ? 184.033 190.715 143.295 1.00 130.58 415 ASP B C 1
ATOM 6900 O O . ASP B 1 393 ? 184.356 191.897 143.133 1.00 130.58 415 ASP B O 1
ATOM 6905 N N . ASP B 1 394 ? 184.866 189.812 143.818 1.00 128.40 416 ASP B N 1
ATOM 6906 C CA . ASP B 1 394 ? 186.271 190.095 144.122 1.00 128.40 416 ASP B CA 1
ATOM 6907 C C . ASP B 1 394 ? 186.397 191.278 145.090 1.00 128.40 416 ASP B C 1
ATOM 6908 O O . ASP B 1 394 ? 186.924 192.344 144.764 1.00 128.40 416 ASP B O 1
ATOM 6913 N N . VAL B 1 395 ? 185.889 191.057 146.299 1.00 123.48 417 VAL B N 1
ATOM 6914 C CA . VAL B 1 395 ? 185.905 192.065 147.351 1.00 123.48 417 VAL B CA 1
ATOM 6915 C C . VAL B 1 395 ? 186.726 191.549 148.523 1.00 123.48 417 VAL B C 1
ATOM 6916 O O . VAL B 1 395 ? 186.637 190.376 148.902 1.00 123.48 417 VAL B O 1
ATOM 6920 N N . GLU B 1 396 ? 187.532 192.436 149.099 1.00 125.60 418 GLU B N 1
ATOM 6921 C CA . GLU B 1 396 ? 188.359 192.126 150.255 1.00 125.60 418 GLU B CA 1
ATOM 6922 C C . GLU B 1 396 ? 187.829 192.864 151.478 1.00 125.60 418 GLU B C 1
ATOM 6923 O O . GLU B 1 396 ? 186.957 193.731 151.380 1.00 125.60 418 GLU B O 1
ATOM 6929 N N . PHE B 1 397 ? 188.367 192.510 152.649 1.00 117.68 419 PHE B N 1
ATOM 6930 C CA . PHE B 1 397 ? 187.802 192.977 153.910 1.00 117.68 419 PHE B CA 1
ATOM 6931 C C . PHE B 1 397 ? 188.847 193.410 154.933 1.00 117.68 419 PHE B C 1
ATOM 6932 O O . PHE B 1 397 ? 188.507 193.581 156.109 1.00 117.68 419 PHE B O 1
ATOM 6940 N N . TRP B 1 398 ? 190.102 193.593 154.529 1.00 115.43 420 TRP B N 1
ATOM 6941 C CA . TRP B 1 398 ? 191.143 194.109 155.411 1.00 115.43 420 TRP B CA 1
ATOM 6942 C C . TRP B 1 398 ? 191.630 195.439 154.858 1.00 115.43 420 TRP B C 1
ATOM 6943 O O . TRP B 1 398 ? 192.077 195.509 153.709 1.00 115.43 420 TRP B O 1
ATOM 6954 N N . ILE B 1 399 ? 191.547 196.490 155.677 1.00 113.29 421 ILE B N 1
ATOM 6955 C CA . ILE B 1 399 ? 191.871 197.844 155.253 1.00 113.29 421 ILE B CA 1
ATOM 6956 C C . ILE B 1 399 ? 192.777 198.488 156.294 1.00 113.29 421 ILE B C 1
ATOM 6957 O O . ILE B 1 399 ? 192.369 198.652 157.448 1.00 113.29 421 ILE B O 1
ATOM 6962 N N . PRO B 1 400 ? 194.004 198.875 155.945 1.00 116.84 422 PRO B N 1
ATOM 6963 C CA . PRO B 1 400 ? 194.907 199.485 156.932 1.00 116.84 422 PRO B CA 1
ATOM 6964 C C . PRO B 1 400 ? 194.649 200.968 157.151 1.00 116.84 422 PRO B C 1
ATOM 6965 O O . PRO B 1 400 ? 195.275 201.810 156.500 1.00 116.84 422 PRO B O 1
ATOM 6969 N N . THR B 1 401 ? 193.719 201.303 158.039 1.00 123.57 423 THR B N 1
ATOM 6970 C CA . THR B 1 401 ? 193.427 202.689 158.388 1.00 123.57 423 THR B CA 1
ATOM 6971 C C . THR B 1 401 ? 193.694 202.921 159.874 1.00 123.57 423 THR B C 1
ATOM 6972 O O . THR B 1 401 ? 194.172 202.039 160.593 1.00 123.57 423 THR B O 1
ATOM 6976 N N . ILE B 1 402 ? 193.377 204.128 160.326 1.00 131.07 424 ILE B N 1
ATOM 6977 C CA . ILE B 1 402 ? 193.565 204.520 161.709 1.00 131.07 424 ILE B CA 1
ATOM 6978 C C . ILE B 1 402 ? 192.205 204.567 162.397 1.00 131.07 424 ILE B C 1
ATOM 6979 O O . ILE B 1 402 ? 191.176 204.818 161.773 1.00 131.07 424 ILE B O 1
ATOM 6984 N N . GLY B 1 403 ? 192.194 204.318 163.702 1.00 145.77 425 GLY B N 1
ATOM 6985 C CA . GLY B 1 403 ? 190.956 204.340 164.451 1.00 145.77 425 GLY B CA 1
ATOM 6986 C C . GLY B 1 403 ? 191.202 203.985 165.904 1.00 145.77 425 GLY B C 1
ATOM 6987 O O . GLY B 1 403 ? 192.347 203.890 166.349 1.00 145.77 425 GLY B O 1
ATOM 6988 N N . ASN B 1 404 ? 190.104 203.796 166.632 1.00 161.93 426 ASN B N 1
ATOM 6989 C CA . ASN B 1 404 ? 190.180 203.499 168.055 1.00 161.93 426 ASN B CA 1
ATOM 6990 C C . ASN B 1 404 ? 190.899 202.176 168.291 1.00 161.93 426 ASN B C 1
ATOM 6991 O O . ASN B 1 404 ? 190.658 201.185 167.597 1.00 161.93 426 ASN B O 1
ATOM 6996 N N . THR B 1 405 ? 191.791 202.170 169.283 1.00 151.50 427 THR B N 1
ATOM 6997 C CA . THR B 1 405 ? 192.559 200.982 169.622 1.00 151.50 427 THR B CA 1
ATOM 6998 C C . THR B 1 405 ? 191.892 200.098 170.665 1.00 151.50 427 THR B C 1
ATOM 6999 O O . THR B 1 405 ? 192.390 198.999 170.924 1.00 151.50 427 THR B O 1
ATOM 7003 N N . THR B 1 406 ? 190.793 200.544 171.262 1.00 150.54 428 THR B N 1
ATOM 7004 C CA . THR B 1 406 ? 190.094 199.728 172.243 1.00 150.54 428 THR B CA 1
ATOM 7005 C C . THR B 1 406 ? 189.249 198.666 171.551 1.00 150.54 428 THR B C 1
ATOM 7006 O O . THR B 1 406 ? 188.608 198.915 170.526 1.00 150.54 428 THR B O 1
ATOM 7010 N N . TYR B 1 407 ? 189.251 197.466 172.125 1.00 137.50 429 TYR B N 1
ATOM 7011 C CA . TYR B 1 407 ? 188.491 196.347 171.591 1.00 137.50 429 TYR B CA 1
ATOM 7012 C C . TYR B 1 407 ? 187.779 195.631 172.728 1.00 137.50 429 TYR B C 1
ATOM 7013 O O . TYR B 1 407 ? 188.298 195.552 173.844 1.00 137.50 429 TYR B O 1
ATOM 7022 N N . HIS B 1 408 ? 186.592 195.108 172.434 1.00 137.00 430 HIS B N 1
ATOM 7023 C CA . HIS B 1 408 ? 185.813 194.377 173.423 1.00 137.00 430 HIS B CA 1
ATOM 7024 C C . HIS B 1 408 ? 184.831 193.466 172.703 1.00 137.00 430 HIS B C 1
ATOM 7025 O O . HIS B 1 408 ? 184.241 193.853 171.692 1.00 137.00 430 HIS B O 1
ATOM 7032 N N . ASP B 1 409 ? 184.659 192.259 173.236 1.00 136.98 431 ASP B N 1
ATOM 7033 C CA . ASP B 1 409 ? 183.721 191.293 172.687 1.00 136.98 431 ASP B CA 1
ATOM 7034 C C . ASP B 1 409 ? 183.292 190.344 173.799 1.00 136.98 431 ASP B C 1
ATOM 7035 O O . ASP B 1 409 ? 183.853 190.347 174.898 1.00 136.98 431 ASP B O 1
ATOM 7040 N N . SER B 1 410 ? 182.287 189.525 173.503 1.00 125.35 432 SER B N 1
ATOM 7041 C CA . SER B 1 410 ? 181.771 188.573 174.474 1.00 125.35 432 SER B CA 1
ATOM 7042 C C . SER B 1 410 ? 181.522 187.239 173.786 1.00 125.35 432 SER B C 1
ATOM 7043 O O . SER B 1 410 ? 181.205 187.189 172.595 1.00 125.35 432 SER B O 1
ATOM 7046 N N . TRP B 1 411 ? 181.671 186.159 174.552 1.00 117.31 433 TRP B N 1
ATOM 7047 C CA . TRP B 1 411 ? 181.420 184.821 174.037 1.00 117.31 433 TRP B CA 1
ATOM 7048 C C . TRP B 1 411 ? 179.941 184.536 173.824 1.00 117.31 433 TRP B C 1
ATOM 7049 O O . TRP B 1 411 ? 179.606 183.535 173.182 1.00 117.31 433 TRP B O 1
ATOM 7060 N N . LYS B 1 412 ? 179.053 185.381 174.348 1.00 119.77 434 LYS B N 1
ATOM 7061 C CA . LYS B 1 412 ? 177.620 185.174 174.185 1.00 119.77 434 LYS B CA 1
ATOM 7062 C C . LYS B 1 412 ? 177.123 185.556 172.799 1.00 119.77 434 LYS B C 1
ATOM 7063 O O . LYS B 1 412 ? 176.059 185.084 172.386 1.00 119.77 434 LYS B O 1
ATOM 7069 N N . ASP B 1 413 ? 177.859 186.395 172.078 1.00 126.73 435 ASP B N 1
ATOM 7070 C CA . ASP B 1 413 ? 177.450 186.850 170.750 1.00 126.73 435 ASP B CA 1
ATOM 7071 C C . ASP B 1 413 ? 178.108 186.003 169.663 1.00 126.73 435 ASP B C 1
ATOM 7072 O O . ASP B 1 413 ? 178.938 186.468 168.881 1.00 126.73 435 ASP B O 1
ATOM 7077 N N . ALA B 1 414 ? 177.717 184.733 169.621 1.00 122.91 436 ALA B N 1
ATOM 7078 C CA . ALA B 1 414 ? 178.227 183.778 168.647 1.00 122.91 436 ALA B CA 1
ATOM 7079 C C . ALA B 1 414 ? 177.132 183.448 167.643 1.00 122.91 436 ALA B C 1
ATOM 7080 O O . ALA B 1 414 ? 175.961 183.318 168.015 1.00 122.91 436 ALA B O 1
ATOM 7082 N N . SER B 1 415 ? 177.516 183.313 166.377 1.00 123.50 437 SER B N 1
ATOM 7083 C CA . SER B 1 415 ? 176.564 183.041 165.308 1.00 123.50 437 SER B CA 1
ATOM 7084 C C . SER B 1 415 ? 176.203 181.555 165.300 1.00 123.50 437 SER B C 1
ATOM 7085 O O . SER B 1 415 ? 176.565 180.796 166.202 1.00 123.50 437 SER B O 1
ATOM 7088 N N . GLY B 1 416 ? 175.475 181.130 164.270 1.00 121.52 438 GLY B N 1
ATOM 7089 C CA . GLY B 1 416 ? 175.021 179.757 164.161 1.00 121.52 438 GLY B CA 1
ATOM 7090 C C . GLY B 1 416 ? 176.131 178.729 164.091 1.00 121.52 438 GLY B C 1
ATOM 7091 O O . GLY B 1 416 ? 177.077 178.874 163.312 1.00 121.52 438 GLY B O 1
ATOM 7092 N N . TRP B 1 417 ? 176.030 177.702 164.938 1.00 116.83 439 TRP B N 1
ATOM 7093 C CA . TRP B 1 417 ? 176.936 176.556 164.967 1.00 116.83 439 TRP B CA 1
ATOM 7094 C C . TRP B 1 417 ? 178.341 176.940 165.424 1.00 116.83 439 TRP B C 1
ATOM 7095 O O . TRP B 1 417 ? 179.208 176.073 165.574 1.00 116.83 439 TRP B O 1
ATOM 7106 N N . SER B 1 418 ? 178.578 178.231 165.652 1.00 116.32 440 SER B N 1
ATOM 7107 C CA . SER B 1 418 ? 179.807 178.637 166.323 1.00 116.32 440 SER B CA 1
ATOM 7108 C C . SER B 1 418 ? 179.636 178.576 167.834 1.00 116.32 440 SER B C 1
ATOM 7109 O O . SER B 1 418 ? 180.552 178.159 168.553 1.00 116.32 440 SER B O 1
ATOM 7112 N N . PHE B 1 419 ? 178.458 178.973 168.322 1.00 117.70 441 PHE B N 1
ATOM 7113 C CA . PHE B 1 419 ? 178.156 178.838 169.742 1.00 117.70 441 PHE B CA 1
ATOM 7114 C C . PHE B 1 419 ? 178.206 177.381 170.179 1.00 117.70 441 PHE B C 1
ATOM 7115 O O . PHE B 1 419 ? 178.812 177.053 171.205 1.00 117.70 441 PHE B O 1
ATOM 7123 N N . ILE B 1 420 ? 177.582 176.490 169.407 1.00 116.57 442 ILE B N 1
ATOM 7124 C CA . ILE B 1 420 ? 177.568 175.074 169.760 1.00 116.57 442 ILE B CA 1
ATOM 7125 C C . ILE B 1 420 ? 178.983 174.511 169.753 1.00 116.57 442 ILE B C 1
ATOM 7126 O O . ILE B 1 420 ? 179.394 173.804 170.679 1.00 116.57 442 ILE B O 1
ATOM 7131 N N . ALA B 1 421 ? 179.756 174.831 168.713 1.00 113.81 443 ALA B N 1
ATOM 7132 C CA . ALA B 1 421 ? 181.116 174.310 168.617 1.00 113.81 443 ALA B CA 1
ATOM 7133 C C . ALA B 1 421 ? 181.984 174.810 169.765 1.00 113.81 443 ALA B C 1
ATOM 7134 O O . ALA B 1 421 ? 182.792 174.054 170.315 1.00 113.81 443 ALA B O 1
ATOM 7136 N N . GLN B 1 422 ? 181.829 176.080 170.145 1.00 110.98 444 GLN B N 1
ATOM 7137 C CA . GLN B 1 422 ? 182.682 176.638 171.189 1.00 110.98 444 GLN B CA 1
ATOM 7138 C C . GLN B 1 422 ? 182.270 176.155 172.575 1.00 110.98 444 GLN B C 1
ATOM 7139 O O . GLN B 1 422 ? 183.126 175.978 173.451 1.00 110.98 444 GLN B O 1
ATOM 7145 N N . GLN B 1 423 ? 180.975 175.931 172.801 1.00 119.57 445 GLN B N 1
ATOM 7146 C CA . GLN B 1 423 ? 180.477 175.584 174.125 1.00 119.57 445 GLN B CA 1
ATOM 7147 C C . GLN B 1 423 ? 180.119 174.107 174.264 1.00 119.57 445 GLN B C 1
ATOM 7148 O O . GLN B 1 423 ? 179.475 173.731 175.247 1.00 119.57 445 GLN B O 1
ATOM 7154 N N . LYS B 1 424 ? 180.507 173.269 173.300 1.00 122.81 446 LYS B N 1
ATOM 7155 C CA . LYS B 1 424 ? 180.240 171.837 173.419 1.00 122.81 446 LYS B CA 1
ATOM 7156 C C . LYS B 1 424 ? 180.879 171.245 174.670 1.00 122.81 446 LYS B C 1
ATOM 7157 O O . LYS B 1 424 ? 180.233 170.498 175.415 1.00 122.81 446 LYS B O 1
ATOM 7163 N N . SER B 1 425 ? 182.151 171.566 174.919 1.00 123.03 447 SER B N 1
ATOM 7164 C CA . SER B 1 425 ? 182.840 171.005 176.078 1.00 123.03 447 SER B CA 1
ATOM 7165 C C . SER B 1 425 ? 182.213 171.481 177.382 1.00 123.03 447 SER B C 1
ATOM 7166 O O . SER B 1 425 ? 182.028 170.692 178.317 1.00 123.03 447 SER B O 1
ATOM 7169 N N . ASN B 1 426 ? 181.882 172.771 177.465 1.00 129.34 448 ASN B N 1
ATOM 7170 C CA . ASN B 1 426 ? 181.267 173.297 178.679 1.00 129.34 448 ASN B CA 1
ATOM 7171 C C . ASN B 1 426 ? 179.884 172.698 178.904 1.00 129.34 448 ASN B C 1
ATOM 7172 O O . ASN B 1 426 ? 179.507 172.405 180.043 1.00 129.34 448 ASN B O 1
ATOM 7177 N N . LEU B 1 427 ? 179.116 172.508 177.829 1.00 127.75 449 LEU B N 1
ATOM 7178 C CA . LEU B 1 427 ? 177.817 171.860 177.954 1.00 127.75 449 LEU B CA 1
ATOM 7179 C C . LEU B 1 427 ? 177.965 170.425 178.438 1.00 127.75 449 LEU B C 1
ATOM 7180 O O . LEU B 1 427 ? 177.196 169.970 179.294 1.00 127.75 449 LEU B O 1
ATOM 7185 N N . ILE B 1 428 ? 178.949 169.698 177.905 1.00 125.17 450 ILE B N 1
ATOM 7186 C CA . ILE B 1 428 ? 179.191 168.326 178.348 1.00 125.17 450 ILE B CA 1
ATOM 7187 C C . ILE B 1 428 ? 179.548 168.306 179.829 1.00 125.17 450 ILE B C 1
ATOM 7188 O O . ILE B 1 428 ? 179.053 167.470 180.595 1.00 125.17 450 ILE B O 1
ATOM 7193 N N . THR B 1 429 ? 180.417 169.227 180.251 1.00 130.56 451 THR B N 1
ATOM 7194 C CA . THR B 1 429 ? 180.813 169.286 181.656 1.00 130.56 451 THR B CA 1
ATOM 7195 C C . THR B 1 429 ? 179.622 169.597 182.552 1.00 130.56 451 THR B C 1
ATOM 7196 O O . THR B 1 429 ? 179.448 168.973 183.606 1.00 130.56 451 THR B O 1
ATOM 7200 N N . THR B 1 430 ? 178.784 170.556 182.149 1.00 136.19 452 THR B N 1
ATOM 7201 C CA . THR B 1 430 ? 177.613 170.900 182.949 1.00 136.19 452 THR B CA 1
ATOM 7202 C C . THR B 1 430 ? 176.644 169.728 183.045 1.00 136.19 452 THR B C 1
ATOM 7203 O O . THR B 1 430 ? 176.106 169.444 184.121 1.00 136.19 452 THR B O 1
ATOM 7207 N N . MET B 1 431 ? 176.407 169.039 181.927 1.00 136.15 453 MET B N 1
ATOM 7208 C CA . MET B 1 431 ? 175.484 167.909 181.933 1.00 136.15 453 MET B CA 1
ATOM 7209 C C . MET B 1 431 ? 176.007 166.761 182.785 1.00 136.15 453 MET B C 1
ATOM 7210 O O . MET B 1 431 ? 175.245 166.143 183.537 1.00 136.15 453 MET B O 1
ATOM 7215 N N . GLU B 1 432 ? 177.301 166.453 182.680 1.00 140.21 454 GLU B N 1
ATOM 7216 C CA . GLU B 1 432 ? 177.849 165.315 183.412 1.00 140.21 454 GLU B CA 1
ATOM 7217 C C . GLU B 1 432 ? 177.963 165.614 184.903 1.00 140.21 454 GLU B C 1
ATOM 7218 O O . GLU B 1 432 ? 177.591 164.783 185.740 1.00 140.21 454 GLU B O 1
ATOM 7224 N N . ASN B 1 433 ? 178.482 166.794 185.252 1.00 143.93 455 ASN B N 1
ATOM 7225 C CA . ASN B 1 433 ? 178.690 167.123 186.659 1.00 143.93 455 ASN B CA 1
ATOM 7226 C C . ASN B 1 433 ? 177.371 167.170 187.417 1.00 143.93 455 ASN B C 1
ATOM 7227 O O . ASN B 1 433 ? 177.277 166.673 188.546 1.00 143.93 455 ASN B O 1
ATOM 7232 N N . THR B 1 434 ? 176.344 167.762 186.817 1.00 146.90 456 THR B N 1
ATOM 7233 C CA . THR B 1 434 ? 175.021 167.816 187.433 1.00 146.90 456 THR B CA 1
ATOM 7234 C C . THR B 1 434 ? 174.249 166.566 187.035 1.00 146.90 456 THR B C 1
ATOM 7235 O O . THR B 1 434 ? 173.772 166.443 185.905 1.00 146.90 456 THR B O 1
ATOM 7239 N N . LYS B 1 435 ? 174.116 165.627 187.972 1.00 157.45 457 LYS B N 1
ATOM 7240 C CA . LYS B 1 435 ? 173.359 164.400 187.742 1.00 157.45 457 LYS B CA 1
ATOM 7241 C C . LYS B 1 435 ? 171.861 164.713 187.749 1.00 157.45 457 LYS B C 1
ATOM 7242 O O . LYS B 1 435 ? 171.172 164.610 188.762 1.00 157.45 457 LYS B O 1
ATOM 7248 N N . PHE B 1 436 ? 171.378 165.130 186.578 1.00 156.33 458 PHE B N 1
ATOM 7249 C CA . PHE B 1 436 ? 169.989 165.539 186.423 1.00 156.33 458 PHE B CA 1
ATOM 7250 C C . PHE B 1 436 ? 169.042 164.445 186.902 1.00 156.33 458 PHE B C 1
ATOM 7251 O O . PHE B 1 436 ? 169.181 163.269 186.554 1.00 156.33 458 PHE B O 1
ATOM 7259 N N . GLY B 1 437 ? 168.077 164.849 187.721 1.00 162.55 459 GLY B N 1
ATOM 7260 C CA . GLY B 1 437 ? 167.153 163.900 188.314 1.00 162.55 459 GLY B CA 1
ATOM 7261 C C . GLY B 1 437 ? 166.417 164.538 189.476 1.00 162.55 459 GLY B C 1
ATOM 7262 O O . GLY B 1 437 ? 166.458 165.757 189.659 1.00 162.55 459 GLY B O 1
ATOM 7263 N N . GLY B 1 438 ? 165.748 163.694 190.257 1.00 171.98 460 GLY B N 1
ATOM 7264 C CA . GLY B 1 438 ? 164.970 164.174 191.383 1.00 171.98 460 GLY B CA 1
ATOM 7265 C C . GLY B 1 438 ? 165.725 164.194 192.698 1.00 171.98 460 GLY B C 1
ATOM 7266 O O . GLY B 1 438 ? 165.222 163.708 193.714 1.00 171.98 460 GLY B O 1
ATOM 7267 N N . VAL B 1 439 ? 166.938 164.753 192.693 1.00 174.87 461 VAL B N 1
ATOM 7268 C CA . VAL B 1 439 ? 167.763 164.849 193.886 1.00 174.87 461 VAL B CA 1
ATOM 7269 C C . VAL B 1 439 ? 168.066 166.295 194.261 1.00 174.87 461 VAL B C 1
ATOM 7270 O O . VAL B 1 439 ? 168.057 166.647 195.446 1.00 174.87 461 VAL B O 1
ATOM 7274 N N . GLY B 1 440 ? 168.346 167.146 193.277 1.00 170.01 462 GLY B N 1
ATOM 7275 C CA . GLY B 1 440 ? 168.612 168.547 193.564 1.00 170.01 462 GLY B CA 1
ATOM 7276 C C . GLY B 1 440 ? 167.374 169.232 194.115 1.00 170.01 462 GLY B C 1
ATOM 7277 O O . GLY B 1 440 ? 166.328 169.282 193.457 1.00 170.01 462 GLY B O 1
ATOM 7278 N N . THR B 1 441 ? 167.490 169.771 195.332 1.00 168.06 463 THR B N 1
ATOM 7279 C CA . THR B 1 441 ? 166.339 170.368 196.001 1.00 168.06 463 THR B CA 1
ATOM 7280 C C . THR B 1 441 ? 166.684 171.672 196.715 1.00 168.06 463 THR B C 1
ATOM 7281 O O . THR B 1 441 ? 165.826 172.230 197.411 1.00 168.06 463 THR B O 1
ATOM 7285 N N . SER B 1 442 ? 167.910 172.174 196.564 1.00 158.20 464 SER B N 1
ATOM 7286 C CA . SER B 1 442 ? 168.291 173.441 197.179 1.00 158.20 464 SER B CA 1
ATOM 7287 C C . SER B 1 442 ? 167.748 174.649 196.427 1.00 158.20 464 SER B C 1
ATOM 7288 O O . SER B 1 442 ? 168.104 175.781 196.771 1.00 158.20 464 SER B O 1
ATOM 7291 N N . LEU B 1 443 ? 166.906 174.433 195.419 1.00 159.15 465 LEU B N 1
ATOM 7292 C CA . LEU B 1 443 ? 166.339 175.505 194.616 1.00 159.15 465 LEU B CA 1
ATOM 7293 C C . LEU B 1 443 ? 164.966 175.961 195.093 1.00 159.15 465 LEU B C 1
ATOM 7294 O O . LEU B 1 443 ? 164.412 176.901 194.515 1.00 159.15 465 LEU B O 1
ATOM 7299 N N . SER B 1 444 ? 164.409 175.326 196.120 1.00 159.85 466 SER B N 1
ATOM 7300 C CA . SER B 1 444 ? 163.073 175.650 196.603 1.00 159.85 466 SER B CA 1
ATOM 7301 C C . SER B 1 444 ? 163.058 176.810 197.589 1.00 159.85 466 SER B C 1
ATOM 7302 O O . SER B 1 444 ? 161.989 177.146 198.110 1.00 159.85 466 SER B O 1
ATOM 7305 N N . ASP B 1 445 ? 164.207 177.428 197.858 1.00 168.60 467 ASP B N 1
ATOM 7306 C CA . ASP B 1 445 ? 164.264 178.549 198.789 1.00 168.60 467 ASP B CA 1
ATOM 7307 C C . ASP B 1 445 ? 165.033 179.720 198.191 1.00 168.60 467 ASP B C 1
ATOM 7308 O O . ASP B 1 445 ? 165.353 179.716 196.998 1.00 168.60 467 ASP B O 1
ATOM 7313 N N . ILE B 1 446 ? 165.332 180.725 199.010 1.00 180.75 468 ILE B N 1
ATOM 7314 C CA . ILE B 1 446 ? 165.976 181.945 198.541 1.00 180.75 468 ILE B CA 1
ATOM 7315 C C . ILE B 1 446 ? 167.401 181.950 199.087 1.00 180.75 468 ILE B C 1
ATOM 7316 O O . ILE B 1 446 ? 167.761 181.092 199.900 1.00 180.75 468 ILE B O 1
ATOM 7321 N N . THR B 1 447 ? 168.224 182.904 198.643 1.00 188.01 469 THR B N 1
ATOM 7322 C CA . THR B 1 447 ? 169.639 182.939 198.999 1.00 188.01 469 THR B CA 1
ATOM 7323 C C . THR B 1 447 ? 169.887 183.147 200.488 1.00 188.01 469 THR B C 1
ATOM 7324 O O . THR B 1 447 ? 171.052 183.171 200.901 1.00 188.01 469 THR B O 1
ATOM 7328 N N . SER B 1 448 ? 168.838 183.304 201.299 1.00 194.58 470 SER B N 1
ATOM 7329 C CA . SER B 1 448 ? 169.027 183.499 202.733 1.00 194.58 470 SER B CA 1
ATOM 7330 C C . SER B 1 448 ? 169.691 182.285 203.374 1.00 194.58 470 SER B C 1
ATOM 7331 O O . SER B 1 448 ? 170.620 182.423 204.177 1.00 194.58 470 SER B O 1
ATOM 7334 N N . MET B 1 449 ? 169.249 181.084 202.991 1.00 192.77 471 MET B N 1
ATOM 7335 C CA . MET B 1 449 ? 169.689 179.862 203.660 1.00 192.77 471 MET B CA 1
ATOM 7336 C C . MET B 1 449 ? 171.190 179.636 203.544 1.00 192.77 471 MET B C 1
ATOM 7337 O O . MET B 1 449 ? 171.744 178.842 204.311 1.00 192.77 471 MET B O 1
ATOM 7342 N N . ALA B 1 450 ? 171.860 180.307 202.604 1.00 200.62 472 ALA B N 1
ATOM 7343 C CA . ALA B 1 450 ? 173.309 180.175 202.498 1.00 200.62 472 ALA B CA 1
ATOM 7344 C C . ALA B 1 450 ? 174.000 180.654 203.766 1.00 200.62 472 ALA B C 1
ATOM 7345 O O . ALA B 1 450 ? 174.935 180.006 204.255 1.00 200.62 472 ALA B O 1
ATOM 7347 N N . GLU B 1 451 ? 173.557 181.781 204.318 1.00 213.64 473 GLU B N 1
ATOM 7348 C CA . GLU B 1 451 ? 174.198 182.359 205.488 1.00 213.64 473 GLU B CA 1
ATOM 7349 C C . GLU B 1 451 ? 173.382 182.228 206.769 1.00 213.64 473 GLU B C 1
ATOM 7350 O O . GLU B 1 451 ? 173.976 182.045 207.836 1.00 213.64 473 GLU B O 1
ATOM 7356 N N . GLY B 1 452 ? 172.055 182.309 206.692 1.00 216.17 474 GLY B N 1
ATOM 7357 C CA . GLY B 1 452 ? 171.225 182.350 207.879 1.00 216.17 474 GLY B CA 1
ATOM 7358 C C . GLY B 1 452 ? 171.376 181.158 208.799 1.00 216.17 474 GLY B C 1
ATOM 7359 O O . GLY B 1 452 ? 171.850 181.294 209.932 1.00 216.17 474 GLY B O 1
ATOM 7360 N N . GLU B 1 453 ? 170.971 179.982 208.315 1.00 210.92 475 GLU B N 1
ATOM 7361 C CA . GLU B 1 453 ? 171.031 178.783 209.143 1.00 210.92 475 GLU B CA 1
ATOM 7362 C C . GLU B 1 453 ? 172.467 178.414 209.488 1.00 210.92 475 GLU B C 1
ATOM 7363 O O . GLU B 1 453 ? 172.733 177.897 210.577 1.00 210.92 475 GLU B O 1
ATOM 7369 N N . LEU B 1 454 ? 173.411 178.685 208.584 1.00 225.11 476 LEU B N 1
ATOM 7370 C CA . LEU B 1 454 ? 174.811 178.384 208.862 1.00 225.11 476 LEU B CA 1
ATOM 7371 C C . LEU B 1 454 ? 175.324 179.192 210.050 1.00 225.11 476 LEU B C 1
ATOM 7372 O O . LEU B 1 454 ? 175.889 178.639 211.003 1.00 225.11 476 LEU B O 1
ATOM 7377 N N . ALA B 1 455 ? 175.122 180.512 210.015 1.00 240.21 477 ALA B N 1
ATOM 7378 C CA . ALA B 1 455 ? 175.551 181.356 211.124 1.00 240.21 477 ALA B CA 1
ATOM 7379 C C . ALA B 1 455 ? 174.788 181.039 212.402 1.00 240.21 477 ALA B C 1
ATOM 7380 O O . ALA B 1 455 ? 175.373 181.067 213.492 1.00 240.21 477 ALA B O 1
ATOM 7382 N N . ALA B 1 456 ? 173.489 180.752 212.295 1.00 245.74 478 ALA B N 1
ATOM 7383 C CA . ALA B 1 456 ? 172.711 180.430 213.485 1.00 245.74 478 ALA B CA 1
ATOM 7384 C C . ALA B 1 456 ? 173.204 179.143 214.131 1.00 245.74 478 ALA B C 1
ATOM 7385 O O . ALA B 1 456 ? 173.315 179.055 215.358 1.00 245.74 478 ALA B O 1
ATOM 7387 N N . LYS B 1 457 ? 173.515 178.129 213.317 1.00 246.13 479 LYS B N 1
ATOM 7388 C CA . LYS B 1 457 ? 174.107 176.905 213.846 1.00 246.13 479 LYS B CA 1
ATOM 7389 C C . LYS B 1 457 ? 175.466 177.166 214.477 1.00 246.13 479 LYS B C 1
ATOM 7390 O O . LYS B 1 457 ? 175.777 176.601 215.533 1.00 246.13 479 LYS B O 1
ATOM 7396 N N . LEU B 1 458 ? 176.287 178.010 213.847 1.00 268.06 480 LEU B N 1
ATOM 7397 C CA . LEU B 1 458 ? 177.586 178.342 214.424 1.00 268.06 480 LEU B CA 1
ATOM 7398 C C . LEU B 1 458 ? 177.423 178.958 215.809 1.00 268.06 480 LEU B C 1
ATOM 7399 O O . LEU B 1 458 ? 178.066 178.526 216.774 1.00 268.06 480 LEU B O 1
ATOM 7404 N N . THR B 1 459 ? 176.546 179.957 215.926 1.00 281.50 481 THR B N 1
ATOM 7405 C CA . THR B 1 459 ? 176.311 180.595 217.218 1.00 281.50 481 THR B CA 1
ATOM 7406 C C . THR B 1 459 ? 175.737 179.617 218.237 1.00 281.50 481 THR B C 1
ATOM 7407 O O . THR B 1 459 ? 176.153 179.625 219.403 1.00 281.50 481 THR B O 1
ATOM 7411 N N . SER B 1 460 ? 174.781 178.780 217.820 1.00 284.59 482 SER B N 1
ATOM 7412 C CA . SER B 1 460 ? 174.190 177.802 218.727 1.00 284.59 482 SER B CA 1
ATOM 7413 C C . SER B 1 460 ? 175.250 176.867 219.285 1.00 284.59 482 SER B C 1
ATOM 7414 O O . SER B 1 460 ? 175.304 176.621 220.494 1.00 284.59 482 SER B O 1
ATOM 7417 N N . PHE B 1 461 ? 176.120 176.352 218.414 1.00 290.66 483 PHE B N 1
ATOM 7418 C CA . PHE B 1 461 ? 177.206 175.499 218.872 1.00 290.66 483 PHE B CA 1
ATOM 7419 C C . PHE B 1 461 ? 178.150 176.246 219.806 1.00 290.66 483 PHE B C 1
ATOM 7420 O O . PHE B 1 461 ? 178.595 175.684 220.814 1.00 290.66 483 PHE B O 1
ATOM 7428 N N . MET B 1 462 ? 178.459 177.510 219.497 1.00 299.65 484 MET B N 1
ATOM 7429 C CA . MET B 1 462 ? 179.396 178.258 220.332 1.00 299.65 484 MET B CA 1
ATOM 7430 C C . MET B 1 462 ? 178.852 178.473 221.740 1.00 299.65 484 MET B C 1
ATOM 7431 O O . MET B 1 462 ? 179.585 178.307 222.722 1.00 299.65 484 MET B O 1
ATOM 7436 N N . PHE B 1 463 ? 177.573 178.841 221.878 1.00 304.85 485 PHE B N 1
ATOM 7437 C CA . PHE B 1 463 ? 177.135 179.023 223.262 1.00 304.85 485 PHE B CA 1
ATOM 7438 C C . PHE B 1 463 ? 176.610 177.735 223.891 1.00 304.85 485 PHE B C 1
ATOM 7439 O O . PHE B 1 463 ? 176.322 177.732 225.092 1.00 304.85 485 PHE B O 1
ATOM 7447 N N . GLY B 1 464 ? 176.483 176.648 223.125 1.00 307.33 486 GLY B N 1
ATOM 7448 C CA . GLY B 1 464 ? 176.137 175.377 223.736 1.00 307.33 486 GLY B CA 1
ATOM 7449 C C . GLY B 1 464 ? 177.354 174.588 224.178 1.00 307.33 486 GLY B C 1
ATOM 7450 O O . GLY B 1 464 ? 177.251 173.686 225.013 1.00 307.33 486 GLY B O 1
ATOM 7451 N N . HIS B 1 465 ? 178.521 174.915 223.631 1.00 315.55 487 HIS B N 1
ATOM 7452 C CA . HIS B 1 465 ? 179.750 174.219 223.996 1.00 315.55 487 HIS B CA 1
ATOM 7453 C C . HIS B 1 465 ? 180.137 174.529 225.438 1.00 315.55 487 HIS B C 1
ATOM 7454 O O . HIS B 1 465 ? 180.447 173.626 226.215 1.00 315.55 487 HIS B O 1
ATOM 7461 N N . HIS C 1 1 ? 193.182 179.389 164.808 1.00 146.59 23 HIS C N 1
ATOM 7462 C CA . HIS C 1 1 ? 192.132 180.235 165.361 1.00 146.59 23 HIS C CA 1
ATOM 7463 C C . HIS C 1 1 ? 192.080 181.581 164.650 1.00 146.59 23 HIS C C 1
ATOM 7464 O O . HIS C 1 1 ? 193.092 182.274 164.544 1.00 146.59 23 HIS C O 1
ATOM 7471 N N . CYS C 1 2 ? 190.909 181.943 164.142 1.00 143.92 24 CYS C N 1
ATOM 7472 C CA . CYS C 1 2 ? 190.747 183.228 163.488 1.00 143.92 24 CYS C CA 1
ATOM 7473 C C . CYS C 1 2 ? 190.410 184.278 164.541 1.00 143.92 24 CYS C C 1
ATOM 7474 O O . CYS C 1 2 ? 190.523 184.045 165.748 1.00 143.92 24 CYS C O 1
ATOM 7477 N N . ASN C 1 3 ? 189.994 185.456 164.084 1.00 129.67 25 ASN C N 1
ATOM 7478 C CA . ASN C 1 3 ? 189.626 186.543 164.974 1.00 129.67 25 ASN C CA 1
ATOM 7479 C C . ASN C 1 3 ? 188.311 187.157 164.509 1.00 129.67 25 ASN C C 1
ATOM 7480 O O . ASN C 1 3 ? 187.962 187.110 163.327 1.00 129.67 25 ASN C O 1
ATOM 7485 N N . ALA C 1 4 ? 187.583 187.726 165.464 1.00 133.05 26 ALA C N 1
ATOM 7486 C CA . ALA C 1 4 ? 186.357 188.458 165.188 1.00 133.05 26 ALA C CA 1
ATOM 7487 C C . ALA C 1 4 ? 186.576 189.920 165.546 1.00 133.05 26 ALA C C 1
ATOM 7488 O O . ALA C 1 4 ? 187.266 190.242 166.517 1.00 133.05 26 ALA C O 1
ATOM 7490 N N . GLN C 1 5 ? 185.980 190.808 164.757 1.00 124.46 27 GLN C N 1
ATOM 7491 C CA . GLN C 1 5 ? 186.263 192.228 164.885 1.00 124.46 27 GLN C CA 1
ATOM 7492 C C . GLN C 1 5 ? 184.969 193.029 164.841 1.00 124.46 27 GLN C C 1
ATOM 7493 O O . GLN C 1 5 ? 183.866 192.480 164.802 1.00 124.46 27 GLN C O 1
ATOM 7499 N N . MET C 1 6 ? 185.130 194.354 164.856 1.00 124.71 28 MET C N 1
ATOM 7500 C CA . MET C 1 6 ? 184.013 195.286 164.862 1.00 124.71 28 MET C CA 1
ATOM 7501 C C . MET C 1 6 ? 183.619 195.756 163.469 1.00 124.71 28 MET C C 1
ATOM 7502 O O . MET C 1 6 ? 182.648 196.508 163.339 1.00 124.71 28 MET C O 1
ATOM 7507 N N . LYS C 1 7 ? 184.339 195.335 162.432 1.00 115.26 29 LYS C N 1
ATOM 7508 C CA . LYS C 1 7 ? 184.083 195.832 161.087 1.00 115.26 29 LYS C CA 1
ATOM 7509 C C . LYS C 1 7 ? 183.024 194.981 160.397 1.00 115.26 29 LYS C C 1
ATOM 7510 O O . LYS C 1 7 ? 183.137 193.752 160.342 1.00 115.26 29 LYS C O 1
ATOM 7516 N N . THR C 1 8 ? 181.994 195.638 159.868 1.00 113.65 30 THR C N 1
ATOM 7517 C CA . THR C 1 8 ? 180.866 194.960 159.240 1.00 113.65 30 THR C CA 1
ATOM 7518 C C . THR C 1 8 ? 180.413 195.785 158.039 1.00 113.65 30 THR C C 1
ATOM 7519 O O . THR C 1 8 ? 181.069 196.753 157.639 1.00 113.65 30 THR C O 1
ATOM 7523 N N . GLY C 1 9 ? 179.283 195.391 157.454 1.00 111.45 31 GLY C N 1
ATOM 7524 C CA . GLY C 1 9 ? 178.684 196.119 156.359 1.00 111.45 31 GLY C CA 1
ATOM 7525 C C . GLY C 1 9 ? 177.450 195.420 155.819 1.00 111.45 31 GLY C C 1
ATOM 7526 O O . GLY C 1 9 ? 177.447 194.207 155.595 1.00 111.45 31 GLY C O 1
ATOM 7527 N N . PRO C 1 10 ? 176.373 196.175 155.603 1.00 109.47 32 PRO C N 1
ATOM 7528 C CA . PRO C 1 10 ? 175.136 195.569 155.093 1.00 109.47 32 PRO C CA 1
ATOM 7529 C C . PRO C 1 10 ? 175.285 195.123 153.648 1.00 109.47 32 PRO C C 1
ATOM 7530 O O . PRO C 1 10 ? 175.980 195.756 152.850 1.00 109.47 32 PRO C O 1
ATOM 7534 N N . TYR C 1 11 ? 174.608 194.026 153.311 1.00 105.87 33 TYR C N 1
ATOM 7535 C CA . TYR C 1 11 ? 174.735 193.427 151.991 1.00 105.87 33 TYR C CA 1
ATOM 7536 C C . TYR C 1 11 ? 173.482 192.633 151.657 1.00 105.87 33 TYR C C 1
ATOM 7537 O O . TYR C 1 11 ? 172.666 192.321 152.527 1.00 105.87 33 TYR C O 1
ATOM 7546 N N . LYS C 1 12 ? 173.342 192.311 150.372 1.00 112.32 34 LYS C N 1
ATOM 7547 C CA . LYS C 1 12 ? 172.277 191.447 149.885 1.00 112.32 34 LYS C CA 1
ATOM 7548 C C . LYS C 1 12 ? 172.819 190.620 148.730 1.00 112.32 34 LYS C C 1
ATOM 7549 O O . LYS C 1 12 ? 173.711 191.062 148.000 1.00 112.32 34 LYS C O 1
ATOM 7555 N N . ILE C 1 13 ? 172.273 189.421 148.566 1.00 113.36 35 ILE C N 1
ATOM 7556 C CA . ILE C 1 13 ? 172.763 188.471 147.573 1.00 113.36 35 ILE C CA 1
ATOM 7557 C C . ILE C 1 13 ? 172.059 188.720 146.248 1.00 113.36 35 ILE C C 1
ATOM 7558 O O . ILE C 1 13 ? 170.829 188.841 146.198 1.00 113.36 35 ILE C O 1
ATOM 7563 N N . LYS C 1 14 ? 172.839 188.794 145.174 1.00 121.32 36 LYS C N 1
ATOM 7564 C CA . LYS C 1 14 ? 172.322 188.976 143.825 1.00 121.32 36 LYS C CA 1
ATOM 7565 C C . LYS C 1 14 ? 172.544 187.703 143.016 1.00 121.32 36 LYS C C 1
ATOM 7566 O O . LYS C 1 14 ? 173.612 187.089 143.091 1.00 121.32 36 LYS C O 1
ATOM 7572 N N . ASN C 1 15 ? 171.527 187.312 142.252 1.00 125.45 37 ASN C N 1
ATOM 7573 C CA . ASN C 1 15 ? 171.576 186.072 141.487 1.00 125.45 37 ASN C CA 1
ATOM 7574 C C . ASN C 1 15 ? 172.625 186.158 140.386 1.00 125.45 37 ASN C C 1
ATOM 7575 O O . ASN C 1 15 ? 172.881 187.236 139.842 1.00 125.45 37 ASN C O 1
ATOM 7580 N N . LEU C 1 16 ? 173.232 185.016 140.063 1.00 126.07 38 LEU C N 1
ATOM 7581 C CA . LEU C 1 16 ? 174.203 184.947 138.980 1.00 126.07 38 LEU C CA 1
ATOM 7582 C C . LEU C 1 16 ? 173.526 185.201 137.639 1.00 126.07 38 LEU C C 1
ATOM 7583 O O . LEU C 1 16 ? 172.366 184.834 137.433 1.00 126.07 38 LEU C O 1
ATOM 7588 N N . ASP C 1 17 ? 174.261 185.831 136.727 1.00 133.05 39 ASP C N 1
ATOM 7589 C CA . ASP C 1 17 ? 173.737 186.212 135.424 1.00 133.05 39 ASP C CA 1
ATOM 7590 C C . ASP C 1 17 ? 173.911 185.068 134.433 1.00 133.05 39 ASP C C 1
ATOM 7591 O O . ASP C 1 17 ? 174.998 184.493 134.323 1.00 133.05 39 ASP C O 1
ATOM 7596 N N . ILE C 1 18 ? 172.837 184.745 133.717 1.00 125.74 40 ILE C N 1
ATOM 7597 C CA . ILE C 1 18 ? 172.849 183.728 132.671 1.00 125.74 40 ILE C CA 1
ATOM 7598 C C . ILE C 1 18 ? 172.560 184.430 131.353 1.00 125.74 40 ILE C C 1
ATOM 7599 O O . ILE C 1 18 ? 171.466 184.973 131.153 1.00 125.74 40 ILE C O 1
ATOM 7604 N N . THR C 1 19 ? 173.533 184.421 130.451 1.00 122.77 41 THR C N 1
ATOM 7605 C CA . THR C 1 19 ? 173.364 185.090 129.167 1.00 122.77 41 THR C CA 1
ATOM 7606 C C . THR C 1 19 ? 172.550 184.212 128.224 1.00 122.77 41 THR C C 1
ATOM 7607 O O . THR C 1 19 ? 172.926 183.061 127.979 1.00 122.77 41 THR C O 1
ATOM 7611 N N . PRO C 1 20 ? 171.437 184.710 127.681 1.00 121.07 42 PRO C N 1
ATOM 7612 C CA . PRO C 1 20 ? 170.652 183.897 126.756 1.00 121.07 42 PRO C CA 1
ATOM 7613 C C . PRO C 1 20 ? 171.401 183.687 125.455 1.00 121.07 42 PRO C C 1
ATOM 7614 O O . PRO C 1 20 ? 172.248 184.510 125.069 1.00 121.07 42 PRO C O 1
ATOM 7618 N N . PRO C 1 21 ? 171.131 182.592 124.746 1.00 121.12 43 PRO C N 1
ATOM 7619 C CA . PRO C 1 21 ? 171.804 182.362 123.462 1.00 121.12 43 PRO C CA 1
ATOM 7620 C C . PRO C 1 21 ? 171.400 183.396 122.424 1.00 121.12 43 PRO C C 1
ATOM 7621 O O . PRO C 1 21 ? 170.280 183.917 122.427 1.00 121.12 43 PRO C O 1
ATOM 7625 N N . LYS C 1 22 ? 172.334 183.689 121.525 1.00 123.41 44 LYS C N 1
ATOM 7626 C CA . LYS C 1 22 ? 172.101 184.673 120.481 1.00 123.41 44 LYS C CA 1
ATOM 7627 C C . LYS C 1 22 ? 171.272 184.075 119.347 1.00 123.41 44 LYS C C 1
ATOM 7628 O O . LYS C 1 22 ? 171.164 182.855 119.196 1.00 123.41 44 LYS C O 1
ATOM 7634 N N . GLU C 1 23 ? 170.679 184.965 118.548 1.00 128.36 45 GLU C N 1
ATOM 7635 C CA . GLU C 1 23 ? 169.886 184.594 117.376 1.00 128.36 45 GLU C CA 1
ATOM 7636 C C . GLU C 1 23 ? 168.705 183.702 117.767 1.00 128.36 45 GLU C C 1
ATOM 7637 O O . GLU C 1 23 ? 168.583 182.553 117.337 1.00 128.36 45 GLU C O 1
ATOM 7643 N N . THR C 1 24 ? 167.832 184.258 118.599 1.00 122.37 46 THR C N 1
ATOM 7644 C CA . THR C 1 24 ? 166.642 183.549 119.036 1.00 122.37 46 THR C CA 1
ATOM 7645 C C . THR C 1 24 ? 165.629 183.461 117.896 1.00 122.37 46 THR C C 1
ATOM 7646 O O . THR C 1 24 ? 165.627 184.273 116.967 1.00 122.37 46 THR C O 1
ATOM 7650 N N . LEU C 1 25 ? 164.767 182.448 117.966 1.00 115.70 47 LEU C N 1
ATOM 7651 C CA . LEU C 1 25 ? 163.715 182.282 116.978 1.00 115.70 47 LEU C CA 1
ATOM 7652 C C . LEU C 1 25 ? 162.732 183.450 117.034 1.00 115.70 47 LEU C C 1
ATOM 7653 O O . LEU C 1 25 ? 162.683 184.218 117.998 1.00 115.70 47 LEU C O 1
ATOM 7658 N N . GLN C 1 26 ? 161.937 183.574 115.976 1.00 122.29 48 GLN C N 1
ATOM 7659 C CA . GLN C 1 26 ? 160.954 184.640 115.853 1.00 122.29 48 GLN C CA 1
ATOM 7660 C C . GLN C 1 26 ? 159.599 184.164 116.354 1.00 122.29 48 GLN C C 1
ATOM 7661 O O . GLN C 1 26 ? 159.120 183.094 115.965 1.00 122.29 48 GLN C O 1
ATOM 7667 N N . LYS C 1 27 ? 158.984 184.963 117.219 1.00 119.24 49 LYS C N 1
ATOM 7668 C CA . LYS C 1 27 ? 157.692 184.643 117.814 1.00 119.24 49 LYS C CA 1
ATOM 7669 C C . LYS C 1 27 ? 156.594 185.335 117.018 1.00 119.24 49 LYS C C 1
ATOM 7670 O O . LYS C 1 27 ? 156.514 186.568 117.007 1.00 119.24 49 LYS C O 1
ATOM 7676 N N . ASP C 1 28 ? 155.750 184.542 116.356 1.00 122.11 50 ASP C N 1
ATOM 7677 C CA . ASP C 1 28 ? 154.711 185.100 115.499 1.00 122.11 50 ASP C CA 1
ATOM 7678 C C . ASP C 1 28 ? 153.373 184.378 115.620 1.00 122.11 50 ASP C C 1
ATOM 7679 O O . ASP C 1 28 ? 152.515 184.556 114.746 1.00 122.11 50 ASP C O 1
ATOM 7684 N N . VAL C 1 29 ? 153.162 183.577 116.661 1.00 117.64 51 VAL C N 1
ATOM 7685 C CA . VAL C 1 29 ? 151.923 182.832 116.851 1.00 117.64 51 VAL C CA 1
ATOM 7686 C C . VAL C 1 29 ? 151.271 183.308 118.141 1.00 117.64 51 VAL C C 1
ATOM 7687 O O . VAL C 1 29 ? 151.924 183.364 119.188 1.00 117.64 51 VAL C O 1
ATOM 7691 N N . GLU C 1 30 ? 149.986 183.644 118.063 1.00 124.28 52 GLU C N 1
ATOM 7692 C CA . GLU C 1 30 ? 149.259 184.163 119.213 1.00 124.28 52 GLU C CA 1
ATOM 7693 C C . GLU C 1 30 ? 148.683 183.018 120.038 1.00 124.28 52 GLU C C 1
ATOM 7694 O O . GLU C 1 30 ? 148.109 182.070 119.490 1.00 124.28 52 GLU C O 1
ATOM 7700 N N . ILE C 1 31 ? 148.837 183.108 121.358 1.00 115.72 53 ILE C N 1
ATOM 7701 C CA . ILE C 1 31 ? 148.350 182.098 122.288 1.00 115.72 53 ILE C CA 1
ATOM 7702 C C . ILE C 1 31 ? 147.504 182.784 123.352 1.00 115.72 53 ILE C C 1
ATOM 7703 O O . ILE C 1 31 ? 147.880 183.839 123.871 1.00 115.72 53 ILE C O 1
ATOM 7708 N N . THR C 1 32 ? 146.360 182.183 123.672 1.00 117.30 54 THR C N 1
ATOM 7709 C CA . THR C 1 32 ? 145.456 182.703 124.689 1.00 117.30 54 THR C CA 1
ATOM 7710 C C . THR C 1 32 ? 145.788 182.072 126.035 1.00 117.30 54 THR C C 1
ATOM 7711 O O . THR C 1 32 ? 145.883 180.845 126.143 1.00 117.30 54 THR C O 1
ATOM 7715 N N . ILE C 1 33 ? 145.967 182.911 127.053 1.00 115.64 55 ILE C N 1
ATOM 7716 C CA . ILE C 1 33 ? 146.338 182.465 128.391 1.00 115.64 55 ILE C CA 1
ATOM 7717 C C . ILE C 1 33 ? 145.354 183.054 129.391 1.00 115.64 55 ILE C C 1
ATOM 7718 O O . ILE C 1 33 ? 145.090 184.261 129.369 1.00 115.64 55 ILE C O 1
ATOM 7723 N N . VAL C 1 34 ? 144.815 182.204 130.262 1.00 112.93 56 VAL C N 1
ATOM 7724 C CA . VAL C 1 34 ? 143.886 182.613 131.306 1.00 112.93 56 VAL C CA 1
ATOM 7725 C C . VAL C 1 34 ? 144.411 182.116 132.645 1.00 112.93 56 VAL C C 1
ATOM 7726 O O . VAL C 1 34 ? 144.777 180.943 132.781 1.00 112.93 56 VAL C O 1
ATOM 7730 N N . GLU C 1 35 ? 144.445 183.006 133.634 1.00 114.95 57 GLU C N 1
ATOM 7731 C CA . GLU C 1 35 ? 144.911 182.645 134.966 1.00 114.95 57 GLU C CA 1
ATOM 7732 C C . GLU C 1 35 ? 144.215 183.527 135.991 1.00 114.95 57 GLU C C 1
ATOM 7733 O O . GLU C 1 35 ? 143.734 184.619 135.674 1.00 114.95 57 GLU C O 1
ATOM 7739 N N . THR C 1 36 ? 144.174 183.040 137.226 1.00 114.01 58 THR C N 1
ATOM 7740 C CA . THR C 1 36 ? 143.521 183.748 138.318 1.00 114.01 58 THR C CA 1
ATOM 7741 C C . THR C 1 36 ? 144.392 184.893 138.820 1.00 114.01 58 THR C C 1
ATOM 7742 O O . THR C 1 36 ? 145.623 184.816 138.813 1.00 114.01 58 THR C O 1
ATOM 7746 N N . ASP C 1 37 ? 143.734 185.962 139.258 1.00 118.89 59 ASP C N 1
ATOM 7747 C CA . ASP C 1 37 ? 144.439 187.121 139.778 1.00 118.89 59 ASP C CA 1
ATOM 7748 C C . ASP C 1 37 ? 145.049 186.821 141.143 1.00 118.89 59 ASP C C 1
ATOM 7749 O O . ASP C 1 37 ? 144.543 185.999 141.910 1.00 118.89 59 ASP C O 1
ATOM 7754 N N . TYR C 1 38 ? 146.153 187.503 141.438 1.00 124.74 60 TYR C N 1
ATOM 7755 C CA . TYR C 1 38 ? 146.826 187.359 142.723 1.00 124.74 60 TYR C CA 1
ATOM 7756 C C . TYR C 1 38 ? 146.144 188.256 143.751 1.00 124.74 60 TYR C C 1
ATOM 7757 O O . TYR C 1 38 ? 146.102 189.479 143.582 1.00 124.74 60 TYR C O 1
ATOM 7766 N N . ASN C 1 39 ? 145.618 187.654 144.814 1.00 121.88 61 ASN C N 1
ATOM 7767 C CA . ASN C 1 39 ? 144.899 188.410 145.838 1.00 121.88 61 ASN C CA 1
ATOM 7768 C C . ASN C 1 39 ? 144.861 187.588 147.115 1.00 121.88 61 ASN C C 1
ATOM 7769 O O . ASN C 1 39 ? 144.380 186.451 147.104 1.00 121.88 61 ASN C O 1
ATOM 7774 N N . GLU C 1 40 ? 145.368 188.159 148.208 1.00 119.67 62 GLU C N 1
ATOM 7775 C CA . GLU C 1 40 ? 145.387 187.479 149.498 1.00 119.67 62 GLU C CA 1
ATOM 7776 C C . GLU C 1 40 ? 143.974 187.201 149.998 1.00 119.67 62 GLU C C 1
ATOM 7777 O O . GLU C 1 40 ? 143.592 186.043 150.178 1.00 119.67 62 GLU C O 1
ATOM 7783 N N . ASN C 1 41 ? 143.220 188.274 150.251 1.00 117.58 63 ASN C N 1
ATOM 7784 C CA . ASN C 1 41 ? 141.825 188.293 150.692 1.00 117.58 63 ASN C CA 1
ATOM 7785 C C . ASN C 1 41 ? 141.463 187.192 151.688 1.00 117.58 63 ASN C C 1
ATOM 7786 O O . ASN C 1 41 ? 140.359 186.640 151.640 1.00 117.58 63 ASN C O 1
ATOM 7791 N N . VAL C 1 42 ? 142.374 186.889 152.612 1.00 112.69 64 VAL C N 1
ATOM 7792 C CA . VAL C 1 42 ? 142.107 186.022 153.756 1.00 112.69 64 VAL C CA 1
ATOM 7793 C C . VAL C 1 42 ? 142.746 186.666 154.978 1.00 112.69 64 VAL C C 1
ATOM 7794 O O . VAL C 1 42 ? 143.897 187.108 154.916 1.00 112.69 64 VAL C O 1
ATOM 7798 N N . ILE C 1 43 ? 142.005 186.720 156.082 1.00 109.37 65 ILE C N 1
ATOM 7799 C CA . ILE C 1 43 ? 142.435 187.413 157.291 1.00 109.37 65 ILE C CA 1
ATOM 7800 C C . ILE C 1 43 ? 142.609 186.391 158.406 1.00 109.37 65 ILE C C 1
ATOM 7801 O O . ILE C 1 43 ? 141.754 185.519 158.593 1.00 109.37 65 ILE C O 1
ATOM 7806 N N . ILE C 1 44 ? 143.718 186.499 159.137 1.00 114.23 66 ILE C N 1
ATOM 7807 C CA . ILE C 1 44 ? 144.034 185.606 160.246 1.00 114.23 66 ILE C CA 1
ATOM 7808 C C . ILE C 1 44 ? 144.392 186.443 161.465 1.00 114.23 66 ILE C C 1
ATOM 7809 O O . ILE C 1 44 ? 145.171 187.398 161.365 1.00 114.23 66 ILE C O 1
ATOM 7814 N N . GLY C 1 45 ? 143.823 186.088 162.614 1.00 121.92 67 GLY C N 1
ATOM 7815 C CA . GLY C 1 45 ? 144.122 186.791 163.848 1.00 121.92 67 GLY C CA 1
ATOM 7816 C C . GLY C 1 45 ? 143.967 185.884 165.051 1.00 121.92 67 GLY C C 1
ATOM 7817 O O . GLY C 1 45 ? 143.238 184.888 165.018 1.00 121.92 67 GLY C O 1
ATOM 7818 N N . TYR C 1 46 ? 144.669 186.249 166.124 1.00 126.65 68 TYR C N 1
ATOM 7819 C CA . TYR C 1 46 ? 144.614 185.496 167.370 1.00 126.65 68 TYR C CA 1
ATOM 7820 C C . TYR C 1 46 ? 145.020 186.409 168.518 1.00 126.65 68 TYR C C 1
ATOM 7821 O O . TYR C 1 46 ? 145.638 187.456 168.316 1.00 126.65 68 TYR C O 1
ATOM 7830 N N . LYS C 1 47 ? 144.666 185.986 169.731 1.00 131.87 69 LYS C N 1
ATOM 7831 C CA . LYS C 1 47 ? 144.921 186.774 170.929 1.00 131.87 69 LYS C CA 1
ATOM 7832 C C . LYS C 1 47 ? 144.851 185.863 172.145 1.00 131.87 69 LYS C C 1
ATOM 7833 O O . LYS C 1 47 ? 144.004 184.968 172.204 1.00 131.87 69 LYS C O 1
ATOM 7839 N N . GLY C 1 48 ? 145.743 186.093 173.103 1.00 133.21 70 GLY C N 1
ATOM 7840 C CA . GLY C 1 48 ? 145.752 185.313 174.327 1.00 133.21 70 GLY C CA 1
ATOM 7841 C C . GLY C 1 48 ? 146.507 186.048 175.411 1.00 133.21 70 GLY C C 1
ATOM 7842 O O . GLY C 1 48 ? 147.054 187.133 175.192 1.00 133.21 70 GLY C O 1
ATOM 7843 N N . TYR C 1 49 ? 146.531 185.441 176.596 1.00 134.93 71 TYR C N 1
ATOM 7844 C CA . TYR C 1 49 ? 147.227 186.029 177.731 1.00 134.93 71 TYR C CA 1
ATOM 7845 C C . TYR C 1 49 ? 147.672 184.921 178.676 1.00 134.93 71 TYR C C 1
ATOM 7846 O O . TYR C 1 49 ? 147.196 183.786 178.609 1.00 134.93 71 TYR C O 1
ATOM 7855 N N . TYR C 1 50 ? 148.600 185.272 179.564 1.00 138.83 72 TYR C N 1
ATOM 7856 C CA . TYR C 1 50 ? 149.130 184.353 180.560 1.00 138.83 72 TYR C CA 1
ATOM 7857 C C . TYR C 1 50 ? 149.076 185.028 181.922 1.00 138.83 72 TYR C C 1
ATOM 7858 O O . TYR C 1 50 ? 149.451 186.196 182.057 1.00 138.83 72 TYR C O 1
ATOM 7867 N N . GLN C 1 51 ? 148.614 184.287 182.927 1.00 148.98 73 GLN C N 1
ATOM 7868 C CA . GLN C 1 51 ? 148.437 184.826 184.267 1.00 148.98 73 GLN C CA 1
ATOM 7869 C C . GLN C 1 51 ? 149.036 183.869 185.286 1.00 148.98 73 GLN C C 1
ATOM 7870 O O . GLN C 1 51 ? 148.953 182.647 185.139 1.00 148.98 73 GLN C O 1
ATOM 7876 N N . ALA C 1 52 ? 149.645 184.440 186.325 1.00 160.45 74 ALA C N 1
ATOM 7877 C CA . ALA C 1 52 ? 150.207 183.670 187.424 1.00 160.45 74 ALA C CA 1
ATOM 7878 C C . ALA C 1 52 ? 149.840 184.332 188.742 1.00 160.45 74 ALA C C 1
ATOM 7879 O O . ALA C 1 52 ? 149.962 185.551 188.885 1.00 160.45 74 ALA C O 1
ATOM 7881 N N . TYR C 1 53 ? 149.387 183.525 189.699 1.00 170.95 75 TYR C N 1
ATOM 7882 C CA . TYR C 1 53 ? 149.017 183.999 191.025 1.00 170.95 75 TYR C CA 1
ATOM 7883 C C . TYR C 1 53 ? 149.792 183.194 192.059 1.00 170.95 75 TYR C C 1
ATOM 7884 O O . TYR C 1 53 ? 149.839 181.963 191.977 1.00 170.95 75 TYR C O 1
ATOM 7893 N N . ALA C 1 54 ? 150.396 183.886 193.025 1.00 178.99 76 ALA C N 1
ATOM 7894 C CA . ALA C 1 54 ? 151.281 183.240 193.981 1.00 178.99 76 ALA C CA 1
ATOM 7895 C C . ALA C 1 54 ? 151.096 183.844 195.365 1.00 178.99 76 ALA C C 1
ATOM 7896 O O . ALA C 1 54 ? 150.692 185.000 195.523 1.00 178.99 76 ALA C O 1
ATOM 7898 N N . TYR C 1 55 ? 151.361 183.038 196.395 1.00 187.98 77 TYR C N 1
ATOM 7899 C CA . TYR C 1 55 ? 151.283 183.559 197.785 1.00 187.98 77 TYR C CA 1
ATOM 7900 C C . TYR C 1 55 ? 152.067 182.634 198.717 1.00 187.98 77 TYR C C 1
ATOM 7901 O O . TYR C 1 55 ? 151.460 181.729 199.312 1.00 187.98 77 TYR C O 1
ATOM 7910 N N . ASN C 1 56 ? 153.373 182.864 198.831 1.00 189.23 78 ASN C N 1
ATOM 7911 C CA . ASN C 1 56 ? 154.203 182.058 199.762 1.00 189.23 78 ASN C CA 1
ATOM 7912 C C . ASN C 1 56 ? 153.571 182.115 201.151 1.00 189.23 78 ASN C C 1
ATOM 7913 O O . ASN C 1 56 ? 153.584 181.086 201.848 1.00 189.23 78 ASN C O 1
ATOM 7918 N N . GLY C 1 57 ? 153.035 183.277 201.534 1.00 191.96 79 GLY C N 1
ATOM 7919 C CA . GLY C 1 57 ? 152.516 183.398 202.906 1.00 191.96 79 GLY C CA 1
ATOM 7920 C C . GLY C 1 57 ? 153.486 182.730 203.860 1.00 191.96 79 GLY C C 1
ATOM 7921 O O . GLY C 1 57 ? 153.039 181.896 204.670 1.00 191.96 79 GLY C O 1
ATOM 7922 N N . GLY C 1 58 ? 154.776 183.064 203.747 1.00 195.89 80 GLY C N 1
ATOM 7923 C CA . GLY C 1 58 ? 155.806 182.449 204.605 1.00 195.89 80 GLY C CA 1
ATOM 7924 C C . GLY C 1 58 ? 156.410 181.227 203.943 1.00 195.89 80 GLY C C 1
ATOM 7925 O O . GLY C 1 58 ? 156.211 181.058 202.726 1.00 195.89 80 GLY C O 1
ATOM 7926 N N . SER C 1 59 ? 157.128 180.405 204.712 1.00 194.87 81 SER C N 1
ATOM 7927 C CA . SER C 1 59 ? 157.728 179.158 204.170 1.00 194.87 81 SER C CA 1
ATOM 7928 C C . SER C 1 59 ? 157.291 177.982 205.045 1.00 194.87 81 SER C C 1
ATOM 7929 O O . SER C 1 59 ? 156.416 178.191 205.904 1.00 194.87 81 SER C O 1
ATOM 7932 N N . LEU C 1 60 ? 157.877 176.801 204.833 1.00 200.01 82 LEU C N 1
ATOM 7933 C CA . LEU C 1 60 ? 157.553 175.635 205.696 1.00 200.01 82 LEU C CA 1
ATOM 7934 C C . LEU C 1 60 ? 156.044 175.633 205.951 1.00 200.01 82 LEU C C 1
ATOM 7935 O O . LEU C 1 60 ? 155.645 175.309 207.085 1.00 200.01 82 LEU C O 1
ATOM 7940 N N . ASP C 1 61 ? 155.239 176.010 204.953 1.00 207.41 83 ASP C N 1
ATOM 7941 C CA . ASP C 1 61 ? 153.776 176.139 205.187 1.00 207.41 83 ASP C CA 1
ATOM 7942 C C . ASP C 1 61 ? 152.995 175.641 203.971 1.00 207.41 83 ASP C C 1
ATOM 7943 O O . ASP C 1 61 ? 153.585 175.573 202.881 1.00 207.41 83 ASP C O 1
ATOM 7948 N N . PRO C 1 62 ? 151.704 175.271 204.111 1.00 212.24 84 PRO C N 1
ATOM 7949 C CA . PRO C 1 62 ? 150.889 174.899 202.959 1.00 212.24 84 PRO C CA 1
ATOM 7950 C C . PRO C 1 62 ? 150.319 176.182 202.339 1.00 212.24 84 PRO C C 1
ATOM 7951 O O . PRO C 1 62 ? 149.813 176.122 201.234 1.00 212.24 84 PRO C O 1
ATOM 7955 N N . ASN C 1 63 ? 150.427 177.304 203.060 1.00 213.44 85 ASN C N 1
ATOM 7956 C CA . ASN C 1 63 ? 149.905 178.604 202.562 1.00 213.44 85 ASN C CA 1
ATOM 7957 C C . ASN C 1 63 ? 150.759 179.158 201.417 1.00 213.44 85 ASN C C 1
ATOM 7958 O O . ASN C 1 63 ? 150.515 180.303 201.008 1.00 213.44 85 ASN C O 1
ATOM 7963 N N . THR C 1 64 ? 151.737 178.383 200.941 1.00 204.51 86 THR C N 1
ATOM 7964 C CA . THR C 1 64 ? 152.562 178.810 199.778 1.00 204.51 86 THR C CA 1
ATOM 7965 C C . THR C 1 64 ? 152.258 178.058 198.480 1.00 204.51 86 THR C C 1
ATOM 7966 O O . THR C 1 64 ? 152.143 176.817 198.539 1.00 204.51 86 THR C O 1
ATOM 7970 N N . ARG C 1 65 ? 152.129 178.779 197.362 1.00 195.95 87 ARG C N 1
ATOM 7971 C CA . ARG C 1 65 ? 151.904 178.107 196.056 1.00 195.95 87 ARG C CA 1
ATOM 7972 C C . ARG C 1 65 ? 151.960 179.138 194.927 1.00 195.95 87 ARG C C 1
ATOM 7973 O O . ARG C 1 65 ? 151.711 180.327 195.202 1.00 195.95 87 ARG C O 1
ATOM 7981 N N . VAL C 1 66 ? 152.278 178.693 193.710 1.00 184.11 88 VAL C N 1
ATOM 7982 C CA . VAL C 1 66 ? 152.291 179.611 192.531 1.00 184.11 88 VAL C CA 1
ATOM 7983 C C . VAL C 1 66 ? 151.510 178.929 191.406 1.00 184.11 88 VAL C C 1
ATOM 7984 O O . VAL C 1 66 ? 152.099 178.100 190.689 1.00 184.11 88 VAL C O 1
ATOM 7988 N N . GLU C 1 67 ? 150.223 179.244 191.282 1.00 175.59 89 GLU C N 1
ATOM 7989 C CA . GLU C 1 67 ? 149.382 178.630 190.265 1.00 175.59 89 GLU C CA 1
ATOM 7990 C C . GLU C 1 67 ? 149.271 179.575 189.079 1.00 175.59 89 GLU C C 1
ATOM 7991 O O . GLU C 1 67 ? 149.152 180.792 189.259 1.00 175.59 89 GLU C O 1
ATOM 7997 N N . GLU C 1 68 ? 149.320 179.018 187.870 1.00 165.13 90 GLU C N 1
ATOM 7998 C CA . GLU C 1 68 ? 149.279 179.805 186.648 1.00 165.13 90 GLU C CA 1
ATOM 7999 C C . GLU C 1 68 ? 148.265 179.214 185.681 1.00 165.13 90 GLU C C 1
ATOM 8000 O O . GLU C 1 68 ? 148.052 177.998 185.642 1.00 165.13 90 GLU C O 1
ATOM 8006 N N . THR C 1 69 ? 147.629 180.092 184.908 1.00 154.68 91 THR C N 1
ATOM 8007 C CA . THR C 1 69 ? 146.653 179.696 183.905 1.00 154.68 91 THR C CA 1
ATOM 8008 C C . THR C 1 69 ? 146.964 180.392 182.587 1.00 154.68 91 THR C C 1
ATOM 8009 O O . THR C 1 69 ? 147.413 181.542 182.563 1.00 154.68 91 THR C O 1
ATOM 8013 N N . MET C 1 70 ? 146.722 179.680 181.491 1.00 147.48 92 MET C N 1
ATOM 8014 C CA . MET C 1 70 ? 146.872 180.218 180.145 1.00 147.48 92 MET C CA 1
ATOM 8015 C C . MET C 1 70 ? 145.541 180.107 179.420 1.00 147.48 92 MET C C 1
ATOM 8016 O O . MET C 1 70 ? 144.930 179.033 179.401 1.00 147.48 92 MET C O 1
ATOM 8021 N N . LYS C 1 71 ? 145.094 181.210 178.827 1.00 138.82 93 LYS C N 1
ATOM 8022 C CA . LYS C 1 71 ? 143.791 181.274 178.185 1.00 138.82 93 LYS C CA 1
ATOM 8023 C C . LYS C 1 71 ? 143.931 181.789 176.762 1.00 138.82 93 LYS C C 1
ATOM 8024 O O . LYS C 1 71 ? 144.847 182.554 176.446 1.00 138.82 93 LYS C O 1
ATOM 8030 N N . THR C 1 72 ? 143.008 181.360 175.905 1.00 134.56 94 THR C N 1
ATOM 8031 C CA . THR C 1 72 ? 142.938 181.808 174.524 1.00 134.56 94 THR C CA 1
ATOM 8032 C C . THR C 1 72 ? 141.548 182.369 174.261 1.00 134.56 94 THR C C 1
ATOM 8033 O O . THR C 1 72 ? 140.544 181.781 174.673 1.00 134.56 94 THR C O 1
ATOM 8037 N N . LEU C 1 73 ? 141.492 183.505 173.571 1.00 133.76 95 LEU C N 1
ATOM 8038 C CA . LEU C 1 73 ? 140.249 184.226 173.349 1.00 133.76 95 LEU C CA 1
ATOM 8039 C C . LEU C 1 73 ? 139.945 184.318 171.860 1.00 133.76 95 LEU C C 1
ATOM 8040 O O . LEU C 1 73 ? 140.852 184.367 171.024 1.00 133.76 95 LEU C O 1
ATOM 8045 N N . ASN C 1 74 ? 138.655 184.339 171.541 1.00 129.63 96 ASN C N 1
ATOM 8046 C CA . ASN C 1 74 ? 138.206 184.519 170.170 1.00 129.63 96 ASN C CA 1
ATOM 8047 C C . ASN C 1 74 ? 138.207 186.001 169.801 1.00 129.63 96 ASN C C 1
ATOM 8048 O O . ASN C 1 74 ? 138.261 186.887 170.659 1.00 129.63 96 ASN C O 1
ATOM 8053 N N . VAL C 1 75 ? 138.145 186.267 168.499 1.00 126.65 97 VAL C N 1
ATOM 8054 C CA . VAL C 1 75 ? 138.142 187.624 167.967 1.00 126.65 97 VAL C CA 1
ATOM 8055 C C . VAL C 1 75 ? 136.866 187.830 167.165 1.00 126.65 97 VAL C C 1
ATOM 8056 O O . VAL C 1 75 ? 136.504 186.994 166.329 1.00 126.65 97 VAL C O 1
ATOM 8060 N N . GLY C 1 76 ? 136.182 188.946 167.420 1.00 130.40 98 GLY C N 1
ATOM 8061 C CA . GLY C 1 76 ? 134.942 189.239 166.736 1.00 130.40 98 GLY C CA 1
ATOM 8062 C C . GLY C 1 76 ? 135.148 189.741 165.319 1.00 130.40 98 GLY C C 1
ATOM 8063 O O . GLY C 1 76 ? 136.266 189.997 164.869 1.00 130.40 98 GLY C O 1
ATOM 8064 N N . LYS C 1 77 ? 134.029 189.880 164.604 1.00 125.65 99 LYS C N 1
ATOM 8065 C CA . LYS C 1 77 ? 134.080 190.342 163.220 1.00 125.65 99 LYS C CA 1
ATOM 8066 C C . LYS C 1 77 ? 134.555 191.787 163.138 1.00 125.65 99 LYS C C 1
ATOM 8067 O O . LYS C 1 77 ? 135.481 192.106 162.381 1.00 125.65 99 LYS C O 1
ATOM 8073 N N . GLU C 1 78 ? 133.932 192.675 163.915 1.00 135.35 100 GLU C N 1
ATOM 8074 C CA . GLU C 1 78 ? 134.301 194.085 163.871 1.00 135.35 100 GLU C CA 1
ATOM 8075 C C . GLU C 1 78 ? 135.739 194.288 164.326 1.00 135.35 100 GLU C C 1
ATOM 8076 O O . GLU C 1 78 ? 136.484 195.064 163.720 1.00 135.35 100 GLU C O 1
ATOM 8082 N N . ASP C 1 79 ? 136.146 193.594 165.390 1.00 137.73 101 ASP C N 1
ATOM 8083 C CA . ASP C 1 79 ? 137.514 193.723 165.877 1.00 137.73 101 ASP C CA 1
ATOM 8084 C C . ASP C 1 79 ? 138.520 193.268 164.830 1.00 137.73 101 ASP C C 1
ATOM 8085 O O . ASP C 1 79 ? 139.528 193.940 164.594 1.00 137.73 101 ASP C O 1
ATOM 8090 N N . LEU C 1 80 ? 138.259 192.132 164.179 1.00 129.23 102 LEU C N 1
ATOM 8091 C CA . LEU C 1 80 ? 139.208 191.622 163.193 1.00 129.23 102 LEU C CA 1
ATOM 8092 C C . LEU C 1 80 ? 139.267 192.522 161.964 1.00 129.23 102 LEU C C 1
ATOM 8093 O O . LEU C 1 80 ? 140.351 192.775 161.427 1.00 129.23 102 LEU C O 1
ATOM 8098 N N . LEU C 1 81 ? 138.115 193.020 161.505 1.00 126.74 103 LEU C N 1
ATOM 8099 C CA . LEU C 1 81 ? 138.120 193.940 160.371 1.00 126.74 103 LEU C CA 1
ATOM 8100 C C . LEU C 1 81 ? 138.847 195.237 160.712 1.00 126.74 103 LEU C C 1
ATOM 8101 O O . LEU C 1 81 ? 139.599 195.771 159.886 1.00 126.74 103 LEU C O 1
ATOM 8106 N N . MET C 1 82 ? 138.636 195.760 161.923 1.00 133.66 104 MET C N 1
ATOM 8107 C CA . MET C 1 82 ? 139.310 196.989 162.320 1.00 133.66 104 MET C CA 1
ATOM 8108 C C . MET C 1 82 ? 140.813 196.769 162.431 1.00 133.66 104 MET C C 1
ATOM 8109 O O . MET C 1 82 ? 141.607 197.638 162.054 1.00 133.66 104 MET C O 1
ATOM 8114 N N . TRP C 1 83 ? 141.221 195.604 162.946 1.00 131.81 105 TRP C N 1
ATOM 8115 C CA . TRP C 1 83 ? 142.637 195.253 162.971 1.00 131.81 105 TRP C CA 1
ATOM 8116 C C . TRP C 1 83 ? 143.212 195.202 161.564 1.00 131.81 105 TRP C C 1
ATOM 8117 O O . TRP C 1 83 ? 144.295 195.740 161.310 1.00 131.81 105 TRP C O 1
ATOM 8128 N N . SER C 1 84 ? 142.501 194.558 160.639 1.00 129.12 106 SER C N 1
ATOM 8129 C CA . SER C 1 84 ? 142.983 194.465 159.263 1.00 129.12 106 SER C CA 1
ATOM 8130 C C . SER C 1 84 ? 143.130 195.846 158.644 1.00 129.12 106 SER C C 1
ATOM 8131 O O . SER C 1 84 ? 144.089 196.106 157.907 1.00 129.12 106 SER C O 1
ATOM 8134 N N . ILE C 1 85 ? 142.184 196.743 158.925 1.00 131.89 107 ILE C N 1
ATOM 8135 C CA . ILE C 1 85 ? 142.284 198.105 158.415 1.00 131.89 107 ILE C CA 1
ATOM 8136 C C . ILE C 1 85 ? 143.495 198.818 159.012 1.00 131.89 107 ILE C C 1
ATOM 8137 O O . ILE C 1 85 ? 144.262 199.471 158.295 1.00 131.89 107 ILE C O 1
ATOM 8142 N N . ARG C 1 86 ? 143.693 198.700 160.327 1.00 138.62 108 ARG C N 1
ATOM 8143 C CA . ARG C 1 86 ? 144.787 199.406 160.988 1.00 138.62 108 ARG C CA 1
ATOM 8144 C C . ARG C 1 86 ? 146.088 198.616 161.031 1.00 138.62 108 ARG C C 1
ATOM 8145 O O . ARG C 1 86 ? 147.141 199.204 161.308 1.00 138.62 108 ARG C O 1
ATOM 8153 N N . GLN C 1 87 ? 146.049 197.308 160.770 1.00 139.07 109 GLN C N 1
ATOM 8154 C CA . GLN C 1 87 ? 147.231 196.446 160.852 1.00 139.07 109 GLN C CA 1
ATOM 8155 C C . GLN C 1 87 ? 147.870 196.522 162.242 1.00 139.07 109 GLN C C 1
ATOM 8156 O O . GLN C 1 87 ? 149.085 196.681 162.394 1.00 139.07 109 GLN C O 1
ATOM 8162 N N . GLN C 1 88 ? 147.024 196.387 163.260 1.00 139.72 110 GLN C N 1
ATOM 8163 C CA . GLN C 1 88 ? 147.463 196.481 164.645 1.00 139.72 110 GLN C CA 1
ATOM 8164 C C . GLN C 1 88 ? 146.526 195.663 165.523 1.00 139.72 110 GLN C C 1
ATOM 8165 O O . GLN C 1 88 ? 145.417 195.310 165.118 1.00 139.72 110 GLN C O 1
ATOM 8171 N N . CYS C 1 89 ? 146.991 195.367 166.734 1.00 142.80 111 CYS C N 1
ATOM 8172 C CA . CYS C 1 89 ? 146.173 194.725 167.749 1.00 142.80 111 CYS C CA 1
ATOM 8173 C C . CYS C 1 89 ? 145.568 195.775 168.668 1.00 142.80 111 CYS C C 1
ATOM 8174 O O . CYS C 1 89 ? 145.955 196.943 168.659 1.00 142.80 111 CYS C O 1
ATOM 8177 N N . GLU C 1 90 ? 144.609 195.328 169.473 1.00 146.94 112 GLU C N 1
ATOM 8178 C CA . G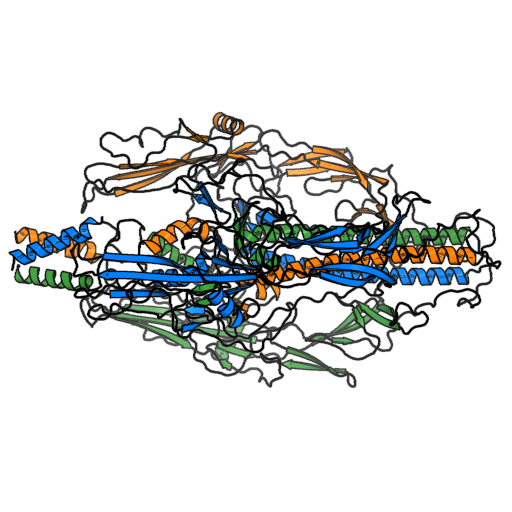LU C 1 90 ? 144.032 196.116 170.560 1.00 146.94 112 GLU C CA 1
ATOM 8179 C C . GLU C 1 90 ? 144.102 195.247 171.809 1.00 146.94 112 GLU C C 1
ATOM 8180 O O . GLU C 1 90 ? 143.258 194.370 172.015 1.00 146.94 112 GLU C O 1
ATOM 8186 N N . VAL C 1 91 ? 145.107 195.496 172.646 1.00 144.67 113 VAL C N 1
ATOM 8187 C CA . VAL C 1 91 ? 145.509 194.559 173.682 1.00 144.67 113 VAL C CA 1
ATOM 8188 C C . VAL C 1 91 ? 145.580 195.301 175.014 1.00 144.67 113 VAL C C 1
ATOM 8189 O O . VAL C 1 91 ? 145.636 196.530 175.066 1.00 144.67 113 VAL C O 1
ATOM 8193 N N . GLY C 1 92 ? 145.570 194.528 176.098 1.00 143.83 114 GLY C N 1
ATOM 8194 C CA . GLY C 1 92 ? 145.517 195.060 177.444 1.00 143.83 114 GLY C CA 1
ATOM 8195 C C . GLY C 1 92 ? 146.859 195.517 177.978 1.00 143.83 114 GLY C C 1
ATOM 8196 O O . GLY C 1 92 ? 147.804 195.783 177.233 1.00 143.83 114 GLY C O 1
ATOM 8197 N N . GLU C 1 93 ? 146.930 195.609 179.304 1.00 143.54 115 GLU C N 1
ATOM 8198 C CA . GLU C 1 93 ? 148.060 196.197 180.009 1.00 143.54 115 GLU C CA 1
ATOM 8199 C C . GLU C 1 93 ? 148.985 195.112 180.551 1.00 143.54 115 GLU C C 1
ATOM 8200 O O . GLU C 1 93 ? 148.555 194.001 180.865 1.00 143.54 115 GLU C O 1
ATOM 8206 N N . GLU C 1 94 ? 150.268 195.453 180.651 1.00 143.47 116 GLU C N 1
ATOM 8207 C CA . GLU C 1 94 ? 151.299 194.559 181.162 1.00 143.47 116 GLU C CA 1
ATOM 8208 C C . GLU C 1 94 ? 151.522 194.826 182.646 1.00 143.47 116 GLU C C 1
ATOM 8209 O O . GLU C 1 94 ? 151.692 195.980 183.053 1.00 143.47 116 GLU C O 1
ATOM 8215 N N . LEU C 1 95 ? 151.522 193.763 183.444 1.00 144.96 117 LEU C N 1
ATOM 8216 C CA . LEU C 1 95 ? 151.758 193.849 184.880 1.00 144.96 117 LEU C CA 1
ATOM 8217 C C . LEU C 1 95 ? 153.024 193.083 185.227 1.00 144.96 117 LEU C C 1
ATOM 8218 O O . LEU C 1 95 ? 153.130 191.887 184.930 1.00 144.96 117 LEU C O 1
ATOM 8223 N N . ILE C 1 96 ? 153.978 193.765 185.857 1.00 151.40 118 ILE C N 1
ATOM 8224 C CA . ILE C 1 96 ? 155.259 193.175 186.231 1.00 151.40 118 ILE C CA 1
ATOM 8225 C C . ILE C 1 96 ? 155.502 193.453 187.708 1.00 151.40 118 ILE C C 1
ATOM 8226 O O . ILE C 1 96 ? 155.651 194.615 188.108 1.00 151.40 118 ILE C O 1
ATOM 8231 N N . ASP C 1 97 ? 155.553 192.391 188.516 1.00 167.42 119 ASP C N 1
ATOM 8232 C CA . ASP C 1 97 ? 155.953 192.451 189.922 1.00 167.42 119 ASP C CA 1
ATOM 8233 C C . ASP C 1 97 ? 155.108 193.472 190.693 1.00 167.42 119 ASP C C 1
ATOM 8234 O O . ASP C 1 97 ? 155.595 194.483 191.203 1.00 167.42 119 ASP C O 1
ATOM 8239 N N . ARG C 1 98 ? 153.813 193.179 190.756 1.00 169.51 120 ARG C N 1
ATOM 8240 C CA . ARG C 1 98 ? 152.860 194.013 191.475 1.00 169.51 120 ARG C CA 1
ATOM 8241 C C . ARG C 1 98 ? 152.659 193.458 192.879 1.00 169.51 120 ARG C C 1
ATOM 8242 O O . ARG C 1 98 ? 152.173 192.334 193.044 1.00 169.51 120 ARG C O 1
ATOM 8250 N N . TRP C 1 99 ? 153.045 194.245 193.881 1.00 180.70 121 TRP C N 1
ATOM 8251 C CA . TRP C 1 99 ? 152.799 193.881 195.269 1.00 180.70 121 TRP C CA 1
ATOM 8252 C C . TRP C 1 99 ? 151.309 193.701 195.509 1.00 180.70 121 TRP C C 1
ATOM 8253 O O . TRP C 1 99 ? 150.502 194.568 195.166 1.00 180.70 121 TRP C O 1
ATOM 8264 N N . GLY C 1 100 ? 150.934 192.570 196.102 1.00 185.69 122 GLY C N 1
ATOM 8265 C CA . GLY C 1 100 ? 149.538 192.426 196.455 1.00 185.69 122 GLY C CA 1
ATOM 8266 C C . GLY C 1 100 ? 149.246 192.827 197.884 1.00 185.69 122 GLY C C 1
ATOM 8267 O O . GLY C 1 100 ? 149.295 192.002 198.799 1.00 185.69 122 GLY C O 1
ATOM 8268 N N . SER C 1 101 ? 148.919 194.087 198.074 1.00 192.42 123 SER C N 1
ATOM 8269 C CA . SER C 1 101 ? 148.307 194.631 199.281 1.00 192.42 123 SER C CA 1
ATOM 8270 C C . SER C 1 101 ? 147.108 195.502 198.952 1.00 192.42 123 SER C C 1
ATOM 8271 O O . SER C 1 101 ? 146.109 195.469 199.674 1.00 192.42 123 SER C O 1
ATOM 8274 N N . ASP C 1 102 ? 147.191 196.279 197.870 1.00 196.15 124 ASP C N 1
ATOM 8275 C CA . ASP C 1 102 ? 146.061 197.020 197.328 1.00 196.15 124 ASP C CA 1
ATOM 8276 C C . ASP C 1 102 ? 146.069 196.979 195.803 1.00 196.15 124 ASP C C 1
ATOM 8277 O O . ASP C 1 102 ? 145.339 197.747 195.165 1.00 196.15 124 ASP C O 1
ATOM 8282 N N . SER C 1 103 ? 146.879 196.100 195.208 1.00 186.30 125 SER C N 1
ATOM 8283 C CA . SER C 1 103 ? 147.060 196.038 193.755 1.00 186.30 125 SER C CA 1
ATOM 8284 C C . SER C 1 103 ? 146.762 194.609 193.305 1.00 186.30 125 SER C C 1
ATOM 8285 O O . SER C 1 103 ? 147.646 193.748 193.299 1.00 186.30 125 SER C O 1
ATOM 8288 N N . ASP C 1 104 ? 145.508 194.368 192.932 1.00 187.06 126 ASP C N 1
ATOM 8289 C CA . ASP C 1 104 ? 145.100 193.089 192.364 1.00 187.06 126 ASP C CA 1
ATOM 8290 C C . ASP C 1 104 ? 144.558 193.314 190.959 1.00 187.06 126 ASP C C 1
ATOM 8291 O O . ASP C 1 104 ? 143.494 192.797 190.602 1.00 187.06 126 ASP C O 1
ATOM 8296 N N . ASP C 1 105 ? 145.292 194.092 190.160 1.00 181.96 127 ASP C N 1
ATOM 8297 C CA . ASP C 1 105 ? 144.853 194.463 188.822 1.00 181.96 127 ASP C CA 1
ATOM 8298 C C . ASP C 1 105 ? 144.712 193.269 187.888 1.00 181.96 127 ASP C C 1
ATOM 8299 O O . ASP C 1 105 ? 144.058 193.394 186.847 1.00 181.96 127 ASP C O 1
ATOM 8304 N N . CYS C 1 106 ? 145.301 192.122 188.227 1.00 177.11 128 CYS C N 1
ATOM 8305 C CA . CYS C 1 106 ? 145.192 190.914 187.419 1.00 177.11 128 CYS C CA 1
ATOM 8306 C C . CYS C 1 106 ? 143.854 190.206 187.597 1.00 177.11 128 CYS C C 1
ATOM 8307 O O . CYS C 1 106 ? 143.694 189.064 187.146 1.00 177.11 128 CYS C O 1
ATOM 8310 N N . PHE C 1 107 ? 142.886 190.854 188.249 1.00 177.42 129 PHE C N 1
ATOM 8311 C CA . PHE C 1 107 ? 141.561 190.284 188.439 1.00 177.42 129 PHE C CA 1
ATOM 8312 C C . PHE C 1 107 ? 140.435 191.143 187.881 1.00 177.42 129 PHE C C 1
ATOM 8313 O O . PHE C 1 107 ? 139.275 190.723 187.958 1.00 177.42 129 PHE C O 1
ATOM 8321 N N . ARG C 1 108 ? 140.730 192.319 187.329 1.00 178.63 130 ARG C N 1
ATOM 8322 C CA . ARG C 1 108 ? 139.691 193.230 186.865 1.00 178.63 130 ARG C CA 1
ATOM 8323 C C . ARG C 1 108 ? 139.617 193.353 185.350 1.00 178.63 130 ARG C C 1
ATOM 8324 O O . ARG C 1 108 ? 138.602 193.835 184.836 1.00 178.63 130 ARG C O 1
ATOM 8332 N N . ASP C 1 109 ? 140.654 192.939 184.627 1.00 163.39 131 ASP C N 1
ATOM 8333 C CA . ASP C 1 109 ? 140.683 193.030 183.173 1.00 163.39 131 ASP C CA 1
ATOM 8334 C C . ASP C 1 109 ? 140.766 191.630 182.580 1.00 163.39 131 ASP C C 1
ATOM 8335 O O . ASP C 1 109 ? 141.652 190.849 182.944 1.00 163.39 131 ASP C O 1
ATOM 8340 N N . ASN C 1 110 ? 139.844 191.319 181.669 1.00 155.44 132 ASN C N 1
ATOM 8341 C CA . ASN C 1 110 ? 139.832 190.033 180.989 1.00 155.44 132 ASN C CA 1
ATOM 8342 C C . ASN C 1 110 ? 139.639 190.135 179.483 1.00 155.44 132 ASN C C 1
ATOM 8343 O O . ASN C 1 110 ? 139.756 189.112 178.799 1.00 155.44 132 ASN C O 1
ATOM 8348 N N . GLU C 1 111 ? 139.346 191.320 178.949 1.00 154.32 133 GLU C N 1
ATOM 8349 C CA . GLU C 1 111 ? 139.201 191.473 177.505 1.00 154.32 133 GLU C CA 1
ATOM 8350 C C . GLU C 1 111 ? 140.506 191.931 176.866 1.00 154.32 133 GLU C C 1
ATOM 8351 O O . GLU C 1 111 ? 140.967 191.339 175.884 1.00 154.32 133 GLU C O 1
ATOM 8357 N N . GLY C 1 112 ? 141.109 192.981 177.411 1.00 148.76 134 GLY C N 1
ATOM 8358 C CA . GLY C 1 112 ? 142.333 193.532 176.861 1.00 148.76 134 GLY C CA 1
ATOM 8359 C C . GLY C 1 112 ? 142.071 194.784 176.052 1.00 148.76 134 GLY C C 1
ATOM 8360 O O . GLY C 1 112 ? 141.672 194.702 174.887 1.00 148.76 134 GLY C O 1
ATOM 8361 N N . ARG C 1 113 ? 142.293 195.948 176.656 1.00 148.85 135 ARG C N 1
ATOM 8362 C CA . ARG C 1 113 ? 141.989 197.223 176.022 1.00 148.85 135 ARG C CA 1
ATOM 8363 C C . ARG C 1 113 ? 143.056 198.244 176.389 1.00 148.85 135 ARG C C 1
ATOM 8364 O O . ARG C 1 113 ? 143.704 198.138 177.434 1.00 148.85 135 ARG C O 1
ATOM 8372 N N . GLY C 1 114 ? 143.232 199.238 175.516 1.00 146.79 136 GLY C N 1
ATOM 8373 C CA . GLY C 1 114 ? 144.050 200.407 175.797 1.00 146.79 136 GLY C CA 1
ATOM 8374 C C . GLY C 1 114 ? 145.247 200.569 174.879 1.00 146.79 136 GLY C C 1
ATOM 8375 O O . GLY C 1 114 ? 145.563 201.693 174.479 1.00 146.79 136 GLY C O 1
ATOM 8376 N N . GLN C 1 115 ? 145.918 199.473 174.540 1.00 147.33 137 GLN C N 1
ATOM 8377 C CA . GLN C 1 115 ? 147.190 199.523 173.830 1.00 147.33 137 GLN C CA 1
ATOM 8378 C C . GLN C 1 115 ? 147.043 198.960 172.424 1.00 147.33 137 GLN C C 1
ATOM 8379 O O . GLN C 1 115 ? 146.411 197.916 172.229 1.00 147.33 137 GLN C O 1
ATOM 8385 N N . TRP C 1 116 ? 147.630 199.657 171.453 1.00 141.80 138 TRP C N 1
ATOM 8386 C CA . TRP C 1 116 ? 147.654 199.235 170.057 1.00 141.80 138 TRP C CA 1
ATOM 8387 C C . TRP C 1 116 ? 149.098 198.943 169.675 1.00 141.80 138 TRP C C 1
ATOM 8388 O O . TRP C 1 116 ? 149.968 199.808 169.822 1.00 141.80 138 TRP C O 1
ATOM 8399 N N . VAL C 1 117 ? 149.355 197.728 169.186 1.00 137.28 139 VAL C N 1
ATOM 8400 C CA . VAL C 1 117 ? 150.697 197.298 168.807 1.00 137.28 139 VAL C CA 1
ATOM 8401 C C . VAL C 1 117 ? 150.634 196.571 167.469 1.00 137.28 139 VAL C C 1
ATOM 8402 O O . VAL C 1 117 ? 149.579 196.110 167.035 1.00 137.28 139 VAL C O 1
ATOM 8406 N N . LYS C 1 118 ? 151.793 196.469 166.823 1.00 132.05 140 LYS C N 1
ATOM 8407 C CA . LYS C 1 118 ? 151.936 195.760 165.559 1.00 132.05 140 LYS C CA 1
ATOM 8408 C C . LYS C 1 118 ? 152.279 194.288 165.735 1.00 132.05 140 LYS C C 1
ATOM 8409 O O . LYS C 1 118 ? 152.452 193.582 164.735 1.00 132.05 140 LYS C O 1
ATOM 8415 N N . GLY C 1 119 ? 152.382 193.809 166.971 1.00 134.36 141 GLY C N 1
ATOM 8416 C CA . GLY C 1 119 ? 152.763 192.434 167.225 1.00 134.36 141 GLY C CA 1
ATOM 8417 C C . GLY C 1 119 ? 153.542 192.286 168.513 1.00 134.36 141 GLY C C 1
ATOM 8418 O O . GLY C 1 119 ? 154.510 193.013 168.750 1.00 134.36 141 GLY C O 1
ATOM 8419 N N . LYS C 1 120 ? 153.134 191.335 169.350 1.00 128.11 142 LYS C N 1
ATOM 8420 C CA . LYS C 1 120 ? 153.694 191.177 170.684 1.00 128.11 142 LYS C CA 1
ATOM 8421 C C . LYS C 1 120 ? 153.699 189.706 171.069 1.00 128.11 142 LYS C C 1
ATOM 8422 O O . LYS C 1 120 ? 152.715 189.000 170.832 1.00 128.11 142 LYS C O 1
ATOM 8428 N N . GLU C 1 121 ? 154.799 189.256 171.662 1.00 134.32 143 GLU C N 1
ATOM 8429 C CA . GLU C 1 121 ? 154.895 187.903 172.186 1.00 134.32 143 GLU C CA 1
ATOM 8430 C C . GLU C 1 121 ? 154.987 187.943 173.706 1.00 134.32 143 GLU C C 1
ATOM 8431 O O . GLU C 1 121 ? 155.701 188.765 174.284 1.00 134.32 143 GLU C O 1
ATOM 8437 N N . LEU C 1 122 ? 154.249 187.045 174.352 1.00 130.34 144 LEU C N 1
ATOM 8438 C CA . LEU C 1 122 ? 154.167 187.010 175.805 1.00 130.34 144 LEU C CA 1
ATOM 8439 C C . LEU C 1 122 ? 155.413 186.363 176.394 1.00 130.34 144 LEU C C 1
ATOM 8440 O O . LEU C 1 122 ? 155.960 185.413 175.827 1.00 130.34 144 LEU C O 1
ATOM 8445 N N . VAL C 1 123 ? 155.856 186.889 177.531 1.00 125.60 145 VAL C N 1
ATOM 8446 C CA . VAL C 1 123 ? 156.951 186.319 178.305 1.00 125.60 145 VAL C CA 1
ATOM 8447 C C . VAL C 1 123 ? 156.421 185.995 179.695 1.00 125.60 145 VAL C C 1
ATOM 8448 O O . VAL C 1 123 ? 155.704 186.803 180.300 1.00 125.60 145 VAL C O 1
ATOM 8452 N N . LYS C 1 124 ? 156.744 184.804 180.186 1.00 126.24 146 LYS C N 1
ATOM 8453 C CA . LYS C 1 124 ? 156.238 184.315 181.460 1.00 126.24 146 LYS C CA 1
ATOM 8454 C C . LYS C 1 124 ? 157.346 184.358 182.503 1.00 126.24 146 LYS C C 1
ATOM 8455 O O . LYS C 1 124 ? 158.456 183.875 182.256 1.00 126.24 146 LYS C O 1
ATOM 8461 N N . ARG C 1 125 ? 157.039 184.941 183.658 1.00 134.06 147 ARG C N 1
ATOM 8462 C CA . ARG C 1 125 ? 157.996 185.043 184.748 1.00 134.06 147 ARG C CA 1
ATOM 8463 C C . ARG C 1 125 ? 157.254 184.898 186.068 1.00 134.06 147 ARG C C 1
ATOM 8464 O O . ARG C 1 125 ? 156.123 185.370 186.216 1.00 134.06 147 ARG C O 1
ATOM 8472 N N . GLN C 1 126 ? 157.894 184.225 187.020 1.00 146.10 148 GLN C N 1
ATOM 8473 C CA . GLN C 1 126 ? 157.322 184.007 188.340 1.00 146.10 148 GLN C CA 1
ATOM 8474 C C . GLN C 1 126 ? 158.315 184.442 189.406 1.00 146.10 148 GLN C C 1
ATOM 8475 O O . GLN C 1 126 ? 159.494 184.080 189.353 1.00 146.10 148 GLN C O 1
ATOM 8481 N N . ASN C 1 127 ? 157.831 185.219 190.375 1.00 159.21 149 ASN C N 1
ATOM 8482 C CA . ASN C 1 127 ? 158.643 185.652 191.512 1.00 159.21 149 ASN C CA 1
ATOM 8483 C C . ASN C 1 127 ? 157.696 185.890 192.688 1.00 159.21 149 ASN C C 1
ATOM 8484 O O . ASN C 1 127 ? 156.790 186.725 192.615 1.00 159.21 149 ASN C O 1
ATOM 8489 N N . ASN C 1 128 ? 157.879 185.110 193.752 1.00 172.87 150 ASN C N 1
ATOM 8490 C CA . ASN C 1 128 ? 157.029 185.215 194.930 1.00 172.87 150 ASN C CA 1
ATOM 8491 C C . ASN C 1 128 ? 157.857 185.315 196.205 1.00 172.87 150 ASN C C 1
ATOM 8492 O O . ASN C 1 128 ? 157.588 184.609 197.180 1.00 172.87 150 ASN C O 1
ATOM 8497 N N . ASN C 1 129 ? 158.868 186.182 196.211 1.00 175.89 151 ASN C N 1
ATOM 8498 C CA . ASN C 1 129 ? 159.747 186.296 197.367 1.00 175.89 151 ASN C CA 1
ATOM 8499 C C . ASN C 1 129 ? 159.165 187.144 198.492 1.00 175.89 151 ASN C C 1
ATOM 8500 O O . ASN C 1 129 ? 159.780 187.229 199.561 1.00 175.89 151 ASN C O 1
ATOM 8505 N N . HIS C 1 130 ? 158.010 187.771 198.282 1.00 178.53 152 HIS C N 1
ATOM 8506 C CA . HIS C 1 130 ? 157.388 188.592 199.316 1.00 178.53 152 HIS C CA 1
ATOM 8507 C C . HIS C 1 130 ? 156.401 187.744 200.112 1.00 178.53 152 HIS C C 1
ATOM 8508 O O . HIS C 1 130 ? 155.296 187.459 199.637 1.00 178.53 152 HIS C O 1
ATOM 8515 N N . PHE C 1 131 ? 156.793 187.353 201.326 1.00 185.68 153 PHE C N 1
ATOM 8516 C CA . PHE C 1 131 ? 156.007 186.387 202.088 1.00 185.68 153 PHE C CA 1
ATOM 8517 C C . PHE C 1 131 ? 154.742 187.004 202.676 1.00 185.68 153 PHE C C 1
ATOM 8518 O O . PHE C 1 131 ? 153.698 186.346 202.729 1.00 185.68 153 PHE C O 1
ATOM 8526 N N . ALA C 1 132 ? 154.810 188.260 203.118 1.00 185.11 154 ALA C N 1
ATOM 8527 C CA . ALA C 1 132 ? 153.710 188.846 203.873 1.00 185.11 154 ALA C CA 1
ATOM 8528 C C . ALA C 1 132 ? 152.493 189.173 203.016 1.00 185.11 154 ALA C C 1
ATOM 8529 O O . ALA C 1 132 ? 151.420 189.431 203.573 1.00 185.11 154 ALA C O 1
ATOM 8531 N N . HIS C 1 133 ? 152.623 189.167 201.692 1.00 182.53 155 HIS C N 1
ATOM 8532 C CA . HIS C 1 133 ? 151.557 189.620 200.811 1.00 182.53 155 HIS C CA 1
ATOM 8533 C C . HIS C 1 133 ? 151.477 188.726 199.577 1.00 182.53 155 HIS C C 1
ATOM 8534 O O . HIS C 1 133 ? 152.211 187.742 199.441 1.00 182.53 155 HIS C O 1
ATOM 8541 N N . HIS C 1 134 ? 150.563 189.082 198.676 1.00 183.96 156 HIS C N 1
ATOM 8542 C CA . HIS C 1 134 ? 150.356 188.375 197.421 1.00 183.96 156 HIS C CA 1
ATOM 8543 C C . HIS C 1 134 ? 151.182 189.005 196.302 1.00 183.96 156 HIS C C 1
ATOM 8544 O O . HIS C 1 134 ? 151.786 190.068 196.455 1.00 183.96 156 HIS C O 1
ATOM 8551 N N . THR C 1 135 ? 151.198 188.324 195.157 1.00 175.92 157 THR C N 1
ATOM 8552 C CA . THR C 1 135 ? 151.840 188.842 193.957 1.00 175.92 157 THR C CA 1
ATOM 8553 C C . THR C 1 135 ? 151.235 188.144 192.747 1.00 175.92 157 THR C C 1
ATOM 8554 O O . THR C 1 135 ? 150.780 187.001 192.839 1.00 175.92 157 THR C O 1
ATOM 8558 N N . CYS C 1 136 ? 151.225 188.848 191.616 1.00 169.41 158 CYS C N 1
ATOM 8559 C CA . CYS C 1 136 ? 150.687 188.274 190.392 1.00 169.41 158 CYS C CA 1
ATOM 8560 C C . CYS C 1 136 ? 151.285 188.987 189.188 1.00 169.41 158 CYS C C 1
ATOM 8561 O O . CYS C 1 136 ? 151.627 190.171 189.257 1.00 169.41 158 CYS C O 1
ATOM 8564 N N . ASN C 1 137 ? 151.395 188.251 188.084 1.00 153.18 159 ASN C N 1
ATOM 8565 C CA . ASN C 1 137 ? 151.944 188.756 186.836 1.00 1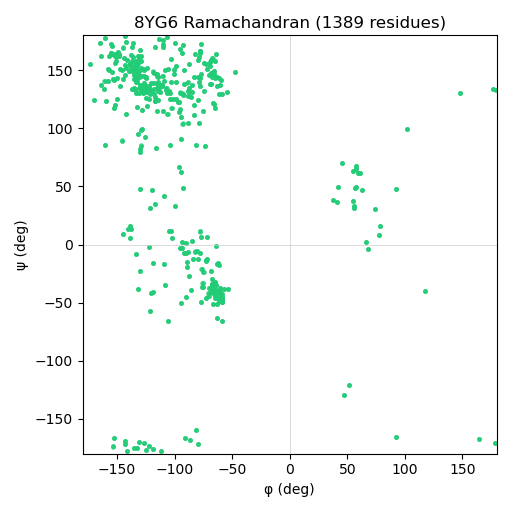53.18 159 ASN C CA 1
ATOM 8566 C C . ASN C 1 137 ? 150.979 188.451 185.701 1.00 153.18 159 ASN C C 1
ATOM 8567 O O . ASN C 1 137 ? 150.148 187.543 185.794 1.00 153.18 159 ASN C O 1
ATOM 8572 N N . LYS C 1 138 ? 151.093 189.222 184.620 1.00 140.17 160 LYS C N 1
ATOM 8573 C CA . LYS C 1 138 ? 150.230 189.038 183.462 1.00 140.17 160 LYS C CA 1
ATOM 8574 C C . LYS C 1 138 ? 150.970 189.450 182.199 1.00 140.17 160 LYS C C 1
ATOM 8575 O O . LYS C 1 138 ? 151.746 190.408 182.208 1.00 140.17 160 LYS C O 1
ATOM 8581 N N . SER C 1 139 ? 150.721 188.716 181.117 1.00 133.49 161 SER C N 1
ATOM 8582 C CA . SER C 1 139 ? 151.294 189.010 179.809 1.00 133.49 161 SER C CA 1
ATOM 8583 C C . SER C 1 139 ? 150.201 188.873 178.760 1.00 133.49 161 SER C C 1
ATOM 8584 O O . SER C 1 139 ? 149.078 188.463 179.059 1.00 133.49 161 SER C O 1
ATOM 8587 N N . TRP C 1 140 ? 150.529 189.237 177.521 1.00 131.26 162 TRP C N 1
ATOM 8588 C CA . TRP C 1 140 ? 149.524 189.315 176.472 1.00 131.26 162 TRP C CA 1
ATOM 8589 C C . TRP C 1 140 ? 150.116 188.887 175.136 1.00 131.26 162 TRP C C 1
ATOM 8590 O O . TRP C 1 140 ? 151.332 188.729 174.991 1.00 131.26 162 TRP C O 1
ATOM 8601 N N . ARG C 1 141 ? 149.234 188.710 174.147 1.00 132.44 163 ARG C N 1
ATOM 8602 C CA . ARG C 1 141 ? 149.596 188.162 172.845 1.00 132.44 163 ARG C CA 1
ATOM 8603 C C . ARG C 1 141 ? 148.969 189.000 171.736 1.00 132.44 163 ARG C C 1
ATOM 8604 O O . ARG C 1 141 ? 147.907 189.603 171.926 1.00 132.44 163 ARG C O 1
ATOM 8612 N N . CYS C 1 142 ? 149.643 189.036 170.584 1.00 139.02 164 CYS C N 1
ATOM 8613 C CA . CYS C 1 142 ? 149.172 189.732 169.393 1.00 139.02 164 CYS C CA 1
ATOM 8614 C C . CYS C 1 142 ? 149.407 188.886 168.148 1.00 139.02 164 CYS C C 1
ATOM 8615 O O . CYS C 1 142 ? 150.240 187.977 168.134 1.00 139.02 164 CYS C O 1
ATOM 8618 N N . GLY C 1 143 ? 148.640 189.191 167.101 1.00 130.09 165 GLY C N 1
ATOM 8619 C CA . GLY C 1 143 ? 148.801 188.523 165.825 1.00 130.09 165 GLY C CA 1
ATOM 8620 C C . GLY C 1 143 ? 147.831 188.991 164.761 1.00 130.09 165 GLY C C 1
ATOM 8621 O O . GLY C 1 143 ? 146.625 189.091 165.003 1.00 130.09 165 GLY C O 1
ATOM 8622 N N . ILE C 1 144 ? 148.352 189.263 163.567 1.00 125.08 166 ILE C N 1
ATOM 8623 C CA . ILE C 1 144 ? 147.531 189.657 162.428 1.00 125.08 166 ILE C CA 1
ATOM 8624 C C . ILE C 1 144 ? 148.348 189.437 161.162 1.00 125.08 166 ILE C C 1
ATOM 8625 O O . ILE C 1 144 ? 149.522 189.811 161.093 1.00 125.08 166 ILE C O 1
ATOM 8630 N N . SER C 1 145 ? 147.722 188.821 160.164 1.00 122.74 167 SER C N 1
ATOM 8631 C CA . SER C 1 145 ? 148.400 188.514 158.908 1.00 122.74 167 SER C CA 1
ATOM 8632 C C . SER C 1 145 ? 147.358 188.159 157.857 1.00 122.74 167 SER C C 1
ATOM 8633 O O . SER C 1 145 ? 146.164 188.037 158.150 1.00 122.74 167 SER C O 1
ATOM 8636 N N . THR C 1 146 ? 147.832 187.990 156.621 1.00 120.13 168 THR C N 1
ATOM 8637 C CA . THR C 1 146 ? 146.999 187.610 155.490 1.00 120.13 168 THR C CA 1
ATOM 8638 C C . THR C 1 146 ? 147.680 186.503 154.697 1.00 120.13 168 THR C C 1
ATOM 8639 O O . THR C 1 146 ? 148.903 186.345 154.743 1.00 120.13 168 THR C O 1
ATOM 8643 N N . SER C 1 147 ? 146.874 185.742 153.963 1.00 119.94 169 SER C N 1
ATOM 8644 C CA . SER C 1 147 ? 147.379 184.642 153.155 1.00 119.94 169 SER C CA 1
ATOM 8645 C C . SER C 1 147 ? 146.464 184.443 151.956 1.00 119.94 169 SER C C 1
ATOM 8646 O O . SER C 1 147 ? 145.319 184.898 151.944 1.00 119.94 169 SER C O 1
ATOM 8649 N N . LYS C 1 148 ? 146.988 183.762 150.941 1.00 116.59 170 LYS C N 1
ATOM 8650 C CA . LYS C 1 148 ? 146.216 183.473 149.742 1.00 116.59 170 LYS C CA 1
ATOM 8651 C C . LYS C 1 148 ? 145.428 182.177 149.915 1.00 116.59 170 LYS C C 1
ATOM 8652 O O . LYS C 1 148 ? 145.789 181.299 150.702 1.00 116.59 170 LYS C O 1
ATOM 8658 N N . MET C 1 149 ? 144.335 182.065 149.164 1.00 118.18 171 MET C N 1
ATOM 8659 C CA . MET C 1 149 ? 143.438 180.919 149.241 1.00 118.18 171 MET C CA 1
ATOM 8660 C C . MET C 1 149 ? 143.838 179.849 148.234 1.00 118.18 171 MET C C 1
ATOM 8661 O O . MET C 1 149 ? 144.177 180.160 147.088 1.00 118.18 171 MET C O 1
ATOM 8666 N N . TYR C 1 150 ? 143.793 178.592 148.673 1.00 115.50 172 TYR C N 1
ATOM 8667 C CA . TYR C 1 150 ? 144.014 177.456 147.787 1.00 115.50 172 TYR C CA 1
ATOM 8668 C C . TYR C 1 150 ? 142.877 177.380 146.776 1.00 115.50 172 TYR C C 1
ATOM 8669 O O . TYR C 1 150 ? 141.707 177.271 147.156 1.00 115.50 172 TYR C O 1
ATOM 8678 N N . SER C 1 151 ? 143.213 177.442 145.489 1.00 115.67 173 SER C N 1
ATOM 8679 C CA . SER C 1 151 ? 142.199 177.542 144.447 1.00 115.67 173 SER C CA 1
ATOM 8680 C C . SER C 1 151 ? 142.621 176.713 143.241 1.00 115.67 173 SER C C 1
ATOM 8681 O O . SER C 1 151 ? 143.728 176.173 143.183 1.00 115.67 173 SER C O 1
ATOM 8684 N N . ARG C 1 152 ? 141.716 176.622 142.268 1.00 118.31 174 ARG C N 1
ATOM 8685 C CA . ARG C 1 152 ? 141.955 175.895 141.030 1.00 118.31 174 ARG C CA 1
ATOM 8686 C C . ARG C 1 152 ? 141.068 176.492 139.947 1.00 118.31 174 ARG C C 1
ATOM 8687 O O . ARG C 1 152 ? 139.967 176.974 140.221 1.00 118.31 174 ARG C O 1
ATOM 8695 N N . LEU C 1 153 ? 141.563 176.454 138.711 1.00 119.91 175 LEU C N 1
ATOM 8696 C CA . LEU C 1 153 ? 140.876 177.054 137.575 1.00 119.91 175 LEU C CA 1
ATOM 8697 C C . LEU C 1 153 ? 140.615 176.001 136.510 1.00 119.91 175 LEU C C 1
ATOM 8698 O O . LEU C 1 153 ? 141.509 175.226 136.159 1.00 119.91 175 LEU C O 1
ATOM 8703 N N . GLU C 1 154 ? 139.385 175.979 135.999 1.00 135.65 176 GLU C N 1
ATOM 8704 C CA . GLU C 1 154 ? 138.992 175.058 134.942 1.00 135.65 176 GLU C CA 1
ATOM 8705 C C . GLU C 1 154 ? 138.107 175.786 133.942 1.00 135.65 176 GLU C C 1
ATOM 8706 O O . GLU C 1 154 ? 137.371 176.710 134.298 1.00 135.65 176 GLU C O 1
ATOM 8712 N N . CYS C 1 155 ? 138.184 175.360 132.682 1.00 144.72 177 CYS C N 1
ATOM 8713 C CA . CYS C 1 155 ? 137.417 175.971 131.607 1.00 144.72 177 CYS C CA 1
ATOM 8714 C C . CYS C 1 155 ? 136.846 174.883 130.708 1.00 144.72 177 CYS C C 1
ATOM 8715 O O . CYS C 1 155 ? 137.414 173.794 130.589 1.00 144.72 177 CYS C O 1
ATOM 8718 N N . GLN C 1 156 ? 135.716 175.188 130.077 1.00 149.72 178 GLN C N 1
ATOM 8719 C CA . GLN C 1 156 ? 135.064 174.278 129.148 1.00 149.72 178 GLN C CA 1
ATOM 8720 C C . GLN C 1 156 ? 135.316 174.704 127.706 1.00 149.72 178 GLN C C 1
ATOM 8721 O O . GLN C 1 156 ? 135.651 175.855 127.420 1.00 149.72 178 GLN C O 1
ATOM 8727 N N . ASP C 1 157 ? 135.146 173.748 126.794 1.00 148.67 179 ASP C N 1
ATOM 8728 C CA . ASP C 1 157 ? 135.462 173.946 125.384 1.00 148.67 179 ASP C CA 1
ATOM 8729 C C . ASP C 1 157 ? 134.273 174.479 124.590 1.00 148.67 179 ASP C C 1
ATOM 8730 O O . ASP C 1 157 ? 134.426 175.406 123.788 1.00 148.67 179 ASP C O 1
ATOM 8735 N N . ASP C 1 158 ? 133.086 173.909 124.800 1.00 155.79 180 ASP C N 1
ATOM 8736 C CA . ASP C 1 158 ? 131.927 174.226 123.975 1.00 155.79 180 ASP C CA 1
ATOM 8737 C C . ASP C 1 158 ? 131.350 175.613 124.238 1.00 155.79 180 ASP C C 1
ATOM 8738 O O . ASP C 1 158 ? 130.550 176.090 123.426 1.00 155.79 180 ASP C O 1
ATOM 8743 N N . THR C 1 159 ? 131.730 176.267 125.336 1.00 155.01 181 THR C N 1
ATOM 8744 C CA . THR C 1 159 ? 131.159 177.558 125.702 1.00 155.01 181 THR C CA 1
ATOM 8745 C C . THR C 1 159 ? 132.207 178.617 126.036 1.00 155.01 181 THR C C 1
ATOM 8746 O O . THR C 1 159 ? 131.913 179.811 125.889 1.00 155.01 181 THR C O 1
ATOM 8750 N N . ASP C 1 160 ? 133.423 178.225 126.424 1.00 153.00 182 ASP C N 1
ATOM 8751 C CA . ASP C 1 160 ? 134.505 179.157 126.753 1.00 153.00 182 ASP C CA 1
ATOM 8752 C C . ASP C 1 160 ? 134.146 180.026 127.958 1.00 153.00 182 ASP C C 1
ATOM 8753 O O . ASP C 1 160 ? 134.319 181.246 127.953 1.00 153.00 182 ASP C O 1
ATOM 8758 N N . GLU C 1 161 ? 133.634 179.379 129.001 1.00 152.89 183 GLU C N 1
ATOM 8759 C CA . GLU C 1 161 ? 133.416 180.003 130.299 1.00 152.89 183 GLU C CA 1
ATOM 8760 C C . GLU C 1 161 ? 134.326 179.348 131.328 1.00 152.89 183 GLU C C 1
ATOM 8761 O O . GLU C 1 161 ? 134.474 178.123 131.348 1.00 152.89 183 GLU C O 1
ATOM 8767 N N . CYS C 1 162 ? 134.935 180.165 132.180 1.00 139.74 184 CYS C N 1
ATOM 8768 C CA . CYS C 1 162 ? 135.880 179.684 133.177 1.00 139.74 184 CYS C CA 1
ATOM 8769 C C . CYS C 1 162 ? 135.363 179.994 134.575 1.00 139.74 184 CYS C C 1
ATOM 8770 O O . CYS C 1 162 ? 134.683 181.000 134.795 1.00 139.74 184 CYS C O 1
ATOM 8773 N N . GLN C 1 163 ? 135.692 179.115 135.518 1.00 125.75 185 GLN C N 1
ATOM 8774 C CA . GLN C 1 163 ? 135.242 179.256 136.895 1.00 125.75 185 GLN C CA 1
ATOM 8775 C C . GLN C 1 163 ? 136.389 178.903 137.829 1.00 125.75 185 GLN C C 1
ATOM 8776 O O . GLN C 1 163 ? 137.299 178.156 137.462 1.00 125.75 185 GLN C O 1
ATOM 8782 N N . VAL C 1 164 ? 136.334 179.444 139.043 1.00 115.76 186 VAL C N 1
ATOM 8783 C CA . VAL C 1 164 ? 137.366 179.241 140.053 1.00 115.76 186 VAL C CA 1
ATOM 8784 C C . VAL C 1 164 ? 136.761 178.455 141.207 1.00 115.76 186 VAL C C 1
ATOM 8785 O O . VAL C 1 164 ? 135.678 178.796 141.697 1.00 115.76 186 VAL C O 1
ATOM 8789 N N . TYR C 1 165 ? 137.460 177.411 141.638 1.00 119.94 187 TYR C N 1
ATOM 8790 C CA . TYR C 1 165 ? 137.007 176.546 142.716 1.00 119.94 187 TYR C CA 1
ATOM 8791 C C . TYR C 1 165 ? 137.881 176.742 143.949 1.00 119.94 187 TYR C C 1
ATOM 8792 O O . TYR C 1 165 ? 139.089 176.971 143.845 1.00 119.94 187 TYR C O 1
ATOM 8801 N N . ILE C 1 166 ? 137.257 176.650 145.119 1.00 120.08 188 ILE C N 1
ATOM 8802 C CA . ILE C 1 166 ? 137.956 176.735 146.397 1.00 120.08 188 ILE C CA 1
ATOM 8803 C C . ILE C 1 166 ? 138.188 175.321 146.905 1.00 120.08 188 ILE C C 1
ATOM 8804 O O . ILE C 1 166 ? 137.241 174.536 147.033 1.00 120.08 188 ILE C O 1
ATOM 8809 N N . LEU C 1 167 ? 139.442 174.995 147.200 1.00 121.85 189 LEU C N 1
ATOM 8810 C CA . LEU C 1 167 ? 139.837 173.641 147.552 1.00 121.85 189 LEU C CA 1
ATOM 8811 C C . LEU C 1 167 ? 140.167 173.536 149.035 1.00 121.85 189 LEU C C 1
ATOM 8812 O O . LEU C 1 167 ? 140.614 174.501 149.663 1.00 121.85 189 LEU C O 1
ATOM 8817 N N . ASP C 1 168 ? 139.943 172.347 149.584 1.00 131.80 190 ASP C N 1
ATOM 8818 C CA . ASP C 1 168 ? 140.282 172.042 150.965 1.00 131.80 190 ASP C CA 1
ATOM 8819 C C . ASP C 1 168 ? 141.697 171.465 151.021 1.00 131.80 190 ASP C C 1
ATOM 8820 O O . ASP C 1 168 ? 142.464 171.551 150.059 1.00 131.80 190 ASP C O 1
ATOM 8825 N N . ALA C 1 169 ? 142.059 170.876 152.163 1.00 130.67 191 ALA C N 1
ATOM 8826 C CA . ALA C 1 169 ? 143.402 170.324 152.324 1.00 130.67 191 ALA C CA 1
ATOM 8827 C C . ALA C 1 169 ? 143.667 169.194 151.336 1.00 130.67 191 ALA C C 1
ATOM 8828 O O . ALA C 1 169 ? 144.758 169.110 150.761 1.00 130.67 191 ALA C O 1
ATOM 8830 N N . GLU C 1 170 ? 142.685 168.316 151.125 1.00 138.97 192 GLU C N 1
ATOM 8831 C CA . GLU C 1 170 ? 142.854 167.205 150.196 1.00 138.97 192 GLU C CA 1
ATOM 8832 C C . GLU C 1 170 ? 142.684 167.616 148.740 1.00 138.97 192 GLU C C 1
ATOM 8833 O O . GLU C 1 170 ? 143.021 166.825 147.851 1.00 138.97 192 GLU C O 1
ATOM 8839 N N . GLY C 1 171 ? 142.175 168.814 148.472 1.00 135.15 193 GLY C N 1
ATOM 8840 C CA . GLY C 1 171 ? 142.015 169.275 147.108 1.00 135.15 193 GLY C CA 1
ATOM 8841 C C . GLY C 1 171 ? 140.652 168.972 146.521 1.00 135.15 193 GLY C C 1
ATOM 8842 O O . GLY C 1 171 ? 140.551 168.464 145.400 1.00 135.15 193 GLY C O 1
ATOM 8843 N N . ASN C 1 172 ? 139.593 169.274 147.271 1.00 133.35 194 ASN C N 1
ATOM 8844 C CA . ASN C 1 172 ? 138.235 169.049 146.811 1.00 133.35 194 ASN C CA 1
ATOM 8845 C C . ASN C 1 172 ? 137.419 170.330 146.922 1.00 133.35 194 ASN C C 1
ATOM 8846 O O . ASN C 1 172 ? 137.544 171.060 147.912 1.00 133.35 194 ASN C O 1
ATOM 8851 N N . PRO C 1 173 ? 136.585 170.635 145.929 1.00 134.23 195 PRO C N 1
ATOM 8852 C CA . PRO C 1 173 ? 135.757 171.843 146.006 1.00 134.23 195 PRO C CA 1
ATOM 8853 C C . PRO C 1 173 ? 134.780 171.781 147.169 1.00 134.23 195 PRO C C 1
ATOM 8854 O O . PRO C 1 173 ? 134.242 170.724 147.508 1.00 134.23 195 PRO C O 1
ATOM 8858 N N . ILE C 1 174 ? 134.547 172.946 147.780 1.00 132.70 196 ILE C N 1
ATOM 8859 C CA . ILE C 1 174 ? 133.681 173.063 148.948 1.00 132.70 196 ILE C CA 1
ATOM 8860 C C . ILE C 1 174 ? 132.988 174.417 148.911 1.00 132.70 196 ILE C C 1
ATOM 8861 O O . ILE C 1 174 ? 133.515 175.394 148.376 1.00 132.70 196 ILE C O 1
ATOM 8866 N N . ASN C 1 175 ? 131.789 174.470 149.488 1.00 146.86 197 ASN C N 1
ATOM 8867 C CA . ASN C 1 175 ? 131.100 175.736 149.680 1.00 146.86 197 ASN C CA 1
ATOM 8868 C C . ASN C 1 175 ? 131.742 176.519 150.818 1.00 146.86 197 ASN C C 1
ATOM 8869 O O . ASN C 1 175 ? 131.988 175.980 151.900 1.00 146.86 197 ASN C O 1
ATOM 8874 N N . VAL C 1 176 ? 132.015 177.797 150.567 1.00 135.36 198 VAL C N 1
ATOM 8875 C CA . VAL C 1 176 ? 132.522 178.705 151.591 1.00 135.36 198 VAL C CA 1
ATOM 8876 C C . VAL C 1 176 ? 131.687 179.976 151.555 1.00 135.36 198 VAL C C 1
ATOM 8877 O O . VAL C 1 176 ? 131.485 180.559 150.484 1.00 135.36 198 VAL C O 1
ATOM 8881 N N . THR C 1 177 ? 131.206 180.406 152.717 1.00 135.88 199 THR C N 1
ATOM 8882 C CA . THR C 1 177 ? 130.405 181.618 152.824 1.00 135.88 199 THR C CA 1
ATOM 8883 C C . THR C 1 177 ? 131.322 182.827 152.950 1.00 135.88 199 THR C C 1
ATOM 8884 O O . THR C 1 177 ? 132.249 182.833 153.766 1.00 135.88 199 THR C O 1
ATOM 8888 N N . VAL C 1 178 ? 131.060 183.848 152.142 1.00 133.52 200 VAL C N 1
ATOM 8889 C CA . VAL C 1 178 ? 131.898 185.038 152.108 1.00 133.52 200 VAL C CA 1
ATOM 8890 C C . VAL C 1 178 ? 131.487 185.990 153.223 1.00 133.52 200 VAL C C 1
ATOM 8891 O O . VAL C 1 178 ? 130.303 186.114 153.562 1.00 133.52 200 VAL C O 1
ATOM 8895 N N . ASP C 1 179 ? 132.480 186.663 153.807 1.00 131.79 201 ASP C N 1
ATOM 8896 C CA . ASP C 1 179 ? 132.271 187.692 154.824 1.00 131.79 201 ASP C CA 1
ATOM 8897 C C . ASP C 1 179 ? 131.581 187.119 156.065 1.00 131.79 201 ASP C C 1
ATOM 8898 O O . ASP C 1 179 ? 130.479 187.516 156.444 1.00 131.79 201 ASP C O 1
ATOM 8903 N N . THR C 1 180 ? 132.261 186.165 156.695 1.00 127.75 202 THR C N 1
ATOM 8904 C CA . THR C 1 180 ? 131.787 185.566 157.936 1.00 127.75 202 THR C CA 1
ATOM 8905 C C . THR C 1 180 ? 132.998 185.150 158.759 1.00 127.75 202 THR C C 1
ATOM 8906 O O . THR C 1 180 ? 134.123 185.087 158.255 1.00 127.75 202 THR C O 1
ATOM 8910 N N . VAL C 1 181 ? 132.753 184.868 160.036 1.00 122.68 203 VAL C N 1
ATOM 8911 C CA . VAL C 1 181 ? 133.806 184.576 161.002 1.00 122.68 203 VAL C CA 1
ATOM 8912 C C . VAL C 1 181 ? 133.784 183.089 161.321 1.00 122.68 203 VAL C C 1
ATOM 8913 O O . VAL C 1 181 ? 132.718 182.520 161.586 1.00 122.68 203 VAL C O 1
ATOM 8917 N N . LEU C 1 182 ? 134.960 182.464 161.298 1.00 121.94 204 LEU C N 1
ATOM 8918 C CA . LEU C 1 182 ? 135.106 181.057 161.624 1.00 121.94 204 LEU C CA 1
ATOM 8919 C C . LEU C 1 182 ? 136.224 180.890 162.645 1.00 121.94 204 LEU C C 1
ATOM 8920 O O . LEU C 1 182 ? 137.292 181.493 162.519 1.00 121.94 204 LEU C O 1
ATOM 8925 N N . HIS C 1 183 ? 135.968 180.064 163.656 1.00 123.79 205 HIS C N 1
ATOM 8926 C CA . HIS C 1 183 ? 136.927 179.808 164.721 1.00 123.79 205 HIS C CA 1
ATOM 8927 C C . HIS C 1 183 ? 137.308 178.336 164.731 1.00 123.79 205 HIS C C 1
ATOM 8928 O O . HIS C 1 183 ? 136.441 177.460 164.660 1.00 123.79 205 HIS C O 1
ATOM 8935 N N . ARG C 1 184 ? 138.609 178.073 164.827 1.00 126.69 206 ARG C N 1
ATOM 8936 C CA . ARG C 1 184 ? 139.120 176.714 164.922 1.00 126.69 206 ARG C CA 1
ATOM 8937 C C . ARG C 1 184 ? 140.560 176.762 165.406 1.00 126.69 206 ARG C C 1
ATOM 8938 O O . ARG C 1 184 ? 141.335 177.617 164.970 1.00 126.69 206 ARG C O 1
ATOM 8946 N N . ASP C 1 185 ? 140.900 175.856 166.324 1.00 133.33 207 ASP C N 1
ATOM 8947 C CA . ASP C 1 185 ? 142.271 175.699 166.815 1.00 133.33 207 ASP C CA 1
ATOM 8948 C C . ASP C 1 185 ? 142.830 177.004 167.381 1.00 133.33 207 ASP C C 1
ATOM 8949 O O . ASP C 1 185 ? 144.028 177.276 167.282 1.00 133.33 207 ASP C O 1
ATOM 8954 N N . GLY C 1 186 ? 141.964 177.820 167.974 1.00 127.14 208 GLY C N 1
ATOM 8955 C CA . GLY C 1 186 ? 142.401 179.031 168.636 1.00 127.14 208 GLY C CA 1
ATOM 8956 C C . GLY C 1 186 ? 142.709 180.205 167.735 1.00 127.14 208 GLY C C 1
ATOM 8957 O O . GLY C 1 186 ? 143.368 181.149 168.185 1.00 127.14 208 GLY C O 1
ATOM 8958 N N . VAL C 1 187 ? 142.264 180.184 166.479 1.00 122.55 209 VAL C N 1
ATOM 8959 C CA . VAL C 1 187 ? 142.448 181.306 165.571 1.00 122.55 209 VAL C CA 1
ATOM 8960 C C . VAL C 1 187 ? 141.114 181.636 164.918 1.00 122.55 209 VAL C C 1
ATOM 8961 O O . VAL C 1 187 ? 140.188 180.824 164.891 1.00 122.55 209 VAL C O 1
ATOM 8965 N N . SER C 1 188 ? 141.025 182.855 164.392 1.00 121.43 210 SER C N 1
ATOM 8966 C CA . SER C 1 188 ? 139.832 183.342 163.716 1.00 121.43 210 SER C CA 1
ATOM 8967 C C . SER C 1 188 ? 140.186 183.753 162.295 1.00 121.43 210 SER C C 1
ATOM 8968 O O . SER C 1 188 ? 141.211 184.402 162.065 1.00 121.43 210 SER C O 1
ATOM 8971 N N . MET C 1 189 ? 139.335 183.373 161.345 1.00 117.22 211 MET C N 1
ATOM 8972 C CA . MET C 1 189 ? 139.585 183.620 159.933 1.00 117.22 211 MET C CA 1
ATOM 8973 C C . MET C 1 189 ? 138.331 184.162 159.263 1.00 117.22 211 MET C C 1
ATOM 8974 O O . MET C 1 189 ? 137.208 183.797 159.616 1.00 117.22 211 MET C O 1
ATOM 8979 N N . ILE C 1 190 ? 138.541 185.044 158.288 1.00 112.38 212 ILE C N 1
ATOM 8980 C CA . ILE C 1 190 ? 137.463 185.661 157.520 1.00 112.38 212 ILE C CA 1
ATOM 8981 C C . ILE C 1 190 ? 137.852 185.642 156.049 1.00 112.38 212 ILE C C 1
ATOM 8982 O O . ILE C 1 190 ? 138.991 185.972 155.701 1.00 112.38 212 ILE C O 1
ATOM 8987 N N . LEU C 1 191 ? 136.915 185.257 155.189 1.00 117.18 213 LEU C N 1
ATOM 8988 C CA . LEU C 1 191 ? 137.114 185.274 153.747 1.00 117.18 213 LEU C CA 1
ATOM 8989 C C . LEU C 1 191 ? 136.246 186.350 153.112 1.00 117.18 213 LEU C C 1
ATOM 8990 O O . LEU C 1 191 ? 135.068 186.500 153.457 1.00 117.18 213 LEU C O 1
ATOM 8995 N N . LYS C 1 192 ? 136.835 187.098 152.183 1.00 123.19 214 LYS C N 1
ATOM 8996 C CA . LYS C 1 192 ? 136.146 188.167 151.478 1.00 123.19 214 LYS C CA 1
ATOM 8997 C C . LYS C 1 192 ? 136.714 188.278 150.071 1.00 123.19 214 LYS C C 1
ATOM 8998 O O . LYS C 1 192 ? 137.787 187.749 149.774 1.00 123.19 214 LYS C O 1
ATOM 9004 N N . GLN C 1 193 ? 135.971 188.968 149.202 1.00 130.73 215 GLN C N 1
ATOM 9005 C CA . GLN C 1 193 ? 136.438 189.327 147.862 1.00 130.73 215 GLN C CA 1
ATOM 9006 C C . GLN C 1 193 ? 136.824 188.080 147.060 1.00 130.73 215 GLN C C 1
ATOM 9007 O O . GLN C 1 193 ? 137.993 187.823 146.770 1.00 130.73 215 GLN C O 1
ATOM 9013 N N . LYS C 1 194 ? 135.792 187.291 146.745 1.00 128.47 216 LYS C N 1
ATOM 9014 C CA . LYS C 1 194 ? 135.965 186.061 145.981 1.00 128.47 216 LYS C CA 1
ATOM 9015 C C . LYS C 1 194 ? 136.841 186.292 144.754 1.00 128.47 216 LYS C C 1
ATOM 9016 O O . LYS C 1 194 ? 136.841 187.372 144.154 1.00 128.47 216 LYS C O 1
ATOM 9022 N N . SER C 1 195 ? 137.584 185.256 144.377 1.00 125.61 217 SER C N 1
ATOM 9023 C CA . SER C 1 195 ? 138.665 185.389 143.413 1.00 125.61 217 SER C CA 1
ATOM 9024 C C . SER C 1 195 ? 138.138 185.683 142.010 1.00 125.61 217 SER C C 1
ATOM 9025 O O . SER C 1 195 ? 136.991 185.383 141.665 1.00 125.61 217 SER C O 1
ATOM 9028 N N . THR C 1 196 ? 139.007 186.283 141.198 1.00 118.84 218 THR C N 1
ATOM 9029 C CA . THR C 1 196 ? 138.709 186.610 139.811 1.00 118.84 218 THR C CA 1
ATOM 9030 C C . THR C 1 196 ? 139.915 186.252 138.955 1.00 118.84 218 THR C C 1
ATOM 9031 O O . THR C 1 196 ? 140.997 185.948 139.463 1.00 118.84 218 THR C O 1
ATOM 9035 N N . PHE C 1 197 ? 139.723 186.293 137.639 1.00 115.55 219 PHE C N 1
ATOM 9036 C CA . PHE C 1 197 ? 140.760 185.930 136.683 1.00 115.55 219 PHE C CA 1
ATOM 9037 C C . PHE C 1 197 ? 140.855 186.998 135.599 1.00 115.55 219 PHE C C 1
ATOM 9038 O O . PHE C 1 197 ? 140.181 188.031 135.649 1.00 115.55 219 PHE C O 1
ATOM 9046 N N . THR C 1 198 ? 141.704 186.738 134.607 1.00 114.94 220 THR C N 1
ATOM 9047 C CA . THR C 1 198 ? 141.931 187.672 133.514 1.00 114.94 220 THR C CA 1
ATOM 9048 C C . THR C 1 198 ? 142.392 186.893 132.290 1.00 114.94 220 THR C C 1
ATOM 9049 O O . THR C 1 198 ? 142.801 185.733 132.383 1.00 114.94 220 THR C O 1
ATOM 9053 N N . THR C 1 199 ? 142.324 187.549 131.134 1.00 115.93 221 THR C N 1
ATOM 9054 C CA . THR C 1 199 ? 142.680 186.940 129.862 1.00 115.93 221 THR C CA 1
ATOM 9055 C C . THR C 1 199 ? 143.633 187.862 129.111 1.00 115.93 221 THR C C 1
ATOM 9056 O O . THR C 1 199 ? 143.514 189.088 129.176 1.00 115.93 221 THR C O 1
ATOM 9060 N N . ARG C 1 200 ? 144.581 187.260 128.395 1.00 118.97 222 ARG C N 1
ATOM 9061 C CA . ARG C 1 200 ? 145.572 188.022 127.648 1.00 118.97 222 ARG C CA 1
ATOM 9062 C C . ARG C 1 200 ? 146.089 187.164 126.502 1.00 118.97 222 ARG C C 1
ATOM 9063 O O . ARG C 1 200 ? 145.893 185.947 126.471 1.00 118.97 222 ARG C O 1
ATOM 9071 N N . GLN C 1 201 ? 146.758 187.820 125.556 1.00 121.37 223 GLN C N 1
ATOM 9072 C CA . GLN C 1 201 ? 147.340 187.167 124.392 1.00 121.37 223 GLN C CA 1
ATOM 9073 C C . GLN C 1 201 ? 148.856 187.277 124.453 1.00 121.37 223 GLN C C 1
ATOM 9074 O O . GLN C 1 201 ? 149.397 188.320 124.832 1.00 121.37 223 GLN C O 1
ATOM 9080 N N . ILE C 1 202 ? 149.538 186.197 124.078 1.00 121.12 224 ILE C N 1
ATOM 9081 C CA . ILE C 1 202 ? 150.994 186.127 124.140 1.00 121.12 224 ILE C CA 1
ATOM 9082 C C . ILE C 1 202 ? 151.516 185.543 122.835 1.00 121.12 224 ILE C C 1
ATOM 9083 O O . ILE C 1 202 ? 150.999 184.535 122.342 1.00 121.12 224 ILE C O 1
ATOM 9088 N N . LYS C 1 203 ? 152.542 186.180 122.276 1.00 121.04 225 LYS C N 1
ATOM 9089 C CA . LYS C 1 203 ? 153.204 185.663 121.087 1.00 121.04 225 LYS C CA 1
ATOM 9090 C C . LYS C 1 203 ? 154.172 184.550 121.461 1.00 121.04 225 LYS C C 1
ATOM 9091 O O . LYS C 1 203 ? 154.820 184.595 122.510 1.00 121.04 225 LYS C O 1
ATOM 9097 N N . ALA C 1 204 ? 154.271 183.545 120.592 1.00 115.24 226 ALA C N 1
ATOM 9098 C CA . ALA C 1 204 ? 155.129 182.396 120.834 1.00 115.24 226 ALA C CA 1
ATOM 9099 C C . ALA C 1 204 ? 155.619 181.843 119.504 1.00 115.24 226 ALA C C 1
ATOM 9100 O O . ALA C 1 204 ? 155.087 182.159 118.437 1.00 115.24 226 ALA C O 1
ATOM 9102 N N . ALA C 1 205 ? 156.653 181.010 119.578 1.00 109.75 227 ALA C N 1
ATOM 9103 C CA . ALA C 1 205 ? 157.247 180.370 118.413 1.00 109.75 227 ALA C CA 1
ATOM 9104 C C . ALA C 1 205 ? 156.823 178.910 118.368 1.00 109.75 227 ALA C C 1
ATOM 9105 O O . ALA C 1 205 ? 156.898 178.206 119.382 1.00 109.75 227 ALA C O 1
ATOM 9107 N N . CYS C 1 206 ? 156.375 178.457 117.200 1.00 112.39 228 CYS C N 1
ATOM 9108 C CA . CYS C 1 206 ? 155.866 177.104 117.041 1.00 112.39 228 CYS C CA 1
ATOM 9109 C C . CYS C 1 206 ? 156.472 176.468 115.801 1.00 112.39 228 CYS C C 1
ATOM 9110 O O . CYS C 1 206 ? 156.866 177.152 114.853 1.00 112.39 228 CYS C O 1
ATOM 9113 N N . LEU C 1 207 ? 156.544 175.138 115.820 1.00 106.19 229 LEU C N 1
ATOM 9114 C CA . LEU C 1 207 ? 157.076 174.366 114.706 1.00 106.19 229 LEU C CA 1
ATOM 9115 C C . LEU C 1 207 ? 156.265 173.084 114.570 1.00 106.19 229 LEU C C 1
ATOM 9116 O O . LEU C 1 207 ? 155.334 172.828 115.340 1.00 106.19 229 LEU C O 1
ATOM 9121 N N . LEU C 1 208 ? 156.626 172.275 113.578 1.00 105.88 230 LEU C N 1
ATOM 9122 C CA . LEU C 1 208 ? 155.987 170.993 113.324 1.00 105.88 230 LEU C CA 1
ATOM 9123 C C . LEU C 1 208 ? 156.976 169.871 113.606 1.00 105.88 230 LEU C C 1
ATOM 9124 O O . LEU C 1 208 ? 158.118 169.904 113.139 1.00 105.88 230 LEU C O 1
ATOM 9129 N N . ILE C 1 209 ? 156.533 168.877 114.372 1.00 112.41 231 ILE C N 1
ATOM 9130 C CA . ILE C 1 209 ? 157.376 167.770 114.802 1.00 112.41 231 ILE C CA 1
ATOM 9131 C C . ILE C 1 209 ? 156.769 166.540 114.140 1.00 112.41 231 ILE C C 1
ATOM 9132 O O . ILE C 1 209 ? 155.550 166.458 113.961 1.00 112.41 231 ILE C O 1
ATOM 9137 N N . LYS C 1 210 ? 157.627 165.587 113.780 1.00 124.89 232 LYS C N 1
ATOM 9138 C CA . LYS C 1 210 ? 157.192 164.349 113.154 1.00 124.89 232 LYS C CA 1
ATOM 9139 C C . LYS C 1 210 ? 156.902 163.380 114.293 1.00 124.89 232 LYS C C 1
ATOM 9140 O O . LYS C 1 210 ? 157.640 163.326 115.282 1.00 124.89 232 LYS C O 1
ATOM 9146 N N . ASP C 1 211 ? 155.819 162.615 114.147 1.00 133.82 233 ASP C N 1
ATOM 9147 C CA . ASP C 1 211 ? 155.492 161.598 115.141 1.00 133.82 233 ASP C CA 1
ATOM 9148 C C . ASP C 1 211 ? 156.479 160.439 115.081 1.00 133.82 233 ASP C C 1
ATOM 9149 O O . ASP C 1 211 ? 156.918 159.927 116.118 1.00 133.82 233 ASP C O 1
ATOM 9154 N N . ASP C 1 212 ? 156.839 160.012 113.874 1.00 142.37 234 ASP C N 1
ATOM 9155 C CA . ASP C 1 212 ? 157.774 158.911 113.658 1.00 142.37 234 ASP C CA 1
ATOM 9156 C C . ASP C 1 212 ? 159.050 159.522 113.086 1.00 142.37 234 ASP C C 1
ATOM 9157 O O . ASP C 1 212 ? 159.050 160.057 111.974 1.00 142.37 234 ASP C O 1
ATOM 9162 N N . LYS C 1 213 ? 160.141 159.434 113.850 1.00 132.10 235 LYS C N 1
ATOM 9163 C CA . LYS C 1 213 ? 161.358 160.150 113.482 1.00 132.10 235 LYS C CA 1
ATOM 9164 C C . LYS C 1 213 ? 162.105 159.478 112.335 1.00 132.10 235 LYS C C 1
ATOM 9165 O O . LYS C 1 213 ? 162.669 160.170 111.479 1.00 132.10 235 LYS C O 1
ATOM 9171 N N . ASN C 1 214 ? 162.121 158.146 112.285 1.00 140.50 236 ASN C N 1
ATOM 9172 C CA . ASN C 1 214 ? 162.866 157.429 111.260 1.00 140.50 236 ASN C CA 1
ATOM 9173 C C . ASN C 1 214 ? 161.984 156.947 110.112 1.00 140.50 236 ASN C C 1
ATOM 9174 O O . ASN C 1 214 ? 162.255 155.886 109.538 1.00 140.50 236 ASN C O 1
ATOM 9179 N N . ASN C 1 215 ? 160.940 157.698 109.767 1.00 141.87 237 ASN C N 1
ATOM 9180 C CA . ASN C 1 215 ? 160.092 157.354 108.634 1.00 141.87 237 ASN C CA 1
ATOM 9181 C C . ASN C 1 215 ? 159.664 158.619 107.898 1.00 141.87 237 ASN C C 1
ATOM 9182 O O . ASN C 1 215 ? 158.897 159.424 108.442 1.00 141.87 237 ASN C O 1
ATOM 9187 N N . PRO C 1 216 ? 160.136 158.829 106.674 1.00 141.95 238 PRO C N 1
ATOM 9188 C CA . PRO C 1 216 ? 159.694 159.996 105.903 1.00 141.95 238 PRO C CA 1
ATOM 9189 C C . PRO C 1 216 ? 158.223 159.887 105.534 1.00 141.95 238 PRO C C 1
ATOM 9190 O O . PRO C 1 216 ? 157.626 158.807 105.545 1.00 141.95 238 PRO C O 1
ATOM 9194 N N . GLU C 1 217 ? 157.640 161.042 105.206 1.00 146.04 239 GLU C N 1
ATOM 9195 C CA . GLU C 1 217 ? 156.220 161.148 104.865 1.00 146.04 239 GLU C CA 1
ATOM 9196 C C . GLU C 1 217 ? 155.344 160.630 106.004 1.00 146.04 239 GLU C C 1
ATOM 9197 O O . GLU C 1 217 ? 154.438 159.817 105.808 1.00 146.04 239 GLU C O 1
ATOM 9203 N N . SER C 1 218 ? 155.627 161.109 107.211 1.00 141.11 240 SER C N 1
ATOM 9204 C CA . SER C 1 218 ? 154.900 160.734 108.412 1.00 141.11 240 SER C CA 1
ATOM 9205 C C . SER C 1 218 ? 154.004 161.886 108.862 1.00 141.11 240 SER C C 1
ATOM 9206 O O . SER C 1 218 ? 153.974 162.960 108.254 1.00 141.11 240 SER C O 1
ATOM 9209 N N . VAL C 1 219 ? 153.271 161.650 109.941 1.00 135.73 241 VAL C N 1
ATOM 9210 C CA . VAL C 1 219 ? 152.327 162.623 110.481 1.00 135.73 241 VAL C CA 1
ATOM 9211 C C . VAL C 1 219 ? 153.071 163.583 111.398 1.00 135.73 241 VAL C C 1
ATOM 9212 O O . VAL C 1 219 ? 153.921 163.171 112.198 1.00 135.73 241 VAL C O 1
ATOM 9216 N N . THR C 1 220 ? 152.752 164.870 111.286 1.00 123.70 242 THR C N 1
ATOM 9217 C CA . THR C 1 220 ? 153.371 165.912 112.090 1.00 123.70 242 THR C CA 1
ATOM 9218 C C . THR C 1 220 ? 152.301 166.695 112.839 1.00 123.70 242 THR C C 1
ATOM 9219 O O . THR C 1 220 ? 151.160 166.807 112.386 1.00 123.70 242 THR C O 1
ATOM 9223 N N . ARG C 1 221 ? 152.685 167.234 113.994 1.00 115.25 243 ARG C N 1
ATOM 9224 C CA . ARG C 1 221 ? 151.784 168.027 114.818 1.00 115.25 243 ARG C CA 1
ATOM 9225 C C . ARG C 1 221 ? 152.537 169.226 115.374 1.00 115.25 243 ARG C C 1
ATOM 9226 O O . ARG C 1 221 ? 153.764 169.210 115.518 1.00 115.25 243 ARG C O 1
ATOM 9234 N N . GLU C 1 222 ? 151.784 170.275 115.690 1.00 113.06 244 GLU C N 1
ATOM 9235 C CA . GLU C 1 222 ? 152.350 171.531 116.157 1.00 113.06 244 GLU C CA 1
ATOM 9236 C C . GLU C 1 222 ? 152.790 171.516 117.615 1.00 113.06 244 GLU C C 1
ATOM 9237 O O . GLU C 1 222 ? 152.088 171.012 118.494 1.00 113.06 244 GLU C O 1
ATOM 9243 N N . HIS C 1 223 ? 153.970 172.084 117.861 1.00 108.57 245 HIS C N 1
ATOM 9244 C CA . HIS C 1 223 ? 154.512 172.232 119.203 1.00 108.57 245 HIS C CA 1
ATOM 9245 C C . HIS C 1 223 ? 155.038 173.639 119.440 1.00 108.57 245 HIS C C 1
ATOM 9246 O O . HIS C 1 223 ? 155.654 174.234 118.551 1.00 108.57 245 HIS C O 1
ATOM 9253 N N . CYS C 1 224 ? 154.796 174.166 120.638 1.00 110.54 246 CYS C N 1
ATOM 9254 C CA . CYS C 1 224 ? 155.206 175.519 120.984 1.00 110.54 246 CYS C CA 1
ATOM 9255 C C . CYS C 1 224 ? 155.877 175.521 122.349 1.00 110.54 246 CYS C C 1
ATOM 9256 O O . CYS C 1 224 ? 155.563 174.701 123.216 1.00 110.54 246 CYS C O 1
ATOM 9259 N N . LEU C 1 225 ? 156.807 176.453 122.528 1.00 109.52 247 LEU C N 1
ATOM 9260 C CA . LEU C 1 225 ? 157.528 176.630 123.782 1.00 109.52 247 LEU C CA 1
ATOM 9261 C C . LEU C 1 225 ? 156.971 177.855 124.497 1.00 109.52 247 LEU C C 1
ATOM 9262 O O . LEU C 1 225 ? 156.935 178.948 123.922 1.00 109.52 247 LEU C O 1
ATOM 9267 N N . ILE C 1 226 ? 156.542 177.680 125.748 1.00 108.89 248 ILE C N 1
ATOM 9268 C CA . ILE C 1 226 ? 155.909 178.780 126.466 1.00 108.89 248 ILE C CA 1
ATOM 9269 C C . ILE C 1 226 ? 156.852 179.361 127.512 1.00 108.89 248 ILE C C 1
ATOM 9270 O O . ILE C 1 226 ? 157.283 180.514 127.395 1.00 108.89 248 ILE C O 1
ATOM 9275 N N . ASP C 1 227 ? 157.184 178.579 128.539 1.00 117.96 249 ASP C N 1
ATOM 9276 C CA . ASP C 1 227 ? 158.140 179.021 129.551 1.00 117.96 249 ASP C CA 1
ATOM 9277 C C . ASP C 1 227 ? 159.341 178.092 129.658 1.00 117.96 249 ASP C C 1
ATOM 9278 O O . ASP C 1 227 ? 160.480 178.542 129.495 1.00 117.96 249 ASP C O 1
ATOM 9283 N N . ASN C 1 228 ? 159.119 176.805 129.930 1.00 118.57 250 ASN C N 1
ATOM 9284 C CA . ASN C 1 228 ? 160.206 175.836 129.988 1.00 118.57 250 ASN C CA 1
ATOM 9285 C C . ASN C 1 228 ? 159.786 174.470 129.462 1.00 118.57 250 ASN C C 1
ATOM 9286 O O . ASN C 1 228 ? 160.543 173.505 129.618 1.00 118.57 250 ASN C O 1
ATOM 9291 N N . ASP C 1 229 ? 158.605 174.356 128.860 1.00 110.56 251 ASP C N 1
ATOM 9292 C CA . ASP C 1 229 ? 158.086 173.075 128.412 1.00 110.56 251 ASP C CA 1
ATOM 9293 C C . ASP C 1 229 ? 157.515 173.249 127.013 1.00 110.56 251 ASP C C 1
ATOM 9294 O O . ASP C 1 229 ? 157.085 174.338 126.623 1.00 110.56 251 ASP C O 1
ATOM 9299 N N . ILE C 1 230 ? 157.512 172.154 126.261 1.00 104.11 252 ILE C N 1
ATOM 9300 C CA . ILE C 1 230 ? 157.005 172.130 124.895 1.00 104.11 252 ILE C CA 1
ATOM 9301 C C . ILE C 1 230 ? 155.628 171.483 124.926 1.00 104.11 252 ILE C C 1
ATOM 9302 O O . ILE C 1 230 ? 155.492 170.312 125.296 1.00 104.11 252 ILE C O 1
ATOM 9307 N N . TYR C 1 231 ? 154.610 172.248 124.543 1.00 105.22 253 TYR C N 1
ATOM 9308 C CA . TYR C 1 231 ? 153.226 171.800 124.613 1.00 105.22 253 TYR C CA 1
ATOM 9309 C C . TYR C 1 231 ? 152.723 171.408 123.232 1.00 105.22 253 TYR C C 1
ATOM 9310 O O . TYR C 1 231 ? 153.031 172.067 122.235 1.00 105.22 253 TYR C O 1
ATOM 9319 N N . ASP C 1 232 ? 151.953 170.327 123.183 1.00 111.36 254 ASP C N 1
ATOM 9320 C CA . ASP C 1 232 ? 151.300 169.909 121.950 1.00 111.36 254 ASP C CA 1
ATOM 9321 C C . ASP C 1 232 ? 150.005 170.696 121.788 1.00 111.36 254 ASP C C 1
ATOM 9322 O O . ASP C 1 232 ? 149.055 170.505 122.555 1.00 111.36 254 ASP C O 1
ATOM 9327 N N . LEU C 1 233 ? 149.964 171.579 120.791 1.00 111.65 255 LEU C N 1
ATOM 9328 C CA . LEU C 1 233 ? 148.795 172.407 120.526 1.00 111.65 255 LEU C CA 1
ATOM 9329 C C . LEU C 1 233 ? 148.198 172.102 119.155 1.00 111.65 255 LEU C C 1
ATOM 9330 O O . LEU C 1 233 ? 147.706 173.000 118.469 1.00 111.65 255 LEU C O 1
ATOM 9335 N N . SER C 1 234 ? 148.247 170.834 118.743 1.00 113.14 256 SER C N 1
ATOM 9336 C CA . SER C 1 234 ? 147.677 170.454 117.456 1.00 113.14 256 SER C CA 1
ATOM 9337 C C . SER C 1 234 ? 146.159 170.589 117.462 1.00 113.14 256 SER C C 1
ATOM 9338 O O . SER C 1 234 ? 145.556 170.934 116.440 1.00 113.14 256 SER C O 1
ATOM 9341 N N . LYS C 1 235 ? 145.528 170.321 118.600 1.00 122.20 257 LYS C N 1
ATOM 9342 C CA . LYS C 1 235 ? 144.083 170.418 118.734 1.00 122.20 257 LYS C CA 1
ATOM 9343 C C . LYS C 1 235 ? 143.703 171.723 119.420 1.00 122.20 257 LYS C C 1
ATOM 9344 O O . LYS C 1 235 ? 144.422 172.226 120.287 1.00 122.20 257 LYS C O 1
ATOM 9350 N N . ASN C 1 236 ? 142.559 172.267 119.022 1.00 129.08 258 ASN C N 1
ATOM 9351 C CA . ASN C 1 236 ? 142.081 173.550 119.535 1.00 129.08 258 ASN C CA 1
ATOM 9352 C C . ASN C 1 236 ? 141.131 173.338 120.714 1.00 129.08 258 ASN C C 1
ATOM 9353 O O . ASN C 1 236 ? 139.951 173.684 120.676 1.00 129.08 258 ASN C O 1
ATOM 9358 N N . THR C 1 237 ? 141.672 172.748 121.777 1.00 128.96 259 THR C N 1
ATOM 9359 C CA . THR C 1 237 ? 140.925 172.480 122.995 1.00 128.96 259 THR C CA 1
ATOM 9360 C C . THR C 1 237 ? 141.687 173.011 124.202 1.00 128.96 259 THR C C 1
ATOM 9361 O O . THR C 1 237 ? 142.919 173.095 124.200 1.00 128.96 259 THR C O 1
ATOM 9365 N N . TRP C 1 238 ? 140.936 173.370 125.238 1.00 126.86 260 TRP C N 1
ATOM 9366 C CA . TRP C 1 238 ? 141.545 173.814 126.484 1.00 126.86 260 TRP C CA 1
ATOM 9367 C C . TRP C 1 238 ? 142.234 172.651 127.184 1.00 126.86 260 TRP C C 1
ATOM 9368 O O . TRP C 1 238 ? 141.706 171.535 127.244 1.00 126.86 260 TRP C O 1
ATOM 9379 N N . ASN C 1 239 ? 143.424 172.915 127.717 1.00 126.19 261 ASN C N 1
ATOM 9380 C CA . ASN C 1 239 ? 144.170 171.922 128.488 1.00 126.19 261 ASN C CA 1
ATOM 9381 C C . ASN C 1 239 ? 145.052 172.645 129.499 1.00 126.19 261 ASN C C 1
ATOM 9382 O O . ASN C 1 239 ? 145.897 173.461 129.127 1.00 126.19 261 ASN C O 1
ATOM 9387 N N . CYS C 1 240 ? 144.834 172.372 130.783 1.00 127.55 262 CYS C N 1
ATOM 9388 C CA . CYS C 1 240 ? 145.512 173.168 131.795 1.00 127.55 262 CYS C CA 1
ATOM 9389 C C . CYS C 1 240 ? 145.463 172.499 133.161 1.00 127.55 262 CYS C C 1
ATOM 9390 O O . CYS C 1 240 ? 144.656 171.600 133.413 1.00 127.55 262 CYS C O 1
ATOM 9393 N N . LYS C 1 241 ? 146.353 172.965 134.036 1.00 118.79 263 LYS C N 1
ATOM 9394 C CA . LYS C 1 241 ? 146.519 172.453 135.386 1.00 118.79 263 LYS C CA 1
ATOM 9395 C C . LYS C 1 241 ? 146.591 173.623 136.358 1.00 118.79 263 LYS C C 1
ATOM 9396 O O . LYS C 1 241 ? 146.924 174.750 135.977 1.00 118.79 263 LYS C O 1
ATOM 9402 N N . PHE C 1 242 ? 146.289 173.336 137.625 1.00 117.42 264 PHE C N 1
ATOM 9403 C CA . PHE C 1 242 ? 146.246 174.345 138.682 1.00 117.42 264 PHE C CA 1
ATOM 9404 C C . PHE C 1 242 ? 145.382 175.529 138.269 1.00 117.42 264 PHE C C 1
ATOM 9405 O O . PHE C 1 242 ? 144.194 175.357 137.974 1.00 117.42 264 PHE C O 1
ATOM 9413 N N . ASN C 1 243 ? 145.957 176.735 138.241 1.00 114.70 265 ASN C N 1
ATOM 9414 C CA . ASN C 1 243 ? 145.250 177.918 137.744 1.00 114.70 265 ASN C CA 1
ATOM 9415 C C . ASN C 1 243 ? 146.141 178.637 136.732 1.00 114.70 265 ASN C C 1
ATOM 9416 O O . ASN C 1 243 ? 146.781 179.645 137.042 1.00 114.70 265 ASN C O 1
ATOM 9421 N N . ARG C 1 244 ? 146.161 178.106 135.511 1.00 114.71 266 ARG C N 1
ATOM 9422 C CA . ARG C 1 244 ? 146.711 178.763 134.330 1.00 114.71 266 ARG C CA 1
ATOM 9423 C C . ARG C 1 244 ? 146.314 177.930 133.123 1.00 114.71 266 ARG C C 1
ATOM 9424 O O . ARG C 1 244 ? 146.635 176.739 133.079 1.00 114.71 266 ARG C O 1
ATOM 9432 N N . CYS C 1 245 ? 145.645 178.515 132.131 1.00 119.32 267 CYS C N 1
ATOM 9433 C CA . CYS C 1 245 ? 145.102 177.720 131.040 1.00 119.32 267 CYS C CA 1
ATOM 9434 C C . CYS C 1 245 ? 145.567 178.242 129.687 1.00 119.32 267 CYS C C 1
ATOM 9435 O O . CYS C 1 245 ? 145.729 179.449 129.485 1.00 119.32 267 CYS C O 1
ATOM 9438 N N . ILE C 1 246 ? 145.777 177.305 128.762 1.00 120.03 268 ILE C N 1
ATOM 9439 C CA . ILE C 1 246 ? 146.409 177.561 127.473 1.00 120.03 268 ILE C CA 1
ATOM 9440 C C . ILE C 1 246 ? 145.434 177.185 126.364 1.00 120.03 268 ILE C C 1
ATOM 9441 O O . ILE C 1 246 ? 144.750 176.161 126.449 1.00 120.03 268 ILE C O 1
ATOM 9446 N N . LYS C 1 247 ? 145.377 178.014 125.322 1.00 123.57 269 LYS C N 1
ATOM 9447 C CA . LYS C 1 247 ? 144.488 177.767 124.195 1.00 123.57 269 LYS C CA 1
ATOM 9448 C C . LYS C 1 247 ? 145.067 178.407 122.942 1.00 123.57 269 LYS C C 1
ATOM 9449 O O . LYS C 1 247 ? 145.631 179.503 123.002 1.00 123.57 269 LYS C O 1
ATOM 9455 N N . ARG C 1 248 ? 144.920 177.718 121.810 1.00 123.73 270 ARG C N 1
ATOM 9456 C CA . ARG C 1 248 ? 145.301 178.247 120.505 1.00 123.73 270 ARG C CA 1
ATOM 9457 C C . ARG C 1 248 ? 144.092 178.169 119.586 1.00 123.73 270 ARG C C 1
ATOM 9458 O O . ARG C 1 248 ? 143.506 177.095 119.417 1.00 123.73 270 ARG C O 1
ATOM 9466 N N . LYS C 1 249 ? 143.724 179.302 118.992 1.00 132.22 271 LYS C N 1
ATOM 9467 C CA . LYS C 1 249 ? 142.522 179.382 118.179 1.00 132.22 271 LYS C CA 1
ATOM 9468 C C . LYS C 1 249 ? 142.762 178.779 116.795 1.00 132.22 271 LYS C C 1
ATOM 9469 O O . LYS C 1 249 ? 143.898 178.559 116.367 1.00 132.22 271 LYS C O 1
ATOM 9475 N N . VAL C 1 250 ? 141.664 178.508 116.087 1.00 137.67 272 VAL C N 1
ATOM 9476 C CA . VAL C 1 250 ? 141.741 177.824 114.800 1.00 137.67 272 VAL C CA 1
ATOM 9477 C C . VAL C 1 250 ? 142.359 178.718 113.729 1.00 137.67 272 VAL C C 1
ATOM 9478 O O . VAL C 1 250 ? 143.106 178.240 112.869 1.00 137.67 272 VAL C O 1
ATOM 9482 N N . GLU C 1 251 ? 142.055 180.019 113.753 1.00 142.90 273 GLU C N 1
ATOM 9483 C CA . GLU C 1 251 ? 142.498 180.898 112.675 1.00 142.90 273 GLU C CA 1
ATOM 9484 C C . GLU C 1 251 ? 144.014 181.062 112.668 1.00 142.90 273 GLU C C 1
ATOM 9485 O O . GLU C 1 251 ? 144.622 181.198 111.600 1.00 142.90 273 GLU C O 1
ATOM 9491 N N . HIS C 1 252 ? 144.643 181.052 113.841 1.00 137.54 274 HIS C N 1
ATOM 9492 C CA . HIS C 1 252 ? 146.093 181.176 113.912 1.00 137.54 274 HIS C CA 1
ATOM 9493 C C . HIS C 1 252 ? 146.742 179.861 113.497 1.00 137.54 274 HIS C C 1
ATOM 9494 O O . HIS C 1 252 ? 146.584 178.841 114.175 1.00 137.54 274 HIS C O 1
ATOM 9501 N N . ARG C 1 253 ? 147.471 179.886 112.388 1.00 138.20 275 ARG C N 1
ATOM 9502 C CA . ARG C 1 253 ? 148.062 178.695 111.796 1.00 138.20 275 ARG C CA 1
ATOM 9503 C C . ARG C 1 253 ? 149.584 178.759 111.882 1.00 138.20 275 ARG C C 1
ATOM 9504 O O . ARG C 1 253 ? 150.169 179.743 112.343 1.00 138.20 275 ARG C O 1
ATOM 9512 N N . VAL C 1 254 ? 150.223 177.686 111.422 1.00 128.91 276 VAL C N 1
ATOM 9513 C CA . VAL C 1 254 ? 151.671 177.526 111.492 1.00 128.91 276 VAL C CA 1
ATOM 9514 C C . VAL C 1 254 ? 152.196 177.248 110.089 1.00 128.91 276 VAL C C 1
ATOM 9515 O O . VAL C 1 254 ? 151.537 176.567 109.295 1.00 128.91 276 VAL C O 1
ATOM 9519 N N . LYS C 1 255 ? 153.375 177.789 109.783 1.00 128.73 277 LYS C N 1
ATOM 9520 C CA . LYS C 1 255 ? 153.980 177.597 108.470 1.00 128.73 277 LYS C CA 1
ATOM 9521 C C . LYS C 1 255 ? 154.209 176.119 108.188 1.00 128.73 277 LYS C C 1
ATOM 9522 O O . LYS C 1 255 ? 154.584 175.347 109.075 1.00 128.73 277 LYS C O 1
ATOM 9528 N N . LYS C 1 256 ? 153.980 175.724 106.939 1.00 127.18 278 LYS C N 1
ATOM 9529 C CA . LYS C 1 256 ? 154.092 174.328 106.550 1.00 127.18 278 LYS C CA 1
ATOM 9530 C C . LYS C 1 256 ? 155.555 173.900 106.466 1.00 127.18 278 LYS C C 1
ATOM 9531 O O . LYS C 1 256 ? 156.464 174.712 106.276 1.00 127.18 278 LYS C O 1
ATOM 9537 N N . ARG C 1 257 ? 155.772 172.588 106.610 1.00 122.97 279 ARG C N 1
ATOM 9538 C CA . ARG C 1 257 ? 157.096 171.978 106.548 1.00 122.97 279 ARG C CA 1
ATOM 9539 C C . ARG C 1 257 ? 157.345 171.416 105.159 1.00 122.97 279 ARG C C 1
ATOM 9540 O O . ARG C 1 257 ? 156.564 170.575 104.689 1.00 122.97 279 ARG C O 1
ATOM 9548 N N . PRO C 1 258 ? 158.404 171.851 104.472 1.00 127.37 280 PRO C N 1
ATOM 9549 C CA . PRO C 1 258 ? 158.642 171.362 103.115 1.00 127.37 280 PRO C CA 1
ATOM 9550 C C . PRO C 1 258 ? 159.020 169.893 103.124 1.00 127.37 280 PRO C C 1
ATOM 9551 O O . PRO C 1 258 ? 159.659 169.406 104.072 1.00 127.37 280 PRO C O 1
ATOM 9555 N N . PRO C 1 259 ? 158.651 169.145 102.088 1.00 131.57 281 PRO C N 1
ATOM 9556 C CA . PRO C 1 259 ? 159.039 167.734 102.017 1.00 131.57 281 PRO C CA 1
ATOM 9557 C C . PRO C 1 259 ? 160.489 167.575 101.588 1.00 131.57 281 PRO C C 1
ATOM 9558 O O . PRO C 1 259 ? 161.137 168.508 101.110 1.00 131.57 281 PRO C O 1
ATOM 9562 N N . THR C 1 260 ? 160.996 166.357 101.770 1.00 136.83 282 THR C N 1
ATOM 9563 C CA . THR C 1 260 ? 162.365 166.046 101.385 1.00 136.83 282 THR C CA 1
ATOM 9564 C C . THR C 1 260 ? 162.524 166.094 99.869 1.00 136.83 282 THR C C 1
ATOM 9565 O O . THR C 1 260 ? 161.626 165.713 99.111 1.00 136.83 282 THR C O 1
ATOM 9569 N N . TRP C 1 261 ? 163.688 166.566 99.429 1.00 140.31 283 TRP C N 1
ATOM 9570 C CA . TRP C 1 261 ? 163.989 166.695 98.012 1.00 140.31 283 TRP C CA 1
ATOM 9571 C C . TRP C 1 261 ? 164.702 165.452 97.499 1.00 140.31 283 TRP C C 1
ATOM 9572 O O . TRP C 1 261 ? 165.692 165.003 98.083 1.00 140.31 283 TRP C O 1
ATOM 9583 N N . ARG C 1 262 ? 164.192 164.902 96.400 1.00 141.54 284 ARG C N 1
ATOM 9584 C CA . ARG C 1 262 ? 164.772 163.718 95.783 1.00 141.54 284 ARG C CA 1
ATOM 9585 C C . ARG C 1 262 ? 164.650 163.834 94.273 1.00 141.54 284 ARG C C 1
ATOM 9586 O O . ARG C 1 262 ? 163.841 164.607 93.751 1.00 141.54 284 ARG C O 1
ATOM 9594 N N . HIS C 1 263 ? 165.465 163.052 93.571 1.00 146.42 285 HIS C N 1
ATOM 9595 C CA . HIS C 1 263 ? 165.419 163.025 92.120 1.00 146.42 285 HIS C CA 1
ATOM 9596 C C . HIS C 1 263 ? 164.238 162.177 91.645 1.00 146.42 285 HIS C C 1
ATOM 9597 O O . HIS C 1 263 ? 163.612 161.446 92.418 1.00 146.42 285 HIS C O 1
ATOM 9604 N N . ASN C 1 264 ? 163.927 162.299 90.354 1.00 151.45 286 ASN C N 1
ATOM 9605 C CA . ASN C 1 264 ? 162.757 161.726 89.690 1.00 151.45 286 ASN C CA 1
ATOM 9606 C C . ASN C 1 264 ? 161.448 162.335 90.176 1.00 151.45 286 ASN C C 1
ATOM 9607 O O . ASN C 1 264 ? 160.378 161.905 89.725 1.00 151.45 286 ASN C O 1
ATOM 9612 N N . VAL C 1 265 ? 161.487 163.310 91.080 1.00 150.21 287 VAL C N 1
ATOM 9613 C CA . VAL C 1 265 ? 160.285 163.914 91.642 1.00 150.21 287 VAL C CA 1
ATOM 9614 C C . VAL C 1 265 ? 160.349 165.417 91.417 1.00 150.21 287 VAL C C 1
ATOM 9615 O O . VAL C 1 265 ? 161.393 166.043 91.632 1.00 150.21 287 VAL C O 1
ATOM 9619 N N . ARG C 1 266 ? 159.233 165.991 90.972 1.00 156.31 288 ARG C N 1
ATOM 9620 C CA . ARG C 1 266 ? 159.158 167.434 90.786 1.00 156.31 288 ARG C CA 1
ATOM 9621 C C . ARG C 1 266 ? 159.390 168.149 92.112 1.00 156.31 288 ARG C C 1
ATOM 9622 O O . ARG C 1 266 ? 158.873 167.751 93.158 1.00 156.31 288 ARG C O 1
ATOM 9630 N N . ALA C 1 267 ? 160.180 169.216 92.061 1.00 153.00 289 ALA C N 1
ATOM 9631 C CA . ALA C 1 267 ? 160.609 169.944 93.253 1.00 153.00 289 ALA C CA 1
ATOM 9632 C C . ALA C 1 267 ? 159.816 171.243 93.362 1.00 153.00 289 ALA C C 1
ATOM 9633 O O . ALA C 1 267 ? 160.278 172.299 92.923 1.00 153.00 289 ALA C O 1
ATOM 9635 N N . LYS C 1 268 ? 158.633 171.156 93.975 1.00 155.59 290 LYS C N 1
ATOM 9636 C CA . LYS C 1 268 ? 157.781 172.310 94.249 1.00 155.59 290 LYS C CA 1
ATOM 9637 C C . LYS C 1 268 ? 157.619 173.214 93.031 1.00 155.59 290 LYS C C 1
ATOM 9638 O O . LYS C 1 268 ? 157.285 172.743 91.940 1.00 155.59 290 LYS C O 1
ATOM 9644 N N . TYR C 1 269 ? 157.848 174.512 93.216 1.00 161.22 291 TYR C N 1
ATOM 9645 C CA . TYR C 1 269 ? 157.748 175.456 92.111 1.00 161.22 291 TYR C CA 1
ATOM 9646 C C . TYR C 1 269 ? 158.856 175.211 91.096 1.00 161.22 291 TYR C C 1
ATOM 9647 O O . TYR C 1 269 ? 159.972 174.815 91.448 1.00 161.22 291 TYR C O 1
ATOM 9656 N N . THR C 1 270 ? 158.544 175.454 89.826 1.00 163.02 292 THR C N 1
ATOM 9657 C CA . THR C 1 270 ? 159.459 175.209 88.721 1.00 163.02 292 THR C CA 1
ATOM 9658 C C . THR C 1 270 ? 160.084 176.525 88.284 1.00 163.02 292 THR C C 1
ATOM 9659 O O . THR C 1 270 ? 159.369 177.482 87.965 1.00 163.02 292 THR C O 1
ATOM 9663 N N . GLU C 1 271 ? 161.414 176.570 88.268 1.00 157.17 293 GLU C N 1
ATOM 9664 C CA . GLU C 1 271 ? 162.173 177.717 87.784 1.00 157.17 293 GLU C CA 1
ATOM 9665 C C . GLU C 1 271 ? 163.196 177.200 86.783 1.00 157.17 293 GLU C C 1
ATOM 9666 O O . GLU C 1 271 ? 164.259 176.705 87.177 1.00 157.17 293 GLU C O 1
ATOM 9672 N N . GLY C 1 272 ? 162.881 177.310 85.495 1.00 152.82 294 GLY C N 1
ATOM 9673 C CA . GLY C 1 272 ? 163.739 176.737 84.478 1.00 152.82 294 GLY C CA 1
ATOM 9674 C C . GLY C 1 272 ? 164.969 177.569 84.175 1.00 152.82 294 GLY C C 1
ATOM 9675 O O . GLY C 1 272 ? 164.886 178.587 83.481 1.00 152.82 294 GLY C O 1
ATOM 9676 N N . ASP C 1 273 ? 166.115 177.116 84.669 1.00 148.23 295 ASP C N 1
ATOM 9677 C CA . ASP C 1 273 ? 167.414 177.753 84.472 1.00 148.23 295 ASP C CA 1
ATOM 9678 C C . ASP C 1 273 ? 168.474 176.666 84.593 1.00 148.23 295 ASP C C 1
ATOM 9679 O O . ASP C 1 273 ? 168.160 175.477 84.706 1.00 148.23 295 ASP C O 1
ATOM 9684 N N . THR C 1 274 ? 169.735 177.083 84.569 1.00 140.43 296 THR C N 1
ATOM 9685 C CA . THR C 1 274 ? 170.865 176.181 84.741 1.00 140.43 296 THR C CA 1
ATOM 9686 C C . THR C 1 274 ? 171.699 176.646 85.925 1.00 140.43 296 THR C C 1
ATOM 9687 O O . THR C 1 274 ? 172.135 177.801 85.966 1.00 140.43 296 THR C O 1
ATOM 9691 N N . ALA C 1 275 ? 171.916 175.750 86.883 1.00 139.45 297 ALA C N 1
ATOM 9692 C CA . ALA C 1 275 ? 172.714 176.076 88.053 1.00 139.45 297 ALA C CA 1
ATOM 9693 C C . ALA C 1 275 ? 174.203 175.999 87.726 1.00 139.45 297 ALA C C 1
ATOM 9694 O O . ALA C 1 275 ? 174.626 175.349 86.767 1.00 139.45 297 ALA C O 1
ATOM 9696 N N . THR C 1 276 ? 174.999 176.681 88.544 1.00 142.67 298 THR C N 1
ATOM 9697 C CA . THR C 1 276 ? 176.445 176.720 88.390 1.00 142.67 298 THR C CA 1
ATOM 9698 C C . THR C 1 276 ? 177.106 176.401 89.724 1.00 142.67 298 THR C C 1
ATOM 9699 O O . THR C 1 276 ? 176.462 176.387 90.777 1.00 142.67 298 THR C O 1
ATOM 9703 N N . LYS C 1 277 ? 178.413 176.141 89.665 1.00 143.30 299 LYS C N 1
ATOM 9704 C CA . LYS C 1 277 ? 179.153 175.745 90.861 1.00 143.30 299 LYS C CA 1
ATOM 9705 C C . LYS C 1 277 ? 179.190 176.865 91.895 1.00 143.30 299 LYS C C 1
ATOM 9706 O O . LYS C 1 277 ? 179.221 176.601 93.105 1.00 143.30 299 LYS C O 1
ATOM 9712 N N . GLY C 1 278 ? 179.197 178.119 91.435 1.00 149.05 300 GLY C N 1
ATOM 9713 C CA . GLY C 1 278 ? 179.272 179.238 92.361 1.00 149.05 300 GLY C CA 1
ATOM 9714 C C . GLY C 1 278 ? 178.093 179.296 93.312 1.00 149.05 300 GLY C C 1
ATOM 9715 O O . GLY C 1 278 ? 178.256 179.569 94.503 1.00 149.05 300 GLY C O 1
ATOM 9716 N N . ASP C 1 279 ? 176.886 179.040 92.797 1.00 145.72 301 ASP C N 1
ATOM 9717 C CA . ASP C 1 279 ? 175.705 179.038 93.653 1.00 145.72 301 ASP C CA 1
ATOM 9718 C C . ASP C 1 279 ? 175.804 177.957 94.721 1.00 145.72 301 ASP C C 1
ATOM 9719 O O . ASP C 1 279 ? 175.483 178.196 95.894 1.00 145.72 301 ASP C O 1
ATOM 9724 N N . LEU C 1 280 ? 176.253 176.763 94.333 1.00 147.61 302 LEU C N 1
ATOM 9725 C CA . LEU C 1 280 ? 176.375 175.667 95.285 1.00 147.61 302 LEU C CA 1
ATOM 9726 C C . LEU C 1 280 ? 177.398 175.994 96.366 1.00 147.61 302 LEU C C 1
ATOM 9727 O O . LEU C 1 280 ? 177.169 175.738 97.555 1.00 147.61 302 LEU C O 1
ATOM 9732 N N . MET C 1 281 ? 178.535 176.573 95.971 1.00 149.09 303 MET C N 1
ATOM 9733 C CA . MET C 1 281 ? 179.543 176.953 96.958 1.00 149.09 303 MET C CA 1
ATOM 9734 C C . MET C 1 281 ? 179.039 178.056 97.883 1.00 149.09 303 MET C C 1
ATOM 9735 O O . MET C 1 281 ? 179.341 178.042 99.082 1.00 149.09 303 MET C O 1
ATOM 9740 N N . HIS C 1 282 ? 178.274 179.013 97.350 1.00 143.29 304 HIS C N 1
ATOM 9741 C CA . HIS C 1 282 ? 177.681 180.055 98.183 1.00 143.29 304 HIS C CA 1
ATOM 9742 C C . HIS C 1 282 ? 176.750 179.452 99.232 1.00 143.29 304 HIS C C 1
ATOM 9743 O O . HIS C 1 282 ? 176.814 179.804 100.420 1.00 143.29 304 HIS C O 1
ATOM 9750 N N . ILE C 1 283 ? 175.880 178.534 98.804 1.00 141.70 305 ILE C N 1
ATOM 9751 C CA . ILE C 1 283 ? 174.966 177.876 99.735 1.00 141.70 305 ILE C CA 1
ATOM 9752 C C . ILE C 1 283 ? 175.747 177.111 100.796 1.00 141.70 305 ILE C C 1
ATOM 9753 O O . ILE C 1 283 ? 175.427 177.168 101.994 1.00 141.70 305 ILE C O 1
ATOM 9758 N N . GLN C 1 284 ? 176.790 176.391 100.373 1.00 140.39 306 GLN C N 1
ATOM 9759 C CA . GLN C 1 284 ? 177.598 175.618 101.308 1.00 140.39 306 GLN C CA 1
ATOM 9760 C C . GLN C 1 284 ? 178.240 176.520 102.355 1.00 140.39 306 GLN C C 1
ATOM 9761 O O . GLN C 1 284 ? 178.225 176.211 103.552 1.00 140.39 306 GLN C O 1
ATOM 9767 N N . GLU C 1 285 ? 178.799 177.653 101.919 1.00 142.58 307 GLU C N 1
ATOM 9768 C CA . GLU C 1 285 ? 179.447 178.569 102.853 1.00 142.58 307 GLU C CA 1
ATOM 9769 C C . GLU C 1 285 ? 178.447 179.147 103.849 1.00 142.58 307 GLU C C 1
ATOM 9770 O O . GLU C 1 285 ? 178.733 179.233 105.054 1.00 142.58 307 GLU C O 1
ATOM 9776 N N . GLU C 1 286 ? 177.265 179.542 103.367 1.00 137.26 308 GLU C N 1
ATOM 9777 C CA . GLU C 1 286 ? 176.248 180.088 104.263 1.00 137.26 308 GLU C CA 1
ATOM 9778 C C . GLU C 1 286 ? 175.843 179.065 105.322 1.00 137.26 308 GLU C C 1
ATOM 9779 O O . GLU C 1 286 ? 175.744 179.384 106.518 1.00 137.26 308 GLU C O 1
ATOM 9785 N N . LEU C 1 287 ? 175.622 177.819 104.900 1.00 131.54 309 LEU C N 1
ATOM 9786 C CA . LEU C 1 287 ? 175.211 176.790 105.847 1.00 131.54 309 LEU C CA 1
ATOM 9787 C C . LEU C 1 287 ? 176.318 176.456 106.842 1.00 131.54 309 LEU C C 1
ATOM 9788 O O . LEU C 1 287 ? 176.036 176.210 108.024 1.00 131.54 309 LEU C O 1
ATOM 9793 N N . MET C 1 288 ? 177.577 176.459 106.394 1.00 134.29 310 MET C N 1
ATOM 9794 C CA . MET C 1 288 ? 178.685 176.255 107.324 1.00 134.29 310 MET C CA 1
ATOM 9795 C C . MET C 1 288 ? 178.738 177.364 108.369 1.00 134.29 310 MET C C 1
ATOM 9796 O O . MET C 1 288 ? 178.994 177.101 109.551 1.00 134.29 310 MET C O 1
ATOM 9801 N N . TYR C 1 289 ? 178.504 178.610 107.952 1.00 128.78 311 TYR C N 1
ATOM 9802 C CA . TYR C 1 289 ? 178.507 179.710 108.915 1.00 128.78 311 TYR C CA 1
ATOM 9803 C C . TYR C 1 289 ? 177.386 179.549 109.941 1.00 128.78 311 TYR C C 1
ATOM 9804 O O . TYR C 1 289 ? 177.580 179.800 111.142 1.00 128.78 311 TYR C O 1
ATOM 9813 N N . GLU C 1 290 ? 176.203 179.122 109.486 1.00 122.87 312 GLU C N 1
ATOM 9814 C CA . GLU C 1 290 ? 175.109 178.864 110.423 1.00 122.87 312 GLU C CA 1
ATOM 9815 C C . GLU C 1 290 ? 175.485 177.775 111.425 1.00 122.87 312 GLU C C 1
ATOM 9816 O O . GLU C 1 290 ? 175.208 177.892 112.631 1.00 122.87 312 GLU C O 1
ATOM 9822 N N . ASN C 1 291 ? 176.115 176.701 110.939 1.00 125.51 313 ASN C N 1
ATOM 9823 C CA . ASN C 1 291 ? 176.572 175.643 111.833 1.00 125.51 313 ASN C CA 1
ATOM 9824 C C . ASN C 1 291 ? 177.578 176.174 112.848 1.00 125.51 313 ASN C C 1
ATOM 9825 O O . ASN C 1 291 ? 177.580 175.756 114.012 1.00 125.51 313 ASN C O 1
ATOM 9830 N N . ASP C 1 292 ? 178.445 177.095 112.419 1.00 123.75 314 ASP C N 1
ATOM 9831 C CA . ASP C 1 292 ? 179.401 177.702 113.341 1.00 123.75 314 ASP C CA 1
ATOM 9832 C C . ASP C 1 292 ? 178.688 178.459 114.456 1.00 123.75 314 ASP C C 1
ATOM 9833 O O . ASP C 1 292 ? 179.076 178.370 115.632 1.00 123.75 314 ASP C O 1
ATOM 9838 N N . LEU C 1 293 ? 177.648 179.218 114.103 1.00 119.54 315 LEU C N 1
ATOM 9839 C CA . LEU C 1 293 ? 176.876 179.931 115.122 1.00 119.54 315 LEU C CA 1
ATOM 9840 C C . LEU C 1 293 ? 176.271 178.958 116.132 1.00 119.54 315 LEU C C 1
ATOM 9841 O O . LEU C 1 293 ? 176.335 179.175 117.356 1.00 119.54 315 LEU C O 1
ATOM 9846 N N . LEU C 1 294 ? 175.683 177.867 115.631 1.00 118.70 316 LEU C N 1
ATOM 9847 C CA . LEU C 1 294 ? 175.101 176.871 116.529 1.00 118.70 316 LEU C CA 1
ATOM 9848 C C . LEU C 1 294 ? 176.159 176.277 117.455 1.00 118.70 316 LEU C C 1
ATOM 9849 O O . LEU C 1 294 ? 175.925 176.101 118.661 1.00 118.70 316 LEU C O 1
ATOM 9854 N N . LYS C 1 295 ? 177.339 175.978 116.908 1.00 118.54 317 LYS C N 1
ATOM 9855 C CA . LYS C 1 295 ? 178.418 175.445 117.731 1.00 118.54 317 LYS C CA 1
ATOM 9856 C C . LYS C 1 295 ? 178.783 176.410 118.851 1.00 118.54 317 LYS C C 1
ATOM 9857 O O . LYS C 1 295 ? 178.927 175.999 120.010 1.00 118.54 317 LYS C O 1
ATOM 9863 N N . MET C 1 296 ? 178.905 177.703 118.527 1.00 117.84 318 MET C N 1
ATOM 9864 C CA . MET C 1 296 ? 179.251 178.691 119.546 1.00 117.84 318 MET C CA 1
ATOM 9865 C C . MET C 1 296 ? 178.222 178.705 120.671 1.00 117.84 318 MET C C 1
ATOM 9866 O O . MET C 1 296 ? 178.581 178.773 121.859 1.00 117.84 318 MET C O 1
ATOM 9871 N N . ASN C 1 297 ? 176.937 178.641 120.315 1.00 114.93 319 ASN C N 1
ATOM 9872 C CA . ASN C 1 297 ? 175.908 178.516 121.348 1.00 114.93 319 ASN C CA 1
ATOM 9873 C C . ASN C 1 297 ? 176.148 177.283 122.213 1.00 114.93 319 ASN C C 1
ATOM 9874 O O . ASN C 1 297 ? 175.941 177.314 123.439 1.00 114.93 319 ASN C O 1
ATOM 9879 N N . ILE C 1 298 ? 176.598 176.189 121.591 1.00 115.85 320 ILE C N 1
ATOM 9880 C CA . ILE C 1 298 ? 176.863 174.960 122.342 1.00 115.85 320 ILE C CA 1
ATOM 9881 C C . ILE C 1 298 ? 177.948 175.187 123.393 1.00 115.85 320 ILE C C 1
ATOM 9882 O O . ILE C 1 298 ? 177.795 174.794 124.560 1.00 115.85 320 ILE C O 1
ATOM 9887 N N . GLU C 1 299 ? 179.069 175.809 122.999 1.00 118.31 321 GLU C N 1
ATOM 9888 C CA . GLU C 1 299 ? 180.120 176.028 124.000 1.00 118.31 321 GLU C CA 1
ATOM 9889 C C . GLU C 1 299 ? 179.650 176.969 125.105 1.00 118.31 321 GLU C C 1
ATOM 9890 O O . GLU C 1 299 ? 180.044 176.811 126.269 1.00 118.31 321 GLU C O 1
ATOM 9896 N N . LEU C 1 300 ? 178.824 177.965 124.765 1.00 112.50 322 LEU C N 1
ATOM 9897 C CA . LEU C 1 300 ? 178.314 178.846 125.814 1.00 112.50 322 LEU C CA 1
ATOM 9898 C C . LEU C 1 300 ? 177.509 178.064 126.851 1.00 112.50 322 LEU C C 1
ATOM 9899 O O . LEU C 1 300 ? 177.706 178.231 128.070 1.00 112.50 322 LEU C O 1
ATOM 9904 N N . MET C 1 301 ? 176.620 177.183 126.383 1.00 115.25 323 MET C N 1
ATOM 9905 C CA . MET C 1 301 ? 175.838 176.369 127.312 1.00 115.25 323 MET C CA 1
ATOM 9906 C C . MET C 1 301 ? 176.740 175.472 128.155 1.00 115.25 323 MET C C 1
ATOM 9907 O O . MET C 1 301 ? 176.513 175.304 129.363 1.00 115.25 323 MET C O 1
ATOM 9912 N N . HIS C 1 302 ? 177.769 174.884 127.535 1.00 116.33 324 HIS C N 1
ATOM 9913 C CA . HIS C 1 302 ? 178.679 174.019 128.280 1.00 116.33 324 HIS C CA 1
ATOM 9914 C C . HIS C 1 302 ? 179.395 174.786 129.387 1.00 116.33 324 HIS C C 1
ATOM 9915 O O . HIS C 1 302 ? 179.559 174.274 130.504 1.00 116.33 324 HIS C O 1
ATOM 9922 N N . ALA C 1 303 ? 179.837 176.011 129.092 1.00 114.35 325 ALA C N 1
ATOM 9923 C CA . ALA C 1 303 ? 180.507 176.817 130.110 1.00 114.35 325 ALA C CA 1
ATOM 9924 C C . ALA C 1 303 ? 179.572 177.126 131.274 1.00 114.35 325 ALA C C 1
ATOM 9925 O O . ALA C 1 303 ? 179.977 177.061 132.446 1.00 114.35 325 ALA C O 1
ATOM 9927 N N . HIS C 1 304 ? 178.313 177.461 130.971 1.00 115.18 326 HIS C N 1
ATOM 9928 C CA . HIS C 1 304 ? 177.351 177.705 132.045 1.00 115.18 326 HIS C CA 1
ATOM 9929 C C . HIS C 1 304 ? 177.185 176.471 132.927 1.00 115.18 326 HIS C C 1
ATOM 9930 O O . HIS C 1 304 ? 177.170 176.567 134.167 1.00 115.18 326 HIS C O 1
ATOM 9937 N N . ILE C 1 305 ? 177.065 175.296 132.302 1.00 111.58 327 ILE C N 1
ATOM 9938 C CA . ILE C 1 305 ? 176.890 174.063 133.068 1.00 111.58 327 ILE C CA 1
ATOM 9939 C C . ILE C 1 305 ? 178.098 173.810 133.965 1.00 111.58 327 ILE C C 1
ATOM 9940 O O . ILE C 1 305 ? 177.955 173.412 135.128 1.00 111.58 327 ILE C O 1
ATOM 9945 N N . ASN C 1 306 ? 179.306 174.027 133.435 1.00 116.00 328 ASN C N 1
ATOM 9946 C CA . ASN C 1 306 ? 180.510 173.810 134.234 1.00 116.00 328 ASN C CA 1
ATOM 9947 C C . ASN C 1 306 ? 180.552 174.739 135.444 1.00 116.00 328 ASN C C 1
ATOM 9948 O O . ASN C 1 306 ? 180.913 174.317 136.554 1.00 116.00 328 ASN C O 1
ATOM 9953 N N . LYS C 1 307 ? 180.196 176.012 135.246 1.00 113.97 329 LYS C N 1
ATOM 9954 C CA . LYS C 1 307 ? 180.179 176.948 136.368 1.00 113.97 329 LYS C CA 1
ATOM 9955 C C . LYS C 1 307 ? 179.200 176.496 137.445 1.00 113.97 329 LYS C C 1
ATOM 9956 O O . LYS C 1 307 ? 179.514 176.517 138.646 1.00 113.97 329 LYS C O 1
ATOM 9962 N N . LEU C 1 308 ? 178.001 176.071 137.029 1.00 111.34 330 LEU C N 1
ATOM 9963 C CA . LEU C 1 308 ? 177.020 175.599 138.004 1.00 111.34 330 LEU C CA 1
ATOM 9964 C C . LEU C 1 308 ? 177.528 174.373 138.756 1.00 111.34 330 LEU C C 1
ATOM 9965 O O . LEU C 1 308 ? 177.313 174.245 139.969 1.00 111.34 330 LEU C O 1
ATOM 9970 N N . ASN C 1 309 ? 178.196 173.456 138.050 1.00 111.78 331 ASN C N 1
ATOM 9971 C CA . ASN C 1 309 ? 178.722 172.258 138.699 1.00 111.78 331 ASN C CA 1
ATOM 9972 C C . ASN C 1 309 ? 179.750 172.617 139.766 1.00 111.78 331 ASN C C 1
ATOM 9973 O O . ASN C 1 309 ? 179.729 172.073 140.882 1.00 111.78 331 ASN C O 1
ATOM 9978 N N . ASN C 1 310 ? 180.668 173.531 139.436 1.00 110.65 332 ASN C N 1
ATOM 9979 C CA . ASN C 1 310 ? 181.671 173.946 140.414 1.00 110.65 332 ASN C CA 1
ATOM 9980 C C . ASN C 1 310 ? 181.019 174.585 141.635 1.00 110.65 332 ASN C C 1
ATOM 9981 O O . ASN C 1 310 ? 181.401 174.298 142.780 1.00 110.65 332 ASN C O 1
ATOM 9986 N N . MET C 1 311 ? 180.025 175.451 141.410 1.00 115.61 333 MET C N 1
ATOM 9987 C CA . MET C 1 311 ? 179.352 176.091 142.536 1.00 115.61 333 MET C CA 1
ATOM 9988 C C . MET C 1 311 ? 178.657 175.065 143.423 1.00 115.61 333 MET C C 1
ATOM 9989 O O . MET C 1 311 ? 178.717 175.156 144.656 1.00 115.61 333 MET C O 1
ATOM 9994 N N . LEU C 1 312 ? 177.997 174.074 142.816 1.00 109.52 334 LEU C N 1
ATOM 9995 C CA . LEU C 1 312 ? 177.301 173.061 143.606 1.00 109.52 334 LEU C CA 1
ATOM 9996 C C . LEU C 1 312 ? 178.276 172.230 144.432 1.00 109.52 334 LEU C C 1
ATOM 9997 O O . LEU C 1 312 ? 177.997 171.913 145.596 1.00 109.52 334 LEU C O 1
ATOM 10002 N N . HIS C 1 313 ? 179.415 171.846 143.847 1.00 110.24 335 HIS C N 1
ATOM 10003 C CA . HIS C 1 313 ? 180.396 171.087 144.620 1.00 110.24 335 HIS C CA 1
ATOM 10004 C C . HIS C 1 313 ? 180.951 171.901 145.781 1.00 110.24 335 HIS C C 1
ATOM 10005 O O . HIS C 1 313 ? 181.117 171.374 146.890 1.00 110.24 335 HIS C O 1
ATOM 10012 N N . ASP C 1 314 ? 181.243 173.185 145.555 1.00 111.98 336 ASP C N 1
ATOM 10013 C CA . ASP C 1 314 ? 181.694 174.020 146.666 1.00 111.98 336 ASP C CA 1
ATOM 10014 C C . ASP C 1 314 ? 180.632 174.094 147.759 1.00 111.98 336 ASP C C 1
ATOM 10015 O O . ASP C 1 314 ? 180.948 174.004 148.955 1.00 111.98 336 ASP C O 1
ATOM 10020 N N . LEU C 1 315 ? 179.366 174.242 147.361 1.00 108.29 337 LEU C N 1
ATOM 10021 C CA . LEU C 1 315 ? 178.274 174.290 148.329 1.00 108.29 337 LEU C CA 1
ATOM 10022 C C . LEU C 1 315 ? 178.226 173.025 149.178 1.00 108.29 337 LEU C C 1
ATOM 10023 O O . LEU C 1 315 ? 178.152 173.095 150.410 1.00 108.29 337 LEU C O 1
ATOM 10028 N N . ILE C 1 316 ? 178.260 171.853 148.535 1.00 111.90 338 ILE C N 1
ATOM 10029 C CA . ILE C 1 316 ? 178.123 170.613 149.295 1.00 111.90 338 ILE C CA 1
ATOM 10030 C C . ILE C 1 316 ? 179.331 170.398 150.199 1.00 111.90 338 ILE C C 1
ATOM 10031 O O . ILE C 1 316 ? 179.191 169.946 151.344 1.00 111.90 338 ILE C O 1
ATOM 10036 N N . VAL C 1 317 ? 180.532 170.736 149.718 1.00 112.74 339 VAL C N 1
ATOM 10037 C CA . VAL C 1 317 ? 181.723 170.576 150.547 1.00 112.74 339 VAL C CA 1
ATOM 10038 C C . VAL C 1 317 ? 181.634 171.460 151.782 1.00 112.74 339 VAL C C 1
ATOM 10039 O O . VAL C 1 317 ? 181.958 171.031 152.897 1.00 112.74 339 VAL C O 1
ATOM 10043 N N . SER C 1 318 ? 181.188 172.708 151.611 1.00 113.51 340 SER C N 1
ATOM 10044 C CA . SER C 1 318 ? 181.072 173.599 152.762 1.00 113.51 340 SER C CA 1
ATOM 10045 C C . SER C 1 318 ? 179.996 173.129 153.734 1.00 113.51 340 SER C C 1
ATOM 10046 O O . SER C 1 318 ? 180.190 173.183 154.954 1.00 113.51 340 SER C O 1
ATOM 10049 N N . VAL C 1 319 ? 178.854 172.663 153.218 1.00 109.33 341 VAL C N 1
ATOM 10050 C CA . VAL C 1 319 ? 177.743 172.291 154.092 1.00 109.33 341 VAL C CA 1
ATOM 10051 C C . VAL C 1 319 ? 177.978 170.965 154.812 1.00 109.33 341 VAL C C 1
ATOM 10052 O O . VAL C 1 319 ? 177.419 170.754 155.897 1.00 109.33 341 VAL C O 1
ATOM 10056 N N . ALA C 1 320 ? 178.823 170.083 154.272 1.00 112.78 342 ALA C N 1
ATOM 10057 C CA . ALA C 1 320 ? 178.967 168.750 154.851 1.00 112.78 342 ALA C CA 1
ATOM 10058 C C . ALA C 1 320 ? 179.498 168.762 156.282 1.00 112.78 342 ALA C C 1
ATOM 10059 O O . ALA C 1 320 ? 179.392 167.743 156.974 1.00 112.78 342 ALA C O 1
ATOM 10061 N N . LYS C 1 321 ? 180.073 169.877 156.742 1.00 112.64 343 LYS C N 1
ATOM 10062 C CA . LYS C 1 321 ? 180.626 169.917 158.096 1.00 112.64 343 LYS C CA 1
ATOM 10063 C C . LYS C 1 321 ? 179.544 169.743 159.155 1.00 112.64 343 LYS C C 1
ATOM 10064 O O . LYS C 1 321 ? 179.737 169.017 160.136 1.00 112.64 343 LYS C O 1
ATOM 10070 N N . VAL C 1 322 ? 178.399 170.405 158.981 1.00 113.51 344 VAL C N 1
ATOM 10071 C CA . VAL C 1 322 ? 177.350 170.350 159.995 1.00 113.51 344 VAL C CA 1
ATOM 10072 C C . VAL C 1 322 ? 176.599 169.028 159.927 1.00 113.51 344 VAL C C 1
ATOM 10073 O O . VAL C 1 322 ? 176.408 168.350 160.944 1.00 113.51 344 VAL C O 1
ATOM 10077 N N . ASP C 1 323 ? 176.159 168.638 158.733 1.00 115.79 345 ASP C N 1
ATOM 10078 C CA . ASP C 1 323 ? 175.413 167.395 158.539 1.00 115.79 345 ASP C CA 1
ATOM 10079 C C . ASP C 1 323 ? 176.406 166.307 158.149 1.00 115.79 345 ASP C C 1
ATOM 10080 O O . ASP C 1 323 ? 176.957 166.316 157.046 1.00 115.79 345 ASP C O 1
ATOM 10085 N N . GLU C 1 324 ? 176.630 165.358 159.059 1.00 115.53 346 GLU C N 1
ATOM 10086 C CA . GLU C 1 324 ? 177.624 164.316 158.832 1.00 115.53 346 GLU C CA 1
ATOM 10087 C C . GLU C 1 324 ? 177.096 163.166 157.985 1.00 115.53 346 GLU C C 1
ATOM 10088 O O . GLU C 1 324 ? 177.877 162.278 157.626 1.00 115.53 346 GLU C O 1
ATOM 10094 N N . ARG C 1 325 ? 175.806 163.158 157.655 1.00 109.87 347 ARG C N 1
ATOM 10095 C CA . ARG C 1 325 ? 175.211 162.097 156.853 1.00 109.87 347 ARG C CA 1
ATOM 10096 C C . ARG C 1 325 ? 174.995 162.515 155.405 1.00 109.87 347 ARG C C 1
ATOM 10097 O O . ARG C 1 325 ? 174.404 161.752 154.632 1.00 109.87 347 ARG C O 1
ATOM 10105 N N . LEU C 1 326 ? 175.461 163.703 155.018 1.00 104.61 348 LEU C N 1
ATOM 10106 C CA . LEU C 1 326 ? 175.222 164.195 153.665 1.00 104.61 348 LEU C CA 1
ATOM 10107 C C . LEU C 1 326 ? 176.028 163.409 152.637 1.00 104.61 348 LEU C C 1
ATOM 10108 O O . LEU C 1 326 ? 175.510 163.048 151.573 1.00 104.61 348 LEU C O 1
ATOM 10113 N N . ILE C 1 327 ? 177.302 163.145 152.933 1.00 101.60 349 ILE C N 1
ATOM 10114 C CA . ILE C 1 327 ? 178.159 162.441 151.983 1.00 101.60 349 ILE C CA 1
ATOM 10115 C C . ILE C 1 327 ? 177.639 161.031 151.737 1.00 101.60 349 ILE C C 1
ATOM 10116 O O . ILE C 1 327 ? 177.589 160.563 150.593 1.00 101.60 349 ILE C O 1
ATOM 10121 N N . GLY C 1 328 ? 177.242 160.334 152.802 1.00 108.26 350 GLY C N 1
ATOM 10122 C CA . GLY C 1 328 ? 176.684 159.003 152.633 1.00 108.26 350 GLY C CA 1
ATOM 10123 C C . GLY C 1 328 ? 175.389 159.007 151.844 1.00 108.26 350 GLY C C 1
ATOM 10124 O O . GLY C 1 328 ? 175.159 158.131 151.006 1.00 108.26 350 GLY C O 1
ATOM 10125 N N . ASN C 1 329 ? 174.525 159.992 152.103 1.00 106.31 351 ASN C N 1
ATOM 10126 C CA . ASN C 1 329 ? 173.264 160.078 151.373 1.00 106.31 351 ASN C CA 1
ATOM 10127 C C . ASN C 1 329 ? 173.497 160.340 149.891 1.00 106.31 351 ASN C C 1
ATOM 10128 O O . ASN C 1 329 ? 172.822 159.759 149.037 1.00 106.31 351 ASN C O 1
ATOM 10133 N N . LEU C 1 330 ? 174.450 161.220 149.566 1.00 106.38 352 LEU C N 1
ATOM 10134 C CA . LEU C 1 330 ? 174.742 161.501 148.167 1.00 106.38 352 LEU C CA 1
ATOM 10135 C C . LEU C 1 330 ? 175.378 160.314 147.456 1.00 106.38 352 LEU C C 1
ATOM 10136 O O . LEU C 1 330 ? 175.299 160.229 146.225 1.00 106.38 352 LEU C O 1
ATOM 10141 N N . MET C 1 331 ? 175.999 159.399 148.197 1.00 109.26 353 MET C N 1
ATOM 10142 C CA . MET C 1 331 ? 176.620 158.212 147.629 1.00 109.26 353 MET C CA 1
ATOM 10143 C C . MET C 1 331 ? 175.690 157.008 147.616 1.00 109.26 353 MET C C 1
ATOM 10144 O O . MET C 1 331 ? 176.111 155.924 147.197 1.00 109.26 353 MET C O 1
ATOM 10149 N N . ASN C 1 332 ? 174.444 157.174 148.059 1.00 110.96 354 ASN C N 1
ATOM 10150 C CA . ASN C 1 332 ? 173.499 156.070 148.238 1.00 110.96 354 ASN C CA 1
ATOM 10151 C C . ASN C 1 332 ? 174.082 154.981 149.134 1.00 110.96 354 ASN C C 1
ATOM 10152 O O . ASN C 1 332 ? 173.869 153.787 148.906 1.00 110.96 354 ASN C O 1
ATOM 10157 N N . ASN C 1 333 ? 174.830 155.390 150.156 1.00 111.97 355 ASN C N 1
ATOM 10158 C CA . ASN C 1 333 ? 175.431 154.485 151.123 1.00 111.97 355 ASN C CA 1
ATOM 10159 C C . ASN C 1 333 ? 174.991 154.904 152.521 1.00 111.97 355 ASN C C 1
ATOM 10160 O O . ASN C 1 333 ? 174.200 155.834 152.694 1.00 111.97 355 ASN C O 1
ATOM 10165 N N . SER C 1 334 ? 175.513 154.209 153.532 1.00 109.08 356 SER C N 1
ATOM 10166 C CA . SER C 1 334 ? 175.177 154.476 154.930 1.00 109.08 356 SER C CA 1
ATOM 10167 C C . SER C 1 334 ? 176.476 154.614 155.716 1.00 109.08 356 SER C C 1
ATOM 10168 O O . SER C 1 334 ? 176.956 153.648 156.313 1.00 109.08 356 SER C O 1
ATOM 10171 N N . VAL C 1 335 ? 177.043 155.822 155.716 1.00 105.95 357 VAL C N 1
ATOM 10172 C CA . VAL C 1 335 ? 178.265 156.128 156.450 1.00 105.95 357 VAL C CA 1
ATOM 10173 C C . VAL C 1 335 ? 178.111 157.490 157.112 1.00 105.95 357 VAL C C 1
ATOM 10174 O O . VAL C 1 335 ? 177.236 158.285 156.762 1.00 105.95 357 VAL C O 1
ATOM 10178 N N . SER C 1 336 ? 178.985 157.752 158.081 1.00 107.46 358 SER C N 1
ATOM 10179 C CA . SER C 1 336 ? 179.072 159.048 158.733 1.00 107.46 358 SER C CA 1
ATOM 10180 C C . SER C 1 336 ? 180.511 159.538 158.653 1.00 107.46 358 SER C C 1
ATOM 10181 O O . SER C 1 336 ? 181.457 158.747 158.626 1.00 107.46 358 SER C O 1
ATOM 10184 N N . SER C 1 337 ? 180.671 160.858 158.617 1.00 108.80 359 SER C N 1
ATOM 10185 C CA . SER C 1 337 ? 181.963 161.466 158.348 1.00 108.80 359 SER C CA 1
ATOM 10186 C C . SER C 1 337 ? 182.350 162.432 159.458 1.00 108.80 359 SER C C 1
ATOM 10187 O O . SER C 1 337 ? 181.504 163.128 160.026 1.00 108.80 359 SER C O 1
ATOM 10190 N N . THR C 1 338 ? 183.647 162.463 159.755 1.00 108.79 360 THR C N 1
ATOM 10191 C CA . THR C 1 338 ? 184.239 163.446 160.648 1.00 108.79 360 THR C CA 1
ATOM 10192 C C . THR C 1 338 ? 185.437 164.073 159.950 1.00 108.79 360 THR C C 1
ATOM 10193 O O . THR C 1 338 ? 186.149 163.411 159.192 1.00 108.79 360 THR C O 1
ATOM 10197 N N . PHE C 1 339 ? 185.650 165.360 160.205 1.00 109.26 361 PHE C N 1
ATOM 10198 C CA . PHE C 1 339 ? 186.622 166.155 159.467 1.00 109.26 361 PHE C CA 1
ATOM 10199 C C . PHE C 1 339 ? 187.867 166.387 160.308 1.00 109.26 361 PHE C C 1
ATOM 10200 O O . PHE C 1 339 ? 187.773 166.806 161.467 1.00 109.26 361 PHE C O 1
ATOM 10208 N N . LEU C 1 340 ? 189.032 166.113 159.719 1.00 110.61 362 LEU C N 1
ATOM 10209 C CA . LEU C 1 340 ? 190.306 166.448 160.340 1.00 110.61 362 LEU C CA 1
ATOM 10210 C C . LEU C 1 340 ? 190.754 167.860 160.002 1.00 110.61 362 LEU C C 1
ATOM 10211 O O . LEU C 1 340 ? 191.484 168.479 160.785 1.00 110.61 362 LEU C O 1
ATOM 10216 N N . SER C 1 341 ? 190.333 168.378 158.854 1.00 118.64 363 SER C N 1
ATOM 10217 C CA . SER C 1 341 ? 190.644 169.736 158.427 1.00 118.64 363 SER C CA 1
ATOM 10218 C C . SER C 1 341 ? 189.518 170.196 157.509 1.00 118.64 363 SER C C 1
ATOM 10219 O O . SER C 1 341 ? 188.458 169.567 157.438 1.00 118.64 363 SER C O 1
ATOM 10222 N N . ASP C 1 342 ? 189.747 171.302 156.801 1.00 126.40 364 ASP C N 1
ATOM 10223 C CA . ASP C 1 342 ? 188.740 171.809 155.879 1.00 126.40 364 ASP C CA 1
ATOM 10224 C C . ASP C 1 342 ? 188.693 171.045 154.562 1.00 126.40 364 ASP C C 1
ATOM 10225 O O . ASP C 1 342 ? 187.794 171.296 153.753 1.00 126.40 364 ASP C O 1
ATOM 10230 N N . ASP C 1 343 ? 189.630 170.125 154.326 1.00 122.55 365 ASP C N 1
ATOM 10231 C CA . ASP C 1 343 ? 189.684 169.403 153.062 1.00 122.55 365 ASP C CA 1
ATOM 10232 C C . ASP C 1 343 ? 189.552 167.897 153.262 1.00 122.55 365 ASP C C 1
ATOM 10233 O O . ASP C 1 343 ? 188.855 167.226 152.496 1.00 122.55 365 ASP C O 1
ATOM 10238 N N . THR C 1 344 ? 190.214 167.362 154.282 1.00 114.80 366 THR C N 1
ATOM 10239 C CA . THR C 1 344 ? 190.264 165.928 154.520 1.00 114.80 366 THR C CA 1
ATOM 10240 C C . THR C 1 344 ? 189.254 165.529 155.588 1.00 114.80 366 THR C C 1
ATOM 10241 O O . THR C 1 344 ? 188.886 166.331 156.451 1.00 114.80 366 THR C O 1
ATOM 10245 N N . PHE C 1 345 ? 188.811 164.275 155.524 1.00 106.91 367 PHE C N 1
ATOM 10246 C CA . PHE C 1 345 ? 187.823 163.764 156.464 1.00 106.91 367 PHE C CA 1
ATOM 10247 C C . PHE C 1 345 ? 187.960 162.250 156.553 1.00 106.91 367 PHE C C 1
ATOM 10248 O O . PHE C 1 345 ? 188.708 161.626 155.797 1.00 106.91 367 PHE C O 1
ATOM 10256 N N . LEU C 1 346 ? 187.218 161.669 157.491 1.00 104.80 368 LEU C N 1
ATOM 10257 C CA . LEU C 1 346 ? 187.178 160.232 157.712 1.00 104.80 368 LEU C CA 1
ATOM 10258 C C . LEU C 1 346 ? 185.767 159.721 157.453 1.00 104.80 368 LEU C C 1
ATOM 10259 O O . LEU C 1 346 ? 184.821 160.494 157.290 1.00 104.80 368 LEU C O 1
ATOM 10264 N N . LEU C 1 347 ? 185.630 158.397 157.410 1.00 106.83 369 LEU C N 1
ATOM 10265 C CA . LEU C 1 347 ? 184.343 157.755 157.185 1.00 106.83 369 LEU C CA 1
ATOM 10266 C C . LEU C 1 347 ? 184.118 156.665 158.223 1.00 106.83 369 LEU C C 1
ATOM 10267 O O . LEU C 1 347 ? 185.065 156.041 158.709 1.00 106.83 369 LEU C O 1
ATOM 10272 N N . MET C 1 348 ? 182.848 156.439 158.557 1.00 112.76 370 MET C N 1
ATOM 10273 C CA . MET C 1 348 ? 182.473 155.450 159.559 1.00 112.76 370 MET C CA 1
ATOM 10274 C C . MET C 1 348 ? 181.097 154.880 159.234 1.00 112.76 370 MET C C 1
ATOM 10275 O O . MET C 1 348 ? 180.130 155.637 159.081 1.00 112.76 370 MET C O 1
ATOM 10280 N N . PRO C 1 349 ? 180.965 153.560 159.126 1.00 108.79 371 PRO C N 1
ATOM 10281 C CA . PRO C 1 349 ? 179.710 152.969 158.657 1.00 108.79 371 PRO C CA 1
ATOM 10282 C C . PRO C 1 349 ? 178.736 152.614 159.770 1.00 108.79 371 PRO C C 1
ATOM 10283 O O . PRO C 1 349 ? 179.110 152.290 160.897 1.00 108.79 371 PRO C O 1
ATOM 10287 N N . CYS C 1 350 ? 177.452 152.686 159.419 1.00 116.96 372 CYS C N 1
ATOM 10288 C CA . CYS C 1 350 ? 176.364 152.179 160.239 1.00 116.96 372 CYS C CA 1
ATOM 10289 C C . CYS C 1 350 ? 175.701 150.975 159.575 1.00 116.96 372 CYS C C 1
ATOM 10290 O O . CYS C 1 350 ? 176.109 150.508 158.509 1.00 116.96 372 CYS C O 1
ATOM 10293 N N . THR C 1 351 ? 174.659 150.470 160.229 1.00 115.72 373 THR C N 1
ATOM 10294 C CA . THR C 1 351 ? 173.843 149.382 159.716 1.00 115.72 373 THR C CA 1
ATOM 10295 C C . THR C 1 351 ? 172.462 149.913 159.336 1.00 115.72 373 THR C C 1
ATOM 10296 O O . THR C 1 351 ? 172.135 151.083 159.540 1.00 115.72 373 THR C O 1
ATOM 10300 N N . ASN C 1 352 ? 171.640 149.030 158.774 1.00 116.70 374 ASN C N 1
ATOM 10301 C CA . ASN C 1 352 ? 170.286 149.378 158.362 1.00 116.70 374 ASN C CA 1
ATOM 10302 C C . ASN C 1 352 ? 169.291 148.445 159.041 1.00 116.70 374 ASN C C 1
ATOM 10303 O O . ASN C 1 352 ? 169.358 147.221 158.834 1.00 116.70 374 ASN C O 1
ATOM 10308 N N . PRO C 1 353 ? 168.368 148.958 159.847 1.00 117.88 375 PRO C N 1
ATOM 10309 C CA . PRO C 1 353 ? 167.385 148.091 160.504 1.00 117.88 375 PRO C CA 1
ATOM 10310 C C . PRO C 1 353 ? 166.423 147.495 159.495 1.00 117.88 375 PRO C C 1
ATOM 10311 O O . PRO C 1 353 ? 166.267 148.026 158.384 1.00 117.88 375 PRO C O 1
ATOM 10315 N N . PRO C 1 354 ? 165.764 146.389 159.837 1.00 122.73 376 PRO C N 1
ATOM 10316 C CA . PRO C 1 354 ? 164.788 145.799 158.916 1.00 122.73 376 PRO C CA 1
ATOM 10317 C C . PRO C 1 354 ? 163.604 146.728 158.690 1.00 122.73 376 PRO C C 1
ATOM 10318 O O . PRO C 1 354 ? 163.319 147.617 159.496 1.00 122.73 376 PRO C O 1
ATOM 10322 N N . ALA C 1 355 ? 162.920 146.516 157.566 1.00 124.69 377 ALA C N 1
ATOM 10323 C CA . ALA C 1 355 ? 161.788 147.357 157.205 1.00 124.69 377 ALA C CA 1
ATOM 10324 C C . ALA C 1 355 ? 160.690 147.269 158.258 1.00 124.69 377 ALA C C 1
ATOM 10325 O O . ALA C 1 355 ? 160.441 146.206 158.834 1.00 124.69 377 ALA C O 1
ATOM 10327 N N . HIS C 1 356 ? 160.034 148.399 158.508 1.00 130.81 378 HIS C N 1
ATOM 10328 C CA . HIS C 1 356 ? 159.007 148.480 159.534 1.00 130.81 378 HIS C CA 1
ATOM 10329 C C . HIS C 1 356 ? 157.957 149.494 159.106 1.00 130.81 378 HIS C C 1
ATOM 10330 O O . HIS C 1 356 ? 158.193 150.329 158.228 1.00 130.81 378 HIS C O 1
ATOM 10337 N N . THR C 1 357 ? 156.789 149.411 159.739 1.00 133.49 379 THR C N 1
ATOM 10338 C CA . THR C 1 357 ? 155.665 150.282 159.427 1.00 133.49 379 THR C CA 1
ATOM 10339 C C . THR C 1 357 ? 155.477 151.395 160.449 1.00 133.49 379 THR C C 1
ATOM 10340 O O . THR C 1 357 ? 154.441 152.068 160.432 1.00 133.49 379 THR C O 1
ATOM 10344 N N . SER C 1 358 ? 156.445 151.606 161.336 1.00 131.44 380 SER C N 1
ATOM 10345 C CA . SER C 1 358 ? 156.358 152.665 162.332 1.00 131.44 380 SER C CA 1
ATOM 10346 C C . SER C 1 358 ? 157.751 153.250 162.533 1.00 131.44 380 SER C C 1
ATOM 10347 O O . SER C 1 358 ? 158.678 152.970 161.768 1.00 131.44 380 SER C O 1
ATOM 10350 N N . ASN C 1 359 ? 157.896 154.073 163.571 1.00 127.44 381 ASN C N 1
ATOM 10351 C CA . ASN C 1 359 ? 159.158 154.726 163.890 1.00 127.44 381 ASN C CA 1
ATOM 10352 C C . ASN C 1 359 ? 159.640 154.377 165.296 1.00 127.44 381 ASN C C 1
ATOM 10353 O O . ASN C 1 359 ? 160.288 155.192 165.957 1.00 127.44 381 ASN C O 1
ATOM 10358 N N . CYS C 1 360 ? 159.331 153.170 165.765 1.00 132.74 382 CYS C N 1
ATOM 10359 C CA . CYS C 1 360 ? 159.689 152.751 167.111 1.00 132.74 382 CYS C CA 1
ATOM 10360 C C . CYS C 1 360 ? 160.289 151.354 167.066 1.00 132.74 382 CYS C C 1
ATOM 10361 O O . CYS C 1 360 ? 159.710 150.443 166.467 1.00 132.74 382 CYS C O 1
ATOM 10364 N N . TYR C 1 361 ? 161.448 151.189 167.703 1.00 125.59 383 TYR C N 1
ATOM 10365 C CA . TYR C 1 361 ? 162.135 149.899 167.789 1.00 125.59 383 TYR C CA 1
ATOM 10366 C C . TYR C 1 361 ? 162.504 149.626 169.244 1.00 125.59 383 TYR C C 1
ATOM 10367 O O . TYR C 1 361 ? 163.654 149.846 169.629 1.00 125.59 383 TYR C O 1
ATOM 10376 N N . ASN C 1 362 ? 161.549 149.118 170.024 1.00 121.16 384 ASN C N 1
ATOM 10377 C CA . ASN C 1 362 ? 161.804 148.591 171.367 1.00 121.16 384 ASN C CA 1
ATOM 10378 C C . ASN C 1 362 ? 162.712 149.520 172.177 1.00 121.16 384 ASN C C 1
ATOM 10379 O O . ASN C 1 362 ? 163.882 149.225 172.425 1.00 121.16 384 ASN C O 1
ATOM 10384 N N . ASN C 1 363 ? 162.151 150.676 172.541 1.00 123.02 385 ASN C N 1
ATOM 10385 C CA . ASN C 1 363 ? 162.832 151.739 173.279 1.00 123.02 385 ASN C CA 1
ATOM 10386 C C . ASN C 1 363 ? 163.812 152.495 172.388 1.00 123.02 385 ASN C C 1
ATOM 10387 O O . ASN C 1 363 ? 164.836 152.994 172.864 1.00 123.02 385 ASN C O 1
ATOM 10392 N N . SER C 1 364 ? 163.504 152.581 171.096 1.00 121.27 386 SER C N 1
ATOM 10393 C CA . SER C 1 364 ? 164.242 153.427 170.169 1.00 121.27 386 SER C CA 1
ATOM 10394 C C . SER C 1 364 ? 163.244 154.208 169.330 1.00 121.27 386 SER C C 1
ATOM 10395 O O . SER C 1 364 ? 162.215 153.668 168.915 1.00 121.27 386 SER C O 1
ATOM 10398 N N . ILE C 1 365 ? 163.551 155.480 169.081 1.00 119.62 387 ILE C N 1
ATOM 10399 C CA . ILE C 1 365 ? 162.657 156.366 168.348 1.00 119.62 387 ILE C CA 1
ATOM 10400 C C . ILE C 1 365 ? 163.459 157.111 167.291 1.00 119.62 387 ILE C C 1
ATOM 10401 O O . ILE C 1 365 ? 164.674 157.284 167.412 1.00 119.62 387 ILE C O 1
ATOM 10406 N N . TYR C 1 366 ? 162.767 157.539 166.237 1.00 113.99 388 TYR C N 1
ATOM 10407 C CA . TYR C 1 366 ? 163.367 158.294 165.144 1.00 113.99 388 TYR C CA 1
ATOM 10408 C C . TYR C 1 366 ? 162.927 159.747 165.264 1.00 113.99 388 TYR C C 1
ATOM 10409 O O . TYR C 1 366 ? 161.748 160.062 165.078 1.00 113.99 388 TYR C O 1
ATOM 10418 N N . LYS C 1 367 ? 163.872 160.632 165.573 1.00 119.82 389 LYS C N 1
ATOM 10419 C CA . LYS C 1 367 ? 163.584 162.053 165.697 1.00 119.82 389 LYS C CA 1
ATOM 10420 C C . LYS C 1 367 ? 164.757 162.858 165.158 1.00 119.82 389 LYS C C 1
ATOM 10421 O O . LYS C 1 367 ? 165.917 162.453 165.279 1.00 119.82 389 LYS C O 1
ATOM 10427 N N . GLU C 1 368 ? 164.436 164.003 164.553 1.00 124.41 390 GLU C N 1
ATOM 10428 C CA . GLU C 1 368 ? 165.427 164.921 163.989 1.00 124.41 390 GLU C CA 1
ATOM 10429 C C . GLU C 1 368 ? 166.328 164.231 162.967 1.00 124.41 390 GLU C C 1
ATOM 10430 O O . GLU C 1 368 ? 167.500 164.585 162.820 1.00 124.41 390 GLU C O 1
ATOM 10436 N N . GLY C 1 369 ? 165.790 163.243 162.259 1.00 121.01 391 GLY C N 1
ATOM 10437 C CA . GLY C 1 369 ? 166.556 162.527 161.263 1.00 121.01 391 GLY C CA 1
ATOM 10438 C C . GLY C 1 369 ? 167.523 161.502 161.808 1.00 121.01 391 GLY C C 1
ATOM 10439 O O . GLY C 1 369 ? 168.323 160.959 161.038 1.00 121.01 391 GLY C O 1
ATOM 10440 N N . ARG C 1 370 ? 167.479 161.215 163.109 1.00 115.71 392 ARG C N 1
ATOM 10441 C CA . ARG C 1 370 ? 168.394 160.273 163.733 1.00 115.71 392 ARG C CA 1
ATOM 10442 C C . ARG C 1 370 ? 167.619 159.290 164.599 1.00 115.71 392 ARG C C 1
ATOM 10443 O O . ARG C 1 370 ? 166.514 159.580 165.064 1.00 115.71 392 ARG C O 1
ATOM 10451 N N . TRP C 1 371 ? 168.219 158.122 164.809 1.00 117.31 393 TRP C N 1
ATOM 10452 C CA . TRP C 1 371 ? 167.675 157.109 165.703 1.00 117.31 393 TRP C CA 1
ATOM 10453 C C . TRP C 1 371 ? 168.338 157.250 167.068 1.00 117.31 393 TRP C C 1
ATOM 10454 O O . TRP C 1 371 ? 169.567 157.171 167.175 1.00 117.31 393 TRP C O 1
ATOM 10465 N N . VAL C 1 372 ? 167.530 157.452 168.108 1.00 116.92 394 VAL C N 1
ATOM 10466 C CA . VAL C 1 372 ? 168.032 157.627 169.462 1.00 116.92 394 VAL C CA 1
ATOM 10467 C C . VAL C 1 372 ? 167.242 156.731 170.404 1.00 116.92 394 VAL C C 1
ATOM 10468 O O . VAL C 1 372 ? 166.150 156.257 170.084 1.00 116.92 394 VAL C O 1
ATOM 10472 N N . ALA C 1 373 ? 167.817 156.498 171.582 1.00 116.08 395 ALA C N 1
ATOM 10473 C CA . ALA C 1 373 ? 167.137 155.725 172.608 1.00 116.08 395 ALA C CA 1
ATOM 10474 C C . ALA C 1 373 ? 165.897 156.465 173.096 1.00 116.08 395 ALA C C 1
ATOM 10475 O O . ALA C 1 373 ? 165.859 157.697 173.143 1.00 116.08 395 ALA C O 1
ATOM 10477 N N . ASN C 1 374 ? 164.873 155.697 173.458 1.00 127.10 396 ASN C N 1
ATOM 10478 C CA . ASN C 1 374 ? 163.602 156.280 173.856 1.00 127.10 396 ASN C CA 1
ATOM 10479 C C . ASN C 1 374 ? 163.088 155.585 175.106 1.00 127.10 396 ASN C C 1
ATOM 10480 O O . ASN C 1 374 ? 163.242 154.371 175.260 1.00 127.10 396 ASN C O 1
ATOM 10485 N N . THR C 1 375 ? 162.480 156.368 175.997 1.00 136.42 397 THR C N 1
ATOM 10486 C CA . THR C 1 375 ? 161.816 155.844 177.179 1.00 136.42 397 THR C CA 1
ATOM 10487 C C . THR C 1 375 ? 160.327 156.148 177.222 1.00 136.42 397 THR C C 1
ATOM 10488 O O . THR C 1 375 ? 159.611 155.517 178.008 1.00 136.42 397 THR C O 1
ATOM 10492 N N . ASP C 1 376 ? 159.843 157.090 176.413 1.00 145.95 398 ASP C N 1
ATOM 10493 C CA . ASP C 1 376 ? 158.419 157.392 176.345 1.00 145.95 398 ASP C CA 1
ATOM 10494 C C . ASP C 1 376 ? 157.660 156.195 175.788 1.00 145.95 398 ASP C C 1
ATOM 10495 O O . ASP C 1 376 ? 157.891 155.782 174.648 1.00 145.95 398 ASP C O 1
ATOM 10500 N N . SER C 1 377 ? 156.758 155.630 176.593 1.00 153.69 399 SER C N 1
ATOM 10501 C CA . SER C 1 377 ? 156.054 154.419 176.182 1.00 153.69 399 SER C CA 1
ATOM 10502 C C . SER C 1 377 ? 155.180 154.667 174.960 1.00 153.69 399 SER C C 1
ATOM 10503 O O . SER C 1 377 ? 155.175 153.864 174.019 1.00 153.69 399 SER C O 1
ATOM 10506 N N . SER C 1 378 ? 154.435 155.770 174.948 1.00 153.23 400 SER C N 1
ATOM 10507 C CA . SER C 1 378 ? 153.483 156.054 173.879 1.00 153.23 400 SER C CA 1
ATOM 10508 C C . SER C 1 378 ? 153.919 157.313 173.135 1.00 153.23 400 SER C C 1
ATOM 10509 O O . SER C 1 378 ? 153.440 158.417 173.397 1.00 153.23 400 SER C O 1
ATOM 10512 N N . GLN C 1 379 ? 154.841 157.134 172.188 1.00 148.11 401 GLN C N 1
ATOM 10513 C CA . GLN C 1 379 ? 155.110 158.121 171.139 1.00 148.11 401 GLN C CA 1
ATOM 10514 C C . GLN C 1 379 ? 155.468 157.320 169.889 1.00 148.11 401 GLN C C 1
ATOM 10515 O O . GLN C 1 379 ? 156.642 157.038 169.635 1.00 148.11 401 GLN C O 1
ATOM 10521 N N . CYS C 1 380 ? 154.452 156.983 169.100 1.00 146.16 402 CYS C N 1
ATOM 10522 C CA . CYS C 1 380 ? 154.632 156.157 167.915 1.00 146.16 402 CYS C CA 1
ATOM 10523 C C . CYS C 1 380 ? 153.524 156.488 166.930 1.00 146.16 402 CYS C C 1
ATOM 10524 O O . CYS C 1 380 ? 152.381 156.724 167.328 1.00 146.16 402 CYS C O 1
ATOM 10527 N N . ILE C 1 381 ? 153.869 156.501 165.646 1.00 136.76 403 ILE C N 1
ATOM 10528 C CA . ILE C 1 381 ? 152.922 156.783 164.573 1.00 136.76 403 ILE C CA 1
ATOM 10529 C C . ILE C 1 381 ? 152.955 155.623 163.591 1.00 136.76 403 ILE C C 1
ATOM 10530 O O . ILE C 1 381 ? 154.034 155.193 163.167 1.00 136.76 403 ILE C O 1
ATOM 10535 N N . ASP C 1 382 ? 151.778 155.119 163.234 1.00 134.91 404 ASP C N 1
ATOM 10536 C CA . ASP C 1 382 ? 151.678 154.054 162.247 1.00 134.91 404 ASP C CA 1
ATOM 10537 C C . ASP C 1 382 ? 151.645 154.655 160.848 1.00 134.91 404 ASP C C 1
ATOM 10538 O O . ASP C 1 382 ? 150.828 155.535 160.558 1.00 134.91 404 ASP C O 1
ATOM 10543 N N . PHE C 1 383 ? 152.539 154.182 159.984 1.00 131.17 405 PHE C N 1
ATOM 10544 C CA . PHE C 1 383 ? 152.670 154.738 158.647 1.00 131.17 405 PHE C CA 1
ATOM 10545 C C . PHE C 1 383 ? 151.444 154.419 157.803 1.00 131.17 405 PHE C C 1
ATOM 10546 O O . PHE C 1 383 ? 150.920 153.300 157.835 1.00 131.17 405 PHE C O 1
ATOM 10554 N N .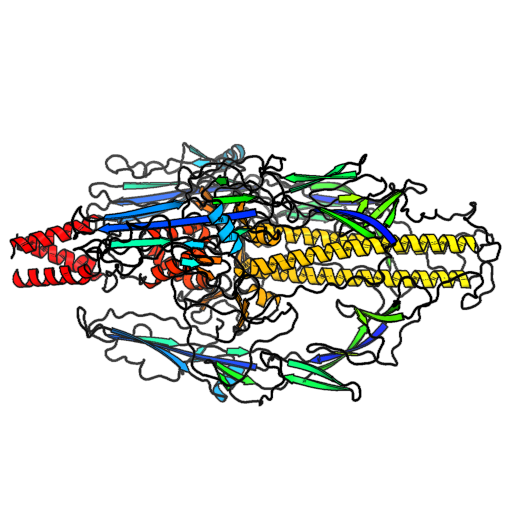 SER C 1 384 ? 150.989 155.410 157.049 1.00 131.31 406 SER C N 1
ATOM 10555 C CA . SER C 1 384 ? 149.861 155.283 156.139 1.00 131.31 406 SER C CA 1
ATOM 10556 C C . SER C 1 384 ? 150.309 155.645 154.725 1.00 131.31 406 SER C C 1
ATOM 10557 O O . SER C 1 384 ? 151.495 155.857 154.461 1.00 131.31 406 SER C O 1
ATOM 10560 N N . ASN C 1 385 ? 149.343 155.711 153.814 1.00 127.61 407 ASN C N 1
ATOM 10561 C CA . ASN C 1 385 ? 149.636 156.100 152.444 1.00 127.61 407 ASN C CA 1
ATOM 10562 C C . ASN C 1 385 ? 150.121 157.546 152.391 1.00 127.61 407 ASN C C 1
ATOM 10563 O O . ASN C 1 385 ? 149.655 158.409 153.137 1.00 127.61 407 ASN C O 1
ATOM 10568 N N . TYR C 1 386 ? 151.068 157.800 151.495 1.00 126.99 408 TYR C N 1
ATOM 10569 C CA . TYR C 1 386 ? 151.712 159.100 151.387 1.00 126.99 408 TYR C CA 1
ATOM 10570 C C . TYR C 1 386 ? 151.397 159.736 150.042 1.00 126.99 408 TYR C C 1
ATOM 10571 O O . TYR C 1 386 ? 151.269 159.050 149.024 1.00 126.99 408 TYR C O 1
ATOM 10580 N N . LYS C 1 387 ? 151.269 161.059 150.050 1.00 126.95 409 LYS C N 1
ATOM 10581 C CA . LYS C 1 387 ? 151.168 161.812 148.814 1.00 126.95 409 LYS C CA 1
ATOM 10582 C C . LYS C 1 387 ? 152.549 162.303 148.387 1.00 126.95 409 LYS C C 1
ATOM 10583 O O . LYS C 1 387 ? 153.507 162.305 149.163 1.00 126.95 409 LYS C O 1
ATOM 10589 N N . GLU C 1 388 ? 152.645 162.726 147.129 1.00 128.74 410 GLU C N 1
ATOM 10590 C CA . GLU C 1 388 ? 153.897 163.241 146.600 1.00 128.74 410 GLU C CA 1
ATOM 10591 C C . GLU C 1 388 ? 153.634 164.579 145.929 1.00 128.74 410 GLU C C 1
ATOM 10592 O O . GLU C 1 388 ? 152.633 164.745 145.229 1.00 128.74 410 GLU C O 1
ATOM 10598 N N . LEU C 1 389 ? 154.528 165.535 146.163 1.00 121.19 411 LEU C N 1
ATOM 10599 C CA . LEU C 1 389 ? 154.373 166.875 145.621 1.00 121.19 411 LEU C CA 1
ATOM 10600 C C . LEU C 1 389 ? 155.719 167.385 145.136 1.00 121.19 411 LEU C C 1
ATOM 10601 O O . LEU C 1 389 ? 156.773 166.957 145.614 1.00 121.19 411 LEU C O 1
ATOM 10606 N N . ALA C 1 390 ? 155.672 168.302 144.180 1.00 123.93 412 ALA C N 1
ATOM 10607 C CA . ALA C 1 390 ? 156.857 168.981 143.685 1.00 123.93 412 ALA C CA 1
ATOM 10608 C C . ALA C 1 390 ? 156.980 170.357 144.329 1.00 123.93 412 ALA C C 1
ATOM 10609 O O . ALA C 1 390 ? 156.099 170.814 145.059 1.00 123.93 412 ALA C O 1
ATOM 10611 N N . ILE C 1 391 ? 158.103 171.018 144.048 1.00 121.03 413 ILE C N 1
ATOM 10612 C CA . ILE C 1 391 ? 158.352 172.336 144.622 1.00 121.03 413 ILE C CA 1
ATOM 10613 C C . ILE C 1 391 ? 157.386 173.370 144.055 1.00 121.03 413 ILE C C 1
ATOM 10614 O O . ILE C 1 391 ? 157.021 174.333 144.740 1.00 121.03 413 ILE C O 1
ATOM 10619 N N . ASP C 1 392 ? 156.936 173.185 142.816 1.00 128.10 414 ASP C N 1
ATOM 10620 C CA . ASP C 1 392 ? 156.135 174.176 142.105 1.00 128.10 414 ASP C CA 1
ATOM 10621 C C . ASP C 1 392 ? 154.685 173.730 141.937 1.00 128.10 414 ASP C C 1
ATOM 10622 O O . ASP C 1 392 ? 154.086 173.910 140.875 1.00 128.10 414 ASP C O 1
ATOM 10627 N N . ASP C 1 393 ? 154.102 173.142 142.978 1.00 130.58 415 ASP C N 1
ATOM 10628 C CA . ASP C 1 393 ? 152.749 172.606 142.891 1.00 130.58 415 ASP C CA 1
ATOM 10629 C C . ASP C 1 393 ? 151.666 173.599 143.301 1.00 130.58 415 ASP C C 1
ATOM 10630 O O . ASP C 1 393 ? 150.480 173.288 143.139 1.00 130.58 415 ASP C O 1
ATOM 10635 N N . ASP C 1 394 ? 152.032 174.771 143.824 1.00 128.40 416 ASP C N 1
ATOM 10636 C CA . ASP C 1 394 ? 151.085 175.847 144.128 1.00 128.40 416 ASP C CA 1
ATOM 10637 C C . ASP C 1 394 ? 149.998 175.365 145.096 1.00 128.40 416 ASP C C 1
ATOM 10638 O O . ASP C 1 394 ? 148.811 175.289 144.770 1.00 128.40 416 ASP C O 1
ATOM 10643 N N . VAL C 1 395 ? 150.443 175.035 146.306 1.00 123.48 417 VAL C N 1
ATOM 10644 C CA . VAL C 1 395 ? 149.561 174.545 147.357 1.00 123.48 417 VAL C CA 1
ATOM 10645 C C . VAL C 1 395 ? 149.598 175.515 148.529 1.00 123.48 417 VAL C C 1
ATOM 10646 O O . VAL C 1 395 ? 150.659 176.024 148.908 1.00 123.48 417 VAL C O 1
ATOM 10650 N N . GLU C 1 396 ? 148.427 175.770 149.106 1.00 125.60 418 GLU C N 1
ATOM 10651 C CA . GLU C 1 396 ? 148.283 176.641 150.262 1.00 125.60 418 GLU C CA 1
ATOM 10652 C C . GLU C 1 396 ? 147.909 175.813 151.485 1.00 125.60 418 GLU C C 1
ATOM 10653 O O . GLU C 1 396 ? 147.593 174.625 151.387 1.00 125.60 418 GLU C O 1
ATOM 10659 N N . PHE C 1 397 ? 147.946 176.456 152.656 1.00 117.68 419 PHE C N 1
ATOM 10660 C CA . PHE C 1 397 ? 147.825 175.734 153.917 1.00 117.68 419 PHE C CA 1
ATOM 10661 C C . PHE C 1 397 ? 146.927 176.423 154.939 1.00 117.68 419 PHE C C 1
ATOM 10662 O O . PHE C 1 397 ? 146.949 176.042 156.115 1.00 117.68 419 PHE C O 1
ATOM 10670 N N . TRP C 1 398 ? 146.142 177.418 154.536 1.00 115.43 420 TRP C N 1
ATOM 10671 C CA . TRP C 1 398 ? 145.175 178.062 155.418 1.00 115.43 420 TRP C CA 1
ATOM 10672 C C . TRP C 1 398 ? 143.779 177.820 154.864 1.00 115.43 420 TRP C C 1
ATOM 10673 O O . TRP C 1 398 ? 143.496 178.172 153.716 1.00 115.43 420 TRP C O 1
ATOM 10684 N N . ILE C 1 399 ? 142.910 177.223 155.684 1.00 113.29 421 ILE C N 1
ATOM 10685 C CA . ILE C 1 399 ? 141.575 176.827 155.260 1.00 113.29 421 ILE C CA 1
ATOM 10686 C C . ILE C 1 399 ? 140.565 177.290 156.301 1.00 113.29 421 ILE C C 1
ATOM 10687 O O . ILE C 1 399 ? 140.626 176.855 157.455 1.00 113.29 421 ILE C O 1
ATOM 10692 N N . PRO C 1 400 ? 139.617 178.160 155.952 1.00 116.84 422 PRO C N 1
ATOM 10693 C CA . PRO C 1 400 ? 138.637 178.637 156.939 1.00 116.84 422 PRO C CA 1
ATOM 10694 C C . PRO C 1 400 ? 137.482 177.673 157.158 1.00 116.84 422 PRO C C 1
ATOM 10695 O O . PRO C 1 400 ? 136.440 177.794 156.508 1.00 116.84 422 PRO C O 1
ATOM 10699 N N . THR C 1 401 ? 137.656 176.700 158.046 1.00 123.57 423 THR C N 1
ATOM 10700 C CA . THR C 1 401 ? 136.602 175.755 158.395 1.00 123.57 423 THR C CA 1
ATOM 10701 C C . THR C 1 401 ? 136.267 175.870 159.881 1.00 123.57 423 THR C C 1
ATOM 10702 O O . THR C 1 401 ? 136.793 176.724 160.600 1.00 123.57 423 THR C O 1
ATOM 10706 N N . ILE C 1 402 ? 135.380 174.992 160.334 1.00 131.07 424 ILE C N 1
ATOM 10707 C CA . ILE C 1 402 ? 134.947 174.959 161.717 1.00 131.07 424 ILE C CA 1
ATOM 10708 C C . ILE C 1 402 ? 135.585 173.758 162.404 1.00 131.07 424 ILE C C 1
ATOM 10709 O O . ILE C 1 402 ? 135.881 172.741 161.781 1.00 131.07 424 ILE C O 1
ATOM 10714 N N . GLY C 1 403 ? 135.806 173.873 163.709 1.00 145.77 425 GLY C N 1
ATOM 10715 C CA . GLY C 1 403 ? 136.406 172.789 164.459 1.00 145.77 425 GLY C CA 1
ATOM 10716 C C . GLY C 1 403 ? 136.590 173.180 165.912 1.00 145.77 425 GLY C C 1
ATOM 10717 O O . GLY C 1 403 ? 136.101 174.219 166.356 1.00 145.77 425 GLY C O 1
ATOM 10718 N N . ASN C 1 404 ? 137.303 172.323 166.639 1.00 161.93 426 ASN C N 1
ATOM 10719 C CA . ASN C 1 404 ? 137.523 172.537 168.062 1.00 161.93 426 ASN C CA 1
ATOM 10720 C C . ASN C 1 404 ? 138.309 173.821 168.298 1.00 161.93 426 ASN C C 1
ATOM 10721 O O . ASN C 1 404 ? 139.288 174.107 167.604 1.00 161.93 426 ASN C O 1
ATOM 10726 N N . THR C 1 405 ? 137.869 174.597 169.291 1.00 151.50 427 THR C N 1
ATOM 10727 C CA . THR C 1 405 ? 138.515 175.856 169.629 1.00 151.50 427 THR C CA 1
ATOM 10728 C C . THR C 1 405 ? 139.613 175.719 170.672 1.00 151.50 427 THR C C 1
ATOM 10729 O O . THR C 1 405 ? 140.317 176.699 170.931 1.00 151.50 427 THR C O 1
ATOM 10733 N N . THR C 1 406 ? 139.776 174.544 171.269 1.00 150.54 428 THR C N 1
ATOM 10734 C CA . THR C 1 406 ? 140.832 174.346 172.250 1.00 150.54 428 THR C CA 1
ATOM 10735 C C . THR C 1 406 ? 142.175 174.144 171.558 1.00 150.54 428 THR C C 1
ATOM 10736 O O . THR C 1 406 ? 142.279 173.465 170.533 1.00 150.54 428 THR C O 1
ATOM 10740 N N . TYR C 1 407 ? 143.213 174.746 172.132 1.00 137.50 429 TYR C N 1
ATOM 10741 C CA . TYR C 1 407 ? 144.562 174.647 171.598 1.00 137.50 429 TYR C CA 1
ATOM 10742 C C . TYR C 1 407 ? 145.538 174.387 172.734 1.00 137.50 429 TYR C C 1
ATOM 10743 O O . TYR C 1 407 ? 145.348 174.876 173.850 1.00 137.50 429 TYR C O 1
ATOM 10752 N N . HIS C 1 408 ? 146.584 173.620 172.441 1.00 137.00 430 HIS C N 1
ATOM 10753 C CA . HIS C 1 408 ? 147.606 173.311 173.429 1.00 137.00 430 HIS C CA 1
ATOM 10754 C C . HIS C 1 408 ? 148.887 172.915 172.710 1.00 137.00 430 HIS C C 1
ATOM 10755 O O . HIS C 1 408 ? 148.846 172.211 171.699 1.00 137.00 430 HIS C O 1
ATOM 10762 N N . ASP C 1 409 ? 150.018 173.369 173.242 1.00 136.98 431 ASP C N 1
ATOM 10763 C CA . ASP C 1 409 ? 151.324 173.039 172.693 1.00 136.98 431 ASP C CA 1
ATOM 10764 C C . ASP C 1 409 ? 152.360 173.142 173.805 1.00 136.98 431 ASP C C 1
ATOM 10765 O O . ASP C 1 409 ? 152.077 173.626 174.904 1.00 136.98 431 ASP C O 1
ATOM 10770 N N . SER C 1 410 ? 153.571 172.680 173.509 1.00 125.35 432 SER C N 1
ATOM 10771 C CA . SER C 1 410 ? 154.654 172.709 174.480 1.00 125.35 432 SER C CA 1
ATOM 10772 C C . SER C 1 410 ? 155.933 173.159 173.792 1.00 125.35 432 SER C C 1
ATOM 10773 O O . SER C 1 410 ? 156.136 172.909 172.600 1.00 125.35 432 SER C O 1
ATOM 10776 N N . TRP C 1 411 ? 156.795 173.827 174.557 1.00 117.31 433 TRP C N 1
ATOM 10777 C CA . TRP C 1 411 ? 158.080 174.279 174.042 1.00 117.31 433 TRP C CA 1
ATOM 10778 C C . TRP C 1 411 ? 159.066 173.140 173.830 1.00 117.31 433 TRP C C 1
ATOM 10779 O O . TRP C 1 411 ? 160.099 173.349 173.187 1.00 117.31 433 TRP C O 1
ATOM 10790 N N . LYS C 1 412 ? 158.776 171.948 174.353 1.00 119.77 434 LYS C N 1
ATOM 10791 C CA . LYS C 1 412 ? 159.672 170.811 174.191 1.00 119.77 434 LYS C CA 1
ATOM 10792 C C . LYS C 1 412 ? 159.589 170.189 172.805 1.00 119.77 434 LYS C C 1
ATOM 10793 O O . LYS C 1 412 ? 160.530 169.503 172.391 1.00 119.77 434 LYS C O 1
ATOM 10799 N N . ASP C 1 413 ? 158.495 170.407 172.083 1.00 126.73 435 ASP C N 1
ATOM 10800 C CA . ASP C 1 413 ? 158.305 169.826 170.755 1.00 126.73 435 ASP C CA 1
ATOM 10801 C C . ASP C 1 413 ? 158.710 170.819 169.668 1.00 126.73 435 ASP C C 1
ATOM 10802 O O . ASP C 1 413 ? 157.893 171.306 168.886 1.00 126.73 435 ASP C O 1
ATOM 10807 N N . ALA C 1 414 ? 160.005 171.115 169.627 1.00 122.91 436 ALA C N 1
ATOM 10808 C CA . ALA C 1 414 ? 160.578 172.033 168.653 1.00 122.91 436 ALA C CA 1
ATOM 10809 C C . ALA C 1 414 ? 161.410 171.250 167.648 1.00 122.91 436 ALA C C 1
ATOM 10810 O O . ALA C 1 414 ? 162.107 170.300 168.020 1.00 122.91 436 ALA C O 1
ATOM 10812 N N . SER C 1 415 ? 161.335 171.650 166.382 1.00 123.50 437 SER C N 1
ATOM 10813 C CA . SER C 1 415 ? 162.046 170.961 165.313 1.00 123.50 437 SER C CA 1
ATOM 10814 C C . SER C 1 415 ? 163.514 171.391 165.305 1.00 123.50 437 SER C C 1
ATOM 10815 O O . SER C 1 415 ? 163.991 172.084 166.207 1.00 123.50 437 SER C O 1
ATOM 10818 N N . GLY C 1 416 ? 164.246 170.973 164.275 1.00 121.52 438 GLY C N 1
ATOM 10819 C CA . GLY C 1 416 ? 165.662 171.265 164.166 1.00 121.52 438 GLY C CA 1
ATOM 10820 C C . GLY C 1 416 ? 165.998 172.740 164.096 1.00 121.52 438 GLY C C 1
ATOM 10821 O O . GLY C 1 416 ? 165.400 173.487 163.317 1.00 121.52 438 GLY C O 1
ATOM 10822 N N . TRP C 1 417 ? 166.938 173.166 164.943 1.00 116.83 439 TRP C N 1
ATOM 10823 C CA . TRP C 1 417 ? 167.479 174.523 164.972 1.00 116.83 439 TRP C CA 1
ATOM 10824 C C . TRP C 1 417 ? 166.444 175.548 165.429 1.00 116.83 439 TRP C C 1
ATOM 10825 O O . TRP C 1 417 ? 166.762 176.732 165.579 1.00 116.83 439 TRP C O 1
ATOM 10836 N N . SER C 1 418 ? 165.207 175.109 165.657 1.00 116.32 440 SER C N 1
ATOM 10837 C CA . SER C 1 418 ? 164.242 175.970 166.328 1.00 116.32 440 SER C CA 1
ATOM 10838 C C . SER C 1 418 ? 164.380 175.853 167.839 1.00 116.32 440 SER C C 1
ATOM 10839 O O . SER C 1 418 ? 164.284 176.855 168.558 1.00 116.32 440 SER C O 1
ATOM 10842 N N . PHE C 1 419 ? 164.625 174.634 168.327 1.00 117.70 441 PHE C N 1
ATOM 10843 C CA . PHE C 1 419 ? 164.893 174.440 169.747 1.00 117.70 441 PHE C CA 1
ATOM 10844 C C . PHE C 1 419 ? 166.130 175.211 170.184 1.00 117.70 441 PHE C C 1
ATOM 10845 O O . PHE C 1 419 ? 166.112 175.900 171.210 1.00 117.70 441 PHE C O 1
ATOM 10853 N N . ILE C 1 420 ? 167.213 175.115 169.411 1.00 116.57 442 ILE C N 1
ATOM 10854 C CA . ILE C 1 420 ? 168.447 175.811 169.765 1.00 116.57 442 ILE C CA 1
ATOM 10855 C C . ILE C 1 420 ? 168.228 177.317 169.757 1.00 116.57 442 ILE C C 1
ATOM 10856 O O . ILE C 1 420 ? 168.635 178.027 170.683 1.00 116.57 442 ILE C O 1
ATOM 10861 N N . ALA C 1 421 ? 167.564 177.828 168.718 1.00 113.81 443 ALA C N 1
ATOM 10862 C CA . ALA C 1 421 ? 167.337 179.266 168.622 1.00 113.81 443 ALA C CA 1
ATOM 10863 C C . ALA C 1 421 ? 166.470 179.768 169.770 1.00 113.81 443 ALA C C 1
ATOM 10864 O O . ALA C 1 421 ? 166.721 180.846 170.320 1.00 113.81 443 ALA C O 1
ATOM 10866 N N . GLN C 1 422 ? 165.447 179.000 170.150 1.00 110.98 444 GLN C N 1
ATOM 10867 C CA . GLN C 1 422 ? 164.538 179.460 171.194 1.00 110.98 444 GLN C CA 1
ATOM 10868 C C . GLN C 1 422 ? 165.162 179.345 172.580 1.00 110.98 444 GLN C C 1
ATOM 10869 O O . GLN C 1 422 ? 164.888 180.173 173.456 1.00 110.98 444 GLN C O 1
ATOM 10875 N N . GLN C 1 423 ? 166.003 178.333 172.806 1.00 119.57 445 GLN C N 1
ATOM 10876 C CA . GLN C 1 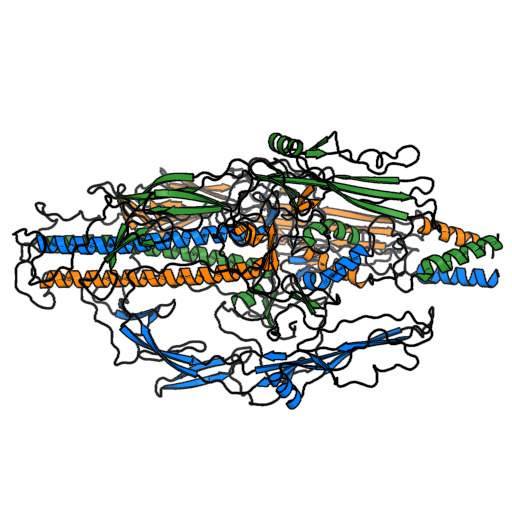423 ? 166.553 178.077 174.130 1.00 119.57 445 GLN C CA 1
ATOM 10877 C C . GLN C 1 423 ? 168.011 178.504 174.269 1.00 119.57 445 GLN C C 1
ATOM 10878 O O . GLN C 1 423 ? 168.658 178.134 175.252 1.00 119.57 445 GLN C O 1
ATOM 10884 N N . LYS C 1 424 ? 168.543 179.259 173.305 1.00 122.81 446 LYS C N 1
ATOM 10885 C CA . LYS C 1 424 ? 169.917 179.742 173.423 1.00 122.81 446 LYS C CA 1
ATOM 10886 C C . LYS C 1 424 ? 170.110 180.592 174.675 1.00 122.81 446 LYS C C 1
ATOM 10887 O O . LYS C 1 424 ? 171.081 180.406 175.419 1.00 122.81 446 LYS C O 1
ATOM 10893 N N . SER C 1 425 ? 169.197 181.534 174.924 1.00 123.03 447 SER C N 1
ATOM 10894 C CA . SER C 1 425 ? 169.339 182.411 176.082 1.00 123.03 447 SER C CA 1
ATOM 10895 C C . SER C 1 425 ? 169.240 181.629 177.387 1.00 123.03 447 SER C C 1
ATOM 10896 O O . SER C 1 425 ? 170.016 181.863 178.322 1.00 123.03 447 SER C O 1
ATOM 10899 N N . ASN C 1 426 ? 168.287 180.698 177.470 1.00 129.34 448 ASN C N 1
ATOM 10900 C CA . ASN C 1 426 ? 168.140 179.903 178.684 1.00 129.34 448 ASN C CA 1
ATOM 10901 C C . ASN C 1 426 ? 169.349 179.004 178.908 1.00 129.34 448 ASN C C 1
ATOM 10902 O O . ASN C 1 426 ? 169.792 178.823 180.047 1.00 129.34 448 ASN C O 1
ATOM 10907 N N . LEU C 1 427 ? 169.897 178.433 177.833 1.00 127.75 449 LEU C N 1
ATOM 10908 C CA . LEU C 1 427 ? 171.108 177.632 177.959 1.00 127.75 449 LEU C CA 1
ATOM 10909 C C . LEU C 1 427 ? 172.277 178.477 178.442 1.00 127.75 449 LEU C C 1
ATOM 10910 O O . LEU C 1 427 ? 173.056 178.038 179.298 1.00 127.75 449 LEU C O 1
ATOM 10915 N N . ILE C 1 428 ? 172.415 179.692 177.910 1.00 125.17 450 ILE C N 1
ATOM 10916 C CA . ILE C 1 428 ? 173.483 180.588 178.353 1.00 125.17 450 ILE C CA 1
ATOM 10917 C C . ILE C 1 428 ? 173.322 180.907 179.834 1.00 125.17 450 ILE C C 1
ATOM 10918 O O . ILE C 1 428 ? 174.293 180.895 180.599 1.00 125.17 450 ILE C O 1
ATOM 10923 N N . THR C 1 429 ? 172.090 181.200 180.255 1.00 130.56 451 THR C N 1
ATOM 10924 C CA . THR C 1 429 ? 171.841 181.513 181.660 1.00 130.56 451 THR C CA 1
ATOM 10925 C C . THR C 1 429 ? 172.166 180.326 182.557 1.00 130.56 451 THR C C 1
ATOM 10926 O O . THR C 1 429 ? 172.794 180.487 183.611 1.00 130.56 451 THR C O 1
ATOM 10930 N N . THR C 1 430 ? 171.755 179.121 182.154 1.00 136.19 452 THR C N 1
ATOM 10931 C CA . THR C 1 430 ? 172.042 177.935 182.953 1.00 136.19 452 THR C CA 1
ATOM 10932 C C . THR C 1 430 ? 173.541 177.681 183.049 1.00 136.19 452 THR C C 1
ATOM 10933 O O . THR C 1 430 ? 174.056 177.356 184.126 1.00 136.19 452 THR C O 1
ATOM 10937 N N . MET C 1 431 ? 174.256 177.820 181.932 1.00 136.15 453 MET C N 1
ATOM 10938 C CA . MET C 1 431 ? 175.696 177.584 181.937 1.00 136.15 453 MET C CA 1
ATOM 10939 C C . MET C 1 431 ? 176.429 178.611 182.789 1.00 136.15 453 MET C C 1
ATOM 10940 O O . MET C 1 431 ? 177.346 178.260 183.541 1.00 136.15 453 MET C O 1
ATOM 10945 N N . GLU C 1 432 ? 176.049 179.886 182.685 1.00 140.21 454 GLU C N 1
ATOM 10946 C CA . GLU C 1 432 ? 176.762 180.929 183.417 1.00 140.21 454 GLU C CA 1
ATOM 10947 C C . GLU C 1 432 ? 176.447 180.878 184.907 1.00 140.21 454 GLU C C 1
ATOM 10948 O O . GLU C 1 432 ? 177.351 180.972 185.744 1.00 140.21 454 GLU C O 1
ATOM 10954 N N . ASN C 1 433 ? 175.164 180.739 185.256 1.00 143.93 455 ASN C N 1
ATOM 10955 C CA . ASN C 1 433 ? 174.776 180.755 186.663 1.00 143.93 455 ASN C CA 1
ATOM 10956 C C . ASN C 1 433 ? 175.394 179.588 187.422 1.00 143.93 455 ASN C C 1
ATOM 10957 O O . ASN C 1 433 ? 175.871 179.755 188.551 1.00 143.93 455 ASN C O 1
ATOM 10962 N N . THR C 1 434 ? 175.394 178.403 186.821 1.00 146.90 456 THR C N 1
ATOM 10963 C CA . THR C 1 434 ? 176.008 177.230 187.437 1.00 146.90 456 THR C CA 1
ATOM 10964 C C . THR C 1 434 ? 177.477 177.185 187.039 1.00 146.90 456 THR C C 1
ATOM 10965 O O . THR C 1 434 ? 177.821 176.834 185.909 1.00 146.90 456 THR C O 1
ATOM 10969 N N . LYS C 1 435 ? 178.356 177.540 187.976 1.00 157.45 457 LYS C N 1
ATOM 10970 C CA . LYS C 1 435 ? 179.798 177.497 187.746 1.00 157.45 457 LYS C CA 1
ATOM 10971 C C . LYS C 1 435 ? 180.274 176.043 187.752 1.00 157.45 457 LYS C C 1
ATOM 10972 O O . LYS C 1 435 ? 180.709 175.497 188.766 1.00 157.45 457 LYS C O 1
ATOM 10978 N N . PHE C 1 436 ? 180.155 175.415 186.582 1.00 156.33 458 PHE C N 1
ATOM 10979 C CA . PHE C 1 436 ? 180.494 174.008 186.427 1.00 156.33 458 PHE C CA 1
ATOM 10980 C C . PHE C 1 436 ? 181.916 173.734 186.905 1.00 156.33 458 PHE C C 1
ATOM 10981 O O . PHE C 1 436 ? 182.865 174.442 186.557 1.00 156.33 458 PHE C O 1
ATOM 10989 N N . GLY C 1 437 ? 182.048 172.696 187.725 1.00 162.55 459 GLY C N 1
ATOM 10990 C CA . GLY C 1 437 ? 183.331 172.370 188.318 1.00 162.55 459 GLY C CA 1
ATOM 10991 C C . GLY C 1 437 ? 183.146 171.414 189.479 1.00 162.55 459 GLY C C 1
ATOM 10992 O O . GLY C 1 437 ? 182.070 170.841 189.663 1.00 162.55 459 GLY C O 1
ATOM 10993 N N . GLY C 1 438 ? 184.211 171.256 190.260 1.00 171.98 460 GLY C N 1
ATOM 10994 C CA . GLY C 1 438 ? 184.185 170.342 191.387 1.00 171.98 460 GLY C CA 1
ATOM 10995 C C . GLY C 1 438 ? 183.791 170.986 192.701 1.00 171.98 460 GLY C C 1
ATOM 10996 O O . GLY C 1 438 ? 184.462 170.793 193.718 1.00 171.98 460 GLY C O 1
ATOM 10997 N N . VAL C 1 439 ? 182.700 171.757 192.697 1.00 174.87 461 VAL C N 1
ATOM 10998 C CA . VAL C 1 439 ? 182.205 172.424 193.890 1.00 174.87 461 VAL C CA 1
ATOM 10999 C C . VAL C 1 439 ? 180.801 171.964 194.264 1.00 174.87 461 VAL C C 1
ATOM 11000 O O . VAL C 1 439 ? 180.500 171.781 195.449 1.00 174.87 461 VAL C O 1
ATOM 11004 N N . GLY C 1 440 ? 179.923 171.782 193.280 1.00 170.01 462 GLY C N 1
ATOM 11005 C CA . GLY C 1 440 ? 178.577 171.312 193.568 1.00 170.01 462 GLY C CA 1
ATOM 11006 C C . GLY C 1 440 ? 178.602 169.898 194.119 1.00 170.01 462 GLY C C 1
ATOM 11007 O O . GLY C 1 440 ? 179.081 168.967 193.461 1.00 170.01 462 GLY C O 1
ATOM 11008 N N . THR C 1 441 ? 178.077 169.729 195.336 1.00 168.06 463 THR C N 1
ATOM 11009 C CA . THR C 1 441 ? 178.135 168.434 196.004 1.00 168.06 463 THR C CA 1
ATOM 11010 C C . THR C 1 441 ? 176.833 168.081 196.719 1.00 168.06 463 THR C C 1
ATOM 11011 O O . THR C 1 441 ? 176.778 167.059 197.414 1.00 168.06 463 THR C O 1
ATOM 11015 N N . SER C 1 442 ? 175.786 168.893 196.568 1.00 158.20 464 SER C N 1
ATOM 11016 C CA . SER C 1 442 ? 174.498 168.589 197.184 1.00 158.20 464 SER C CA 1
ATOM 11017 C C . SER C 1 442 ? 173.723 167.516 196.432 1.00 158.20 464 SER C C 1
ATOM 11018 O O . SER C 1 442 ? 172.564 167.259 196.775 1.00 158.20 464 SER C O 1
ATOM 11021 N N . LEU C 1 443 ? 174.331 166.894 195.423 1.00 159.15 465 LEU C N 1
ATOM 11022 C CA . LEU C 1 443 ? 173.685 165.867 194.620 1.00 159.15 465 LEU C CA 1
ATOM 11023 C C . LEU C 1 443 ? 173.976 164.450 195.097 1.00 159.15 465 LEU C C 1
ATOM 11024 O O . LEU C 1 443 ? 173.438 163.501 194.519 1.00 159.15 465 LEU C O 1
ATOM 11029 N N . SER C 1 444 ? 174.804 164.285 196.125 1.00 159.85 466 SER C N 1
ATOM 11030 C CA . SER C 1 444 ? 175.191 162.966 196.607 1.00 159.85 466 SER C CA 1
ATOM 11031 C C . SER C 1 444 ? 174.194 162.374 197.593 1.00 159.85 466 SER C C 1
ATOM 11032 O O . SER C 1 444 ? 174.437 161.280 198.114 1.00 159.85 466 SER C O 1
ATOM 11035 N N . ASP C 1 445 ? 173.085 163.060 197.862 1.00 168.60 467 ASP C N 1
ATOM 11036 C CA . ASP C 1 445 ? 172.085 162.550 198.793 1.00 168.60 467 ASP C CA 1
ATOM 11037 C C . ASP C 1 445 ? 170.687 162.631 198.195 1.00 168.60 467 ASP C C 1
ATOM 11038 O O . ASP C 1 445 ? 170.530 162.910 197.003 1.00 168.60 467 ASP C O 1
ATOM 11043 N N . ILE C 1 446 ? 169.666 162.387 199.015 1.00 180.75 468 ILE C N 1
ATOM 11044 C CA . ILE C 1 446 ? 168.287 162.336 198.545 1.00 180.75 468 ILE C CA 1
ATOM 11045 C C . ILE C 1 446 ? 167.572 163.568 199.092 1.00 180.75 468 ILE C C 1
ATOM 11046 O O . ILE C 1 446 ? 168.135 164.308 199.905 1.00 180.75 468 ILE C O 1
ATOM 11051 N N . THR C 1 447 ? 166.334 163.804 198.648 1.00 188.01 469 THR C N 1
ATOM 11052 C CA . THR C 1 447 ? 165.597 165.012 199.004 1.00 188.01 469 THR C CA 1
ATOM 11053 C C . THR C 1 447 ? 165.293 165.124 200.493 1.00 188.01 469 THR C C 1
ATOM 11054 O O . THR C 1 447 ? 164.690 166.121 200.906 1.00 188.01 469 THR C O 1
ATOM 11058 N N . SER C 1 448 ? 165.682 164.136 201.303 1.00 194.58 470 SER C N 1
ATOM 11059 C CA . SER C 1 448 ? 165.418 164.203 202.738 1.00 194.58 470 SER C CA 1
ATOM 11060 C C . SER C 1 448 ? 166.138 165.384 203.379 1.00 194.58 470 SER C C 1
ATOM 11061 O O . SER C 1 448 ? 165.555 166.121 204.182 1.00 194.58 470 SER C O 1
ATOM 11064 N N . MET C 1 449 ? 167.399 165.602 202.996 1.00 192.77 471 MET C N 1
ATOM 11065 C CA . MET C 1 449 ? 168.238 166.593 203.665 1.00 192.77 471 MET C CA 1
ATOM 11066 C C . MET C 1 449 ? 167.684 168.006 203.549 1.00 192.77 471 MET C C 1
ATOM 11067 O O . MET C 1 449 ? 168.095 168.883 204.316 1.00 192.77 471 MET C O 1
ATOM 11072 N N . ALA C 1 450 ? 166.768 168.251 202.609 1.00 200.62 472 ALA C N 1
ATOM 11073 C CA . ALA C 1 450 ? 166.158 169.573 202.502 1.00 200.62 472 ALA C CA 1
ATOM 11074 C C . ALA C 1 450 ? 165.399 169.932 203.771 1.00 200.62 472 ALA C C 1
ATOM 11075 O O . ALA C 1 450 ? 165.493 171.065 204.260 1.00 200.62 472 ALA C O 1
ATOM 11077 N N . GLU C 1 451 ? 164.644 168.985 204.323 1.00 213.64 473 GLU C N 1
ATOM 11078 C CA . GLU C 1 451 ? 163.822 169.251 205.493 1.00 213.64 473 GLU C CA 1
ATOM 11079 C C . GLU C 1 451 ? 164.344 168.611 206.774 1.00 213.64 473 GLU C C 1
ATOM 11080 O O . GLU C 1 451 ? 164.206 169.216 207.841 1.00 213.64 473 GLU C O 1
ATOM 11086 N N . GLY C 1 452 ? 164.936 167.420 206.697 1.00 216.17 474 GLY C N 1
ATOM 11087 C CA . GLY C 1 452 ? 165.315 166.681 207.884 1.00 216.17 474 GLY C CA 1
ATOM 11088 C C . GLY C 1 452 ? 166.273 167.407 208.804 1.00 216.17 474 GLY C C 1
ATOM 11089 O O . GLY C 1 452 ? 165.918 167.749 209.937 1.00 216.17 474 GLY C O 1
ATOM 11090 N N . GLU C 1 453 ? 167.494 167.644 208.320 1.00 210.92 475 GLU C N 1
ATOM 11091 C CA . GLU C 1 453 ? 168.503 168.294 209.147 1.00 210.92 475 GLU C CA 1
ATOM 11092 C C . GLU C 1 453 ? 168.105 169.723 209.493 1.00 210.92 475 GLU C C 1
ATOM 11093 O O . GLU C 1 453 ? 168.420 170.211 210.582 1.00 210.92 475 GLU C O 1
ATOM 11099 N N . LEU C 1 454 ? 167.398 170.405 208.589 1.00 225.11 476 LEU C N 1
ATOM 11100 C CA . LEU C 1 454 ? 166.960 171.768 208.867 1.00 225.11 476 LEU C CA 1
ATOM 11101 C C . LEU C 1 454 ? 166.004 171.810 210.055 1.00 225.11 476 LEU C C 1
ATOM 11102 O O . LEU C 1 454 ? 166.201 172.575 211.008 1.00 225.11 476 LEU C O 1
ATOM 11107 N N . ALA C 1 455 ? 164.961 170.974 210.020 1.00 240.21 477 ALA C N 1
ATOM 11108 C CA . ALA C 1 455 ? 164.016 170.925 211.129 1.00 240.21 477 ALA C CA 1
ATOM 11109 C C . ALA C 1 455 ? 164.672 170.422 212.407 1.00 240.21 477 ALA C C 1
ATOM 11110 O O . ALA C 1 455 ? 164.355 170.915 213.497 1.00 240.21 477 ALA C O 1
ATOM 11112 N N . ALA C 1 456 ? 165.570 169.440 212.300 1.00 245.74 478 ALA C N 1
ATOM 11113 C CA . ALA C 1 456 ? 166.237 168.927 213.490 1.00 245.74 478 ALA C CA 1
ATOM 11114 C C . ALA C 1 456 ? 167.106 169.998 214.136 1.00 245.74 478 ALA C C 1
ATOM 11115 O O . ALA C 1 456 ? 167.127 170.137 215.363 1.00 245.74 478 ALA C O 1
ATOM 11117 N N . LYS C 1 457 ? 167.828 170.773 213.322 1.00 246.13 479 LYS C N 1
ATOM 11118 C CA . LYS C 1 457 ? 168.593 171.897 213.850 1.00 246.13 479 LYS C CA 1
ATOM 11119 C C . LYS C 1 457 ? 167.688 172.944 214.482 1.00 246.13 479 LYS C C 1
ATOM 11120 O O . LYS C 1 457 ? 168.023 173.496 215.538 1.00 246.13 479 LYS C O 1
ATOM 11126 N N . LEU C 1 458 ? 166.547 173.234 213.852 1.00 268.06 480 LEU C N 1
ATOM 11127 C CA . LEU C 1 458 ? 165.610 174.193 214.429 1.00 268.06 480 LEU C CA 1
ATOM 11128 C C . LEU C 1 458 ? 165.159 173.745 215.814 1.00 268.06 480 LEU C C 1
ATOM 11129 O O . LEU C 1 458 ? 165.212 174.517 216.779 1.00 268.06 480 LEU C O 1
ATOM 11134 N N . THR C 1 459 ? 164.731 172.486 215.931 1.00 281.50 481 THR C N 1
ATOM 11135 C CA . THR C 1 459 ? 164.296 171.964 217.223 1.00 281.50 481 THR C CA 1
ATOM 11136 C C . THR C 1 459 ? 165.430 171.954 218.242 1.00 281.50 481 THR C C 1
ATOM 11137 O O . THR C 1 459 ? 165.216 172.312 219.408 1.00 281.50 481 THR C O 1
ATOM 11141 N N . SER C 1 460 ? 166.633 171.545 217.825 1.00 284.59 482 SER C N 1
ATOM 11142 C CA . SER C 1 460 ? 167.776 171.521 218.731 1.00 284.59 482 SER C CA 1
ATOM 11143 C C . SER C 1 460 ? 168.055 172.906 219.290 1.00 284.59 482 SER C C 1
ATOM 11144 O O . SER C 1 460 ? 168.242 173.076 220.499 1.00 284.59 482 SER C O 1
ATOM 11147 N N . PHE C 1 461 ? 168.067 173.917 218.419 1.00 290.66 483 PHE C N 1
ATOM 11148 C CA . PHE C 1 461 ? 168.264 175.285 218.877 1.00 290.66 483 PHE C CA 1
ATOM 11149 C C . PHE C 1 461 ? 167.145 175.729 219.810 1.00 290.66 483 PHE C C 1
ATOM 11150 O O . PHE C 1 461 ? 167.410 176.396 220.819 1.00 290.66 483 PHE C O 1
ATOM 11158 N N . MET C 1 462 ? 165.896 175.366 219.502 1.00 299.65 484 MET C N 1
ATOM 11159 C CA . MET C 1 462 ? 164.780 175.803 220.337 1.00 299.65 484 MET C CA 1
ATOM 11160 C C . MET C 1 462 ? 164.866 175.225 221.745 1.00 299.65 484 MET C C 1
ATOM 11161 O O . MET C 1 462 ? 164.643 175.943 222.727 1.00 299.65 484 MET C O 1
ATOM 11166 N N . PHE C 1 463 ? 165.186 173.933 221.883 1.00 304.85 485 PHE C N 1
ATOM 11167 C CA . PHE C 1 463 ? 165.247 173.463 223.267 1.00 304.85 485 PHE C CA 1
ATOM 11168 C C . PHE C 1 463 ? 166.625 173.651 223.896 1.00 304.85 485 PHE C C 1
ATOM 11169 O O . PHE C 1 463 ? 166.771 173.403 225.097 1.00 304.85 485 PHE C O 1
ATOM 11177 N N . GLY C 1 464 ? 167.630 174.084 223.130 1.00 307.33 486 GLY C N 1
ATOM 11178 C CA . GLY C 1 464 ? 168.904 174.419 223.741 1.00 307.33 486 GLY C CA 1
ATOM 11179 C C . GLY C 1 464 ? 168.979 175.868 224.183 1.00 307.33 486 GLY C C 1
ATOM 11180 O O . GLY C 1 464 ? 169.812 176.229 225.018 1.00 307.33 486 GLY C O 1
ATOM 11181 N N . HIS C 1 465 ? 168.113 176.716 223.635 1.00 315.55 487 HIS C N 1
ATOM 11182 C CA . HIS C 1 465 ? 168.102 178.128 224.001 1.00 315.55 487 HIS C CA 1
ATOM 11183 C C . HIS C 1 465 ? 167.641 178.308 225.443 1.00 315.55 487 HIS C C 1
ATOM 11184 O O . HIS C 1 465 ? 168.268 179.028 226.220 1.00 315.55 487 HIS C O 1
#